Protein AF-A0A9W4ICH0-F1 (afdb_monomer)

InterPro domains:
  IPR000608 Ubiquitin-conjugating (UBC), catalytic core domain [PF00179] (50-180)
  IPR000608 Ubiquitin-conjugating (UBC), catalytic core domain [PS50127] (1-187)
  IPR005656 MmgE/PrpD [PTHR16943] (337-783)
  IPR016135 Ubiquitin-conjugating enzyme/RWD-like [G3DSA:3.10.110.10] (1-189)
  IPR016135 Ubiquitin-conjugating enzyme/RWD-like [SSF54495] (46-185)
  IPR036148 MmgE/PrpD superfamily [SSF103378] (344-779)
  IPR042183 MmgE/PrpD superfamily, domain 1 [G3DSA:1.10.4100.10] (362-751)
  IPR042188 MmgE/PrpD superfamily, domain 2 [G3DSA:3.30.1330.120] (605-734)
  IPR045336 MmgE/PrpD, N-terminal [PF03972] (346-584)
  IPR045337 MmgE/PrpD, C-terminal [PF19305] (605-772)

Mean predicted aligned error: 18.97 Å

Secondary structure (DSSP, 8-state):
-HHHHHHHHHHHHTTTS---S---------THHHHHHHHHHHHHHHEEEEEETTEEEEEEEEEE---TTSTTTT-EEEEEEE--TTTTSS--EEEESS--S-TTB-TTSBB--GGGSPSS--TTT---TTTS--TT--HHHHHHHHHHHHHS---SS-S-HHHHHHHHH-HHHHHHHHHHHHHHHGGGSPTTPPPP-GGGGSPPP----------------------------------------------------------------------------------------------------------------------------PPPPPSPPGGGG-HHHHHHHHHHH--S--HHHHHHHHHHHHHHHHHHHHHTTSHHHHHHHHHHGGG--S--EEETTTTEEE-HHHHHHHHHHHHHTTS-SEEETTTTB--HHHHHHHHHHHHTT-SS---HHHHHHHHHHHHHHHHHHHHTTTTHHHHTTB-HHHHHHHHHHHHHHHHHTT--HHHHHHHHHHHHT----BGGGTTSHHHHHHHHHHHHHHHHHHHHHHTT----TTTTTSTTSHHHHHH--TTHHHHHHTTTTS-GGGGEEE-SSSS-GGGHHHHHHHHHHHHHHHHTT--GGGEEEEEEEE-HHHHHHHB-SS--SHHHHTTBHHHHHHHHHHHS---GGGSSHHHHT-HHHHHHHTTEEEEE-TTS-TT-EEEEEEETTS--EEEEESS-TTSSSSPPPHHHHHHHHHHHHHHHH-HHHHHHHHHHHHGGGG-S-GGGGGGT-

Nearest PDB structures (foldseek):
  7bra-assembly1_B  TM=8.731E-01  e=2.478E-24  Bacillus subtilis
  7e9d-assembly1_B  TM=8.733E-01  e=1.848E-23  Bacillus subtilis
  6zhu-assembly3_D  TM=9.054E-01  e=1.681E-13  Saccharomyces cerevisiae S288C
  5knl-assembly1_C  TM=9.361E-01  e=7.282E-11  Schizosaccharomyces pombe 972h-
  3fsh-assembly2_B  TM=8.976E-01  e=4.179E-10  Mus musculus

pLDDT: mean 78.38, std 26.42, range [21.88, 98.94]

Radius of gyration: 37.14 Å; Cα contacts (8 Å, |Δi|>4): 1300; chains: 1; bounding box: 82×123×116 Å

Solvent-accessible surface area (backbone atoms only — not comparable to full-atom values): 44304 Å² total; per-residue (Å²): 110,32,67,65,51,44,58,45,52,54,57,58,66,63,66,71,88,81,80,86,85,82,89,85,86,85,82,93,76,69,69,80,54,52,62,51,49,57,53,46,55,57,49,48,76,31,40,48,78,46,59,50,91,77,34,84,47,32,36,39,34,32,45,48,36,51,52,82,88,26,75,48,45,70,19,41,46,44,29,39,41,41,50,49,88,61,30,59,78,45,49,55,48,54,31,32,76,62,54,54,80,35,21,32,27,25,92,81,12,34,64,61,56,54,54,56,35,70,63,56,78,41,94,86,77,76,58,54,47,84,52,24,22,51,67,85,64,52,71,70,60,51,55,51,52,55,55,52,40,61,59,53,69,61,62,91,76,40,60,20,57,68,38,31,49,29,51,75,77,37,45,78,57,37,53,53,51,33,43,53,46,27,59,61,21,54,73,67,60,60,93,89,64,82,78,79,48,66,64,78,76,49,84,81,82,83,86,78,83,89,77,88,82,88,84,89,79,88,80,85,90,85,86,89,86,88,82,88,83,84,88,84,87,88,86,88,83,88,85,80,86,91,89,81,89,90,88,91,89,85,91,89,80,91,83,92,86,92,82,90,86,87,84,89,80,90,81,89,81,90,87,79,90,84,88,85,90,88,93,83,90,79,89,84,87,88,82,88,82,91,81,90,78,91,78,82,89,78,84,87,86,82,91,82,88,87,82,87,82,82,90,79,90,87,87,85,82,84,88,79,90,84,92,76,85,90,81,88,81,75,84,81,82,74,76,92,56,82,71,55,78,36,41,30,45,50,47,17,43,50,49,55,68,64,70,83,65,56,69,71,49,45,48,35,38,43,53,44,51,42,49,37,50,21,28,16,24,48,16,36,80,34,69,59,30,48,50,54,47,68,71,46,57,88,75,53,61,68,66,49,12,61,37,51,46,43,101,47,58,28,18,38,60,58,20,2,26,45,37,6,17,6,18,37,65,53,55,38,36,51,30,29,69,96,67,68,26,39,50,52,36,4,23,49,21,16,35,50,16,51,50,44,63,47,99,56,80,43,31,21,54,59,50,42,48,19,48,45,39,5,40,38,46,20,48,32,58,38,59,14,20,59,60,58,22,47,74,80,35,40,31,56,32,9,48,23,16,6,32,5,3,4,44,15,33,21,43,74,71,63,44,54,47,68,38,28,15,14,5,38,20,44,8,47,77,52,66,41,48,51,50,86,36,59,98,46,65,57,50,15,44,24,24,2,49,8,2,26,40,0,38,50,15,18,56,40,13,73,74,68,46,80,44,52,65,42,28,41,66,35,96,84,10,41,32,36,71,61,32,60,29,82,36,37,42,61,36,52,70,34,59,90,75,61,64,53,52,73,51,50,28,48,49,76,38,44,40,57,71,56,41,42,16,49,24,50,44,19,24,50,46,26,56,50,32,57,75,71,73,48,62,72,87,49,49,68,34,34,43,34,39,32,14,50,65,40,51,73,71,17,56,42,83,79,40,76,31,35,73,49,32,46,30,9,49,38,48,44,26,25,36,4,34,70,67,54,46,44,49,66,87,54,37,36,43,72,48,43,63,28,69,68,44,42,66,43,26,79,31,50,47,80,42,74,31,87,87,48,51,66,56,28,28,38,39,40,40,33,35,70,95,58,73,68,52,73,47,77,23,78,64,18,68,19,37,92,93,34,54,65,51,72,67,54,49,47,52,55,27,45,70,35,20,30,85,57,57,34,60,75,40,28,54,52,37,52,52,50,45,71,48,29,65,77,34,71,41,56,62,52,49,69,83,49,73

Structure (mmCIF, N/CA/C/O backbone):
data_AF-A0A9W4ICH0-F1
#
_entry.id   AF-A0A9W4ICH0-F1
#
loop_
_atom_site.group_PDB
_atom_site.id
_atom_site.type_symbol
_atom_site.label_atom_id
_atom_site.label_alt_id
_atom_site.label_comp_id
_atom_site.label_asym_id
_atom_site.label_entity_id
_atom_site.label_seq_id
_atom_site.pdbx_PDB_ins_code
_atom_site.Cartn_x
_atom_site.Cartn_y
_atom_site.Cartn_z
_atom_site.occupancy
_atom_site.B_iso_or_equiv
_atom_site.auth_seq_id
_atom_site.auth_comp_id
_atom_site.auth_asym_id
_atom_site.auth_atom_id
_atom_site.pdbx_PDB_model_num
ATOM 1 N N . MET A 1 1 ? -33.524 29.576 -19.944 1.00 72.12 1 MET A N 1
ATOM 2 C CA . MET A 1 1 ? -32.315 28.946 -19.347 1.00 72.12 1 MET A CA 1
ATOM 3 C C . MET A 1 1 ? -31.219 28.815 -20.390 1.00 72.12 1 MET A C 1
ATOM 5 O O . MET A 1 1 ? -30.210 29.484 -20.206 1.00 72.12 1 MET A O 1
ATOM 9 N N . ALA A 1 2 ? -31.449 28.064 -21.478 1.00 80.12 2 ALA A N 1
ATOM 10 C CA . ALA A 1 2 ? -30.558 27.945 -22.642 1.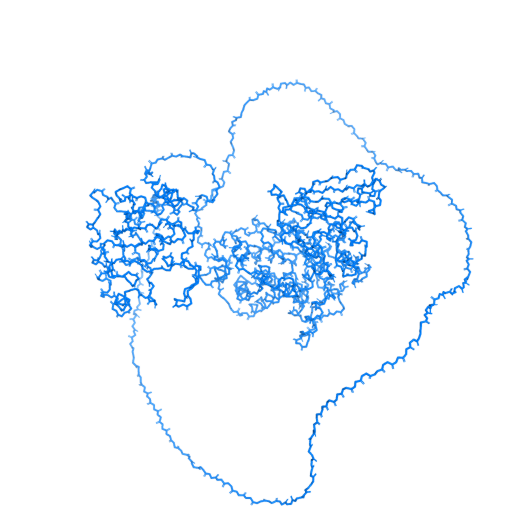00 80.12 2 ALA A CA 1
ATOM 11 C C . ALA A 1 2 ? -29.862 29.265 -23.027 1.00 80.12 2 ALA A C 1
ATOM 13 O O . ALA A 1 2 ? -28.642 29.340 -22.993 1.00 80.12 2 ALA A O 1
ATOM 14 N N . GLU A 1 3 ? -30.631 30.336 -23.246 1.00 82.81 3 GLU A N 1
ATOM 15 C CA . GLU A 1 3 ? -30.155 31.693 -23.582 1.00 82.81 3 GLU A CA 1
ATOM 16 C C . GLU A 1 3 ? -29.004 32.200 -22.694 1.00 82.81 3 GLU A C 1
ATOM 18 O O . GLU A 1 3 ? -28.034 32.768 -23.184 1.00 82.81 3 GLU A O 1
ATOM 23 N N . ARG A 1 4 ? -29.086 31.980 -21.373 1.00 82.88 4 ARG A N 1
ATOM 24 C CA . ARG A 1 4 ? -28.067 32.422 -20.404 1.00 82.88 4 ARG A CA 1
ATOM 25 C C . ARG A 1 4 ? -26.805 31.559 -20.467 1.00 82.88 4 ARG A C 1
ATOM 27 O O . ARG A 1 4 ? -25.736 32.038 -20.109 1.00 82.88 4 ARG A O 1
ATOM 34 N N . ILE A 1 5 ? -26.932 30.303 -20.887 1.00 82.75 5 ILE A N 1
ATOM 35 C CA . ILE A 1 5 ? -25.810 29.380 -21.075 1.00 82.75 5 ILE A CA 1
ATOM 36 C C . ILE A 1 5 ? -25.117 29.723 -22.400 1.00 82.75 5 ILE A C 1
ATOM 38 O O . ILE A 1 5 ? -23.940 30.066 -22.387 1.00 82.75 5 ILE A O 1
ATOM 42 N N . LEU A 1 6 ? -25.872 29.800 -23.501 1.00 84.00 6 LEU A N 1
ATOM 43 C CA . LEU A 1 6 ? -25.379 30.186 -24.829 1.00 84.00 6 LEU A CA 1
ATOM 44 C C . LEU A 1 6 ? -24.708 31.565 -24.822 1.00 84.00 6 LEU A C 1
ATOM 46 O O . LEU A 1 6 ? -23.585 31.705 -25.292 1.00 84.00 6 LEU A O 1
ATOM 50 N N . MET A 1 7 ? -25.329 32.574 -24.204 1.00 82.06 7 MET A N 1
ATOM 51 C CA . MET A 1 7 ? -24.746 33.918 -24.112 1.00 82.06 7 MET A CA 1
ATOM 52 C C . MET A 1 7 ? -23.545 33.999 -23.149 1.00 82.06 7 MET A C 1
ATOM 54 O O . MET A 1 7 ? -22.813 34.987 -23.176 1.00 82.06 7 MET A O 1
ATOM 58 N N . ASN A 1 8 ? -23.313 32.983 -22.309 1.00 81.56 8 ASN A N 1
ATOM 59 C CA . ASN A 1 8 ? -22.073 32.841 -21.542 1.00 81.56 8 ASN A CA 1
ATOM 60 C C . ASN A 1 8 ? -20.987 32.116 -22.354 1.00 81.56 8 ASN A C 1
ATOM 62 O O . ASN A 1 8 ? -19.846 32.566 -22.330 1.00 81.56 8 ASN A O 1
ATOM 66 N N . GLU A 1 9 ? -21.323 31.048 -23.086 1.00 81.88 9 GLU A N 1
ATOM 67 C CA . GLU A 1 9 ? -20.385 30.335 -23.968 1.00 81.88 9 GLU A CA 1
ATOM 68 C C . GLU A 1 9 ? -19.894 31.246 -25.106 1.00 81.88 9 GLU A C 1
ATOM 70 O O . GLU A 1 9 ? -18.687 31.414 -25.270 1.00 81.88 9 GLU A O 1
ATOM 75 N N . TYR A 1 10 ? -20.799 31.959 -25.787 1.00 80.31 10 TYR A N 1
ATOM 76 C CA . TYR A 1 10 ? -20.451 32.962 -26.802 1.00 80.31 10 TYR A CA 1
ATOM 77 C C . TYR A 1 10 ? -19.513 34.045 -26.243 1.00 80.31 10 TYR A C 1
ATOM 79 O O . TYR A 1 10 ? -18.479 34.353 -26.828 1.00 80.31 10 TYR A O 1
ATOM 87 N N . LYS A 1 11 ? -19.811 34.584 -25.051 1.00 77.06 11 LYS A N 1
ATOM 88 C CA . LYS A 1 11 ? -18.945 35.571 -24.374 1.00 77.06 11 LYS A CA 1
ATOM 89 C C . LYS A 1 11 ? -17.635 34.994 -23.835 1.00 77.06 11 LYS A C 1
ATOM 91 O O . LYS A 1 11 ? -16.769 35.784 -23.469 1.00 77.06 11 LYS A O 1
ATOM 96 N N . SER A 1 12 ? -17.499 33.673 -23.744 1.00 74.06 12 SER A N 1
ATOM 97 C CA . SER A 1 12 ? -16.241 33.003 -23.403 1.00 74.06 12 SER A CA 1
ATOM 98 C C . SER A 1 12 ? -15.325 32.973 -24.627 1.00 74.06 12 SER A C 1
ATOM 100 O O . SER A 1 12 ? -14.192 33.434 -24.548 1.00 74.06 12 SER A O 1
ATOM 102 N N . LEU A 1 13 ? -15.860 32.532 -25.770 1.00 68.81 13 LEU A N 1
ATOM 103 C CA . LEU A 1 13 ? -15.128 32.361 -27.033 1.00 68.81 13 LEU A CA 1
ATOM 104 C C . LEU A 1 13 ? -14.851 33.691 -27.773 1.00 68.81 13 LEU A C 1
ATOM 106 O O . LEU A 1 13 ? -13.959 33.781 -28.604 1.00 68.81 13 LEU A O 1
ATOM 110 N N . GLN A 1 14 ? -15.578 34.769 -27.461 1.00 64.06 14 GLN A N 1
ATOM 111 C CA . GLN A 1 14 ? -15.317 36.106 -28.027 1.00 64.06 14 GLN A CA 1
ATOM 112 C C . GLN A 1 14 ? -14.226 36.909 -27.294 1.00 64.06 14 GLN A C 1
ATOM 114 O O . GLN A 1 14 ? -13.832 37.979 -27.759 1.00 64.06 14 GLN A O 1
ATOM 119 N N . LYS A 1 15 ? -13.795 36.488 -26.098 1.00 52.44 15 LYS A N 1
ATOM 120 C CA . LYS A 1 15 ? -13.238 37.434 -25.113 1.00 52.44 15 LYS A CA 1
ATOM 121 C C . LYS A 1 15 ? -11.742 37.732 -25.202 1.00 52.44 15 LYS A C 1
ATOM 123 O O . LYS A 1 15 ? -11.302 38.661 -24.529 1.00 52.44 15 LYS A O 1
ATOM 128 N N . GLU A 1 16 ? -10.978 36.976 -25.987 1.00 47.25 16 GLU A N 1
ATOM 129 C CA . GLU A 1 16 ? -9.503 37.014 -25.961 1.00 47.25 16 GLU A CA 1
ATOM 130 C C . GLU A 1 16 ? -8.862 37.503 -27.279 1.00 47.25 16 GLU A C 1
ATOM 132 O O . GLU A 1 16 ? -7.643 37.577 -27.376 1.00 47.25 16 GLU A O 1
ATOM 137 N N . LYS A 1 17 ? -9.662 37.936 -28.267 1.00 37.50 17 LYS A N 1
ATOM 138 C CA . LYS A 1 17 ? -9.236 38.274 -29.647 1.00 37.50 17 LYS A CA 1
ATOM 139 C C . LYS A 1 17 ? -8.240 39.443 -29.847 1.00 37.50 17 LYS A C 1
ATOM 141 O O . LYS A 1 17 ? -7.985 39.808 -30.990 1.00 37.50 17 LYS A O 1
ATOM 146 N N . TRP A 1 18 ? -7.695 40.062 -28.793 1.00 27.80 18 TRP A N 1
ATOM 147 C CA . TRP A 1 18 ? -6.823 41.250 -28.910 1.00 27.80 18 TRP A CA 1
ATOM 148 C C . TRP A 1 18 ? -5.742 41.354 -27.814 1.00 27.80 18 TRP A C 1
ATOM 150 O O . TRP A 1 18 ? -5.839 42.206 -26.931 1.00 27.80 18 TRP A O 1
ATOM 160 N N . VAL A 1 19 ? -4.666 40.555 -27.898 1.00 26.08 19 VAL A N 1
ATOM 161 C CA . VAL A 1 19 ? -3.412 40.794 -27.138 1.00 26.08 19 VAL A CA 1
ATOM 162 C C . VAL A 1 19 ? -2.152 40.509 -27.987 1.00 26.08 19 VAL A C 1
ATOM 164 O O . VAL A 1 19 ? -1.374 39.605 -27.693 1.00 26.08 19 VAL A O 1
ATOM 167 N N . ARG A 1 20 ? -1.889 41.312 -29.033 1.00 23.92 20 ARG A N 1
ATOM 168 C CA . ARG A 1 20 ? -0.539 41.390 -29.640 1.00 23.92 20 ARG A CA 1
ATOM 169 C C . ARG A 1 20 ? 0.326 42.375 -28.825 1.00 23.92 20 ARG A C 1
ATOM 171 O O . ARG A 1 20 ? 0.073 43.572 -28.855 1.00 23.92 20 ARG A O 1
ATOM 178 N N . VAL A 1 21 ? 1.363 41.846 -28.164 1.00 28.42 21 VAL A N 1
ATOM 179 C CA . VAL A 1 21 ? 2.600 42.527 -27.697 1.00 28.42 21 VAL A CA 1
ATOM 180 C C . VAL A 1 21 ? 2.460 43.720 -26.719 1.00 28.42 21 VAL A C 1
ATOM 182 O O . VAL A 1 21 ? 2.266 44.849 -27.156 1.00 28.42 21 VAL A O 1
ATOM 185 N N . ALA A 1 22 ? 2.731 43.495 -25.416 1.00 21.88 22 ALA A N 1
ATOM 186 C CA . ALA A 1 22 ? 3.745 44.236 -24.617 1.00 21.88 22 ALA A CA 1
ATOM 187 C C . ALA A 1 22 ? 3.691 43.959 -23.086 1.00 21.88 22 ALA A C 1
ATOM 189 O O . ALA A 1 22 ? 2.783 44.416 -22.410 1.00 21.88 22 ALA A O 1
ATOM 190 N N . VAL A 1 23 ? 4.745 43.308 -22.563 1.00 28.80 23 VAL A N 1
ATOM 191 C CA . VAL A 1 23 ? 5.420 43.499 -21.246 1.00 28.80 23 VAL A CA 1
ATOM 192 C C . VAL A 1 23 ? 4.606 43.594 -19.923 1.00 28.80 23 VAL A C 1
ATOM 194 O O . VAL A 1 23 ? 3.730 44.428 -19.744 1.00 28.80 23 VAL A O 1
ATOM 197 N N . SER A 1 24 ? 5.124 42.883 -18.904 1.00 25.30 24 SER A N 1
ATOM 198 C CA . SER A 1 24 ? 4.868 42.955 -17.440 1.00 25.30 24 SER A CA 1
ATOM 199 C C . SER A 1 24 ? 3.744 42.096 -16.818 1.00 25.30 24 SER A C 1
ATOM 201 O O . SER A 1 24 ? 2.642 41.964 -17.335 1.00 25.30 24 SER A O 1
ATOM 203 N N . GLN A 1 25 ? 4.088 41.485 -15.673 1.00 31.36 25 GLN A N 1
ATOM 204 C CA . GLN A 1 25 ? 3.211 40.802 -14.698 1.00 31.36 25 GLN A CA 1
ATOM 205 C C . GLN A 1 25 ? 2.395 41.845 -13.888 1.00 31.36 25 GLN A C 1
ATOM 207 O O . GLN A 1 25 ? 2.799 43.011 -13.936 1.00 31.36 25 GLN A O 1
ATOM 212 N N . PRO A 1 26 ? 1.345 41.516 -13.082 1.00 43.09 26 PRO A N 1
ATOM 213 C CA . PRO A 1 26 ? 0.996 40.229 -12.425 1.00 43.09 26 PRO A CA 1
ATOM 214 C C . PRO A 1 26 ? -0.532 39.886 -12.549 1.00 43.09 26 PRO A C 1
ATOM 216 O O . PRO A 1 26 ? -1.172 40.486 -13.411 1.00 43.09 26 PRO A O 1
ATOM 219 N N . PRO A 1 27 ? -1.186 38.986 -11.757 1.00 35.59 27 PRO A N 1
ATOM 220 C CA . PRO A 1 27 ? -0.719 38.161 -10.632 1.00 35.59 27 PRO A CA 1
ATOM 221 C C . PRO A 1 27 ? -1.083 36.655 -10.673 1.00 35.59 27 PRO A C 1
ATOM 223 O O . PRO A 1 27 ? -1.673 36.130 -11.613 1.00 35.59 27 PRO A O 1
ATOM 226 N N . ILE A 1 28 ? -0.694 35.956 -9.602 1.00 42.78 28 ILE A N 1
ATOM 227 C CA . ILE A 1 28 ? -0.819 34.505 -9.391 1.00 42.78 28 ILE A CA 1
ATOM 228 C C . ILE A 1 28 ? -2.280 34.095 -9.122 1.00 42.78 28 ILE A C 1
ATOM 230 O O . ILE A 1 28 ? -2.892 34.584 -8.174 1.00 42.78 28 ILE A O 1
ATOM 234 N N . VAL A 1 29 ? -2.809 33.142 -9.903 1.00 29.19 29 VAL A N 1
ATOM 235 C CA . VAL A 1 29 ? -4.089 32.440 -9.664 1.00 29.19 29 VAL A CA 1
ATOM 236 C C . VAL A 1 29 ? -3.948 30.955 -10.057 1.00 29.19 29 VAL A C 1
ATOM 238 O O . VAL A 1 29 ? -3.155 30.613 -10.935 1.00 29.19 29 VAL A O 1
ATOM 241 N N . ASN A 1 30 ? -4.693 30.073 -9.383 1.00 32.25 30 ASN A N 1
ATOM 242 C CA . ASN A 1 30 ? -4.504 28.614 -9.368 1.00 32.25 30 ASN A CA 1
ATOM 243 C C . ASN A 1 30 ? -4.606 27.896 -10.736 1.00 32.25 30 ASN A C 1
ATOM 245 O O . ASN A 1 30 ? -5.364 28.281 -11.629 1.00 32.25 30 ASN A O 1
ATOM 249 N N . GLY A 1 31 ? -3.878 26.775 -10.850 1.00 36.66 31 GLY A N 1
ATOM 250 C CA . GLY A 1 31 ? -3.570 26.073 -12.106 1.00 36.66 31 GLY A CA 1
ATOM 251 C C . GLY A 1 31 ? -4.747 25.561 -12.947 1.00 36.66 31 GLY A C 1
ATOM 252 O O . GLY A 1 31 ? -4.585 25.425 -14.157 1.00 36.66 31 GLY A O 1
ATOM 253 N N . VAL A 1 32 ? -5.940 25.372 -12.368 1.00 31.19 32 VAL A N 1
ATOM 254 C CA . VAL A 1 32 ? -7.163 24.976 -13.107 1.00 31.19 32 VAL A CA 1
ATOM 255 C C . VAL A 1 32 ? -7.482 25.954 -14.250 1.00 31.19 32 VAL A C 1
ATOM 257 O O . VAL A 1 32 ? -7.994 25.549 -15.293 1.00 31.19 32 VAL A O 1
ATOM 260 N N . ASN A 1 33 ? -7.122 27.233 -14.097 1.00 29.38 33 ASN A N 1
ATOM 261 C CA . ASN A 1 33 ? -7.306 28.228 -15.150 1.00 29.38 33 ASN A CA 1
ATOM 262 C C . ASN A 1 33 ? -6.197 28.217 -16.216 1.00 29.38 33 ASN A C 1
ATOM 264 O O . ASN A 1 33 ? -6.459 28.692 -17.313 1.00 29.38 33 ASN A O 1
ATOM 268 N N . ARG A 1 34 ? -4.993 27.670 -15.967 1.00 30.28 34 ARG A N 1
ATOM 269 C CA . ARG A 1 34 ? -3.918 27.654 -16.984 1.00 30.28 34 ARG A CA 1
ATOM 270 C C . ARG A 1 34 ? -4.231 26.720 -18.145 1.00 30.28 34 ARG A C 1
ATOM 272 O O . ARG A 1 34 ? -4.107 27.145 -19.286 1.00 30.28 34 ARG A O 1
ATOM 279 N N . PHE A 1 35 ? -4.685 25.497 -17.869 1.00 31.83 35 PHE A N 1
ATOM 280 C CA . PHE A 1 35 ? -5.078 24.566 -18.934 1.00 31.83 35 PHE A CA 1
ATOM 281 C C . PHE A 1 35 ? -6.250 25.119 -19.754 1.00 31.83 35 PHE A C 1
ATOM 283 O O . PHE A 1 35 ? -6.216 25.071 -20.979 1.00 31.83 35 PHE A O 1
ATOM 290 N N . ARG A 1 36 ? -7.235 25.741 -19.086 1.00 33.34 36 ARG A N 1
ATOM 291 C CA . ARG A 1 36 ? -8.333 26.447 -19.762 1.00 33.34 36 ARG A CA 1
ATOM 292 C C . ARG A 1 36 ? -7.856 27.600 -20.636 1.00 33.34 36 ARG A C 1
ATOM 294 O O . ARG A 1 36 ? -8.315 27.709 -21.759 1.00 33.34 36 ARG A O 1
ATOM 301 N N . HIS A 1 37 ? -6.952 28.439 -20.139 1.00 32.75 37 HIS A N 1
ATOM 302 C CA . HIS A 1 37 ? -6.461 29.598 -20.882 1.00 32.75 37 HIS A CA 1
ATOM 303 C C . HIS A 1 37 ? -5.617 29.169 -22.092 1.00 32.75 37 HIS A C 1
ATOM 305 O O . HIS A 1 37 ? -5.782 29.732 -23.161 1.00 32.75 37 HIS A O 1
ATOM 311 N N . ILE A 1 38 ? -4.791 28.121 -21.975 1.00 36.41 38 ILE A N 1
ATOM 312 C CA . ILE A 1 38 ? -4.007 27.597 -23.107 1.00 36.41 38 ILE A CA 1
ATOM 313 C C . ILE A 1 38 ? -4.915 26.947 -24.170 1.00 36.41 38 ILE A C 1
ATOM 315 O O . ILE A 1 38 ? -4.725 27.217 -25.352 1.00 36.41 38 ILE A O 1
ATOM 319 N N . LEU A 1 39 ? -5.935 26.164 -23.784 1.00 37.75 39 LEU A N 1
ATOM 320 C CA . LEU A 1 39 ? -6.901 25.619 -24.755 1.00 37.75 39 LEU A CA 1
ATOM 321 C C . LEU A 1 39 ? -7.777 26.712 -25.391 1.00 37.75 39 LEU A C 1
ATOM 323 O O . LEU A 1 39 ? -7.979 26.698 -26.602 1.00 37.75 39 LEU A O 1
ATOM 327 N N . HIS A 1 40 ? -8.260 27.676 -24.598 1.00 37.94 40 HIS A N 1
ATOM 328 C CA . HIS A 1 40 ? -8.997 28.838 -25.099 1.00 37.94 40 HIS A CA 1
ATOM 329 C C . HIS A 1 40 ? -8.172 29.616 -26.135 1.00 37.94 40 HIS A C 1
ATOM 331 O O . HIS A 1 40 ? -8.681 29.876 -27.220 1.00 37.94 40 HIS A O 1
ATOM 337 N N . LEU A 1 41 ? -6.912 29.955 -25.830 1.00 38.12 41 LEU A N 1
ATOM 338 C CA . LEU A 1 41 ? -6.032 30.704 -26.736 1.00 38.12 41 LEU A CA 1
ATOM 339 C C . LEU A 1 41 ? -5.896 29.999 -28.095 1.00 38.12 41 LEU A C 1
ATOM 341 O O . LEU A 1 41 ? -6.059 30.639 -29.128 1.00 38.12 41 LEU A O 1
ATOM 345 N N . VAL A 1 42 ? -5.715 28.673 -28.101 1.00 47.03 42 VAL A N 1
ATOM 346 C CA . VAL A 1 42 ? -5.669 27.881 -29.344 1.00 47.03 42 VAL A CA 1
ATOM 347 C C . VAL A 1 42 ? -7.004 27.918 -30.104 1.00 47.03 42 VAL A C 1
ATOM 349 O O . VAL A 1 42 ? -7.008 28.068 -31.319 1.00 47.03 42 VAL A O 1
ATOM 352 N N . ILE A 1 43 ? -8.154 27.818 -29.433 1.00 51.91 43 ILE A N 1
ATOM 353 C CA . ILE A 1 43 ? -9.468 27.804 -30.110 1.00 51.91 43 ILE A CA 1
ATOM 354 C C . ILE A 1 43 ? -9.864 29.196 -30.630 1.00 51.91 43 ILE A C 1
ATOM 356 O O . ILE A 1 43 ? -10.503 29.304 -31.679 1.00 51.91 43 ILE A O 1
ATOM 360 N N . ASN A 1 44 ? -9.471 30.261 -29.930 1.00 53.34 44 ASN A N 1
ATOM 361 C CA . ASN A 1 44 ? -9.834 31.643 -30.252 1.00 53.34 44 ASN A CA 1
ATOM 362 C C . ASN A 1 44 ? -9.096 32.188 -31.493 1.00 53.34 44 ASN A C 1
ATOM 364 O O . ASN A 1 44 ? -9.657 33.033 -32.194 1.00 53.34 44 ASN A O 1
ATOM 368 N N . ASP A 1 45 ? -7.901 31.668 -31.798 1.00 56.09 45 ASP A N 1
ATOM 369 C CA . ASP A 1 45 ? -7.163 31.960 -33.039 1.00 56.09 45 ASP A CA 1
ATOM 370 C C . ASP A 1 45 ? -7.555 31.030 -34.209 1.00 56.09 45 ASP A C 1
ATOM 372 O O . ASP A 1 45 ? -7.361 31.383 -35.373 1.00 56.09 45 ASP A O 1
ATOM 376 N N . LEU A 1 46 ? -8.147 29.859 -33.928 1.00 60.84 46 LEU A N 1
ATOM 377 C CA . LEU A 1 46 ? -8.555 28.869 -34.942 1.00 60.84 46 LEU A CA 1
ATOM 378 C C . LEU A 1 46 ? -10.044 28.900 -35.311 1.00 60.84 46 LEU A C 1
ATOM 380 O O . LEU A 1 46 ? -10.459 28.206 -36.244 1.00 60.84 46 LEU A O 1
ATOM 384 N N . THR A 1 47 ? -10.858 29.691 -34.607 1.00 60.25 47 THR A N 1
ATOM 385 C CA . THR A 1 47 ? -12.295 29.809 -34.884 1.00 60.25 47 THR A CA 1
ATOM 386 C C . THR A 1 47 ? -12.765 31.261 -34.937 1.00 60.25 47 THR A C 1
ATOM 388 O O . THR A 1 47 ? -12.572 32.058 -34.017 1.00 60.25 47 THR A O 1
ATOM 391 N N . GLU A 1 48 ? -13.438 31.628 -36.028 1.00 73.44 48 GLU A N 1
ATOM 392 C CA . GLU A 1 48 ? -14.207 32.868 -36.091 1.00 73.44 48 GLU A CA 1
ATOM 393 C C . GLU A 1 48 ? -15.669 32.592 -35.734 1.00 73.44 48 GLU A C 1
ATOM 395 O O . GLU A 1 48 ? -16.233 31.589 -36.161 1.00 73.44 48 GLU A O 1
ATOM 400 N N . LEU A 1 49 ? -16.285 33.480 -34.952 1.00 75.19 49 LEU A N 1
ATOM 401 C CA . LEU A 1 49 ? -17.659 33.356 -34.471 1.00 75.19 49 LEU A CA 1
ATOM 402 C C . LEU A 1 49 ? -18.376 34.697 -34.626 1.00 75.19 49 LEU A C 1
ATOM 404 O O . LEU A 1 49 ? -17.827 35.734 -34.243 1.00 75.19 49 LEU A O 1
ATOM 408 N N . GLN A 1 50 ? -19.610 34.670 -35.126 1.00 74.88 50 GLN A N 1
ATOM 409 C CA . GLN A 1 50 ? -20.522 35.814 -35.212 1.00 74.88 50 GLN A CA 1
ATOM 410 C C . GLN A 1 50 ? -21.964 35.346 -34.913 1.00 74.88 50 GLN A C 1
ATOM 412 O O . GLN A 1 50 ? -22.303 34.188 -35.163 1.00 74.88 50 GLN A O 1
ATOM 417 N N . LEU A 1 51 ? -22.829 36.209 -34.363 1.00 70.88 51 LEU A N 1
ATOM 418 C CA . LEU A 1 51 ? -24.261 35.892 -34.217 1.00 70.88 51 LEU A CA 1
ATOM 419 C C . LEU A 1 51 ? -25.003 36.172 -35.523 1.00 70.88 51 LEU A C 1
ATOM 421 O O . LEU A 1 51 ? -24.861 37.251 -36.102 1.00 70.88 51 LEU A O 1
ATOM 425 N N . HIS A 1 52 ? -25.849 35.242 -35.954 1.00 73.44 52 HIS A N 1
ATOM 426 C CA . HIS A 1 52 ? -26.629 35.415 -37.170 1.00 73.44 52 HIS A CA 1
ATOM 427 C C . HIS A 1 52 ? -27.834 36.329 -36.916 1.00 73.44 52 HIS A C 1
ATOM 429 O O . HIS A 1 52 ? -28.819 35.910 -36.312 1.00 73.44 52 HIS A O 1
ATOM 435 N N . ASN A 1 53 ? -27.775 37.578 -37.389 1.00 71.88 53 ASN A N 1
ATOM 436 C CA . ASN A 1 53 ? -28.818 38.593 -37.161 1.00 71.88 53 ASN A CA 1
ATOM 437 C C . ASN A 1 53 ? -29.173 38.771 -35.664 1.00 71.88 53 ASN A C 1
ATOM 439 O O . ASN A 1 53 ? -30.347 38.849 -35.307 1.00 71.88 53 ASN A O 1
ATOM 443 N N . ASP A 1 54 ? -28.150 38.788 -34.799 1.00 72.56 54 ASP A N 1
ATOM 444 C CA . ASP A 1 54 ? -28.248 38.841 -33.328 1.00 72.56 54 ASP A CA 1
ATOM 445 C C . ASP A 1 54 ? -28.968 37.649 -32.646 1.00 72.56 54 ASP A C 1
ATOM 447 O O . ASP A 1 54 ? -29.166 37.664 -31.427 1.00 72.56 54 ASP A O 1
ATOM 451 N N . ASP A 1 55 ? -29.308 36.574 -33.373 1.00 82.06 55 ASP A N 1
ATOM 452 C CA . ASP A 1 55 ? -29.897 35.367 -32.778 1.00 82.06 55 ASP A CA 1
ATOM 453 C C . ASP A 1 55 ? -28.852 34.543 -32.006 1.00 82.06 55 ASP A C 1
ATOM 455 O O . ASP A 1 55 ? -27.995 33.866 -32.573 1.00 82.06 55 ASP A O 1
ATOM 459 N N . ILE A 1 56 ? -28.968 34.530 -30.678 1.00 84.12 56 ILE A N 1
ATOM 460 C CA . ILE A 1 56 ? -28.124 33.720 -29.787 1.00 84.12 56 ILE A CA 1
ATOM 461 C C . ILE A 1 56 ? -28.299 32.199 -29.965 1.00 84.12 56 ILE A C 1
ATOM 463 O O . ILE A 1 56 ? -27.482 31.448 -29.430 1.00 84.12 56 ILE A O 1
ATOM 467 N N . PHE A 1 57 ? -29.315 31.740 -30.708 1.00 87.12 57 PHE A N 1
ATOM 468 C CA . PHE A 1 57 ? -29.523 30.338 -31.090 1.00 87.12 57 PHE A CA 1
ATOM 469 C C . PHE A 1 57 ? -29.003 29.979 -32.498 1.00 87.12 57 PHE A C 1
ATOM 471 O O . PHE A 1 57 ? -29.020 28.795 -32.849 1.00 87.12 57 PHE A O 1
ATOM 478 N N . GLN A 1 58 ? -28.487 30.930 -33.289 1.00 87.94 58 GLN A N 1
ATOM 479 C CA . GLN A 1 58 ? -27.780 30.643 -34.544 1.00 87.94 58 GLN A CA 1
ATOM 480 C C . GLN A 1 58 ? -26.450 31.402 -34.608 1.00 87.94 58 GLN A C 1
ATOM 482 O O . GLN A 1 58 ? -26.416 32.624 -34.728 1.00 87.94 58 GLN A O 1
ATOM 487 N N . TRP A 1 59 ? -25.341 30.666 -34.579 1.00 87.88 59 TRP A N 1
ATOM 488 C CA . TRP A 1 59 ? -24.003 31.239 -34.722 1.00 87.88 59 TRP A CA 1
ATOM 489 C C . TRP A 1 59 ? -23.458 30.898 -36.107 1.00 87.88 59 TRP A C 1
ATOM 491 O O . TRP A 1 59 ? -23.481 29.733 -36.514 1.00 87.88 59 TRP A O 1
ATOM 501 N N . ASP A 1 60 ? -22.941 31.903 -36.801 1.00 85.50 60 ASP A N 1
ATOM 502 C CA . ASP A 1 60 ? -22.163 31.719 -38.018 1.00 85.50 60 ASP A CA 1
ATOM 503 C C . ASP A 1 60 ? -20.685 31.582 -37.608 1.00 85.50 60 ASP A C 1
ATOM 505 O O . ASP A 1 60 ? -20.178 32.343 -36.779 1.00 85.50 60 ASP A O 1
ATOM 509 N N . ILE A 1 61 ? -20.016 30.554 -38.129 1.00 86.31 61 ILE A N 1
ATOM 510 C CA . ILE A 1 61 ? -18.705 30.074 -37.670 1.00 86.31 61 ILE A CA 1
ATOM 511 C C . ILE A 1 61 ? -17.752 29.975 -38.866 1.00 86.31 61 ILE A C 1
ATOM 513 O O . ILE A 1 61 ? -18.180 29.604 -39.956 1.00 86.31 61 ILE A O 1
ATOM 517 N N . ALA A 1 62 ? -16.459 30.237 -38.677 1.00 85.62 62 ALA A N 1
ATOM 518 C CA . ALA A 1 62 ? -15.409 29.811 -39.603 1.00 85.62 62 ALA A CA 1
ATOM 519 C C . ALA A 1 62 ? -14.350 28.987 -38.861 1.00 85.62 62 ALA A C 1
ATOM 521 O O . ALA A 1 62 ? -13.882 29.405 -37.805 1.00 85.62 62 ALA A O 1
ATOM 522 N N . LEU A 1 63 ? -13.986 27.823 -39.404 1.00 86.44 63 LEU A N 1
ATOM 523 C CA . LEU A 1 63 ? -12.935 26.950 -38.869 1.00 86.44 63 LEU A CA 1
ATOM 524 C C . LEU A 1 63 ? -11.647 27.102 -39.681 1.00 86.44 63 LEU A C 1
ATOM 526 O O . LEU A 1 63 ? -11.690 27.049 -40.913 1.00 86.44 63 LEU A O 1
ATOM 530 N N . ILE A 1 64 ? -10.513 27.254 -38.998 1.00 86.00 64 ILE A N 1
ATOM 531 C CA . ILE A 1 64 ? -9.197 27.464 -39.607 1.00 86.00 64 ILE A CA 1
ATOM 532 C C . ILE A 1 64 ? -8.297 26.268 -39.293 1.00 86.00 64 ILE A C 1
ATOM 534 O O . ILE A 1 64 ? -8.058 25.952 -38.129 1.00 86.00 64 ILE A O 1
ATOM 538 N N . VAL A 1 65 ? -7.775 25.606 -40.327 1.00 83.62 65 VAL A N 1
ATOM 539 C CA . VAL A 1 65 ? -6.903 24.428 -40.167 1.00 83.62 65 VAL A CA 1
ATOM 540 C C . VAL A 1 65 ? -5.440 24.841 -40.332 1.00 83.62 65 VAL A C 1
ATOM 542 O O . VAL A 1 65 ? -4.982 25.069 -41.452 1.00 83.62 65 VAL A O 1
ATOM 545 N N . VAL A 1 66 ? -4.695 24.934 -39.225 1.00 80.25 66 VAL A N 1
ATOM 546 C CA . VAL A 1 66 ? -3.263 25.318 -39.220 1.00 80.25 66 VAL A CA 1
ATOM 547 C C . VAL A 1 66 ? -2.292 24.146 -39.061 1.00 80.25 66 VAL A C 1
ATOM 549 O O . VAL A 1 66 ? -1.085 24.357 -39.144 1.00 80.25 66 VAL A O 1
ATOM 552 N N . ASN A 1 67 ? -2.788 22.927 -38.833 1.00 78.75 67 ASN A N 1
ATOM 553 C CA . ASN A 1 67 ? -1.945 21.736 -38.746 1.00 78.75 67 ASN A CA 1
ATOM 554 C C . ASN A 1 67 ? -1.348 21.421 -40.137 1.00 78.75 67 ASN A C 1
ATOM 556 O O . ASN A 1 67 ? -2.128 21.147 -41.052 1.00 78.75 67 ASN A O 1
ATOM 560 N N . PRO A 1 68 ? -0.012 21.462 -40.331 1.00 76.75 68 PRO A N 1
ATOM 561 C CA . PRO A 1 68 ? 0.612 21.233 -41.635 1.00 76.75 68 PRO A CA 1
ATOM 562 C C . PRO A 1 68 ? 0.501 19.783 -42.130 1.00 76.75 68 PRO A C 1
ATOM 564 O O . PRO A 1 68 ? 0.571 19.566 -43.339 1.00 76.75 68 PRO A O 1
ATOM 567 N N . ASP A 1 69 ? 0.294 18.815 -41.232 1.00 77.44 69 ASP A N 1
ATOM 568 C CA . ASP A 1 69 ? 0.124 17.397 -41.582 1.00 77.44 69 ASP A CA 1
ATOM 569 C C . ASP A 1 69 ? -1.310 17.081 -42.058 1.00 77.44 69 ASP A C 1
ATOM 571 O O . ASP A 1 69 ? -1.566 16.036 -42.661 1.00 77.44 69 ASP A O 1
ATOM 575 N N . SER A 1 70 ? -2.252 18.003 -41.830 1.00 84.19 70 SER A N 1
ATOM 576 C CA . SER A 1 70 ? -3.654 17.871 -42.226 1.00 84.19 70 SER A CA 1
ATOM 577 C C . SER A 1 70 ? -3.842 17.968 -43.738 1.00 84.19 70 SER A C 1
ATOM 579 O O . SER A 1 70 ? -3.350 18.895 -44.388 1.00 84.19 70 SER A O 1
ATOM 581 N N . MET A 1 71 ? -4.681 17.100 -44.316 1.00 85.19 71 MET A N 1
ATOM 582 C CA . MET A 1 71 ? -5.078 17.243 -45.727 1.00 85.19 71 MET A CA 1
ATOM 583 C C . MET A 1 71 ? -5.844 18.552 -46.000 1.00 85.19 71 MET A C 1
ATOM 585 O O . MET A 1 71 ? -5.902 18.995 -47.147 1.00 85.19 71 MET A O 1
ATOM 589 N N . TYR A 1 72 ? -6.393 19.183 -44.957 1.00 89.00 72 TYR A N 1
ATOM 590 C CA . TYR A 1 72 ? -7.184 20.413 -45.025 1.00 89.00 72 TYR A CA 1
ATOM 591 C C . TYR A 1 72 ? -6.368 21.686 -44.706 1.00 89.00 72 TYR A C 1
ATOM 593 O O . TYR A 1 72 ? -6.947 22.769 -44.590 1.00 89.00 72 TYR A O 1
ATOM 601 N N . TYR A 1 73 ? -5.037 21.578 -44.580 1.00 86.62 73 TYR A N 1
ATOM 602 C CA . TYR A 1 73 ? -4.140 22.663 -44.161 1.00 86.62 73 TYR A CA 1
ATOM 603 C C . TYR A 1 73 ? -4.310 23.979 -44.946 1.00 86.62 73 TYR A C 1
ATOM 605 O O . TYR A 1 73 ? -4.291 24.045 -46.182 1.00 86.62 73 TYR A O 1
ATOM 613 N N . GLY A 1 74 ? -4.444 25.076 -44.200 1.00 83.31 74 GLY A N 1
ATOM 614 C CA . GLY A 1 74 ? -4.691 26.415 -44.723 1.00 83.31 74 GLY A CA 1
ATOM 615 C C . GLY A 1 74 ? -6.081 26.581 -45.342 1.00 83.31 74 GLY A C 1
ATOM 616 O O . GLY A 1 74 ? -6.238 27.408 -46.242 1.00 83.31 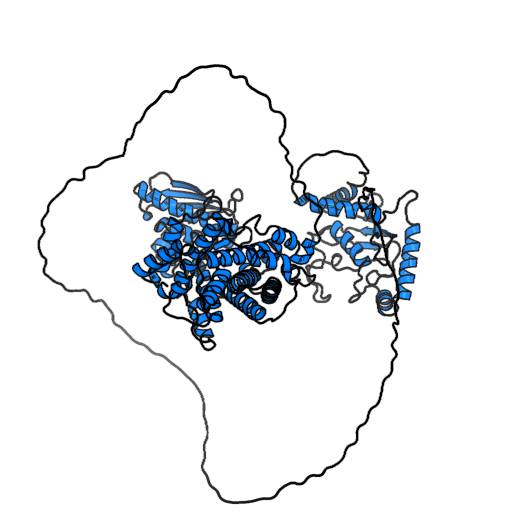74 GLY A O 1
ATOM 617 N N . GLY A 1 75 ? -7.062 25.772 -44.936 1.00 86.81 75 GLY A N 1
ATOM 618 C CA . GLY A 1 75 ? -8.480 25.983 -45.226 1.00 86.81 75 GLY A CA 1
ATOM 619 C C . GLY A 1 75 ? -9.141 26.962 -44.248 1.00 86.81 75 GLY A C 1
ATOM 620 O O . GLY A 1 75 ? -8.713 27.086 -43.100 1.00 86.81 75 GLY A O 1
ATOM 621 N N . TYR A 1 76 ? -10.183 27.652 -44.717 1.00 88.25 76 TYR A N 1
ATOM 622 C CA . TYR A 1 76 ? -11.005 28.596 -43.946 1.00 88.25 76 TYR A CA 1
ATOM 623 C C . TYR A 1 76 ? -12.486 28.261 -44.192 1.00 88.25 76 TYR A C 1
ATOM 625 O O . TYR A 1 76 ? -13.111 28.720 -45.149 1.00 88.25 76 TYR A O 1
ATOM 633 N N . PHE A 1 77 ? -13.043 27.360 -43.384 1.00 90.25 77 PHE A N 1
ATOM 634 C CA . PHE A 1 77 ? -14.316 26.697 -43.674 1.00 90.25 77 PHE A CA 1
ATOM 635 C C . PHE A 1 77 ? -15.481 27.339 -42.922 1.00 90.25 77 PHE A C 1
ATOM 637 O O . PHE A 1 77 ? -15.640 27.134 -41.718 1.00 90.25 77 PHE A O 1
ATOM 644 N N . LYS A 1 78 ? -16.328 28.091 -43.638 1.00 89.75 78 LYS A N 1
ATOM 645 C CA . LYS A 1 78 ? -17.550 28.669 -43.059 1.00 89.75 78 LYS A CA 1
ATOM 646 C C . LYS A 1 78 ? -18.628 27.613 -42.810 1.00 89.75 78 LYS A C 1
ATOM 648 O O . LYS A 1 78 ? -18.888 26.752 -43.653 1.00 89.75 78 LYS A O 1
ATOM 653 N N . ALA A 1 79 ? -19.298 27.733 -41.675 1.00 90.75 79 ALA A N 1
ATOM 654 C CA . ALA A 1 79 ? -20.330 26.842 -41.172 1.00 90.75 79 ALA A CA 1
ATOM 655 C C . ALA A 1 79 ? -21.368 27.609 -40.339 1.00 90.75 79 ALA A C 1
ATOM 657 O O . ALA A 1 79 ? -21.193 28.783 -40.022 1.00 90.75 79 ALA A O 1
ATOM 658 N N . VAL A 1 80 ? -22.452 26.933 -39.967 1.00 91.44 80 VAL A N 1
ATOM 659 C CA . VAL A 1 80 ? -23.493 27.450 -39.072 1.00 91.44 80 VAL A CA 1
ATOM 660 C C . VAL A 1 80 ? -23.756 26.428 -37.975 1.00 91.44 80 VAL A C 1
ATOM 662 O O . VAL A 1 80 ? -23.970 25.245 -38.259 1.00 91.44 80 VAL A O 1
ATOM 665 N N . MET A 1 81 ? -23.795 26.890 -36.725 1.00 91.31 81 MET A N 1
ATOM 666 C CA . MET A 1 81 ? -24.240 26.105 -35.576 1.00 91.31 81 MET A CA 1
ATOM 667 C C . MET A 1 81 ? -25.610 26.604 -35.099 1.00 91.31 81 MET A C 1
ATOM 669 O O . MET A 1 81 ? -25.814 27.798 -34.886 1.00 91.31 81 MET A O 1
ATOM 673 N N . ARG A 1 82 ? -26.569 25.684 -34.954 1.00 93.25 82 ARG A N 1
ATOM 674 C CA . ARG A 1 82 ? -27.960 25.961 -34.562 1.00 93.25 82 ARG A CA 1
ATOM 675 C C . ARG A 1 82 ? -28.287 25.267 -33.248 1.00 93.25 82 ARG A C 1
ATOM 677 O O . ARG A 1 82 ? -28.156 24.048 -33.150 1.00 93.25 82 ARG A O 1
ATOM 684 N N . PHE A 1 83 ? -28.764 26.021 -32.268 1.00 92.31 83 PHE A N 1
ATOM 685 C CA . PHE A 1 83 ? -29.043 25.533 -30.920 1.00 92.31 83 PHE A CA 1
ATOM 686 C C . PHE A 1 83 ? -30.539 25.275 -30.707 1.00 92.31 83 PHE A C 1
ATOM 688 O O . PHE A 1 83 ? -31.365 26.105 -31.090 1.00 92.31 83 PHE A O 1
ATOM 695 N N . PRO A 1 84 ? -30.927 24.154 -30.078 1.00 91.44 84 PRO A N 1
ATOM 696 C CA . PRO A 1 84 ? -32.319 23.912 -29.727 1.00 91.44 84 PRO A CA 1
ATOM 697 C C . PRO A 1 84 ? -32.725 24.728 -28.488 1.00 91.44 84 PRO A C 1
ATOM 699 O O . PRO A 1 84 ? -31.919 25.004 -27.598 1.00 91.44 84 PRO A O 1
ATOM 702 N N . SER A 1 85 ? -34.011 25.067 -28.373 1.00 87.06 85 SER A N 1
ATOM 703 C CA . SER A 1 85 ? -34.544 25.874 -27.259 1.00 87.06 85 SER A CA 1
ATOM 704 C C . SER A 1 85 ? -34.418 25.210 -25.876 1.00 87.06 85 SER A C 1
ATOM 706 O O . SER A 1 85 ? -34.544 25.886 -24.854 1.00 87.06 85 SER A O 1
ATOM 708 N N . ASN A 1 86 ? -34.163 23.899 -25.831 1.00 87.25 86 ASN A N 1
ATOM 709 C CA . ASN A 1 86 ? -33.902 23.109 -24.626 1.00 87.25 86 ASN A CA 1
ATOM 710 C C . ASN A 1 86 ? -32.409 22.768 -24.413 1.00 87.25 86 ASN A C 1
ATOM 712 O O . ASN A 1 86 ? -32.103 21.910 -23.588 1.00 87.25 86 ASN A O 1
ATOM 716 N N . TYR A 1 87 ? -31.476 23.435 -25.101 1.00 86.75 87 TYR A N 1
ATOM 717 C CA . TYR A 1 87 ? -30.037 23.325 -24.824 1.00 86.75 87 TYR A CA 1
ATOM 718 C C . TYR A 1 87 ? -29.722 23.602 -23.330 1.00 86.75 87 TYR A C 1
ATOM 720 O O . TYR A 1 87 ? -30.293 24.541 -22.757 1.00 86.75 87 TYR A O 1
ATOM 728 N N . PRO A 1 88 ? -28.836 22.828 -22.668 1.00 88.50 88 PRO A N 1
ATOM 729 C CA . PRO A 1 88 ? -27.953 21.787 -23.210 1.00 88.50 88 PRO A CA 1
ATOM 730 C C . PRO A 1 88 ? -28.527 20.357 -23.161 1.00 88.50 88 PRO A C 1
ATOM 732 O O . PRO A 1 88 ? -27.772 19.398 -23.259 1.00 88.50 88 PRO A O 1
ATOM 735 N N . TYR A 1 89 ? -29.841 20.153 -23.010 1.00 86.00 89 TYR A N 1
ATOM 736 C CA . TYR A 1 89 ? -30.420 18.797 -22.934 1.00 86.00 89 TYR A CA 1
ATOM 737 C C . TYR A 1 89 ? -30.525 18.068 -24.287 1.00 86.00 89 TYR A C 1
ATOM 739 O O . TYR A 1 89 ? -30.830 16.881 -24.318 1.00 86.00 89 TYR A O 1
ATOM 747 N N . VAL A 1 90 ? -30.278 18.766 -25.397 1.00 88.50 90 VAL A N 1
ATOM 748 C CA . VAL A 1 90 ? -30.208 18.233 -26.766 1.00 88.50 90 VAL A CA 1
ATOM 749 C C . VAL A 1 90 ? -29.021 18.917 -27.462 1.00 88.50 90 VAL A C 1
ATOM 751 O O . VAL A 1 90 ? -28.832 20.119 -27.230 1.00 88.50 90 VAL A O 1
ATOM 754 N N . PRO A 1 91 ? -28.231 18.199 -28.286 1.00 91.94 91 PRO A N 1
ATOM 755 C CA . PRO A 1 91 ? -27.065 18.767 -28.960 1.00 91.94 91 PRO A CA 1
ATOM 756 C C . PRO A 1 91 ? -27.413 19.918 -29.917 1.00 91.94 91 PRO A C 1
ATOM 758 O O . PRO A 1 91 ? -28.537 19.994 -30.435 1.00 91.94 91 PRO A O 1
ATOM 761 N N . PRO A 1 92 ? -26.445 20.807 -30.206 1.00 92.56 92 PRO A N 1
ATOM 762 C CA . PRO A 1 92 ? -26.537 21.707 -31.348 1.00 92.56 92 PRO A CA 1
ATOM 763 C C . PRO A 1 92 ? -26.519 20.923 -32.669 1.00 92.56 92 PRO A C 1
ATOM 765 O O . PRO A 1 92 ? -26.120 19.764 -32.731 1.00 92.56 92 PRO A O 1
ATOM 768 N N . LYS A 1 93 ? -26.910 21.576 -33.764 1.00 93.50 93 LYS A N 1
ATOM 769 C CA . LYS A 1 93 ? -26.720 21.067 -35.131 1.00 93.50 93 LYS A CA 1
ATOM 770 C C . LYS A 1 93 ? -25.650 21.888 -35.831 1.00 93.50 93 LYS A C 1
ATOM 772 O O . LYS A 1 93 ? -25.725 23.113 -35.795 1.00 93.50 93 LYS A O 1
ATOM 777 N N . PHE A 1 94 ? -24.701 21.226 -36.487 1.00 93.56 94 PHE A N 1
ATOM 778 C CA . PHE A 1 94 ? -23.608 21.863 -37.222 1.00 93.56 94 PHE A CA 1
ATOM 779 C C . PHE A 1 94 ? -23.676 21.526 -38.718 1.00 93.56 94 PHE A C 1
ATOM 781 O O . PHE A 1 94 ? -23.963 20.385 -39.091 1.00 93.56 94 PHE A O 1
ATOM 788 N N . GLN A 1 95 ? -23.429 22.521 -39.570 1.00 93.25 95 GLN A N 1
ATOM 789 C CA . GLN A 1 95 ? -23.461 22.379 -41.025 1.00 93.25 95 GLN A CA 1
ATOM 790 C C . GLN A 1 95 ? -22.475 23.350 -41.690 1.00 93.25 95 GLN A C 1
ATOM 792 O O . GLN A 1 95 ? -22.570 24.558 -41.477 1.00 93.25 95 GLN A O 1
ATOM 797 N N . PHE A 1 96 ? -21.567 22.847 -42.526 1.00 92.12 96 PHE A N 1
ATOM 798 C CA . PHE A 1 96 ? -20.712 23.669 -43.386 1.00 92.12 96 PHE A CA 1
ATOM 799 C C . PHE A 1 96 ? -21.539 24.356 -44.486 1.00 92.12 96 PHE A C 1
ATOM 801 O O . PHE A 1 96 ? -22.420 23.738 -45.084 1.00 92.12 96 PHE A O 1
ATOM 808 N N . LEU A 1 97 ? -21.252 25.630 -44.780 1.00 88.19 97 LEU A N 1
ATOM 809 C CA . LEU A 1 97 ? -21.953 26.403 -45.821 1.00 88.19 97 LEU A CA 1
ATOM 810 C C . LEU A 1 97 ? -21.591 25.951 -47.242 1.00 88.19 97 LEU A C 1
ATOM 812 O O . LEU A 1 97 ? -22.402 26.074 -48.159 1.00 88.19 97 LEU A O 1
ATOM 816 N N . LYS A 1 98 ? -20.378 25.423 -47.418 1.00 88.19 98 LYS A N 1
ATOM 817 C CA . LYS A 1 98 ? -19.937 24.697 -48.611 1.00 88.19 98 LYS A CA 1
ATOM 818 C C . LYS A 1 98 ? -19.649 23.254 -48.177 1.00 88.19 98 LYS A C 1
ATOM 820 O O . LYS A 1 98 ? -18.814 23.085 -47.290 1.00 88.19 98 LYS A O 1
ATOM 825 N N . PRO A 1 99 ? -20.314 22.232 -48.745 1.00 86.25 99 PRO A N 1
ATOM 826 C CA . PRO A 1 99 ? -19.991 20.837 -48.455 1.00 86.25 99 PRO A CA 1
ATOM 827 C C . PRO A 1 99 ? -18.529 20.526 -48.799 1.00 86.25 99 PRO A C 1
ATOM 829 O O . PRO A 1 99 ? -18.014 21.029 -49.799 1.00 86.25 99 PRO A O 1
ATOM 832 N N . LEU A 1 100 ? -17.884 19.699 -47.974 1.00 90.00 100 LEU A N 1
ATOM 833 C CA . LEU A 1 100 ? -16.487 19.285 -48.122 1.00 90.00 100 LEU A CA 1
ATOM 834 C C . LEU A 1 100 ? -16.424 17.790 -48.461 1.00 90.00 100 LEU A C 1
ATOM 836 O O . LEU A 1 100 ? -17.241 17.011 -47.964 1.00 90.00 100 LEU A O 1
ATOM 840 N N . HIS A 1 101 ? -15.452 17.371 -49.272 1.00 91.12 101 HIS A N 1
ATOM 841 C CA . HIS A 1 101 ? -15.215 15.955 -49.580 1.00 91.12 101 HIS A CA 1
ATOM 842 C C . HIS A 1 101 ? -14.572 15.220 -48.392 1.00 91.12 101 HIS A C 1
ATOM 844 O O . HIS A 1 101 ? -13.367 14.999 -48.381 1.00 91.12 101 HIS A O 1
ATOM 850 N N . HIS A 1 102 ? -15.379 14.821 -47.405 1.00 93.06 102 HIS A N 1
ATOM 851 C CA . HIS A 1 102 ? -14.928 14.164 -46.172 1.00 93.06 102 HIS A CA 1
ATOM 852 C C . HIS A 1 102 ? -15.846 12.979 -45.795 1.00 93.06 102 HIS A C 1
ATOM 854 O O . HIS A 1 102 ? -17.065 13.128 -45.915 1.00 93.06 102 HIS A O 1
ATOM 860 N N . PRO A 1 103 ? -15.317 11.828 -45.322 1.00 91.25 103 PRO A N 1
ATOM 861 C CA . PRO A 1 103 ? -16.099 10.642 -44.940 1.00 91.25 103 PRO A CA 1
ATOM 862 C C . PRO A 1 103 ? -17.299 10.898 -44.019 1.00 91.25 103 PRO A C 1
ATOM 864 O O . PRO A 1 103 ? -18.327 10.239 -44.157 1.00 91.25 103 PRO A O 1
ATOM 867 N N . ASN A 1 104 ? -17.202 11.858 -43.098 1.00 93.06 104 ASN A N 1
ATOM 868 C CA . ASN A 1 104 ? -18.204 12.132 -42.064 1.00 93.06 104 ASN A CA 1
ATOM 869 C C . ASN A 1 104 ? -19.037 13.402 -42.338 1.00 93.06 104 ASN A C 1
ATOM 871 O O . ASN A 1 104 ? -19.838 13.807 -41.491 1.00 93.06 104 ASN A O 1
ATOM 875 N N . ILE A 1 105 ? -18.886 14.021 -43.517 1.00 91.25 105 ILE A N 1
ATOM 876 C CA . ILE A 1 105 ? -19.665 15.193 -43.949 1.00 91.25 105 ILE A CA 1
ATOM 877 C C . ILE A 1 105 ? -20.604 14.791 -45.093 1.00 91.25 105 ILE A C 1
ATOM 879 O O . ILE A 1 105 ? -20.166 14.424 -46.185 1.00 91.25 105 ILE A O 1
ATOM 883 N N . TYR A 1 106 ? -21.911 14.896 -44.850 1.00 89.94 106 TYR A N 1
ATOM 884 C CA . TYR A 1 106 ? -22.953 14.652 -45.850 1.00 89.94 106 TYR A CA 1
ATOM 885 C C . TYR A 1 106 ? -22.845 15.633 -47.032 1.00 89.94 106 TYR A C 1
ATOM 887 O O . TYR A 1 106 ? -22.380 16.763 -46.884 1.00 89.94 106 TYR A O 1
ATOM 895 N N . HIS A 1 107 ? -23.367 15.254 -48.204 1.00 86.50 107 HIS A N 1
ATOM 896 C CA . HIS A 1 107 ? -23.337 16.093 -49.417 1.00 86.50 107 HIS A CA 1
ATOM 897 C C . HIS A 1 107 ? -24.046 17.460 -49.286 1.00 86.50 107 HIS A C 1
ATOM 899 O O . HIS A 1 107 ? -23.872 18.318 -50.148 1.00 86.50 107 HIS A O 1
ATOM 905 N N . ASP A 1 108 ? -24.839 17.684 -48.233 1.00 85.56 108 ASP A N 1
ATOM 906 C CA . ASP A 1 108 ? -25.458 18.977 -47.911 1.00 85.56 108 ASP A CA 1
ATOM 907 C C . ASP A 1 108 ? -24.682 19.794 -46.855 1.00 85.56 108 ASP A C 1
ATOM 909 O O . ASP A 1 108 ? -25.163 20.827 -46.386 1.00 85.56 108 ASP A O 1
ATOM 913 N N . GLY A 1 109 ? -23.482 19.342 -46.483 1.00 87.31 109 GLY A N 1
ATOM 914 C CA . GLY A 1 109 ? -22.585 19.992 -45.531 1.00 87.31 109 GLY A CA 1
ATOM 915 C C . GLY A 1 109 ? -22.858 19.663 -44.063 1.00 87.31 109 GLY A C 1
ATOM 916 O O . GLY A 1 109 ? -22.125 20.153 -43.203 1.00 87.31 109 GLY A O 1
ATOM 917 N N . LYS A 1 110 ? -23.885 18.865 -43.728 1.00 90.94 110 LYS A N 1
ATOM 918 C CA . LYS A 1 110 ? -24.103 18.428 -42.337 1.00 90.94 110 LYS A CA 1
ATOM 919 C C . LYS A 1 110 ? -22.989 17.490 -41.877 1.00 90.94 110 LYS A C 1
ATOM 921 O O . LYS A 1 110 ? -22.508 16.665 -42.648 1.00 90.94 110 LYS A O 1
ATOM 926 N N . LEU A 1 111 ? -22.636 17.583 -40.599 1.00 89.81 111 LEU A N 1
ATOM 927 C CA . LEU A 1 111 ? -21.635 16.727 -39.969 1.00 89.81 111 LEU A CA 1
ATOM 928 C C . LEU A 1 111 ? -22.283 15.546 -39.228 1.00 89.81 111 LEU A C 1
ATOM 930 O O . LEU A 1 111 ? -23.312 15.727 -38.576 1.00 89.81 111 LEU A O 1
ATOM 934 N N . CYS A 1 112 ? -21.657 14.369 -39.289 1.00 87.50 112 CYS A N 1
ATOM 935 C CA . CYS A 1 112 ? -22.028 13.185 -38.514 1.00 87.50 112 CYS A CA 1
ATOM 936 C C . CYS A 1 112 ? -20.875 12.794 -37.577 1.00 87.50 112 CYS A C 1
ATOM 938 O O . CYS A 1 112 ? -19.880 12.236 -38.025 1.00 87.50 112 CYS A O 1
ATOM 940 N N . ILE A 1 113 ? -21.007 13.106 -36.286 1.00 88.06 113 ILE A N 1
ATOM 941 C CA . ILE A 1 113 ? -20.087 12.684 -35.219 1.00 88.06 113 ILE A CA 1
ATOM 942 C C . ILE A 1 113 ? -20.890 12.392 -33.953 1.00 88.06 113 ILE A C 1
ATOM 944 O O . ILE A 1 113 ? -21.857 13.102 -33.666 1.00 88.06 113 ILE A O 1
ATOM 948 N N . SER A 1 114 ? -20.464 11.395 -33.178 1.00 86.38 114 SER A N 1
ATOM 949 C CA . SER A 1 114 ? -21.209 10.859 -32.030 1.00 86.38 114 SER A CA 1
ATOM 950 C C . SER A 1 114 ? -21.594 11.925 -31.004 1.00 86.38 114 SER A C 1
ATOM 952 O O . SER A 1 114 ? -22.742 11.968 -30.569 1.00 86.38 114 SER A O 1
ATOM 954 N N . ILE A 1 115 ? -20.709 12.890 -30.724 1.00 86.56 115 ILE A N 1
ATOM 955 C CA . ILE A 1 115 ? -20.976 14.014 -29.806 1.00 86.56 115 ILE A CA 1
ATOM 956 C C . ILE A 1 115 ? -22.169 14.901 -30.236 1.00 86.56 115 ILE A C 1
ATOM 958 O O . ILE A 1 115 ? -22.689 15.662 -29.428 1.00 86.56 115 ILE A O 1
ATOM 962 N N . LEU A 1 116 ? -22.643 14.812 -31.485 1.00 88.50 116 LEU A N 1
ATOM 963 C CA . LEU A 1 116 ? -23.851 15.496 -31.975 1.00 88.50 116 LEU A CA 1
ATOM 964 C C . LEU A 1 116 ? -25.095 14.586 -32.044 1.00 88.50 116 LEU A C 1
ATOM 966 O O . LEU A 1 116 ? -26.177 15.052 -32.414 1.00 88.50 116 LEU A O 1
ATOM 970 N N . HIS A 1 117 ? -24.976 13.306 -31.686 1.00 87.81 117 HIS A N 1
ATOM 971 C CA . HIS A 1 117 ? -26.094 12.366 -31.586 1.00 87.81 117 HIS A CA 1
ATOM 972 C C . HIS A 1 117 ? -26.828 12.510 -30.244 1.00 87.81 117 HIS A C 1
ATOM 974 O O . HIS A 1 117 ? -26.310 13.063 -29.273 1.00 87.81 117 HIS A O 1
ATOM 980 N N . ALA A 1 118 ? -28.083 12.056 -30.194 1.00 83.81 118 ALA A N 1
ATOM 981 C CA . ALA A 1 118 ? -28.960 12.281 -29.046 1.00 83.81 118 ALA A CA 1
ATOM 982 C C . ALA A 1 118 ? -28.464 11.562 -27.768 1.00 83.81 118 ALA A C 1
ATOM 984 O O . ALA A 1 118 ? -27.958 10.441 -27.869 1.00 83.81 118 ALA A O 1
ATOM 985 N N . PRO A 1 119 ? -28.639 12.169 -26.574 1.00 80.00 119 PRO A N 1
ATOM 986 C CA . PRO A 1 119 ? -28.213 11.583 -25.301 1.00 80.00 119 PRO A CA 1
ATOM 987 C C . PRO A 1 119 ? -28.920 10.255 -24.997 1.00 80.00 119 PRO A C 1
ATOM 989 O O . PRO A 1 119 ? -30.126 10.130 -25.219 1.00 80.00 119 PRO A O 1
ATOM 992 N N . GLY A 1 120 ? -28.180 9.323 -24.393 1.00 74.88 120 GLY A N 1
ATOM 993 C CA . GLY A 1 120 ? -28.653 7.991 -23.999 1.00 74.88 120 GLY A CA 1
ATOM 994 C C . GLY A 1 120 ? -28.090 6.868 -24.872 1.00 74.88 120 GLY A C 1
ATOM 995 O O . GLY A 1 120 ? -27.453 7.124 -25.894 1.00 74.88 120 GLY A O 1
ATOM 996 N N . ASP A 1 121 ? -28.317 5.631 -24.435 1.00 67.81 121 ASP A N 1
ATOM 997 C CA . ASP A 1 121 ? -27.896 4.417 -25.135 1.00 67.81 121 ASP A CA 1
ATOM 998 C C . ASP A 1 121 ? -28.700 4.194 -26.427 1.00 67.81 121 ASP A C 1
ATOM 1000 O O . ASP A 1 121 ? -29.896 4.494 -26.500 1.00 67.81 121 ASP A O 1
ATOM 1004 N N . ASP A 1 122 ? -28.038 3.652 -27.448 1.00 67.56 122 ASP A N 1
ATOM 1005 C CA . ASP A 1 122 ? -28.606 3.410 -28.776 1.00 67.56 122 ASP A CA 1
ATOM 1006 C C . ASP A 1 122 ? -28.146 2.040 -29.287 1.00 67.56 122 ASP A C 1
ATOM 1008 O O . ASP A 1 122 ? -27.148 1.904 -29.996 1.00 67.56 122 ASP A O 1
ATOM 1012 N N . GLU A 1 123 ? -28.890 1.000 -28.893 1.00 58.72 123 GLU A N 1
ATOM 1013 C CA . GLU A 1 123 ? -28.606 -0.411 -29.213 1.00 58.72 123 GLU A CA 1
ATOM 1014 C C . GLU A 1 123 ? -28.484 -0.689 -30.726 1.00 58.72 123 GLU A C 1
ATOM 1016 O O . GLU A 1 123 ? -27.981 -1.740 -31.121 1.00 58.72 123 GLU A O 1
ATOM 1021 N N . MET A 1 124 ? -28.936 0.243 -31.576 1.00 57.25 124 MET A N 1
ATOM 1022 C CA . MET A 1 124 ? -28.902 0.141 -33.034 1.00 57.25 124 MET A CA 1
ATOM 1023 C C . MET A 1 124 ? -27.731 0.890 -33.690 1.00 57.25 124 MET A C 1
ATOM 1025 O O . MET A 1 124 ? -27.432 0.587 -34.846 1.00 57.25 124 MET A O 1
ATOM 1029 N N . SER A 1 125 ? -27.075 1.846 -33.013 1.00 65.31 125 SER A N 1
ATOM 1030 C CA . SER A 1 125 ? -25.901 2.553 -33.565 1.00 65.31 125 SER A CA 1
ATOM 1031 C C . SER A 1 125 ? -24.565 1.930 -33.155 1.00 65.31 125 SER A C 1
ATOM 1033 O O . SER A 1 125 ? -23.589 2.057 -33.892 1.00 65.31 125 SER A O 1
ATOM 1035 N N . GLY A 1 126 ? -24.517 1.246 -32.006 1.00 64.31 126 GLY A N 1
ATOM 1036 C CA . GLY A 1 126 ? -23.290 0.656 -31.456 1.00 64.31 126 GLY A CA 1
ATOM 1037 C C . GLY A 1 126 ? -22.348 1.656 -30.771 1.00 64.31 126 GLY A C 1
ATOM 1038 O O . GLY A 1 126 ? -21.265 1.265 -30.348 1.00 64.31 126 GLY A O 1
ATOM 1039 N N . GLU A 1 127 ? -22.756 2.921 -30.644 1.00 75.69 127 GLU A N 1
ATOM 1040 C CA . GLU A 1 127 ? -22.019 3.967 -29.925 1.00 75.69 127 GLU A CA 1
ATOM 1041 C C . GLU A 1 127 ? -22.290 3.898 -28.417 1.00 75.69 127 GLU A C 1
ATOM 1043 O O . GLU A 1 127 ? -23.419 3.648 -27.983 1.00 75.69 127 GLU A O 1
ATOM 1048 N N . LEU A 1 128 ? -21.285 4.203 -27.597 1.00 74.38 128 LEU A N 1
ATOM 1049 C CA . LEU A 1 128 ? -21.449 4.300 -26.149 1.00 74.38 128 LEU A CA 1
ATOM 1050 C C . LEU A 1 128 ? -22.153 5.612 -25.769 1.00 74.38 128 LEU A C 1
ATOM 1052 O O . LEU A 1 128 ? -21.866 6.680 -26.315 1.00 74.38 128 LEU A O 1
ATOM 1056 N N . ALA A 1 129 ? -22.997 5.590 -24.734 1.00 72.69 129 ALA A N 1
ATOM 1057 C CA . ALA A 1 129 ? -23.629 6.807 -24.208 1.00 72.69 129 ALA A CA 1
ATOM 1058 C C . ALA A 1 129 ? -22.623 7.864 -23.688 1.00 72.69 129 ALA A C 1
ATOM 1060 O O . ALA A 1 129 ? -22.986 9.028 -23.520 1.00 72.69 129 ALA A O 1
ATOM 1061 N N . SER A 1 130 ? -21.357 7.487 -23.461 1.00 76.06 130 SER A N 1
ATOM 1062 C CA . SER A 1 130 ? -20.239 8.392 -23.151 1.00 76.06 130 SER A CA 1
ATOM 1063 C C . SER A 1 130 ? -19.665 9.135 -24.365 1.00 76.06 130 SER A C 1
ATOM 1065 O O . SER A 1 130 ? -19.033 10.175 -24.190 1.00 76.06 130 SER A O 1
ATOM 1067 N N . GLU A 1 131 ? -19.862 8.610 -25.575 1.00 75.62 131 GLU A N 1
ATOM 1068 C CA . GLU A 1 131 ? -19.394 9.188 -26.847 1.00 75.62 131 GLU A CA 1
ATOM 1069 C C . GLU A 1 131 ? -20.449 10.116 -27.470 1.00 75.62 131 GLU A C 1
ATOM 1071 O O . GLU A 1 131 ? -20.133 10.976 -28.294 1.00 75.62 131 GLU A O 1
ATOM 1076 N N . ARG A 1 132 ? -21.710 9.956 -27.049 1.00 85.75 132 ARG A N 1
ATOM 1077 C CA . ARG A 1 132 ? -22.863 10.748 -27.491 1.00 85.75 132 ARG A CA 1
ATOM 1078 C C . ARG A 1 132 ? -22.994 12.067 -26.717 1.00 85.75 132 ARG A C 1
ATOM 1080 O O . ARG A 1 132 ? -22.229 12.345 -25.787 1.00 85.75 132 ARG A O 1
ATOM 1087 N N . TRP A 1 133 ? -23.937 12.927 -27.119 1.00 91.06 133 TRP A N 1
ATOM 1088 C CA . TRP A 1 133 ? -24.113 14.227 -26.462 1.00 91.06 133 TRP A CA 1
ATOM 1089 C C . TRP A 1 133 ? -24.450 14.076 -24.975 1.00 91.06 133 TRP A C 1
ATOM 1091 O O . TRP A 1 133 ? -25.364 13.343 -24.600 1.00 91.06 133 TRP A O 1
ATOM 1101 N N . SER A 1 134 ? -23.783 14.859 -24.131 1.00 86.38 134 SER A N 1
ATOM 1102 C CA . SER A 1 134 ? -24.056 14.962 -22.699 1.00 86.38 134 SER A CA 1
ATOM 1103 C C . SER A 1 134 ? -24.294 16.423 -22.304 1.00 86.38 134 SER A C 1
ATOM 1105 O O . SER A 1 134 ? -23.498 17.280 -22.684 1.00 86.38 134 SER A O 1
ATOM 1107 N N . PRO A 1 135 ? -25.297 16.747 -21.460 1.00 86.06 135 PRO A N 1
ATOM 1108 C CA . PRO A 1 135 ? -25.534 18.116 -20.979 1.00 86.06 135 PRO A CA 1
ATOM 1109 C C . PRO A 1 135 ? -24.390 18.745 -20.155 1.00 86.06 135 PRO A C 1
ATOM 1111 O O . PRO A 1 135 ? -24.512 19.893 -19.728 1.00 86.06 135 PRO A O 1
ATOM 1114 N N . ALA A 1 136 ? -23.308 17.999 -19.894 1.00 81.81 136 ALA A N 1
ATOM 1115 C CA . ALA A 1 136 ? -22.066 18.490 -19.295 1.00 81.81 136 ALA A CA 1
ATOM 1116 C C . ALA A 1 136 ? -21.017 18.972 -20.328 1.00 81.81 136 ALA A C 1
ATOM 1118 O O . ALA A 1 136 ? -20.068 19.662 -19.947 1.00 81.81 136 ALA A O 1
ATOM 1119 N N . GLN A 1 137 ? -21.173 18.615 -21.609 1.00 82.44 137 GLN A N 1
ATOM 1120 C CA . GLN A 1 137 ? -20.328 19.070 -22.719 1.00 82.44 137 GLN A CA 1
ATOM 1121 C C . GLN A 1 137 ? -20.645 20.532 -23.097 1.00 82.44 137 GLN A C 1
ATOM 1123 O O . GLN A 1 137 ? -21.569 21.153 -22.567 1.00 82.44 137 GLN A O 1
ATOM 1128 N N . ARG A 1 138 ? -19.829 21.109 -23.986 1.00 83.56 138 ARG A N 1
ATOM 1129 C CA . ARG A 1 138 ? -19.885 22.519 -24.410 1.00 83.56 138 ARG A CA 1
ATOM 1130 C C . ARG A 1 138 ? -19.644 22.658 -25.906 1.00 83.56 138 ARG A C 1
ATOM 1132 O O . ARG A 1 138 ? -19.074 21.759 -26.523 1.00 83.56 138 ARG A O 1
ATOM 1139 N N . VAL A 1 139 ? -19.964 23.829 -26.459 1.00 84.88 139 VAL A N 1
ATOM 1140 C CA . VAL A 1 139 ? -19.624 24.188 -27.850 1.00 84.88 139 VAL A CA 1
ATOM 1141 C C . VAL A 1 139 ? -18.122 24.062 -28.112 1.00 84.88 139 VAL A C 1
ATOM 1143 O O . VAL A 1 139 ? -17.723 23.532 -29.141 1.00 84.88 139 VAL A O 1
ATOM 1146 N N . GLU A 1 140 ? -17.299 24.468 -27.144 1.00 82.50 140 GLU A N 1
ATOM 1147 C CA . GLU A 1 140 ? -15.838 24.295 -27.122 1.00 82.50 140 GLU A CA 1
ATOM 1148 C C . GLU A 1 140 ? -15.418 22.854 -27.484 1.00 82.50 140 GLU A C 1
ATOM 1150 O O . GLU A 1 140 ? -14.664 22.642 -28.430 1.00 82.50 140 GLU A O 1
ATOM 1155 N N . SER A 1 141 ? -15.983 21.853 -26.800 1.00 81.56 141 SER A N 1
ATOM 1156 C CA . SER A 1 141 ? -15.693 20.427 -27.021 1.00 81.56 141 SER A CA 1
ATOM 1157 C C . SER A 1 141 ? -16.135 19.936 -28.401 1.00 81.56 141 SER A C 1
ATOM 1159 O O . SER A 1 141 ? -15.446 19.122 -29.018 1.00 81.56 141 SER A O 1
ATOM 1161 N N . VAL A 1 142 ? -17.264 20.449 -28.903 1.00 85.81 142 VAL A N 1
ATOM 1162 C CA . VAL A 1 142 ? -17.731 20.161 -30.265 1.00 85.81 142 VAL A CA 1
ATOM 1163 C C . VAL A 1 142 ? -16.726 20.701 -31.277 1.00 85.81 142 VAL A C 1
ATOM 1165 O O . VAL A 1 142 ? -16.247 19.930 -32.096 1.00 85.81 142 VAL A O 1
ATOM 1168 N N . LEU A 1 143 ? -16.350 21.983 -31.204 1.00 86.44 143 LEU A N 1
ATOM 1169 C CA . LEU A 1 143 ? -15.450 22.615 -32.180 1.00 86.44 143 LEU A CA 1
ATOM 1170 C C . LEU A 1 143 ? -14.072 21.933 -32.245 1.00 86.44 143 LEU A C 1
ATOM 1172 O O . LEU A 1 143 ? -13.570 21.716 -33.347 1.00 86.44 143 LEU A O 1
ATOM 1176 N N . ILE A 1 144 ? -13.509 21.517 -31.100 1.00 81.88 144 ILE A N 1
ATOM 1177 C CA . ILE A 1 144 ? -12.288 20.689 -31.058 1.00 81.88 144 ILE A CA 1
ATOM 1178 C C . ILE A 1 144 ? -12.503 19.385 -31.839 1.00 81.88 144 ILE A C 1
ATOM 1180 O O . ILE A 1 144 ? -11.709 19.065 -32.718 1.00 81.88 144 ILE A O 1
ATOM 1184 N N . SER A 1 145 ? -13.599 18.668 -31.566 1.00 83.12 145 SER A N 1
ATOM 1185 C CA . SER A 1 145 ? -13.905 17.389 -32.223 1.00 83.12 145 SER A CA 1
ATOM 1186 C C . SER A 1 145 ? -14.035 17.526 -33.745 1.00 83.12 145 SER A C 1
ATOM 1188 O O . SER A 1 145 ? -13.634 16.622 -34.468 1.00 83.12 145 SER A O 1
ATOM 1190 N N . ILE A 1 146 ? -14.547 18.657 -34.251 1.00 86.94 146 ILE A N 1
ATOM 1191 C CA . ILE A 1 146 ? -14.631 18.920 -35.700 1.00 86.94 146 ILE A CA 1
ATOM 1192 C C . ILE A 1 146 ? -13.238 19.137 -36.304 1.00 86.94 146 ILE A C 1
ATOM 1194 O O . ILE A 1 146 ? -12.958 18.600 -37.372 1.00 86.94 146 ILE A O 1
ATOM 1198 N N . LEU A 1 147 ? -12.364 19.897 -35.636 1.00 84.81 147 LEU A N 1
ATOM 1199 C CA . LEU A 1 147 ? -10.994 20.123 -36.109 1.00 84.81 147 LEU A CA 1
ATOM 1200 C C . LEU A 1 147 ? -10.179 18.821 -36.099 1.00 84.81 147 LEU A C 1
ATOM 1202 O O . LEU A 1 147 ? -9.559 18.495 -37.105 1.00 84.81 147 LEU A O 1
ATOM 1206 N N . SER A 1 148 ? -10.256 18.027 -35.025 1.00 83.69 148 SER A N 1
ATOM 1207 C CA . SER A 1 148 ? -9.601 16.712 -34.958 1.00 83.69 148 SER A CA 1
ATOM 1208 C C . SER A 1 148 ? -10.086 15.746 -36.045 1.00 83.69 148 SER A C 1
ATOM 1210 O O . SER A 1 148 ? -9.281 14.996 -36.582 1.00 83.69 148 SER A O 1
ATOM 1212 N N . LEU A 1 149 ? -11.370 15.795 -36.415 1.00 84.81 149 LEU A N 1
ATOM 1213 C CA . LEU A 1 149 ? -11.939 14.946 -37.467 1.00 84.81 149 LEU A CA 1
ATOM 1214 C C . LEU A 1 149 ? -11.465 15.327 -38.885 1.00 84.81 149 LEU A C 1
ATOM 1216 O O . LEU A 1 149 ? -11.455 14.490 -39.788 1.00 84.81 149 LEU A O 1
ATOM 1220 N N . LEU A 1 150 ? -11.100 16.593 -39.118 1.00 84.62 150 LEU A N 1
ATOM 1221 C CA . LEU A 1 150 ? -10.477 17.005 -40.383 1.00 84.62 150 LEU A CA 1
ATOM 1222 C C . LEU A 1 150 ? -9.033 16.488 -40.493 1.00 84.62 150 LEU A C 1
ATOM 1224 O O . LEU A 1 150 ? -8.564 16.249 -41.606 1.00 84.62 150 LEU A O 1
ATOM 1228 N N . ASP A 1 151 ? -8.360 16.275 -39.362 1.00 80.94 151 ASP A N 1
ATOM 1229 C CA . ASP A 1 151 ? -6.997 15.746 -39.309 1.00 80.94 151 ASP A CA 1
ATOM 1230 C C . ASP A 1 151 ? -6.957 14.204 -39.367 1.00 80.94 151 ASP A C 1
ATOM 1232 O O . ASP A 1 151 ? -6.085 13.656 -40.041 1.00 80.94 151 ASP A O 1
ATOM 1236 N N . ASP A 1 152 ? -7.915 13.505 -38.741 1.00 80.81 152 ASP A N 1
ATOM 1237 C CA . ASP A 1 152 ? -8.081 12.042 -38.819 1.00 80.81 152 ASP A CA 1
ATOM 1238 C C . ASP A 1 152 ? -9.567 11.661 -38.998 1.00 80.81 152 ASP A C 1
ATOM 1240 O O . ASP A 1 152 ? -10.422 12.027 -38.188 1.00 80.81 152 ASP A O 1
ATOM 1244 N N . ALA A 1 153 ? -9.898 10.967 -40.092 1.00 83.94 153 ALA A N 1
ATOM 1245 C CA . ALA A 1 153 ? -11.274 10.826 -40.584 1.00 83.94 153 ALA A CA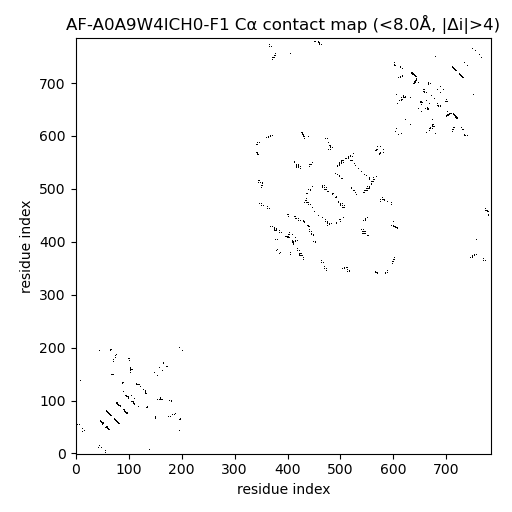 1
ATOM 1246 C C . ALA A 1 153 ? -11.861 9.425 -40.341 1.00 83.94 153 ALA A C 1
ATOM 1248 O O . ALA A 1 153 ? -11.320 8.416 -40.800 1.00 83.94 153 ALA A O 1
ATOM 1249 N N . GLU A 1 154 ? -13.027 9.361 -39.696 1.00 81.25 154 GLU A N 1
ATOM 1250 C CA . GLU A 1 154 ? -13.665 8.106 -39.286 1.00 81.25 154 GLU A CA 1
ATOM 1251 C C . GLU A 1 154 ? -14.319 7.380 -40.479 1.00 81.25 154 GLU A C 1
ATOM 1253 O O . GLU A 1 154 ? -15.421 7.705 -40.931 1.00 81.25 154 GLU A O 1
ATOM 1258 N N . CYS A 1 155 ? -13.612 6.379 -41.008 1.00 80.06 155 CYS A N 1
ATOM 1259 C CA . CYS A 1 155 ? -13.969 5.657 -42.232 1.00 80.06 155 CYS A CA 1
ATOM 1260 C C . CYS A 1 155 ? -14.764 4.354 -42.018 1.00 80.06 155 CYS A C 1
ATOM 1262 O O . CYS A 1 155 ? -15.162 3.734 -43.007 1.00 80.06 155 CYS A O 1
ATOM 1264 N N . SER A 1 156 ? -14.981 3.905 -40.778 1.00 74.38 156 SER A N 1
ATOM 1265 C CA . SER A 1 156 ? -15.738 2.679 -40.471 1.00 74.38 156 SER A CA 1
ATOM 1266 C C . SER A 1 156 ? -17.256 2.876 -40.559 1.00 74.38 156 SER A C 1
ATOM 1268 O O . SER A 1 156 ? -17.958 1.973 -41.015 1.00 74.38 156 SER A O 1
ATOM 1270 N N . SER A 1 157 ? -17.748 4.072 -40.214 1.00 81.12 157 SER A N 1
ATOM 1271 C CA . SER A 1 157 ? -19.160 4.473 -40.318 1.00 81.12 157 SER A CA 1
ATOM 1272 C C . SER A 1 157 ? -19.305 5.841 -41.018 1.00 81.12 157 SER A C 1
ATOM 1274 O O . SER A 1 157 ? -19.579 6.861 -40.378 1.00 81.12 157 SER A O 1
ATOM 1276 N N . PRO A 1 158 ? -19.059 5.912 -42.341 1.00 85.69 158 PRO A N 1
ATOM 1277 C CA . PRO A 1 158 ? -19.035 7.176 -43.069 1.00 85.69 158 PRO A CA 1
ATOM 1278 C C . PRO A 1 158 ? -20.441 7.678 -43.434 1.00 85.69 158 PRO A C 1
ATOM 1280 O O . PRO A 1 158 ? -21.261 6.957 -44.002 1.00 85.69 158 PRO A O 1
ATOM 1283 N N . ALA A 1 159 ? -20.677 8.971 -43.210 1.00 85.94 159 ALA A N 1
ATOM 1284 C CA . ALA A 1 159 ? -21.845 9.709 -43.703 1.00 85.94 159 ALA A CA 1
ATOM 1285 C C . ALA A 1 159 ? -21.828 9.910 -45.233 1.00 85.94 159 ALA A C 1
ATOM 1287 O O . ALA A 1 159 ? -22.866 10.135 -45.858 1.00 85.94 159 ALA A O 1
ATOM 1288 N N . ASN A 1 160 ? -20.638 9.846 -45.830 1.00 88.94 160 ASN A N 1
ATOM 1289 C CA . ASN A 1 160 ? -20.367 10.018 -47.249 1.00 88.94 160 ASN A CA 1
ATOM 1290 C C . ASN A 1 160 ? -19.502 8.845 -47.725 1.00 88.94 160 ASN A C 1
ATOM 1292 O O . ASN A 1 160 ? -18.270 8.868 -47.660 1.00 88.94 160 ASN A O 1
ATOM 1296 N N . VAL A 1 161 ? -20.185 7.784 -48.162 1.00 86.94 161 VAL A N 1
ATOM 1297 C CA . VAL A 1 161 ? -19.565 6.516 -48.572 1.00 86.94 161 VAL A CA 1
ATOM 1298 C C . VAL A 1 161 ? -18.595 6.728 -49.736 1.00 86.94 161 VAL A C 1
ATOM 1300 O O . VAL A 1 161 ? -17.511 6.152 -49.723 1.00 86.94 161 VAL A O 1
ATOM 1303 N N . ASP A 1 162 ? -18.929 7.598 -50.692 1.00 87.81 162 ASP A N 1
ATOM 1304 C CA . ASP A 1 162 ? -18.068 7.901 -51.840 1.00 87.81 162 ASP A CA 1
ATOM 1305 C C . ASP A 1 162 ? -16.743 8.541 -51.394 1.00 87.81 162 ASP A C 1
ATOM 1307 O O . ASP A 1 162 ? -15.675 8.135 -51.851 1.00 87.81 162 ASP A O 1
ATOM 1311 N N . ALA A 1 163 ? -16.782 9.488 -50.447 1.00 88.50 163 ALA A N 1
ATOM 1312 C CA . ALA A 1 163 ? -15.575 10.097 -49.884 1.00 88.50 163 ALA A CA 1
ATOM 1313 C C . ALA A 1 163 ? -14.704 9.079 -49.124 1.00 88.50 163 ALA A C 1
ATOM 1315 O O . ALA A 1 163 ? -13.484 9.089 -49.281 1.00 88.50 163 ALA A O 1
ATOM 1316 N N . ALA A 1 164 ? -15.311 8.168 -48.356 1.00 88.19 164 ALA A N 1
ATOM 1317 C CA . ALA A 1 164 ? -14.589 7.108 -47.645 1.00 88.19 164 ALA A CA 1
ATOM 1318 C C . ALA A 1 164 ? -13.979 6.058 -48.592 1.00 88.19 164 ALA A C 1
ATOM 1320 O O . ALA A 1 164 ? -12.845 5.617 -48.396 1.00 88.19 164 ALA A O 1
ATOM 1321 N N . VAL A 1 165 ? -14.702 5.679 -49.652 1.00 88.31 165 VAL A N 1
ATOM 1322 C CA . VAL A 1 165 ? -14.198 4.778 -50.699 1.00 88.31 165 VAL A CA 1
ATOM 1323 C C . VAL A 1 165 ? -13.051 5.432 -51.466 1.00 88.31 165 VAL A C 1
ATOM 1325 O O . VAL A 1 165 ? -12.038 4.772 -51.680 1.00 88.31 165 VAL A O 1
ATOM 1328 N N . LEU A 1 166 ? -13.152 6.718 -51.817 1.00 89.25 166 LEU A N 1
ATOM 1329 C CA . LEU A 1 166 ? -12.069 7.460 -52.469 1.00 89.25 166 LEU A CA 1
ATOM 1330 C C . LEU A 1 166 ? -10.837 7.601 -51.565 1.00 89.25 166 LEU A C 1
ATOM 1332 O O . LEU A 1 166 ? -9.732 7.348 -52.030 1.00 89.25 166 LEU A O 1
ATOM 1336 N N . LEU A 1 167 ? -10.999 7.941 -50.282 1.00 88.50 167 LEU A N 1
ATOM 1337 C CA . LEU A 1 167 ? -9.879 8.037 -49.336 1.00 88.50 167 LEU A CA 1
ATOM 1338 C C . LEU A 1 167 ? -9.144 6.694 -49.175 1.00 88.50 167 LEU A C 1
ATOM 1340 O O . LEU A 1 167 ? -7.915 6.667 -49.168 1.00 88.50 167 LEU A O 1
ATOM 1344 N N . ARG A 1 168 ? -9.875 5.575 -49.100 1.00 86.50 168 ARG A N 1
ATOM 1345 C CA . ARG A 1 168 ? -9.281 4.238 -48.937 1.00 86.50 168 ARG A CA 1
ATOM 1346 C C . ARG A 1 168 ? -8.692 3.662 -50.229 1.00 86.50 168 ARG A C 1
ATOM 1348 O O . ARG A 1 168 ? -7.636 3.039 -50.182 1.00 86.50 168 ARG A O 1
ATOM 1355 N N . ASN A 1 169 ? -9.388 3.803 -51.357 1.00 89.19 169 ASN A N 1
ATOM 1356 C CA . ASN A 1 169 ? -9.051 3.102 -52.601 1.00 89.19 169 ASN A CA 1
ATOM 1357 C C . ASN A 1 169 ? -8.260 3.978 -53.594 1.00 89.19 169 ASN A C 1
ATOM 1359 O O . ASN A 1 169 ? -7.462 3.449 -54.362 1.00 89.19 169 ASN A O 1
ATOM 1363 N N . GLU A 1 170 ? -8.479 5.296 -53.600 1.00 91.50 170 GLU A N 1
ATOM 1364 C CA . GLU A 1 170 ? -7.889 6.248 -54.554 1.00 91.50 170 GLU A CA 1
ATOM 1365 C C . GLU A 1 170 ? -7.414 7.544 -53.848 1.00 91.50 170 GLU A C 1
ATOM 1367 O O . GLU A 1 170 ? -7.852 8.649 -54.199 1.00 91.50 170 GLU A O 1
ATOM 1372 N N . PRO A 1 171 ? -6.506 7.461 -52.851 1.00 87.06 171 PRO A N 1
ATOM 1373 C CA . PRO A 1 171 ? -6.148 8.594 -51.990 1.00 87.06 171 PRO A CA 1
ATOM 1374 C C . PRO A 1 171 ? -5.614 9.817 -52.754 1.00 87.06 171 PRO A C 1
ATOM 1376 O O . PRO A 1 171 ? -5.854 10.949 -52.345 1.00 87.06 171 PRO A O 1
ATOM 1379 N N . GLU A 1 172 ? -4.967 9.631 -53.908 1.00 89.12 172 GLU A N 1
ATOM 1380 C CA . GLU A 1 172 ? -4.491 10.737 -54.756 1.00 89.12 172 GLU A CA 1
ATOM 1381 C C . GLU A 1 172 ? -5.577 11.340 -55.673 1.00 89.12 172 GLU A C 1
ATOM 1383 O O . GLU A 1 172 ? -5.376 12.398 -56.273 1.00 89.12 172 GLU A O 1
ATOM 1388 N N . VAL A 1 173 ? -6.760 10.727 -55.782 1.00 89.44 173 VAL A N 1
ATOM 1389 C CA . VAL A 1 173 ? -7.981 11.402 -56.264 1.00 89.44 173 VAL A CA 1
ATOM 1390 C C . VAL A 1 173 ? -8.585 12.213 -55.120 1.00 89.44 173 VAL A C 1
ATOM 1392 O O . VAL A 1 173 ? -8.814 13.413 -55.284 1.00 89.44 173 VAL A O 1
ATOM 1395 N N . TYR A 1 174 ? -8.753 11.597 -53.946 1.00 91.12 174 TYR A N 1
ATOM 1396 C CA . TYR A 1 174 ? -9.296 12.246 -52.749 1.00 91.12 174 TYR A CA 1
ATOM 1397 C C . TYR A 1 174 ? -8.508 13.510 -52.358 1.00 91.12 174 TYR A C 1
ATOM 1399 O O . TYR A 1 174 ? -9.090 14.589 -52.252 1.00 91.12 174 TYR A O 1
ATOM 1407 N N . ARG A 1 175 ? -7.171 13.432 -52.278 1.00 88.94 175 ARG A N 1
ATOM 1408 C CA . ARG A 1 175 ? -6.280 14.568 -51.970 1.00 88.94 175 ARG A CA 1
ATOM 1409 C C . ARG A 1 175 ? -6.465 15.745 -52.935 1.00 88.94 175 ARG A C 1
ATOM 1411 O O . ARG A 1 175 ? -6.393 16.899 -52.517 1.00 88.94 175 ARG A O 1
ATOM 1418 N N . ARG A 1 176 ? -6.734 15.483 -54.222 1.00 91.06 176 ARG A N 1
ATOM 1419 C CA . ARG A 1 176 ? -7.010 16.535 -55.221 1.00 91.06 176 ARG A CA 1
ATOM 1420 C C . ARG A 1 176 ? -8.383 17.182 -55.027 1.00 91.06 176 ARG A C 1
ATOM 1422 O O . ARG A 1 176 ? -8.494 18.390 -55.225 1.00 91.06 176 ARG A O 1
ATOM 1429 N N . LEU A 1 177 ? -9.399 16.418 -54.621 1.00 90.88 177 LEU A N 1
ATOM 1430 C CA . LEU A 1 177 ? -10.730 16.949 -54.300 1.00 90.88 177 LEU A CA 1
ATOM 1431 C C . LEU A 1 177 ? -10.692 17.812 -53.031 1.00 90.88 177 LEU A C 1
ATOM 1433 O O . LEU A 1 177 ? -11.135 18.959 -53.069 1.00 90.88 177 LEU A O 1
ATOM 1437 N N . VAL A 1 178 ? -10.063 17.318 -51.958 1.00 91.44 178 VAL A N 1
ATOM 1438 C CA . VAL A 1 178 ? -9.857 18.071 -50.708 1.00 91.44 178 VAL A CA 1
ATOM 1439 C C . VAL A 1 178 ? -9.063 19.353 -50.959 1.00 91.44 178 VAL A C 1
ATOM 1441 O O . VAL A 1 178 ? -9.482 20.427 -50.531 1.00 91.44 178 VAL A O 1
ATOM 1444 N N . LYS A 1 179 ? -7.969 19.294 -51.733 1.00 90.31 179 LYS A N 1
ATOM 1445 C CA . LYS A 1 179 ? -7.204 20.494 -52.105 1.00 90.31 179 LYS A CA 1
ATOM 1446 C C . LYS A 1 179 ? -8.057 21.518 -52.865 1.00 90.31 179 LYS A C 1
ATOM 1448 O O . LYS A 1 179 ? -7.962 22.710 -52.582 1.00 90.31 179 LYS A O 1
ATOM 1453 N N . ALA A 1 180 ? -8.920 21.074 -53.780 1.00 91.38 180 ALA A N 1
ATOM 1454 C CA . ALA A 1 180 ? -9.839 21.969 -54.478 1.00 91.38 180 ALA A CA 1
ATOM 1455 C C . ALA A 1 180 ? -10.883 22.596 -53.531 1.00 91.38 180 ALA A C 1
ATOM 1457 O O . ALA A 1 180 ? -11.305 23.727 -53.763 1.00 91.38 180 ALA A O 1
ATOM 1458 N N . ASP A 1 181 ? -11.299 21.913 -52.461 1.00 91.06 181 ASP A N 1
ATOM 1459 C CA . ASP A 1 181 ? -12.178 22.485 -51.430 1.00 91.06 181 ASP A CA 1
ATOM 1460 C C . ASP A 1 181 ? -11.442 23.485 -50.526 1.00 91.06 181 ASP A C 1
ATOM 1462 O O . ASP A 1 181 ? -11.972 24.566 -50.261 1.00 91.06 181 ASP A O 1
ATOM 1466 N N . VAL A 1 182 ? -10.194 23.198 -50.139 1.00 89.88 182 VAL A N 1
ATOM 1467 C CA . VAL A 1 182 ? -9.302 24.159 -49.462 1.00 89.88 182 VAL A CA 1
ATOM 1468 C C . VAL A 1 182 ? -9.149 25.427 -50.311 1.00 89.88 182 VAL A C 1
ATOM 1470 O O . VAL A 1 182 ? -9.351 26.532 -49.807 1.00 89.88 182 VAL A O 1
ATOM 1473 N N . GLU A 1 183 ? -8.882 25.297 -51.611 1.00 89.50 183 GLU A N 1
ATOM 1474 C CA . GLU A 1 183 ? -8.766 26.431 -52.541 1.00 89.50 183 GLU A CA 1
ATOM 1475 C C . GLU A 1 183 ? -10.083 27.224 -52.680 1.00 89.50 183 GLU A C 1
ATOM 1477 O O . GLU A 1 183 ? -10.053 28.455 -52.653 1.00 89.50 183 GLU A O 1
ATOM 1482 N N . LYS A 1 184 ? -11.251 26.560 -52.722 1.00 88.81 184 LYS A N 1
ATOM 1483 C CA . LYS A 1 184 ? -12.576 27.224 -52.688 1.00 88.81 184 LYS A CA 1
ATOM 1484 C C . LYS A 1 184 ? -12.864 27.936 -51.363 1.00 88.81 184 LYS A C 1
ATOM 1486 O O . LYS A 1 184 ? -13.603 28.922 -51.372 1.00 88.81 184 LYS A O 1
ATOM 1491 N N . SER A 1 185 ? -12.345 27.422 -50.245 1.00 89.50 185 SER A N 1
ATOM 1492 C CA . SER A 1 185 ? -12.545 27.979 -48.897 1.00 89.50 185 SER A CA 1
ATOM 1493 C C . SER A 1 185 ? -11.761 29.280 -48.695 1.00 89.50 185 SER A C 1
ATOM 1495 O O . SER A 1 185 ? -12.260 30.229 -48.098 1.00 89.50 185 SER A O 1
ATOM 1497 N N . ARG A 1 186 ? -10.575 29.393 -49.313 1.00 84.62 186 ARG A N 1
ATOM 1498 C CA . ARG A 1 186 ? -9.744 30.610 -49.278 1.00 84.62 186 ARG A CA 1
ATOM 1499 C C . ARG A 1 186 ? -10.408 31.825 -49.936 1.00 84.62 186 ARG A C 1
ATOM 1501 O O . ARG A 1 186 ? -10.049 32.952 -49.621 1.00 84.62 186 ARG A O 1
ATOM 1508 N N . LEU A 1 187 ? -11.404 31.612 -50.800 1.00 84.94 187 LEU A N 1
ATOM 1509 C CA . LEU A 1 187 ? -12.229 32.683 -51.374 1.00 84.94 187 LEU A CA 1
ATOM 1510 C C . LEU A 1 187 ? -13.250 33.270 -50.382 1.00 84.94 187 LEU A C 1
ATOM 1512 O O . LEU A 1 187 ? -13.845 34.301 -50.679 1.00 84.94 187 LEU A O 1
ATOM 1516 N N . ASP A 1 188 ? -13.477 32.626 -49.231 1.00 83.06 188 ASP A N 1
ATOM 1517 C CA . ASP A 1 188 ? -14.398 33.110 -48.196 1.00 83.06 188 ASP A CA 1
ATOM 1518 C C . ASP A 1 188 ? -13.703 33.934 -47.096 1.00 83.06 188 ASP A C 1
ATOM 1520 O O . ASP A 1 188 ? -14.398 34.488 -46.236 1.00 83.06 188 ASP A O 1
ATOM 1524 N N . ILE A 1 189 ? -12.366 34.010 -47.111 1.00 83.19 189 ILE A N 1
ATOM 1525 C CA . ILE A 1 189 ? -11.558 34.774 -46.150 1.00 83.19 189 ILE A CA 1
ATOM 1526 C C . ILE A 1 189 ? -11.934 36.270 -46.240 1.00 83.19 189 ILE A C 1
ATOM 1528 O O . ILE A 1 189 ? -11.966 36.812 -47.348 1.00 83.19 189 ILE A O 1
ATOM 1532 N N . PRO A 1 190 ? -12.227 36.960 -45.118 1.00 79.75 190 PRO A N 1
ATOM 1533 C CA . PRO A 1 190 ? -12.554 38.384 -45.131 1.00 79.75 190 PRO A CA 1
ATOM 1534 C C . PRO A 1 190 ? -11.409 39.259 -45.661 1.00 79.75 190 PRO A C 1
ATOM 1536 O O . PRO A 1 190 ? -10.233 39.006 -45.398 1.00 79.75 190 PRO A O 1
ATOM 1539 N N . GLU A 1 191 ? -11.749 40.334 -46.374 1.00 72.44 191 GLU A N 1
ATOM 1540 C CA . GLU A 1 191 ? -10.762 41.287 -46.892 1.00 72.44 191 GLU A CA 1
ATOM 1541 C C . GLU A 1 191 ? -10.000 41.958 -45.732 1.00 72.44 191 GLU A C 1
ATOM 1543 O O . GLU A 1 191 ? -10.595 42.613 -44.877 1.00 72.44 191 GLU A O 1
ATOM 1548 N N . GLY A 1 192 ? -8.677 41.762 -45.690 1.00 67.00 192 GLY A N 1
ATOM 1549 C CA . GLY A 1 192 ? -7.809 42.235 -44.605 1.00 67.00 192 GLY A CA 1
ATOM 1550 C C . GLY A 1 192 ? -7.593 41.253 -43.442 1.00 67.00 192 GLY A C 1
ATOM 1551 O O . GLY A 1 192 ? -6.926 41.622 -42.478 1.00 67.00 192 GLY A O 1
ATOM 1552 N N . PHE A 1 193 ? -8.109 40.020 -43.507 1.00 74.44 193 PHE A N 1
ATOM 1553 C CA . PHE A 1 193 ? -7.842 38.982 -42.503 1.00 74.44 193 PHE A CA 1
ATOM 1554 C C . PHE A 1 193 ? -6.495 38.273 -42.757 1.00 74.44 193 PHE A C 1
ATOM 1556 O O . PHE A 1 193 ? -6.317 37.608 -43.779 1.00 74.44 193 PHE A O 1
ATOM 1563 N N . GLU A 1 194 ? -5.546 38.388 -41.820 1.00 72.31 194 GLU A N 1
ATOM 1564 C CA . GLU A 1 194 ? -4.310 37.589 -41.818 1.00 72.31 194 GLU A CA 1
ATOM 1565 C C . GLU A 1 194 ? -4.626 36.149 -41.379 1.00 72.31 194 GLU A C 1
ATOM 1567 O O . GLU A 1 194 ? -5.025 35.921 -40.238 1.00 72.31 194 GLU A O 1
ATOM 1572 N N . MET A 1 195 ? -4.426 35.161 -42.258 1.00 72.56 195 MET A N 1
ATOM 1573 C CA . MET A 1 195 ? -4.535 33.747 -41.874 1.00 72.56 195 MET A CA 1
ATOM 1574 C C . MET A 1 195 ? -3.401 33.365 -40.905 1.00 72.56 195 MET A C 1
ATOM 1576 O O . MET A 1 195 ? -2.236 33.604 -41.241 1.00 72.56 195 MET A O 1
ATOM 1580 N N . PRO A 1 196 ? -3.691 32.734 -39.751 1.00 70.50 196 PRO A N 1
ATOM 1581 C CA . PRO A 1 196 ? -2.653 32.237 -38.855 1.00 70.50 196 PRO A CA 1
ATOM 1582 C C . PRO A 1 196 ? -1.833 31.128 -39.528 1.00 70.50 196 PRO A C 1
ATOM 1584 O O . PRO A 1 196 ? -2.356 30.293 -40.270 1.00 70.50 196 PRO A O 1
ATOM 1587 N N . THR A 1 197 ? -0.529 31.117 -39.261 1.00 61.06 197 THR A N 1
ATOM 1588 C CA . THR A 1 197 ? 0.429 30.123 -39.763 1.00 61.06 197 THR A CA 1
ATOM 1589 C C . THR A 1 197 ? 0.983 29.296 -38.608 1.00 61.06 197 THR A C 1
ATOM 1591 O O . THR A 1 197 ? 1.051 29.774 -37.477 1.00 61.06 197 THR A O 1
ATOM 1594 N N . HIS A 1 198 ? 1.432 28.066 -38.882 1.00 57.06 198 HIS A N 1
ATOM 1595 C CA . HIS A 1 198 ? 2.005 27.191 -37.849 1.00 57.06 198 HIS A CA 1
ATOM 1596 C C . HIS A 1 198 ? 3.204 27.834 -37.117 1.00 57.06 198 HIS A C 1
ATOM 1598 O O . HIS A 1 198 ? 3.384 27.620 -35.922 1.00 57.06 198 HIS A O 1
ATOM 1604 N N . THR A 1 199 ? 3.992 28.672 -37.804 1.00 46.38 199 THR A N 1
ATOM 1605 C CA . THR A 1 199 ? 5.099 29.440 -37.213 1.00 46.38 199 THR A CA 1
ATOM 1606 C C . THR A 1 199 ? 4.647 30.632 -36.374 1.00 46.38 199 THR A C 1
ATOM 1608 O O . THR A 1 199 ? 5.314 30.938 -35.395 1.00 46.38 199 THR A O 1
ATOM 1611 N N . ALA A 1 200 ? 3.509 31.271 -36.669 1.00 45.97 200 ALA A N 1
ATOM 1612 C CA . ALA A 1 200 ? 2.993 32.381 -35.855 1.00 45.97 200 ALA A CA 1
ATOM 1613 C C . ALA A 1 200 ? 2.547 31.953 -34.440 1.00 45.97 200 ALA A C 1
ATOM 1615 O O . ALA A 1 200 ? 2.339 32.806 -33.579 1.00 45.97 200 ALA A O 1
ATOM 1616 N N . MET A 1 201 ? 2.414 30.643 -34.196 1.00 47.50 201 MET A N 1
ATOM 1617 C CA . MET A 1 201 ? 2.128 30.054 -32.882 1.00 47.50 201 MET A CA 1
ATOM 1618 C C . MET A 1 201 ? 3.396 29.632 -32.114 1.00 47.50 201 MET A C 1
ATOM 1620 O O . MET A 1 201 ? 3.300 29.225 -30.956 1.00 47.50 201 MET A O 1
ATOM 1624 N N . ALA A 1 202 ? 4.582 29.728 -32.726 1.00 35.97 202 ALA A N 1
ATOM 1625 C CA . ALA A 1 202 ? 5.863 29.441 -32.087 1.00 35.97 202 ALA A CA 1
ATOM 1626 C C . ALA A 1 202 ? 6.559 30.750 -31.654 1.00 35.97 202 ALA A C 1
ATOM 1628 O O . ALA A 1 202 ? 6.621 31.694 -32.442 1.00 35.97 202 ALA A O 1
ATOM 1629 N N . PRO A 1 203 ? 7.112 30.845 -30.429 1.00 34.56 203 PRO A N 1
ATOM 1630 C CA . PRO A 1 203 ? 7.928 31.993 -30.044 1.00 34.56 203 PRO A CA 1
ATOM 1631 C C . PRO A 1 203 ? 9.255 31.973 -30.819 1.00 34.56 203 PRO A C 1
ATOM 1633 O O . PRO A 1 203 ? 9.957 30.961 -30.807 1.00 34.56 203 PRO A O 1
ATOM 1636 N N . GLU A 1 204 ? 9.603 33.077 -31.485 1.00 27.36 204 GLU A N 1
ATOM 1637 C CA . GLU A 1 204 ? 10.801 33.124 -32.334 1.00 27.36 204 GLU A CA 1
ATOM 1638 C C . GLU A 1 204 ? 12.108 32.925 -31.532 1.00 27.36 204 GLU A C 1
ATOM 1640 O O . GLU A 1 204 ? 12.229 33.437 -30.410 1.00 27.36 204 GLU A O 1
ATOM 1645 N N . PRO A 1 205 ? 13.109 32.202 -32.078 1.00 34.12 205 PRO A N 1
ATOM 1646 C CA . PRO A 1 205 ? 14.386 32.000 -31.404 1.00 34.12 205 PRO A CA 1
ATOM 1647 C C . PRO A 1 205 ? 15.230 33.277 -31.421 1.00 34.12 205 PRO A C 1
ATOM 1649 O O . PRO A 1 205 ? 15.386 33.917 -32.456 1.00 34.12 205 PRO A O 1
ATOM 1652 N N . VAL A 1 206 ? 15.857 33.605 -30.290 1.00 35.00 206 VAL A N 1
ATOM 1653 C CA . VAL A 1 206 ? 16.909 34.630 -30.252 1.00 35.00 206 VAL A CA 1
ATOM 1654 C C . VAL A 1 206 ? 18.221 33.994 -30.703 1.00 35.00 206 VAL A C 1
ATOM 1656 O O . VAL A 1 206 ? 18.736 33.100 -30.027 1.00 35.00 206 VAL A O 1
ATOM 1659 N N . GLU A 1 207 ? 18.757 34.457 -31.830 1.00 32.75 207 GLU A N 1
ATOM 1660 C CA . GLU A 1 207 ? 20.056 34.021 -32.347 1.00 32.75 207 GLU A CA 1
ATOM 1661 C C . GLU A 1 207 ? 21.197 34.304 -31.356 1.00 32.75 207 GLU A C 1
ATOM 1663 O O . GLU A 1 207 ? 21.176 35.269 -30.584 1.00 32.75 207 GLU A O 1
ATOM 1668 N N . LYS A 1 208 ? 22.229 33.460 -31.407 1.00 34.53 208 LYS A N 1
ATOM 1669 C CA . LYS A 1 208 ? 23.543 33.739 -30.828 1.00 34.53 208 LYS A CA 1
ATOM 1670 C C . LYS A 1 208 ? 24.612 33.405 -31.852 1.00 34.53 208 LYS A C 1
ATOM 1672 O O . LYS A 1 208 ? 24.678 32.273 -32.322 1.00 34.53 208 LYS A O 1
ATOM 1677 N N . GLU A 1 209 ? 25.423 34.404 -32.160 1.00 29.70 209 GLU A N 1
ATOM 1678 C CA . GLU A 1 209 ? 26.629 34.261 -32.965 1.00 29.70 209 GLU A CA 1
ATOM 1679 C C . GLU A 1 209 ? 27.765 33.590 -32.167 1.00 29.70 209 GLU A C 1
ATOM 1681 O O . GLU A 1 209 ? 27.668 33.379 -30.954 1.00 29.70 209 GLU A O 1
ATOM 1686 N N . ASP A 1 210 ? 28.849 33.338 -32.900 1.00 33.66 210 ASP A N 1
ATOM 1687 C CA . ASP A 1 210 ? 30.184 32.906 -32.486 1.00 33.66 210 ASP A CA 1
ATOM 1688 C C . ASP A 1 210 ? 30.403 31.464 -31.991 1.00 33.66 210 ASP A C 1
ATOM 1690 O O . ASP A 1 210 ? 29.663 30.930 -31.168 1.00 33.66 210 ASP A O 1
ATOM 1694 N N . HIS A 1 211 ? 31.533 30.827 -32.322 1.00 28.72 211 HIS A N 1
ATOM 1695 C CA . HIS A 1 211 ? 32.317 30.779 -33.575 1.00 28.72 211 HIS A CA 1
ATOM 1696 C C . HIS A 1 211 ? 33.386 29.680 -33.401 1.00 28.72 211 HIS A C 1
ATOM 1698 O O . HIS A 1 211 ? 33.789 29.401 -32.271 1.00 28.72 211 HIS A O 1
ATOM 1704 N N . ASP A 1 212 ? 33.901 29.147 -34.513 1.00 33.97 212 ASP A N 1
ATOM 1705 C CA . ASP A 1 212 ? 35.041 28.212 -34.591 1.00 33.97 212 ASP A CA 1
ATOM 1706 C C . ASP A 1 212 ? 34.805 26.818 -33.932 1.00 33.97 212 ASP A C 1
ATOM 1708 O O . ASP A 1 212 ? 33.963 26.640 -33.060 1.00 33.97 212 ASP A O 1
ATOM 1712 N N . PHE A 1 213 ? 35.469 25.729 -34.339 1.00 29.83 213 PHE A N 1
ATOM 1713 C CA . PHE A 1 213 ? 36.666 25.592 -35.176 1.00 29.83 213 PHE A CA 1
ATOM 1714 C C . PHE A 1 213 ? 36.575 24.359 -36.109 1.00 29.83 213 PHE A C 1
ATOM 1716 O O . PHE A 1 213 ? 35.982 23.345 -35.749 1.00 29.83 213 PHE A O 1
ATOM 1723 N N . TRP A 1 214 ? 37.185 24.455 -37.295 1.00 31.59 214 TRP A N 1
ATOM 1724 C CA . TRP A 1 214 ? 37.238 23.422 -38.353 1.00 31.59 214 TRP A CA 1
ATOM 1725 C C . TRP A 1 214 ? 38.219 22.265 -37.979 1.00 31.59 214 TRP A C 1
ATOM 1727 O O . TRP A 1 214 ? 38.935 22.370 -36.986 1.00 31.59 214 TRP A O 1
ATOM 1737 N N . ALA A 1 215 ? 38.340 21.130 -38.684 1.00 27.61 215 ALA A N 1
ATOM 1738 C CA . ALA A 1 215 ? 38.144 20.889 -40.117 1.00 27.61 215 ALA A CA 1
ATOM 1739 C C . ALA A 1 215 ? 37.895 19.411 -40.493 1.00 27.61 215 ALA A C 1
ATOM 1741 O O . ALA A 1 215 ? 38.088 18.502 -39.684 1.00 27.61 215 ALA A O 1
ATOM 1742 N N . ASP A 1 216 ? 37.520 19.213 -41.757 1.00 28.61 216 ASP A N 1
ATOM 1743 C CA . ASP A 1 216 ? 37.193 17.943 -42.412 1.00 28.61 216 ASP A CA 1
ATOM 1744 C C . ASP A 1 216 ? 38.410 17.098 -42.832 1.00 28.61 216 ASP A C 1
ATOM 1746 O O . ASP A 1 216 ? 39.524 17.604 -43.002 1.00 28.61 216 ASP A O 1
ATOM 1750 N N . SER A 1 217 ? 38.148 15.827 -43.156 1.00 28.73 217 SER A N 1
ATOM 1751 C CA . SER A 1 217 ? 38.827 15.150 -44.268 1.00 28.73 217 SER A CA 1
ATOM 1752 C C . SER A 1 217 ? 37.970 14.015 -44.852 1.00 28.73 217 SER A C 1
ATOM 1754 O O . SER A 1 217 ? 37.811 12.974 -44.212 1.00 28.73 217 SER A O 1
ATOM 1756 N N . ASP A 1 218 ? 37.480 14.198 -46.081 1.00 31.33 218 ASP A N 1
ATOM 1757 C CA . ASP A 1 218 ? 37.033 13.116 -46.981 1.00 31.33 218 ASP A CA 1
ATOM 1758 C C . ASP A 1 218 ? 38.204 12.119 -47.241 1.00 31.33 218 ASP A C 1
ATOM 1760 O O . ASP A 1 218 ? 39.357 12.423 -46.920 1.00 31.33 218 ASP A O 1
ATOM 1764 N N . VAL A 1 219 ? 38.034 10.894 -47.758 1.00 30.94 219 VAL A N 1
ATOM 1765 C CA . VAL A 1 219 ? 37.393 10.512 -49.036 1.00 30.94 219 VAL A CA 1
ATOM 1766 C C . VAL A 1 219 ? 36.981 9.030 -49.089 1.00 30.94 219 VAL A C 1
ATOM 1768 O O . VAL A 1 219 ? 37.546 8.211 -48.372 1.00 30.94 219 VAL A O 1
ATOM 1771 N N . ASP A 1 220 ? 36.074 8.737 -50.034 1.00 32.50 220 ASP A N 1
ATOM 1772 C CA . ASP A 1 220 ? 35.843 7.469 -50.762 1.00 32.50 220 ASP A CA 1
ATOM 1773 C C . ASP A 1 220 ? 35.534 6.189 -49.939 1.00 32.50 220 ASP A C 1
ATOM 1775 O O . ASP A 1 220 ? 36.363 5.697 -49.182 1.00 32.50 220 ASP A O 1
ATOM 1779 N N . SER A 1 221 ? 34.311 5.631 -49.917 1.00 31.59 221 SER A N 1
ATOM 1780 C CA . SER A 1 221 ? 33.375 5.157 -50.975 1.00 31.59 221 SER A CA 1
ATOM 1781 C C . SER A 1 221 ? 33.528 3.660 -51.309 1.00 31.59 221 SER A C 1
ATOM 1783 O O . SER A 1 221 ? 34.634 3.176 -51.514 1.00 31.59 221 SER A O 1
ATOM 1785 N N . ASP A 1 222 ? 32.412 2.906 -51.316 1.00 31.66 222 ASP A N 1
ATOM 1786 C CA . ASP A 1 222 ? 31.918 2.284 -52.560 1.00 31.66 222 ASP A CA 1
ATOM 1787 C C . ASP A 1 222 ? 30.580 1.510 -52.452 1.00 31.66 222 ASP A C 1
ATOM 1789 O O . ASP A 1 222 ? 30.283 0.829 -51.474 1.00 31.66 222 ASP A O 1
ATOM 1793 N N . VAL A 1 223 ? 29.815 1.611 -53.547 1.00 35.38 223 VAL A N 1
ATOM 1794 C CA . VAL A 1 223 ? 28.821 0.668 -54.110 1.00 35.38 223 VAL A CA 1
ATOM 1795 C C . VAL A 1 223 ? 27.734 0.067 -53.193 1.00 35.38 223 VAL A C 1
ATOM 1797 O O . VAL A 1 223 ? 27.856 -1.008 -52.610 1.00 35.38 223 VAL A O 1
ATOM 1800 N N . PHE A 1 224 ? 26.556 0.693 -53.268 1.00 27.77 224 PHE A N 1
ATOM 1801 C CA . PHE A 1 224 ? 25.250 0.053 -53.081 1.00 27.77 224 PHE A CA 1
ATOM 1802 C C . PHE A 1 224 ? 24.857 -0.716 -54.360 1.00 27.77 224 PHE A C 1
ATOM 1804 O O . PHE A 1 224 ? 24.994 -0.177 -55.459 1.00 27.77 224 PHE A O 1
ATOM 1811 N N . GLY A 1 225 ? 24.328 -1.939 -54.245 1.00 27.56 225 GLY A N 1
ATOM 1812 C CA . GLY A 1 225 ? 23.829 -2.697 -55.399 1.00 27.56 225 GLY A CA 1
ATOM 1813 C C . GLY A 1 225 ? 23.245 -4.062 -55.029 1.00 27.56 225 GLY A C 1
ATOM 1814 O O . GLY A 1 225 ? 23.932 -4.893 -54.444 1.00 27.56 225 GLY A O 1
ATOM 1815 N N . GLY A 1 226 ? 21.986 -4.302 -55.395 1.00 29.06 226 GLY A N 1
ATOM 1816 C CA . GLY A 1 226 ? 21.320 -5.605 -55.292 1.00 29.06 226 GLY A CA 1
ATOM 1817 C C . GLY A 1 226 ? 20.501 -5.899 -56.552 1.00 29.06 226 GLY A C 1
ATOM 1818 O O . GLY A 1 226 ? 20.292 -4.989 -57.353 1.00 29.06 226 GLY A O 1
ATOM 1819 N N . SER A 1 227 ? 20.063 -7.151 -56.724 1.00 29.80 227 SER A N 1
ATOM 1820 C CA . SER A 1 227 ? 19.024 -7.566 -57.685 1.00 29.80 227 SER A CA 1
ATOM 1821 C C . SER A 1 227 ? 18.601 -9.026 -57.424 1.00 29.80 227 SER A C 1
ATOM 1823 O O . SER A 1 227 ? 19.416 -9.932 -57.555 1.00 29.80 227 SER A O 1
ATOM 1825 N N . ASP A 1 228 ? 17.356 -9.188 -56.967 1.00 31.14 228 ASP A N 1
ATOM 1826 C CA . ASP A 1 228 ? 16.270 -10.017 -57.535 1.00 31.14 228 ASP A CA 1
ATOM 1827 C C . ASP A 1 228 ? 16.370 -11.542 -57.812 1.00 31.14 228 ASP A C 1
ATOM 1829 O O . ASP A 1 228 ? 17.406 -12.123 -58.123 1.00 31.14 228 ASP A O 1
ATOM 1833 N N . SER A 1 229 ? 15.160 -12.125 -57.869 1.00 31.14 229 SER A N 1
ATOM 1834 C CA . SER A 1 229 ? 14.709 -13.329 -58.601 1.00 31.14 229 SER A CA 1
ATOM 1835 C C . SER A 1 229 ? 15.006 -14.744 -58.060 1.00 31.14 229 SER A C 1
ATOM 1837 O O . SER A 1 229 ? 16.017 -15.361 -58.377 1.00 31.14 229 SER A O 1
ATOM 1839 N N . ASP A 1 230 ? 14.045 -15.241 -57.271 1.00 34.53 230 ASP A N 1
ATOM 1840 C CA . ASP A 1 230 ? 13.034 -16.258 -57.647 1.00 34.53 230 ASP A CA 1
ATOM 1841 C C . ASP A 1 230 ? 13.407 -17.669 -58.166 1.00 34.53 230 ASP A C 1
ATOM 1843 O O . ASP A 1 230 ? 14.335 -17.885 -58.937 1.00 34.53 230 ASP A O 1
ATOM 1847 N N . ASP A 1 231 ? 12.523 -18.602 -57.781 1.00 33.03 231 ASP A N 1
ATOM 1848 C CA . ASP A 1 231 ? 12.210 -19.924 -58.341 1.00 33.03 231 ASP A CA 1
ATOM 1849 C C . ASP A 1 231 ? 13.323 -20.976 -58.536 1.00 33.03 231 ASP A C 1
ATOM 1851 O O . ASP A 1 231 ? 14.197 -20.889 -59.395 1.00 33.03 231 ASP A O 1
ATOM 1855 N N . ASN A 1 232 ? 13.138 -22.127 -57.877 1.00 32.62 232 ASN A N 1
ATOM 1856 C CA . ASN A 1 232 ? 12.505 -23.269 -58.553 1.00 32.62 232 ASN A CA 1
ATOM 1857 C C . ASN A 1 232 ? 11.826 -24.223 -57.551 1.00 32.62 232 ASN A C 1
ATOM 1859 O O . ASN A 1 232 ? 12.256 -24.367 -56.406 1.00 32.62 232 ASN A O 1
ATOM 1863 N N . LEU A 1 233 ? 10.756 -24.872 -58.011 1.00 35.66 233 LEU A N 1
ATOM 1864 C CA . LEU A 1 233 ? 10.125 -26.028 -57.369 1.00 35.66 233 LEU A CA 1
ATOM 1865 C C . LEU A 1 233 ? 10.826 -27.310 -57.831 1.00 35.66 233 LEU A C 1
ATOM 1867 O O . LEU A 1 233 ? 11.280 -27.359 -58.967 1.00 35.66 233 LEU A O 1
ATOM 1871 N N . ASP A 1 234 ? 10.787 -28.361 -57.012 1.00 29.75 234 ASP A N 1
ATOM 1872 C CA . ASP A 1 234 ? 10.705 -29.738 -57.514 1.00 29.75 234 ASP A CA 1
ATOM 1873 C C . ASP A 1 234 ? 10.048 -30.653 -56.463 1.00 29.75 234 ASP A C 1
ATOM 1875 O O . ASP A 1 234 ? 10.335 -30.572 -55.266 1.00 29.75 234 ASP A O 1
ATOM 1879 N N . MET A 1 235 ? 9.149 -31.524 -56.925 1.00 37.78 235 MET A N 1
ATOM 1880 C CA . MET A 1 235 ? 8.569 -32.652 -56.187 1.00 37.78 235 MET A CA 1
ATOM 1881 C C . MET A 1 235 ? 8.559 -33.868 -57.114 1.00 37.78 235 MET A C 1
ATOM 1883 O O . MET A 1 235 ? 8.067 -33.761 -58.234 1.00 37.78 235 MET A O 1
ATOM 1887 N N . GLU A 1 236 ? 8.972 -35.032 -56.613 1.00 30.27 236 GLU A N 1
ATOM 1888 C CA . GLU A 1 236 ? 8.607 -36.333 -57.190 1.00 30.27 236 GLU A CA 1
ATOM 1889 C C . GLU A 1 236 ? 8.165 -37.305 -56.078 1.00 30.27 236 GLU A C 1
ATOM 1891 O O . GLU A 1 236 ? 8.605 -37.203 -54.930 1.00 30.27 236 GLU A O 1
ATOM 1896 N N . GLU A 1 237 ? 7.250 -38.218 -56.420 1.00 33.16 237 GLU A N 1
ATOM 1897 C CA . GLU A 1 237 ? 6.575 -39.170 -55.516 1.00 33.16 237 GLU A CA 1
ATOM 1898 C C . GLU A 1 237 ? 7.005 -40.641 -55.769 1.00 33.16 237 GLU A C 1
ATOM 1900 O O . GLU A 1 237 ? 7.900 -40.905 -56.570 1.00 33.16 237 GLU A O 1
ATOM 1905 N N . SER A 1 238 ? 6.262 -41.600 -55.174 1.00 30.14 238 SER A N 1
ATOM 1906 C CA . SER A 1 238 ? 6.249 -43.062 -55.445 1.00 30.14 238 SER A CA 1
ATOM 1907 C C . SER A 1 238 ? 7.299 -43.891 -54.669 1.00 30.14 238 SER A C 1
ATOM 1909 O O . SER A 1 238 ? 8.453 -43.487 -54.578 1.00 30.14 238 SER A O 1
ATOM 1911 N N . SER A 1 239 ? 7.027 -45.063 -54.060 1.00 30.48 239 SER A N 1
ATOM 1912 C CA . SER A 1 239 ? 5.830 -45.940 -53.890 1.00 30.48 239 SER A CA 1
ATOM 1913 C C . SER A 1 239 ? 6.037 -46.855 -52.650 1.00 30.48 239 SER A C 1
ATOM 1915 O O . SER A 1 239 ? 7.185 -47.021 -52.243 1.00 30.48 239 SER A O 1
ATOM 1917 N N . GLY A 1 240 ? 5.065 -47.556 -52.043 1.00 28.47 240 GLY A N 1
ATOM 1918 C CA . GLY A 1 240 ? 3.617 -47.714 -52.283 1.00 28.47 240 GLY A CA 1
ATOM 1919 C C . GLY A 1 240 ? 3.078 -49.043 -51.682 1.00 28.47 240 GLY A C 1
ATOM 1920 O O . GLY A 1 240 ? 3.877 -49.846 -51.212 1.00 28.47 240 GLY A O 1
ATOM 1921 N N . GLU A 1 241 ? 1.753 -49.245 -51.736 1.00 30.36 241 GLU A N 1
ATOM 1922 C CA . GLU A 1 241 ? 0.977 -50.509 -51.571 1.00 30.36 241 GLU A CA 1
ATOM 1923 C C . GLU A 1 241 ? 1.095 -51.351 -50.263 1.00 30.36 241 GLU A C 1
ATOM 1925 O O . GLU A 1 241 ? 2.003 -52.155 -50.077 1.00 30.36 241 GLU A O 1
ATOM 1930 N N . ASP A 1 242 ? 0.100 -51.164 -49.381 1.00 32.78 242 ASP A N 1
ATOM 1931 C CA . ASP A 1 242 ? -0.885 -52.130 -48.826 1.00 32.78 242 ASP A CA 1
ATOM 1932 C C . ASP A 1 242 ? -0.554 -53.626 -48.569 1.00 32.78 242 ASP A C 1
ATOM 1934 O O . ASP A 1 242 ? -0.010 -54.319 -49.425 1.00 32.78 242 ASP A O 1
ATOM 1938 N N . MET A 1 243 ? -1.065 -54.159 -47.438 1.00 28.91 243 MET A N 1
ATOM 1939 C CA . MET A 1 243 ? -1.860 -55.416 -47.306 1.00 28.91 243 MET A CA 1
ATOM 1940 C C . MET A 1 243 ? -2.271 -55.682 -45.831 1.00 28.91 243 MET A C 1
ATOM 1942 O O . MET A 1 243 ? -1.571 -55.259 -44.910 1.00 28.91 243 MET A O 1
ATOM 1946 N N . GLU A 1 244 ? -3.385 -56.395 -45.608 1.00 33.12 244 GLU A N 1
ATOM 1947 C CA . GLU A 1 244 ? -4.015 -56.679 -44.293 1.00 33.12 244 GLU A CA 1
ATOM 1948 C C . GLU A 1 244 ? -4.066 -58.199 -43.948 1.00 33.12 244 GLU A C 1
ATOM 1950 O O . GLU A 1 244 ? -3.845 -59.030 -44.823 1.00 33.12 244 GLU A O 1
ATOM 1955 N N . ASP A 1 245 ? -4.377 -58.509 -42.675 1.00 32.47 245 ASP A N 1
ATOM 1956 C CA . ASP A 1 245 ? -5.019 -59.714 -42.076 1.00 32.47 245 ASP A CA 1
ATOM 1957 C C . ASP A 1 245 ? -4.550 -61.181 -42.312 1.00 32.47 245 ASP A C 1
ATOM 1959 O O . ASP A 1 245 ? -4.308 -61.630 -43.427 1.00 32.47 245 ASP A O 1
ATOM 1963 N N . GLU A 1 246 ? -4.532 -61.986 -41.223 1.00 31.48 246 GLU A N 1
ATOM 1964 C CA . GLU A 1 246 ? -5.536 -63.059 -40.944 1.00 31.48 246 GLU A CA 1
ATOM 1965 C C . GLU A 1 246 ? -5.398 -63.686 -39.512 1.00 31.48 246 GLU A C 1
ATOM 1967 O O . GLU A 1 246 ? -4.494 -63.318 -38.755 1.00 31.48 246 GLU A O 1
ATOM 1972 N N . SER A 1 247 ? -6.339 -64.569 -39.113 1.00 34.12 247 SER A N 1
ATOM 1973 C CA . SER A 1 247 ? -6.673 -65.049 -37.735 1.00 34.12 247 SER A CA 1
ATOM 1974 C C . SER A 1 247 ? -6.480 -66.587 -37.530 1.00 34.12 247 SER A C 1
ATOM 1976 O O . SER A 1 247 ? -5.919 -67.235 -38.411 1.00 34.12 247 SER A O 1
ATOM 1978 N N . ASP A 1 248 ? -6.811 -67.308 -36.434 1.00 38.09 248 ASP A N 1
ATOM 1979 C CA . ASP A 1 248 ? -7.500 -67.091 -35.124 1.00 38.09 248 ASP A CA 1
ATOM 1980 C C . ASP A 1 248 ? -6.571 -67.539 -33.939 1.00 38.09 248 ASP A C 1
ATOM 1982 O O . ASP A 1 248 ? -5.371 -67.291 -34.046 1.00 38.09 248 ASP A O 1
ATOM 1986 N N . ASP A 1 249 ? -6.885 -68.134 -32.766 1.00 38.03 249 ASP A N 1
ATOM 1987 C CA . ASP A 1 249 ? -8.034 -68.785 -32.057 1.00 38.03 249 ASP A CA 1
ATOM 1988 C C . ASP A 1 249 ? -7.680 -68.767 -30.518 1.00 38.03 249 ASP A C 1
ATOM 1990 O O . ASP A 1 249 ? -6.607 -68.262 -30.177 1.00 38.03 249 ASP A O 1
ATOM 1994 N N . ASP A 1 250 ? -8.388 -69.228 -29.468 1.00 36.38 250 ASP A N 1
ATOM 1995 C CA . ASP A 1 250 ? -9.571 -70.086 -29.210 1.00 36.38 250 ASP A CA 1
ATOM 1996 C C . ASP A 1 250 ? -10.154 -69.763 -27.792 1.00 36.38 250 ASP A C 1
ATOM 1998 O O . ASP A 1 250 ? -9.442 -69.266 -26.913 1.00 36.38 250 ASP A O 1
ATOM 2002 N N . SER A 1 251 ? -11.402 -70.178 -27.528 1.00 32.28 251 SER A N 1
ATOM 2003 C CA . SER A 1 251 ? -12.033 -70.485 -26.215 1.00 32.28 251 SER A CA 1
ATOM 2004 C C . SER A 1 251 ? -12.642 -69.382 -25.305 1.00 32.28 251 SER A C 1
ATOM 2006 O O . SER A 1 251 ? -12.272 -68.210 -25.314 1.00 32.28 251 SER A O 1
ATOM 2008 N N . SER A 1 252 ? -13.649 -69.806 -24.519 1.00 34.28 252 SER A N 1
ATOM 2009 C CA . SER A 1 252 ? -14.660 -69.026 -23.760 1.00 34.28 252 SER A CA 1
ATOM 2010 C C . SER A 1 252 ? -14.594 -69.298 -22.219 1.00 34.28 252 SER A C 1
ATOM 2012 O O . SER A 1 252 ? -13.618 -69.888 -21.766 1.00 34.28 252 SER A O 1
ATOM 2014 N N . ASP A 1 253 ? -15.487 -68.903 -21.282 1.00 34.44 253 ASP A N 1
ATOM 2015 C CA . ASP A 1 253 ? -16.917 -68.512 -21.303 1.00 34.44 253 ASP A CA 1
ATOM 2016 C C . ASP A 1 253 ? -17.384 -67.800 -19.991 1.00 34.44 253 ASP A C 1
ATOM 2018 O O . ASP A 1 253 ? -16.960 -68.202 -18.910 1.00 34.44 253 ASP A O 1
ATOM 2022 N N . THR A 1 254 ? -18.378 -66.888 -20.070 1.00 32.34 254 THR A N 1
ATOM 2023 C CA . THR A 1 254 ? -19.339 -66.437 -18.993 1.00 32.34 254 THR A CA 1
ATOM 2024 C C . THR A 1 254 ? -18.800 -65.820 -17.655 1.00 32.34 254 THR A C 1
ATOM 2026 O O . THR A 1 254 ? -17.622 -65.925 -17.347 1.00 32.34 254 THR A O 1
ATOM 2029 N N . GLU A 1 255 ? -19.547 -65.087 -16.795 1.00 28.78 255 GLU A N 1
ATOM 2030 C CA . GLU A 1 255 ? -21.002 -64.815 -16.663 1.00 28.78 255 GLU A CA 1
AT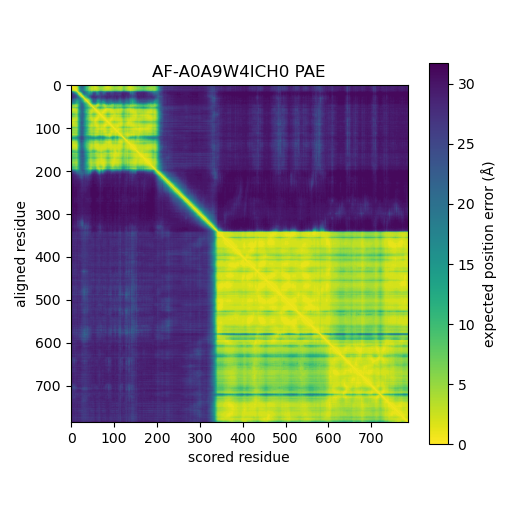OM 2031 C C . GLU A 1 255 ? -21.340 -63.427 -16.004 1.00 28.78 255 GLU A C 1
ATOM 2033 O O . GLU A 1 255 ? -20.723 -63.045 -15.015 1.00 28.78 255 GLU A O 1
ATOM 2038 N N . GLU A 1 256 ? -22.342 -62.715 -16.560 1.00 28.39 256 GLU A N 1
ATOM 2039 C CA . GLU A 1 256 ? -23.265 -61.644 -16.052 1.00 28.39 256 GLU A CA 1
ATOM 2040 C C . GLU A 1 256 ? -22.884 -60.437 -15.116 1.00 28.39 256 GLU A C 1
ATOM 2042 O O . GLU A 1 256 ? -21.802 -60.308 -14.553 1.00 28.39 256 GLU A O 1
ATOM 2047 N N . THR A 1 257 ? -23.802 -59.438 -15.042 1.00 27.08 257 THR A N 1
ATOM 2048 C CA . THR A 1 257 ? -23.668 -58.096 -14.379 1.00 27.08 257 THR A CA 1
ATOM 2049 C C . THR A 1 257 ? -25.003 -57.667 -13.661 1.00 27.08 257 THR A C 1
ATOM 2051 O O . THR A 1 257 ? -25.558 -58.584 -13.060 1.00 27.08 257 THR A O 1
ATOM 2054 N N . PRO A 1 258 ? -25.614 -56.428 -13.597 1.00 45.12 258 PRO A N 1
ATOM 2055 C CA . PRO A 1 258 ? -25.338 -55.067 -14.116 1.00 45.12 258 PRO A CA 1
ATOM 2056 C C . PRO A 1 258 ? -25.248 -53.926 -13.042 1.00 45.12 258 PRO A C 1
ATOM 2058 O O . PRO A 1 258 ? -24.200 -53.765 -12.423 1.00 45.12 258 PRO A O 1
ATOM 2061 N N . ARG A 1 259 ? -26.247 -53.014 -12.899 1.00 25.95 259 ARG A N 1
ATOM 2062 C CA . ARG A 1 259 ? -26.133 -51.685 -12.215 1.00 25.95 259 ARG A CA 1
ATOM 2063 C C . ARG A 1 259 ? -27.475 -51.070 -11.710 1.00 25.95 259 ARG A C 1
ATOM 2065 O O . ARG A 1 259 ? -28.410 -51.013 -12.500 1.00 25.95 259 ARG A O 1
ATOM 2072 N N . LYS A 1 260 ? -27.457 -50.356 -10.554 1.00 27.81 260 LYS A N 1
ATOM 2073 C CA . LYS A 1 260 ? -28.379 -49.232 -10.134 1.00 27.81 260 LYS A CA 1
ATOM 2074 C C . LYS A 1 260 ? -29.902 -49.604 -10.011 1.00 27.81 260 LYS A C 1
ATOM 2076 O O . LYS A 1 260 ? -30.192 -50.775 -10.222 1.00 27.81 260 LYS A O 1
ATOM 2081 N N . PRO A 1 261 ? -30.893 -48.714 -9.670 1.00 40.97 261 PRO A N 1
ATOM 2082 C CA . PRO A 1 261 ? -30.884 -47.273 -9.298 1.00 40.97 261 PRO A CA 1
ATOM 2083 C C . PRO A 1 261 ? -31.783 -46.802 -8.089 1.00 40.97 261 PRO A C 1
ATOM 2085 O O . PRO A 1 261 ? -32.650 -47.522 -7.623 1.00 40.97 261 PRO A O 1
ATOM 2088 N N . ARG A 1 262 ? -31.646 -45.507 -7.717 1.00 24.59 262 ARG A N 1
ATOM 2089 C CA . ARG A 1 262 ? -32.683 -44.499 -7.300 1.00 24.59 262 ARG A CA 1
ATOM 2090 C C . ARG A 1 262 ? -33.651 -44.670 -6.081 1.00 24.59 262 ARG A C 1
ATOM 2092 O O . ARG A 1 262 ? -34.599 -45.434 -6.147 1.00 24.59 262 ARG A O 1
ATOM 2099 N N . ALA A 1 263 ? -33.564 -43.663 -5.184 1.00 26.45 263 ALA A N 1
ATOM 2100 C CA . ALA A 1 263 ? -34.618 -42.672 -4.816 1.00 26.45 263 ALA A CA 1
ATOM 2101 C C . ALA A 1 263 ? -35.651 -42.902 -3.666 1.00 26.45 263 ALA A C 1
ATOM 2103 O O . ALA A 1 263 ? -36.290 -43.941 -3.601 1.00 26.45 263 ALA A O 1
ATOM 2104 N N . ASN A 1 264 ? -35.879 -41.805 -2.904 1.00 25.38 264 ASN A N 1
ATOM 2105 C CA . ASN A 1 264 ? -37.102 -41.356 -2.180 1.00 25.38 264 ASN A CA 1
ATOM 2106 C C . ASN A 1 264 ? -37.682 -42.229 -1.026 1.00 25.38 264 ASN A C 1
ATOM 2108 O O . ASN A 1 264 ? -37.518 -43.438 -1.020 1.00 25.38 264 ASN A O 1
ATOM 2112 N N . GLU A 1 265 ? -38.425 -41.726 -0.020 1.00 28.19 265 GLU A N 1
ATOM 2113 C CA . GLU A 1 265 ? -38.528 -40.413 0.676 1.00 28.19 265 GLU A CA 1
ATOM 2114 C C . GLU A 1 265 ? -39.395 -40.582 1.966 1.00 28.19 265 GLU A C 1
ATOM 2116 O O . GLU A 1 265 ? -40.012 -41.630 2.138 1.00 28.19 265 GLU A O 1
ATOM 2121 N N . HIS A 1 266 ? -39.522 -39.528 2.800 1.00 27.02 266 HIS A N 1
ATOM 2122 C CA . HIS A 1 266 ? -40.566 -39.331 3.848 1.00 27.02 266 HIS A CA 1
ATOM 2123 C C . HIS A 1 266 ? -40.545 -40.241 5.119 1.00 27.02 266 HIS A C 1
ATOM 2125 O O . HIS A 1 266 ? -40.021 -41.345 5.084 1.00 27.02 266 HIS A O 1
ATOM 2131 N N . ILE A 1 267 ? -41.115 -39.898 6.298 1.00 25.25 267 ILE A N 1
ATOM 2132 C CA . ILE A 1 267 ? -41.444 -38.614 6.984 1.00 25.25 267 ILE A CA 1
ATOM 2133 C C . ILE A 1 267 ? -41.519 -38.856 8.527 1.00 25.25 267 ILE A C 1
ATOM 2135 O O . ILE A 1 267 ? -41.762 -39.973 8.967 1.00 25.25 267 ILE A O 1
ATOM 2139 N N . PHE A 1 268 ? -41.311 -37.790 9.319 1.00 23.81 268 PHE A N 1
ATOM 2140 C CA . PHE A 1 268 ? -41.577 -37.554 10.764 1.00 23.81 268 PHE A CA 1
ATOM 2141 C C . PHE A 1 268 ? -42.466 -38.530 11.588 1.00 23.81 268 PHE A C 1
ATOM 2143 O O . PHE A 1 268 ? -43.509 -38.964 11.110 1.00 23.81 268 PHE A O 1
ATOM 2150 N N . ILE A 1 269 ? -42.218 -38.610 12.918 1.00 24.30 269 ILE A N 1
ATOM 2151 C CA . ILE A 1 269 ? -43.024 -37.909 13.968 1.00 24.30 269 ILE A CA 1
ATOM 2152 C C . ILE A 1 269 ? -42.440 -38.051 15.408 1.00 24.30 269 ILE A C 1
ATOM 2154 O O . ILE A 1 269 ? -41.960 -39.114 15.772 1.00 24.30 269 ILE A O 1
ATOM 2158 N N . LEU A 1 270 ? -42.478 -36.933 16.170 1.00 24.27 270 LEU A N 1
ATOM 2159 C CA . LEU A 1 270 ? -42.597 -36.686 17.645 1.00 24.27 270 LEU A CA 1
ATOM 2160 C C . LEU A 1 270 ? -42.373 -37.868 18.642 1.00 24.27 270 LEU A C 1
ATOM 2162 O O . LEU A 1 270 ? -42.816 -38.972 18.379 1.00 24.27 270 LEU A O 1
ATOM 2166 N N . ALA A 1 271 ? -41.885 -37.760 19.894 1.00 24.61 271 ALA A N 1
ATOM 2167 C CA . ALA A 1 271 ? -41.699 -36.702 20.921 1.00 24.61 271 ALA A CA 1
ATOM 2168 C C . ALA A 1 271 ? -41.158 -37.409 22.221 1.00 24.61 271 ALA A C 1
ATOM 2170 O O . ALA A 1 271 ? -41.024 -38.627 22.196 1.00 24.61 271 ALA A O 1
ATOM 2171 N N . LYS A 1 272 ? -40.866 -36.842 23.414 1.00 26.05 272 LYS A N 1
ATOM 2172 C CA . LYS A 1 272 ? -40.921 -35.498 24.052 1.00 26.05 272 LYS A CA 1
ATOM 2173 C C . LYS A 1 272 ? -40.066 -35.528 25.346 1.00 26.05 272 LYS A C 1
ATOM 2175 O O . LYS A 1 272 ? -40.167 -36.523 26.048 1.00 26.05 272 LYS A O 1
ATOM 2180 N N . HIS A 1 273 ? -39.439 -34.401 25.723 1.00 27.39 273 HIS A N 1
ATOM 2181 C CA . HIS A 1 273 ? -39.011 -34.005 27.098 1.00 27.39 273 HIS A CA 1
ATOM 2182 C C . HIS A 1 273 ? -38.035 -34.962 27.862 1.00 27.39 273 HIS A C 1
ATOM 2184 O O . HIS A 1 273 ? -38.086 -36.172 27.735 1.00 27.39 273 HIS A O 1
ATOM 2190 N N . ASN A 1 274 ? -37.101 -34.505 28.705 1.00 26.61 274 ASN A N 1
ATOM 2191 C CA . ASN A 1 274 ? -37.205 -33.383 29.642 1.00 26.61 274 ASN A CA 1
ATOM 2192 C C . ASN A 1 274 ? -35.841 -32.741 30.003 1.00 26.61 274 ASN A C 1
ATOM 2194 O O . ASN A 1 274 ? -34.783 -33.294 29.722 1.00 26.61 274 ASN A O 1
ATOM 2198 N N . ALA A 1 275 ? -35.899 -31.5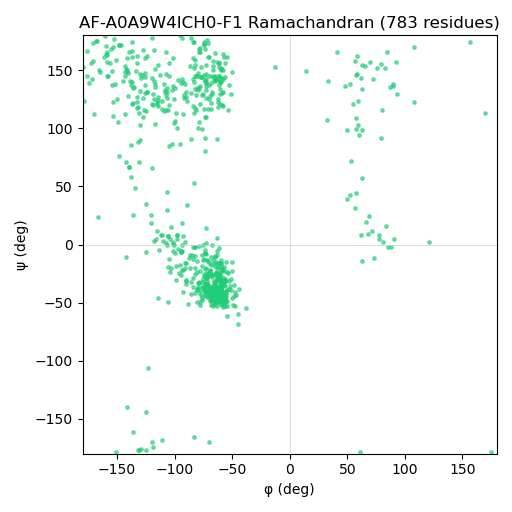73 30.643 1.00 25.09 275 ALA A N 1
ATOM 2199 C CA . ALA A 1 275 ? -34.763 -30.743 31.079 1.00 25.09 275 ALA A CA 1
ATOM 2200 C C . ALA A 1 275 ? -34.395 -31.028 32.581 1.00 25.09 275 ALA A C 1
ATOM 2202 O O . ALA A 1 275 ? -35.074 -31.853 33.187 1.00 25.09 275 ALA A O 1
ATOM 2203 N N . VAL A 1 276 ? -33.405 -30.441 33.295 1.00 26.00 276 VAL A N 1
ATOM 2204 C CA . VAL A 1 276 ? -32.401 -29.372 33.036 1.00 26.00 276 VAL A CA 1
ATOM 2205 C C . VAL A 1 276 ? -31.302 -29.340 34.152 1.00 26.00 276 VAL A C 1
ATOM 2207 O O . VAL A 1 276 ? -31.476 -29.985 35.181 1.00 26.00 276 VAL A O 1
ATOM 2210 N N . GLN A 1 277 ? -30.269 -28.483 34.008 1.00 27.41 277 GLN A N 1
ATOM 2211 C CA . GLN A 1 277 ? -29.361 -27.927 35.062 1.00 27.41 277 GLN A CA 1
ATOM 2212 C C . GLN A 1 277 ? -28.107 -28.736 35.542 1.00 27.41 277 GLN A C 1
ATOM 2214 O O . GLN A 1 277 ? -27.919 -29.857 35.074 1.00 27.41 277 GLN A O 1
ATOM 2219 N N . PRO A 1 278 ? -27.122 -28.132 36.280 1.00 32.69 278 PRO A N 1
ATOM 2220 C CA . PRO A 1 278 ? -25.728 -28.133 35.798 1.00 32.69 278 PRO A CA 1
ATOM 2221 C C . PRO A 1 278 ? -24.654 -28.554 36.835 1.00 32.69 278 PRO A C 1
ATOM 2223 O O . PRO A 1 278 ? -24.948 -28.866 37.988 1.00 32.69 278 PRO A O 1
ATOM 2226 N N . TYR A 1 279 ? -23.376 -28.494 36.442 1.00 26.23 279 TYR A N 1
ATOM 2227 C CA . TYR A 1 279 ? -22.229 -28.765 37.321 1.00 26.23 279 TYR A CA 1
ATOM 2228 C C . TYR A 1 279 ? -21.671 -27.514 38.030 1.00 26.23 279 TYR A C 1
ATOM 2230 O O . TYR A 1 279 ? -21.470 -26.470 37.414 1.00 26.23 279 TYR A O 1
ATOM 2238 N N . LEU A 1 280 ? -21.345 -27.665 39.321 1.00 27.08 280 LEU A N 1
ATOM 2239 C CA . LEU A 1 280 ? -20.596 -26.716 40.161 1.00 27.08 280 LEU A CA 1
ATOM 2240 C C . LEU A 1 280 ? -19.546 -27.468 41.027 1.00 27.08 280 LEU A C 1
ATOM 2242 O O . LEU A 1 280 ? -19.660 -28.686 41.175 1.00 27.08 280 LEU A O 1
ATOM 2246 N N . PRO A 1 281 ? -18.506 -26.795 41.575 1.00 40.06 281 PRO A N 1
ATOM 2247 C CA . PRO A 1 281 ? -17.255 -27.461 41.978 1.00 40.06 281 PRO A CA 1
ATOM 2248 C C . PRO A 1 281 ? -17.005 -27.630 43.496 1.00 40.06 281 PRO A C 1
ATOM 2250 O O . PRO A 1 281 ? -17.547 -26.911 44.337 1.00 40.06 281 PRO A O 1
ATOM 2253 N N . SER A 1 282 ? -16.034 -28.490 43.833 1.00 26.05 282 SER A N 1
ATOM 2254 C CA . SER A 1 282 ? -15.357 -28.604 45.144 1.00 26.05 282 SER A CA 1
ATOM 2255 C C . SER A 1 282 ? -13.829 -28.548 44.941 1.00 26.05 282 SER A C 1
ATOM 2257 O O . SER A 1 282 ? -13.326 -29.227 44.055 1.00 26.05 282 SER A O 1
ATOM 2259 N N . ARG A 1 283 ? -13.033 -27.680 45.591 1.00 28.86 283 ARG A N 1
ATOM 2260 C CA . ARG A 1 283 ? -12.697 -27.569 47.038 1.00 28.86 283 ARG A CA 1
ATOM 2261 C C . ARG A 1 283 ? -11.957 -28.806 47.601 1.00 28.86 283 ARG A C 1
ATOM 2263 O O . ARG A 1 283 ? -12.435 -29.908 47.398 1.00 28.86 283 ARG A O 1
ATOM 2270 N N . SER A 1 284 ? -10.867 -28.692 48.384 1.00 27.48 284 SER A N 1
ATOM 2271 C CA . SER A 1 284 ? -10.052 -27.510 48.779 1.00 27.48 284 SER A CA 1
ATOM 2272 C C . SER A 1 284 ? -8.812 -27.869 49.639 1.00 27.48 284 SER A C 1
ATOM 2274 O O . SER A 1 284 ? -8.843 -28.897 50.306 1.00 27.48 284 SER A O 1
ATOM 2276 N N . ALA A 1 285 ? -7.886 -26.897 49.792 1.00 26.86 285 ALA A N 1
ATOM 2277 C CA . ALA A 1 285 ? -6.916 -26.690 50.905 1.00 26.86 285 ALA A CA 1
ATOM 2278 C C . ALA A 1 285 ? -5.500 -27.320 50.767 1.00 26.86 285 ALA A C 1
ATOM 2280 O O . ALA A 1 285 ? -5.357 -28.282 50.018 1.00 26.86 285 ALA A O 1
ATOM 2281 N N . PRO A 1 286 ? -4.453 -26.811 51.481 1.00 31.61 286 PRO A N 1
ATOM 2282 C CA . PRO A 1 286 ? -4.435 -25.737 52.497 1.00 31.61 286 PRO A CA 1
ATOM 2283 C C . PRO A 1 286 ? -3.547 -24.501 52.180 1.00 31.61 286 PRO A C 1
ATOM 2285 O O . PRO A 1 286 ? -2.865 -24.437 51.164 1.00 31.61 286 PRO A O 1
ATOM 2288 N N . LYS A 1 287 ? -3.561 -23.494 53.076 1.00 30.05 287 LYS A N 1
ATOM 2289 C CA . LYS A 1 287 ? -2.797 -22.224 52.983 1.00 30.05 287 LYS A CA 1
ATOM 2290 C C . LYS A 1 287 ? -1.616 -22.154 53.978 1.00 30.05 287 LYS A C 1
ATOM 2292 O O . LYS A 1 287 ? -1.807 -22.553 55.129 1.00 30.05 287 LYS A O 1
ATOM 2297 N N . PRO A 1 288 ? -0.485 -21.504 53.637 1.00 28.83 288 PRO A N 1
ATOM 2298 C CA . PRO A 1 288 ? 0.443 -20.911 54.607 1.00 28.83 288 PRO A CA 1
ATOM 2299 C C . PRO A 1 288 ? 0.008 -19.487 55.043 1.00 28.83 288 PRO A C 1
ATOM 2301 O O . PRO A 1 288 ? -0.993 -18.952 54.565 1.00 28.83 288 PRO A O 1
ATOM 2304 N N . LYS A 1 289 ? 0.714 -18.888 56.017 1.00 25.50 289 LYS A N 1
ATOM 2305 C CA . LYS A 1 289 ? 0.259 -17.705 56.788 1.00 25.50 289 LYS A CA 1
ATOM 2306 C C . LYS A 1 289 ? 0.926 -16.374 56.398 1.00 25.50 289 LYS A C 1
ATOM 2308 O O . LYS A 1 289 ? 2.054 -16.329 55.927 1.00 25.50 289 LYS A O 1
ATOM 2313 N N . ILE A 1 290 ? 0.214 -15.284 56.695 1.00 28.30 290 ILE A N 1
ATOM 2314 C CA . ILE A 1 290 ? 0.623 -13.877 56.530 1.00 28.30 290 ILE A CA 1
ATOM 2315 C C . ILE A 1 290 ? 1.798 -13.512 57.452 1.00 28.30 290 ILE A C 1
ATOM 2317 O O . ILE A 1 290 ? 1.755 -13.817 58.645 1.00 28.30 290 ILE A O 1
ATOM 2321 N N . HIS A 1 291 ? 2.739 -12.702 56.954 1.00 24.61 291 HIS A N 1
ATOM 2322 C CA . HIS A 1 291 ? 3.515 -11.761 57.773 1.00 24.61 291 HIS A CA 1
ATOM 2323 C C . HIS A 1 291 ? 3.548 -10.371 57.116 1.00 24.61 291 HIS A C 1
ATOM 2325 O O . HIS A 1 291 ? 4.062 -10.197 56.015 1.00 24.61 291 HIS A O 1
ATOM 2331 N N . ARG A 1 292 ? 2.992 -9.362 57.802 1.00 28.33 292 ARG A N 1
ATOM 2332 C CA . ARG A 1 292 ? 3.076 -7.948 57.399 1.00 28.33 292 ARG A CA 1
ATOM 2333 C C . ARG A 1 292 ? 4.439 -7.375 57.795 1.00 28.33 292 ARG A C 1
ATOM 2335 O O . ARG A 1 292 ? 4.808 -7.449 58.965 1.00 28.33 292 ARG A O 1
ATOM 2342 N N . ARG A 1 293 ? 5.107 -6.662 56.886 1.00 24.56 293 ARG A N 1
ATOM 2343 C CA . ARG A 1 293 ? 6.093 -5.630 57.248 1.00 24.56 293 ARG A CA 1
ATOM 2344 C C . ARG A 1 293 ? 6.011 -4.461 56.272 1.00 24.56 293 ARG A C 1
ATOM 2346 O O . ARG A 1 293 ? 6.344 -4.603 55.104 1.00 24.56 293 ARG A O 1
ATOM 2353 N N . ALA A 1 294 ? 5.560 -3.311 56.763 1.00 28.88 294 ALA A N 1
ATOM 2354 C CA . ALA A 1 294 ? 5.575 -2.078 55.989 1.00 28.88 294 ALA A CA 1
ATOM 2355 C C . ALA A 1 294 ? 7.010 -1.539 55.873 1.00 28.88 294 ALA A C 1
ATOM 2357 O O . ALA A 1 294 ? 7.761 -1.544 56.852 1.00 28.88 294 ALA A O 1
ATOM 2358 N N . LYS A 1 295 ? 7.363 -1.008 54.702 1.00 27.44 295 LYS A N 1
ATOM 2359 C CA . LYS A 1 295 ? 8.466 -0.056 54.532 1.00 27.44 295 LYS A CA 1
ATOM 2360 C C . LYS A 1 295 ? 7.933 1.184 53.819 1.00 27.44 295 LYS A C 1
ATOM 2362 O O . LYS A 1 295 ? 7.020 1.093 53.005 1.00 27.44 295 LYS A O 1
ATOM 2367 N N . LYS A 1 296 ? 8.464 2.342 54.207 1.00 23.81 296 LYS A N 1
ATOM 2368 C CA . LYS A 1 296 ? 8.027 3.658 53.732 1.00 23.81 296 LYS A CA 1
ATOM 2369 C C . LYS A 1 296 ? 8.479 3.873 52.287 1.00 23.81 296 LYS A C 1
ATOM 2371 O O . LYS A 1 296 ? 9.610 3.526 51.961 1.00 23.81 296 LYS A O 1
ATOM 2376 N N . TRP A 1 297 ? 7.645 4.524 51.483 1.00 24.56 297 TRP A N 1
ATOM 2377 C CA . TRP A 1 297 ? 8.134 5.289 50.337 1.00 24.56 297 TRP A CA 1
ATOM 2378 C C . TRP A 1 297 ? 8.815 6.570 50.838 1.00 24.56 297 TRP A C 1
ATOM 2380 O O . TRP A 1 297 ? 8.324 7.217 51.765 1.00 24.56 297 TRP A O 1
ATOM 2390 N N . THR A 1 298 ? 9.936 6.932 50.219 1.00 25.72 298 THR A N 1
ATOM 2391 C CA . THR A 1 298 ? 10.658 8.196 50.425 1.00 25.72 298 THR A CA 1
ATOM 2392 C C . THR A 1 298 ? 11.161 8.686 49.063 1.00 25.72 298 THR A C 1
ATOM 2394 O O . THR A 1 298 ? 11.778 7.885 48.362 1.00 25.72 298 THR A O 1
ATOM 2397 N N . PRO A 1 299 ? 10.891 9.941 48.660 1.00 28.89 299 PRO A N 1
ATOM 2398 C CA . PRO A 1 299 ? 11.209 10.442 47.319 1.00 28.89 299 PRO A CA 1
ATOM 2399 C C . PRO A 1 299 ? 12.648 10.984 47.186 1.00 28.89 299 PRO A C 1
ATOM 2401 O O . PRO A 1 299 ? 13.347 11.128 48.188 1.00 28.89 299 PRO A O 1
ATOM 2404 N N . TYR A 1 300 ? 12.988 11.414 45.957 1.00 25.59 300 TYR A N 1
ATOM 2405 C CA . TYR A 1 300 ? 14.164 12.221 45.557 1.00 25.59 300 TYR A CA 1
ATOM 2406 C C . TYR A 1 300 ? 15.513 11.468 45.423 1.00 25.59 300 TYR A C 1
ATOM 2408 O O . TYR A 1 300 ? 15.657 10.404 46.020 1.00 25.59 300 TYR A O 1
ATOM 2416 N N . PRO A 1 301 ? 16.488 11.967 44.608 1.00 30.30 301 PRO A N 1
ATOM 2417 C CA . PRO A 1 301 ? 16.684 13.367 44.185 1.00 30.30 301 PRO A CA 1
ATOM 2418 C C . PRO A 1 301 ? 16.729 13.690 42.678 1.00 30.30 301 PRO A C 1
ATOM 2420 O O . PRO A 1 301 ? 16.988 12.850 41.826 1.00 30.30 301 PRO A O 1
ATOM 2423 N N . ARG A 1 302 ? 16.540 14.988 42.383 1.00 28.09 302 ARG A N 1
ATOM 2424 C CA . ARG A 1 302 ? 16.930 15.636 41.117 1.00 28.09 302 ARG A CA 1
ATOM 2425 C C . ARG A 1 302 ? 18.438 15.945 41.128 1.00 28.09 302 ARG A C 1
ATOM 2427 O O . ARG A 1 302 ? 18.928 16.361 42.182 1.00 28.09 302 ARG A O 1
ATOM 2434 N N . PRO A 1 303 ? 19.150 15.903 39.990 1.00 27.81 303 PRO A N 1
ATOM 2435 C CA . PRO A 1 303 ? 20.447 16.556 39.858 1.00 27.81 303 PRO A CA 1
ATOM 2436 C C . PRO A 1 303 ? 20.280 18.082 39.782 1.00 27.81 303 PRO A C 1
ATOM 2438 O O . PRO A 1 303 ? 19.477 18.590 39.005 1.00 27.81 303 PRO A O 1
ATOM 2441 N N . ASN A 1 304 ? 21.078 18.816 40.555 1.00 23.59 304 ASN A N 1
ATOM 2442 C CA . ASN A 1 304 ? 21.369 20.232 40.331 1.00 23.59 304 ASN A CA 1
ATOM 2443 C C . ASN A 1 304 ? 22.882 20.347 40.133 1.00 23.59 304 ASN A C 1
ATOM 2445 O O . ASN A 1 304 ? 23.621 20.059 41.074 1.00 23.59 304 ASN A O 1
ATOM 2449 N N . LEU A 1 305 ? 23.340 20.860 38.991 1.00 26.50 305 LEU A N 1
ATOM 2450 C CA . LEU A 1 305 ? 24.633 21.540 38.925 1.00 26.50 305 LEU A CA 1
ATOM 2451 C C . LEU A 1 305 ? 24.399 23.013 38.593 1.00 26.50 305 LEU A C 1
ATOM 2453 O O . LEU A 1 305 ? 23.726 23.357 37.626 1.00 26.50 305 LEU A O 1
ATOM 2457 N N . ARG A 1 306 ? 24.971 23.888 39.421 1.00 23.03 306 ARG A N 1
ATOM 2458 C CA . ARG A 1 306 ? 25.116 25.317 39.144 1.00 23.03 306 ARG A CA 1
ATOM 2459 C C . ARG A 1 306 ? 26.598 25.620 39.013 1.00 23.03 306 ARG A C 1
ATOM 2461 O O . ARG A 1 306 ? 27.329 25.482 39.991 1.00 23.03 306 ARG A O 1
ATOM 2468 N N . THR A 1 307 ? 26.986 26.196 37.887 1.00 23.84 307 THR A N 1
ATOM 2469 C CA . THR A 1 307 ? 28.167 27.057 37.815 1.00 23.84 307 THR A CA 1
ATOM 2470 C C . THR A 1 307 ? 27.713 28.385 37.215 1.00 23.84 307 THR A C 1
ATOM 2472 O O . THR A 1 307 ? 26.940 28.414 36.263 1.00 23.84 307 THR A O 1
ATOM 2475 N N . ARG A 1 308 ? 28.080 29.494 37.859 1.00 24.20 308 ARG A N 1
ATOM 2476 C CA . ARG A 1 308 ? 27.723 30.859 37.431 1.00 24.20 308 ARG A CA 1
ATOM 2477 C C . ARG A 1 308 ? 28.721 31.341 36.374 1.00 24.20 308 ARG A C 1
ATOM 2479 O O . ARG A 1 308 ? 29.871 30.923 36.452 1.00 24.20 308 ARG A O 1
ATOM 2486 N N . ILE A 1 309 ? 28.355 32.357 35.582 1.00 22.94 309 ILE A N 1
ATOM 2487 C CA . ILE A 1 309 ? 28.934 33.717 35.707 1.00 22.94 309 ILE A CA 1
ATOM 2488 C C . ILE A 1 309 ? 28.196 34.752 34.826 1.00 22.94 309 ILE A C 1
ATOM 2490 O O . ILE A 1 309 ? 27.732 34.443 33.739 1.00 22.94 309 ILE A O 1
ATOM 2494 N N . SER A 1 310 ? 28.062 35.961 35.383 1.00 22.03 310 SER A N 1
ATOM 2495 C CA . SER A 1 310 ? 27.741 37.275 34.792 1.00 22.03 310 SER A CA 1
ATOM 2496 C C . SER A 1 310 ? 26.826 37.407 33.560 1.00 22.03 310 SER A C 1
ATOM 2498 O O . SER A 1 310 ? 27.271 37.322 32.420 1.00 22.03 310 SER A O 1
ATOM 2500 N N . LEU A 1 311 ? 25.603 37.890 33.808 1.00 22.06 311 LEU A N 1
ATOM 2501 C CA . LEU A 1 311 ? 24.957 38.876 32.932 1.00 22.06 311 LEU A CA 1
ATOM 2502 C C . LEU A 1 311 ? 25.498 40.272 33.277 1.00 22.06 311 LEU A C 1
ATOM 2504 O O . LEU A 1 311 ? 25.419 40.674 34.438 1.00 22.06 311 LEU A O 1
ATOM 2508 N N . ASN A 1 312 ? 25.967 41.022 32.280 1.00 22.86 312 ASN A N 1
ATOM 2509 C CA . ASN A 1 312 ? 26.057 42.483 32.345 1.00 22.86 312 ASN A CA 1
ATOM 2510 C C . ASN A 1 312 ? 24.983 43.060 31.419 1.00 22.86 312 ASN A C 1
ATOM 2512 O O . ASN A 1 312 ? 24.888 42.653 30.263 1.00 22.86 312 ASN A O 1
ATOM 2516 N N . LEU A 1 313 ? 24.195 44.014 31.915 1.00 25.05 313 LEU A N 1
ATOM 2517 C CA . LEU A 1 313 ? 23.397 44.878 31.052 1.00 25.05 313 LEU A CA 1
ATOM 2518 C C . LEU A 1 313 ? 24.282 46.027 30.567 1.00 25.05 313 LEU A C 1
ATOM 2520 O O . LEU A 1 313 ? 24.982 46.627 31.379 1.00 25.05 313 LEU A O 1
ATOM 2524 N N . ASP A 1 314 ? 24.106 46.442 29.317 1.00 22.64 314 ASP A N 1
ATOM 2525 C CA . ASP A 1 314 ? 23.964 47.873 29.048 1.00 22.64 314 ASP A CA 1
ATOM 2526 C C . ASP A 1 314 ? 22.909 48.101 27.952 1.00 22.64 314 ASP A C 1
ATOM 2528 O O . ASP A 1 314 ? 22.506 47.179 27.242 1.00 22.64 314 ASP A O 1
ATOM 2532 N N . ARG A 1 315 ? 22.388 49.324 27.872 1.00 24.81 315 ARG A N 1
ATOM 2533 C CA . ARG A 1 315 ? 21.290 49.742 26.997 1.00 24.81 315 ARG A CA 1
ATOM 2534 C C . ARG A 1 315 ? 21.806 50.645 25.882 1.00 24.81 315 ARG A C 1
ATOM 2536 O O . ARG A 1 315 ? 22.424 51.667 26.201 1.00 24.81 315 ARG A O 1
ATOM 2543 N N . ARG A 1 316 ? 21.317 50.441 24.646 1.00 23.55 316 ARG A N 1
ATOM 2544 C CA . ARG A 1 316 ? 20.605 51.514 23.911 1.00 23.55 316 ARG A CA 1
ATOM 2545 C C . ARG A 1 316 ? 19.943 51.114 22.580 1.00 23.55 316 ARG A C 1
ATOM 2547 O O . ARG A 1 316 ? 20.371 50.189 21.912 1.00 23.55 316 ARG A O 1
ATOM 2554 N N . HIS A 1 317 ? 18.940 51.929 22.236 1.00 23.86 317 HIS A N 1
ATOM 2555 C CA . HIS A 1 317 ? 18.339 52.202 20.920 1.00 23.86 317 HIS A CA 1
ATOM 2556 C C . HIS A 1 317 ? 17.627 51.085 20.131 1.00 23.86 317 HIS A C 1
ATOM 2558 O O . HIS A 1 317 ? 18.205 50.387 19.309 1.00 23.86 317 HIS A O 1
ATOM 2564 N N . THR A 1 318 ? 16.296 51.095 20.260 1.00 27.41 318 THR A N 1
ATOM 2565 C CA . THR A 1 318 ? 15.346 50.909 19.146 1.00 27.41 318 THR A CA 1
ATOM 2566 C C . THR A 1 318 ? 15.559 51.957 18.043 1.00 27.41 318 THR A C 1
ATOM 2568 O O . THR A 1 318 ? 15.869 53.110 18.366 1.00 27.41 318 THR A O 1
ATOM 2571 N N . PRO A 1 319 ? 15.264 51.620 16.777 1.00 24.98 319 PRO A N 1
ATOM 2572 C CA . PRO A 1 319 ? 14.110 52.252 16.115 1.00 24.98 319 PRO A CA 1
ATOM 2573 C C . PRO A 1 319 ? 13.144 51.229 15.471 1.00 24.98 319 PRO A C 1
ATOM 2575 O O . PRO A 1 319 ? 13.290 50.027 15.667 1.00 24.98 319 PRO A O 1
ATOM 2578 N N . THR A 1 320 ? 12.110 51.712 14.769 1.00 24.86 320 THR A N 1
ATOM 2579 C CA . THR A 1 320 ? 10.985 50.924 14.214 1.00 24.86 320 THR A CA 1
ATOM 2580 C C . THR A 1 320 ? 10.767 51.219 12.728 1.00 24.86 320 THR A C 1
ATOM 2582 O O . THR A 1 320 ? 10.851 52.389 12.373 1.00 24.86 320 THR A O 1
ATOM 2585 N N . LEU A 1 321 ? 10.395 50.184 11.949 1.00 27.22 321 LEU A N 1
ATOM 2586 C CA . LEU A 1 321 ? 9.880 50.219 10.555 1.00 27.22 321 LEU A CA 1
ATOM 2587 C C . LEU A 1 321 ? 10.876 50.810 9.517 1.00 27.22 321 LEU A C 1
ATOM 2589 O O . LEU A 1 321 ? 11.682 51.672 9.837 1.00 27.22 321 LEU A O 1
ATOM 2593 N N . ASP A 1 322 ? 10.980 50.339 8.273 1.00 23.28 322 ASP A N 1
ATOM 2594 C CA . ASP A 1 322 ? 9.977 49.807 7.330 1.00 23.28 322 ASP A CA 1
ATOM 2595 C C . ASP A 1 322 ? 10.617 48.717 6.407 1.00 23.28 322 ASP A C 1
ATOM 2597 O O . ASP A 1 322 ? 11.838 48.539 6.471 1.00 23.28 322 ASP A O 1
ATOM 2601 N N . PRO A 1 323 ? 9.881 47.952 5.568 1.00 40.31 323 PRO A N 1
ATOM 2602 C CA . PRO A 1 323 ? 10.438 46.807 4.832 1.00 40.31 323 PRO A CA 1
ATOM 2603 C C . PRO A 1 323 ? 10.947 47.151 3.419 1.00 40.31 323 PRO A C 1
ATOM 2605 O O . PRO A 1 323 ? 10.279 47.846 2.659 1.00 40.31 323 PRO A O 1
ATOM 2608 N N . THR A 1 324 ? 12.089 46.589 3.007 1.00 23.38 324 THR A N 1
ATOM 2609 C CA . THR A 1 324 ? 12.541 46.562 1.597 1.00 23.38 324 THR A CA 1
ATOM 2610 C C . THR A 1 324 ? 13.555 45.442 1.339 1.00 23.38 324 THR A C 1
ATOM 2612 O O . THR A 1 324 ? 14.405 45.203 2.187 1.00 23.38 324 THR A O 1
ATOM 2615 N N . ILE A 1 325 ? 13.489 44.855 0.132 1.00 24.81 325 ILE A N 1
ATOM 2616 C CA . ILE A 1 325 ? 14.583 44.194 -0.622 1.00 24.81 325 ILE A CA 1
ATOM 2617 C C . ILE A 1 325 ? 15.227 42.986 0.105 1.00 24.81 325 ILE A C 1
ATOM 2619 O O . ILE A 1 325 ? 16.031 43.139 1.015 1.00 24.81 325 ILE A O 1
ATOM 2623 N N . ASP A 1 326 ? 14.788 41.749 -0.144 1.00 26.14 326 ASP A N 1
ATOM 2624 C CA . ASP A 1 326 ? 14.985 40.926 -1.364 1.00 26.14 326 ASP A CA 1
ATOM 2625 C C . ASP A 1 326 ? 16.367 40.235 -1.414 1.00 26.14 326 ASP A C 1
ATOM 2627 O O . ASP A 1 326 ? 17.418 40.869 -1.488 1.00 26.14 326 ASP A O 1
ATOM 2631 N N . HIS A 1 327 ? 16.326 38.900 -1.375 1.00 25.09 327 HIS A N 1
ATOM 2632 C CA . HIS A 1 327 ? 17.462 37.989 -1.516 1.00 25.09 327 HIS A CA 1
ATOM 2633 C C . HIS A 1 327 ? 17.117 36.830 -2.475 1.00 25.09 327 HIS A C 1
ATOM 2635 O O . HIS A 1 327 ? 17.361 35.655 -2.188 1.00 25.09 327 HIS A O 1
ATOM 2641 N N . HIS A 1 328 ? 16.569 37.145 -3.651 1.00 25.30 328 HIS A N 1
ATOM 2642 C CA . HIS A 1 328 ? 16.472 36.191 -4.756 1.00 25.30 328 HIS A CA 1
ATOM 2643 C C . HIS A 1 328 ? 17.856 35.737 -5.263 1.00 25.30 328 HIS A C 1
ATOM 2645 O O . HIS A 1 328 ? 18.420 36.298 -6.198 1.00 25.30 328 HIS A O 1
ATOM 2651 N N . THR A 1 329 ? 18.371 34.643 -4.696 1.00 23.61 329 THR A N 1
ATOM 2652 C CA . THR A 1 329 ? 19.368 33.788 -5.364 1.00 23.61 329 THR A CA 1
ATOM 2653 C C . THR A 1 329 ? 18.621 32.645 -6.046 1.00 23.61 329 THR A C 1
ATOM 2655 O O . THR A 1 329 ? 18.385 31.596 -5.450 1.00 23.61 329 THR A O 1
ATOM 2658 N N . ILE A 1 330 ? 18.163 32.878 -7.277 1.00 29.53 330 ILE A N 1
ATOM 2659 C CA . ILE A 1 330 ? 17.417 31.884 -8.057 1.00 29.53 330 ILE A CA 1
ATOM 2660 C C . ILE A 1 330 ? 18.406 30.954 -8.766 1.00 29.53 330 ILE A C 1
ATOM 2662 O O . ILE A 1 330 ? 19.163 31.397 -9.627 1.00 29.53 330 ILE A O 1
ATOM 2666 N N . HIS A 1 331 ? 18.352 29.657 -8.457 1.00 25.34 331 HIS A N 1
ATOM 2667 C CA . HIS A 1 331 ? 18.872 28.637 -9.367 1.00 25.34 331 HIS A CA 1
ATOM 2668 C C . HIS A 1 331 ? 17.977 28.593 -10.612 1.00 25.34 331 HIS A C 1
ATOM 2670 O O . HIS A 1 331 ? 16.763 28.415 -10.513 1.00 25.34 331 HIS A O 1
ATOM 2676 N N . THR A 1 332 ? 18.568 28.811 -11.784 1.00 26.30 332 THR A N 1
ATOM 2677 C CA . THR A 1 332 ? 17.859 28.879 -13.064 1.00 26.30 332 THR A CA 1
ATOM 2678 C C . THR A 1 332 ? 17.474 27.489 -13.562 1.00 26.30 332 THR A C 1
ATOM 2680 O O . THR A 1 332 ? 18.334 26.620 -13.684 1.00 26.30 332 THR A O 1
ATOM 2683 N N . ASN A 1 333 ? 16.199 27.290 -13.918 1.00 28.64 333 ASN A N 1
ATOM 2684 C CA . ASN A 1 333 ? 15.761 26.057 -14.574 1.00 28.64 333 ASN A CA 1
ATOM 2685 C C . ASN A 1 333 ? 15.946 26.130 -16.098 1.00 28.64 333 ASN A C 1
ATOM 2687 O O . ASN A 1 333 ? 15.539 27.084 -16.760 1.00 28.64 333 ASN A O 1
ATOM 2691 N N . THR A 1 334 ? 16.577 25.082 -16.616 1.00 26.41 334 THR A N 1
ATOM 2692 C CA . THR A 1 334 ? 16.881 24.784 -18.024 1.00 26.41 334 THR A CA 1
ATOM 2693 C C . THR A 1 334 ? 15.605 24.402 -18.808 1.00 26.41 334 THR A C 1
ATOM 2695 O O . THR A 1 334 ? 14.608 24.038 -18.179 1.00 26.41 334 THR A O 1
ATOM 2698 N N . PRO A 1 335 ? 15.589 24.457 -20.160 1.00 29.61 335 PRO A N 1
ATOM 2699 C CA . PRO A 1 335 ? 14.488 23.906 -20.958 1.00 29.61 335 PRO A CA 1
ATOM 2700 C C . PRO A 1 335 ? 14.190 22.429 -20.655 1.00 29.61 335 PRO A C 1
ATOM 2702 O O . PRO A 1 335 ? 15.038 21.715 -20.118 1.00 29.61 335 PRO A O 1
ATOM 2705 N N . CYS A 1 336 ? 12.994 21.962 -21.034 1.00 32.25 336 CYS A N 1
ATOM 2706 C CA . CYS A 1 336 ? 12.613 20.560 -20.855 1.00 32.25 336 CYS A CA 1
ATOM 2707 C C . CYS A 1 336 ? 13.604 19.645 -21.595 1.00 32.25 336 CYS A C 1
ATOM 2709 O O . CYS A 1 336 ? 13.812 19.768 -22.801 1.00 32.25 336 CYS A O 1
ATOM 2711 N N . ASN A 1 337 ? 14.257 18.769 -20.836 1.00 29.75 337 ASN A N 1
ATOM 2712 C CA . ASN A 1 337 ? 15.369 17.946 -21.292 1.00 29.75 337 ASN A CA 1
ATOM 2713 C C . ASN A 1 337 ? 14.831 16.689 -22.014 1.00 29.75 337 ASN A C 1
ATOM 2715 O O . ASN A 1 337 ? 13.891 16.085 -21.487 1.00 29.75 337 ASN A O 1
ATOM 2719 N N . PRO A 1 338 ? 15.422 16.220 -23.138 1.00 35.50 338 PRO A N 1
ATOM 2720 C CA . PRO A 1 338 ? 15.072 14.936 -23.770 1.00 35.50 338 PRO A CA 1
ATOM 2721 C C . PRO A 1 338 ? 15.046 13.714 -22.827 1.00 35.50 338 PRO A C 1
ATOM 2723 O O . PRO A 1 338 ? 14.432 12.702 -23.160 1.00 35.50 338 PRO A O 1
ATOM 2726 N N . GLN A 1 339 ? 15.620 13.814 -21.622 1.00 36.59 339 GLN A N 1
ATOM 2727 C CA . GLN A 1 339 ? 15.438 12.856 -20.520 1.00 36.59 339 GLN A CA 1
ATOM 2728 C C . GLN A 1 339 ? 13.972 12.509 -20.181 1.00 36.59 339 GLN A C 1
ATOM 2730 O O . GLN A 1 339 ? 13.739 11.438 -19.622 1.00 36.59 339 GLN A O 1
ATOM 2735 N N . SER A 1 340 ? 12.983 13.353 -20.505 1.00 46.88 340 SER A N 1
ATOM 2736 C CA . SER A 1 340 ? 11.559 13.075 -20.229 1.00 46.88 340 SER A CA 1
ATOM 2737 C C . SER A 1 340 ? 10.987 11.873 -20.998 1.00 46.88 340 SER A C 1
ATOM 2739 O O . SER A 1 340 ? 9.980 11.309 -20.578 1.00 46.88 340 SER A O 1
ATOM 2741 N N . THR A 1 341 ? 11.646 11.448 -22.080 1.00 60.78 341 THR A N 1
ATOM 2742 C CA . THR A 1 341 ? 11.230 10.323 -22.943 1.00 60.78 341 THR A CA 1
ATOM 2743 C C . THR A 1 341 ? 11.662 8.942 -22.433 1.00 60.78 341 THR A C 1
ATOM 2745 O O . THR A 1 341 ? 11.325 7.943 -23.053 1.00 60.78 341 THR A O 1
ATOM 2748 N N . MET A 1 342 ? 12.393 8.873 -21.312 1.00 85.62 342 MET A N 1
ATOM 2749 C CA . MET A 1 342 ? 13.088 7.662 -20.842 1.00 85.62 342 MET A CA 1
ATOM 2750 C C . MET A 1 342 ? 12.704 7.259 -19.404 1.00 85.62 342 MET A C 1
ATOM 2752 O O . MET A 1 342 ? 13.553 6.802 -18.639 1.00 85.62 342 MET A O 1
ATOM 2756 N N . ALA A 1 343 ? 11.451 7.459 -18.988 1.00 94.00 343 ALA A N 1
ATOM 2757 C CA . ALA A 1 343 ? 10.964 7.162 -17.636 1.00 94.00 343 ALA A CA 1
ATOM 2758 C C . ALA A 1 343 ? 11.341 5.757 -17.106 1.00 94.00 343 ALA A C 1
ATOM 2760 O O . ALA A 1 343 ? 11.807 5.645 -15.971 1.00 94.00 343 ALA A O 1
ATOM 2761 N N . THR A 1 344 ? 11.219 4.696 -17.911 1.00 96.56 344 THR A N 1
ATOM 2762 C CA . THR A 1 344 ? 11.594 3.323 -17.518 1.00 96.56 344 THR A CA 1
ATOM 2763 C C . THR A 1 344 ? 13.094 3.214 -17.241 1.00 96.56 344 THR A C 1
ATOM 2765 O O . THR A 1 344 ? 13.499 2.666 -16.212 1.00 96.56 344 THR A O 1
ATOM 2768 N N . LYS A 1 345 ? 13.940 3.795 -18.105 1.00 95.69 345 LYS A N 1
ATOM 2769 C CA . LYS A 1 345 ? 15.400 3.784 -17.916 1.00 95.69 345 LYS A CA 1
ATOM 2770 C C . LYS A 1 345 ? 15.857 4.724 -16.798 1.00 95.69 345 LYS A C 1
ATOM 2772 O O . LYS A 1 345 ? 16.800 4.391 -16.082 1.00 95.69 345 LYS A O 1
ATOM 2777 N N . ASN A 1 346 ? 15.184 5.854 -16.597 1.00 96.56 346 ASN A N 1
ATOM 2778 C CA . ASN A 1 346 ? 15.459 6.796 -15.511 1.00 96.56 346 ASN A CA 1
ATOM 2779 C C . ASN A 1 346 ? 15.155 6.158 -14.149 1.00 96.56 346 ASN A C 1
ATOM 2781 O O . ASN A 1 346 ? 16.013 6.182 -13.268 1.00 96.56 346 ASN A O 1
ATOM 2785 N N . LEU A 1 347 ? 13.992 5.506 -14.002 1.00 97.88 347 LEU A N 1
ATOM 2786 C CA . LEU A 1 347 ? 13.639 4.741 -12.803 1.00 97.88 347 LEU A CA 1
ATOM 2787 C C . LEU A 1 347 ? 14.656 3.623 -12.541 1.00 97.88 347 LEU A C 1
ATOM 2789 O O . LEU A 1 347 ? 15.147 3.495 -11.421 1.00 97.88 347 LEU A O 1
ATOM 2793 N N . ALA A 1 348 ? 15.033 2.860 -13.572 1.00 98.38 348 ALA A N 1
ATOM 2794 C CA . ALA A 1 348 ? 16.042 1.809 -13.457 1.00 98.38 348 ALA A CA 1
ATOM 2795 C C . ALA A 1 348 ? 17.428 2.345 -13.043 1.00 98.38 348 ALA A C 1
ATOM 2797 O O . ALA A 1 348 ? 18.106 1.747 -12.203 1.00 98.38 348 ALA A O 1
ATOM 2798 N N . THR A 1 349 ? 17.839 3.488 -13.598 1.00 97.81 349 THR A N 1
ATOM 2799 C CA . THR A 1 349 ? 19.120 4.146 -13.293 1.00 97.81 349 THR A CA 1
ATOM 2800 C C . THR A 1 349 ? 19.134 4.668 -11.860 1.00 97.81 349 THR A C 1
ATOM 2802 O O . THR A 1 349 ? 20.070 4.373 -11.123 1.00 97.81 349 THR A O 1
ATOM 2805 N N . TRP A 1 350 ? 18.074 5.357 -11.426 1.00 97.81 350 TRP A N 1
ATOM 2806 C CA . TRP A 1 350 ? 17.934 5.829 -10.046 1.00 97.81 350 TRP A CA 1
ATOM 2807 C C . TRP A 1 350 ? 17.913 4.663 -9.050 1.00 97.81 350 TRP A C 1
ATOM 2809 O O . TRP A 1 350 ? 18.677 4.652 -8.081 1.00 97.81 350 TRP A O 1
ATOM 2819 N N . ALA A 1 351 ? 17.089 3.646 -9.316 1.00 97.88 351 ALA A N 1
ATOM 2820 C CA . ALA A 1 351 ? 16.939 2.485 -8.450 1.00 97.88 351 ALA A CA 1
ATOM 2821 C C . ALA A 1 351 ? 18.254 1.721 -8.287 1.00 97.88 351 ALA A C 1
ATOM 2823 O O . ALA A 1 351 ? 18.606 1.335 -7.173 1.00 97.88 351 ALA A O 1
ATOM 2824 N N . THR A 1 352 ? 19.016 1.518 -9.362 1.00 97.88 352 THR A N 1
ATOM 2825 C CA . THR A 1 352 ? 20.331 0.865 -9.276 1.00 97.88 352 THR A CA 1
ATOM 2826 C C . THR A 1 352 ? 21.357 1.751 -8.567 1.00 97.88 352 THR A C 1
ATOM 2828 O O . THR A 1 352 ? 22.018 1.260 -7.650 1.00 97.88 352 THR A O 1
ATOM 2831 N N . SER A 1 353 ? 21.424 3.055 -8.873 1.00 97.50 353 SER A N 1
ATOM 2832 C CA . SER A 1 353 ? 22.400 3.979 -8.274 1.00 97.50 353 SER A CA 1
ATOM 2833 C C . SER A 1 353 ? 22.140 4.350 -6.810 1.00 97.50 353 SER A C 1
ATOM 2835 O O . SER A 1 353 ? 23.067 4.791 -6.137 1.00 97.50 353 SER A O 1
ATOM 2837 N N . LEU A 1 354 ? 20.912 4.197 -6.294 1.00 97.81 354 LEU A N 1
ATOM 2838 C CA . LEU A 1 354 ? 20.574 4.577 -4.917 1.00 97.81 354 LEU A CA 1
ATOM 2839 C C . LEU A 1 354 ? 21.447 3.839 -3.884 1.00 97.81 354 LEU A C 1
ATOM 2841 O O . LEU A 1 354 ? 21.376 2.617 -3.754 1.00 97.81 354 LEU A O 1
ATOM 2845 N N . THR A 1 355 ? 22.213 4.582 -3.091 1.00 94.38 355 THR A N 1
ATOM 2846 C CA . THR A 1 355 ? 22.982 4.061 -1.951 1.00 94.38 355 THR A CA 1
ATOM 2847 C C . THR A 1 355 ? 22.854 5.010 -0.773 1.00 94.38 355 THR A C 1
ATOM 2849 O O . THR A 1 355 ? 22.995 6.213 -0.974 1.00 94.38 355 THR A O 1
ATOM 2852 N N . ASN A 1 356 ? 22.669 4.475 0.437 1.00 91.69 356 ASN A N 1
ATOM 2853 C CA . ASN A 1 356 ? 22.557 5.242 1.684 1.00 91.69 356 ASN A CA 1
ATOM 2854 C C . ASN A 1 356 ? 21.485 6.356 1.606 1.00 91.69 356 ASN A C 1
ATOM 2856 O O . ASN A 1 356 ? 21.838 7.537 1.536 1.00 91.69 356 ASN A O 1
ATOM 2860 N N . PRO A 1 357 ? 20.180 6.009 1.596 1.00 96.00 357 PRO A N 1
ATOM 2861 C CA . PRO A 1 357 ? 19.109 7.000 1.686 1.00 96.00 357 PRO A CA 1
ATOM 2862 C C . PRO A 1 357 ? 19.270 7.873 2.946 1.00 96.00 357 PRO A C 1
ATOM 2864 O O . PRO A 1 357 ? 19.875 7.414 3.920 1.00 96.00 357 PRO A O 1
ATOM 2867 N N . PRO A 1 358 ? 18.713 9.101 2.975 1.00 97.44 358 PRO A N 1
ATOM 2868 C CA . PRO A 1 358 ? 18.758 9.960 4.160 1.00 97.44 358 PRO A CA 1
ATOM 2869 C C . PRO A 1 358 ? 18.312 9.226 5.434 1.00 97.44 358 PRO A C 1
ATOM 2871 O O . PRO A 1 358 ? 17.464 8.335 5.373 1.00 97.44 358 PRO A O 1
ATOM 2874 N N . GLU A 1 359 ? 18.862 9.594 6.593 1.00 97.25 359 GLU A N 1
ATOM 2875 C CA . GLU A 1 359 ? 18.589 8.907 7.868 1.00 97.25 359 GLU A CA 1
ATOM 2876 C C . GLU A 1 359 ? 17.085 8.869 8.187 1.00 97.25 359 GLU A C 1
ATOM 2878 O O . GLU A 1 359 ? 16.543 7.815 8.506 1.00 97.25 359 GLU A O 1
ATOM 2883 N N . GLU A 1 360 ? 16.389 9.987 7.970 1.00 97.31 360 GLU A N 1
ATOM 2884 C CA . GLU A 1 360 ? 14.931 10.119 8.086 1.00 97.31 360 GLU A CA 1
ATOM 2885 C C . GLU A 1 360 ? 14.144 9.200 7.131 1.00 97.31 360 GLU A C 1
ATOM 2887 O O . GLU A 1 360 ? 13.139 8.616 7.532 1.00 97.31 360 GLU A O 1
ATOM 2892 N N . VAL A 1 361 ? 14.624 8.996 5.898 1.00 98.19 361 VAL A N 1
ATOM 2893 C CA . VAL A 1 361 ? 14.008 8.103 4.896 1.00 98.19 361 VAL A CA 1
ATOM 2894 C C . VAL A 1 361 ? 14.252 6.639 5.261 1.00 98.19 361 VAL A C 1
ATOM 2896 O O . VAL A 1 361 ? 13.335 5.820 5.221 1.00 98.19 361 VAL A O 1
ATOM 2899 N N . THR A 1 362 ? 15.475 6.310 5.683 1.00 98.12 362 THR A N 1
ATOM 2900 C CA . THR A 1 362 ? 15.851 4.973 6.164 1.00 98.12 362 THR A CA 1
ATOM 2901 C C . THR A 1 362 ? 15.054 4.600 7.416 1.00 98.12 362 THR A C 1
ATOM 2903 O O . THR A 1 362 ? 14.567 3.476 7.533 1.00 98.12 362 THR A O 1
ATOM 2906 N N . HIS A 1 363 ? 14.847 5.554 8.326 1.00 98.19 363 HIS A N 1
ATOM 2907 C CA . HIS A 1 363 ? 14.003 5.394 9.505 1.00 98.19 363 HIS A CA 1
ATOM 2908 C C . HIS A 1 363 ? 12.512 5.285 9.136 1.00 98.19 363 HIS A C 1
ATOM 2910 O O . HIS A 1 363 ? 11.825 4.409 9.654 1.00 98.19 363 HIS A O 1
ATOM 2916 N N . ALA A 1 364 ? 11.995 6.066 8.183 1.00 98.25 364 ALA A N 1
ATOM 2917 C CA . ALA A 1 364 ? 10.624 5.896 7.693 1.00 98.25 364 ALA A CA 1
ATOM 2918 C C . ALA A 1 364 ? 10.395 4.510 7.054 1.00 98.25 364 ALA A C 1
ATOM 2920 O O . ALA A 1 364 ? 9.373 3.872 7.321 1.00 98.25 364 ALA A O 1
ATOM 2921 N N . ALA A 1 365 ? 11.363 3.983 6.300 1.00 98.44 365 ALA A N 1
ATOM 2922 C CA . ALA A 1 365 ? 11.320 2.619 5.770 1.00 98.44 365 ALA A CA 1
ATOM 2923 C C . ALA A 1 365 ? 11.407 1.546 6.872 1.00 98.44 365 ALA A C 1
ATOM 2925 O O . ALA A 1 365 ? 10.675 0.560 6.816 1.00 98.44 365 ALA A O 1
ATOM 2926 N N . LEU A 1 366 ? 12.227 1.758 7.909 1.00 98.69 366 LEU A N 1
ATOM 2927 C CA . LEU A 1 366 ? 12.296 0.900 9.100 1.00 98.69 366 LEU A CA 1
ATOM 2928 C C . LEU A 1 366 ? 10.931 0.807 9.800 1.00 98.69 366 LEU A C 1
ATOM 2930 O O . LEU A 1 366 ? 10.440 -0.292 10.050 1.00 98.69 366 LEU A O 1
ATOM 2934 N N . ARG A 1 367 ? 10.282 1.951 10.044 1.00 98.62 367 ARG A N 1
ATOM 2935 C CA . ARG A 1 367 ? 8.930 2.041 10.629 1.00 98.62 367 ARG A CA 1
ATOM 2936 C C . ARG A 1 367 ? 7.883 1.361 9.747 1.00 98.62 367 ARG A C 1
ATOM 2938 O O . ARG A 1 367 ? 6.990 0.688 10.258 1.00 98.62 367 ARG A O 1
ATOM 2945 N N . SER A 1 368 ? 8.019 1.504 8.429 1.00 98.56 368 SER A N 1
ATOM 2946 C CA . SER A 1 368 ? 7.122 0.889 7.448 1.00 98.56 368 SER A CA 1
ATOM 2947 C C . SER A 1 368 ? 7.250 -0.638 7.450 1.00 98.56 368 SER A C 1
ATOM 2949 O O . SER A 1 368 ? 6.242 -1.333 7.588 1.00 98.56 368 SER A O 1
ATOM 2951 N N . PHE A 1 369 ? 8.478 -1.173 7.430 1.00 98.75 369 PHE A N 1
ATOM 2952 C CA . PHE A 1 369 ? 8.740 -2.607 7.588 1.00 98.75 369 PHE A CA 1
ATOM 2953 C C . PHE A 1 369 ? 8.238 -3.140 8.934 1.00 98.75 369 PHE A C 1
ATOM 2955 O O . PHE A 1 369 ? 7.561 -4.163 8.975 1.00 98.75 369 PHE A O 1
ATOM 2962 N N . TYR A 1 370 ? 8.509 -2.428 10.029 1.00 98.62 370 TYR A N 1
ATOM 2963 C CA . TYR A 1 370 ? 8.048 -2.781 11.372 1.00 98.62 370 TYR A CA 1
ATOM 2964 C C . TYR A 1 370 ? 6.513 -2.900 11.438 1.00 98.62 370 TYR A C 1
ATOM 2966 O O . TYR A 1 370 ? 5.971 -3.904 11.908 1.00 98.62 370 TYR A O 1
ATOM 2974 N N . ASN A 1 371 ? 5.803 -1.907 10.890 1.00 98.50 371 ASN A N 1
ATOM 2975 C CA . ASN A 1 371 ? 4.348 -1.919 10.747 1.00 98.50 371 ASN A CA 1
ATOM 2976 C C . ASN A 1 371 ? 3.865 -3.108 9.893 1.00 98.50 371 ASN A C 1
ATOM 2978 O O . ASN A 1 371 ? 2.933 -3.809 10.294 1.00 98.50 371 ASN A O 1
ATOM 2982 N N . TRP A 1 372 ? 4.515 -3.369 8.754 1.00 98.62 372 TRP A N 1
ATOM 2983 C CA . TRP A 1 372 ? 4.193 -4.488 7.866 1.00 98.62 372 TRP A CA 1
ATOM 2984 C C . TRP A 1 372 ? 4.387 -5.856 8.533 1.00 98.62 372 TRP A C 1
ATOM 2986 O O . TRP A 1 372 ? 3.495 -6.699 8.432 1.00 98.62 372 TRP A O 1
ATOM 2996 N N . VAL A 1 373 ? 5.480 -6.075 9.274 1.00 98.62 373 VAL A N 1
ATOM 2997 C CA . VAL A 1 373 ? 5.706 -7.323 10.026 1.00 98.62 373 VAL A CA 1
ATOM 2998 C C . VAL A 1 373 ? 4.573 -7.553 11.025 1.00 98.62 373 VAL A C 1
ATOM 3000 O O . VAL A 1 373 ? 3.985 -8.634 11.031 1.00 98.62 373 VAL A O 1
ATOM 3003 N N . GLY A 1 374 ? 4.215 -6.541 11.824 1.00 98.12 374 GLY A N 1
ATOM 3004 C CA . GLY A 1 374 ? 3.130 -6.653 12.806 1.00 98.12 374 GLY A CA 1
ATOM 3005 C C . GLY A 1 374 ? 1.779 -7.007 12.169 1.00 98.12 374 GLY A C 1
ATOM 3006 O O . GLY A 1 374 ? 1.067 -7.875 12.678 1.00 98.12 374 GLY A O 1
ATOM 3007 N N . CYS A 1 375 ? 1.458 -6.400 11.021 1.00 98.06 375 CYS A N 1
ATOM 3008 C CA . CYS A 1 375 ? 0.240 -6.712 10.265 1.00 98.06 375 CYS A CA 1
ATOM 3009 C C . CYS A 1 375 ? 0.283 -8.127 9.660 1.00 98.06 375 CYS A C 1
ATOM 3011 O O . CYS A 1 375 ? -0.695 -8.865 9.755 1.00 98.06 375 CYS A O 1
ATOM 3013 N N . THR A 1 376 ? 1.426 -8.541 9.105 1.00 98.56 376 THR A N 1
ATOM 3014 C CA . THR A 1 376 ? 1.629 -9.876 8.512 1.00 98.56 376 THR A CA 1
ATOM 3015 C C . THR A 1 376 ? 1.487 -10.978 9.561 1.00 98.56 376 THR A C 1
ATOM 3017 O O . THR A 1 376 ? 0.764 -11.949 9.346 1.00 98.56 376 THR A O 1
ATOM 3020 N N . VAL A 1 377 ? 2.103 -10.805 10.735 1.00 98.31 377 VAL A N 1
ATOM 3021 C CA . VAL A 1 377 ? 1.963 -11.730 11.869 1.00 98.31 377 VAL A CA 1
ATOM 3022 C C . VAL A 1 377 ? 0.504 -11.793 12.328 1.00 98.31 377 VAL A C 1
ATOM 3024 O O . VAL A 1 377 ? -0.046 -12.891 12.417 1.00 98.31 377 VAL A O 1
ATOM 3027 N N . GLY A 1 378 ? -0.156 -10.648 12.544 1.00 96.56 378 GLY A N 1
ATOM 3028 C CA . GLY A 1 378 ? -1.567 -10.586 12.954 1.00 96.56 378 GLY A CA 1
ATOM 3029 C C . GLY A 1 378 ? -2.561 -11.143 11.921 1.00 96.56 378 GLY A C 1
ATOM 3030 O O . GLY A 1 378 ? -3.642 -11.607 12.287 1.00 96.56 378 GLY A O 1
ATOM 3031 N N . GLY A 1 379 ? -2.209 -11.131 10.633 1.00 96.56 379 GLY A N 1
ATOM 3032 C CA . GLY A 1 379 ? -3.007 -11.688 9.537 1.00 96.56 379 GLY A CA 1
ATOM 3033 C C . GLY A 1 379 ? -2.669 -13.131 9.139 1.00 96.56 379 GLY A C 1
ATOM 3034 O O . GLY A 1 379 ? -3.382 -13.728 8.327 1.00 96.56 379 GLY A O 1
ATOM 3035 N N . SER A 1 380 ? -1.610 -13.716 9.704 1.00 97.00 380 SER A N 1
ATOM 3036 C CA . SER A 1 380 ? -1.062 -15.034 9.331 1.00 97.00 380 SER A CA 1
ATOM 3037 C C . SER A 1 380 ? -2.083 -16.181 9.385 1.00 97.00 380 SER A C 1
ATOM 3039 O O . SER A 1 380 ? -2.167 -16.999 8.466 1.00 97.00 380 SER A O 1
ATOM 3041 N N . ASN A 1 381 ? -2.905 -16.211 10.437 1.00 94.69 381 ASN A N 1
ATOM 3042 C CA . ASN A 1 381 ? -3.927 -17.234 10.669 1.00 94.69 381 ASN A CA 1
ATOM 3043 C C . ASN A 1 381 ? -5.321 -16.853 10.136 1.00 94.69 381 ASN A C 1
ATOM 3045 O O . ASN A 1 381 ? -6.248 -17.656 10.245 1.00 94.69 381 ASN A O 1
ATOM 3049 N N . HIS A 1 382 ? -5.488 -15.671 9.530 1.00 94.00 382 HIS A N 1
ATOM 3050 C CA . HIS A 1 382 ? -6.779 -15.223 9.001 1.00 94.00 382 HIS A CA 1
ATOM 3051 C C . HIS A 1 382 ? -7.330 -16.182 7.929 1.00 94.00 382 HIS A C 1
ATOM 3053 O O . HIS A 1 382 ? -6.575 -16.855 7.214 1.00 94.00 382 HIS A O 1
ATOM 3059 N N . ALA A 1 383 ? -8.659 -16.233 7.788 1.00 93.62 383 ALA A N 1
ATOM 3060 C CA . ALA A 1 383 ? -9.341 -17.158 6.885 1.00 93.62 383 ALA A CA 1
ATOM 3061 C C . ALA A 1 383 ? -8.851 -17.026 5.432 1.00 93.62 383 ALA A C 1
ATOM 3063 O O . ALA A 1 383 ? -8.510 -18.034 4.815 1.00 93.62 383 ALA A O 1
ATOM 3064 N N . ALA A 1 384 ? -8.729 -15.799 4.913 1.00 94.44 384 ALA A N 1
ATOM 3065 C CA . ALA A 1 384 ? -8.217 -15.535 3.563 1.00 94.44 384 ALA A CA 1
ATOM 3066 C C . ALA A 1 384 ? -6.806 -16.118 3.340 1.00 94.44 384 ALA A C 1
ATOM 3068 O O . ALA A 1 384 ? -6.586 -16.861 2.382 1.00 94.44 384 ALA A O 1
ATOM 3069 N N . THR A 1 385 ? -5.875 -15.843 4.262 1.00 97.12 385 THR A N 1
ATOM 3070 C CA . THR A 1 385 ? -4.489 -16.336 4.243 1.00 97.12 385 THR A CA 1
ATOM 3071 C C . THR A 1 385 ? -4.447 -17.863 4.270 1.00 97.12 385 THR A C 1
ATOM 3073 O O . THR A 1 385 ? -3.766 -18.498 3.464 1.00 97.12 385 THR A O 1
ATOM 3076 N N . SER A 1 386 ? -5.237 -18.473 5.158 1.00 96.69 386 SER A N 1
ATOM 3077 C CA . SER A 1 386 ? -5.324 -19.928 5.308 1.00 96.69 386 SER A CA 1
ATOM 3078 C C . SER A 1 386 ? -5.953 -20.621 4.095 1.00 96.69 386 SER A C 1
ATOM 3080 O O . SER A 1 386 ? -5.506 -21.707 3.721 1.00 96.69 386 SER A O 1
ATOM 3082 N N . ILE A 1 387 ? -6.949 -20.003 3.451 1.00 97.81 387 ILE A N 1
ATOM 3083 C CA . ILE A 1 387 ? -7.570 -20.498 2.212 1.00 97.81 387 ILE A CA 1
ATOM 3084 C C . ILE A 1 387 ? -6.567 -20.441 1.056 1.00 97.81 387 ILE A C 1
ATOM 3086 O O . ILE A 1 387 ? -6.352 -21.463 0.405 1.00 97.81 387 ILE A O 1
ATOM 3090 N N . ALA A 1 388 ? -5.916 -19.293 0.835 1.00 97.62 388 ALA A N 1
ATOM 3091 C CA . ALA A 1 388 ? -4.926 -19.122 -0.231 1.00 97.62 388 ALA A CA 1
ATOM 3092 C C . ALA A 1 388 ? -3.753 -20.103 -0.079 1.00 97.62 388 ALA A C 1
ATOM 3094 O O . ALA A 1 388 ? -3.407 -20.808 -1.029 1.00 97.62 388 ALA A O 1
ATOM 3095 N N . ARG A 1 389 ? -3.214 -20.230 1.142 1.00 96.31 389 ARG A N 1
ATOM 3096 C CA . ARG A 1 389 ? -2.163 -21.199 1.471 1.00 96.31 389 ARG A CA 1
ATOM 3097 C C . ARG A 1 389 ? -2.609 -22.632 1.188 1.00 96.31 389 ARG A C 1
ATOM 3099 O O . ARG A 1 389 ? -1.943 -23.339 0.442 1.00 96.31 389 ARG A O 1
ATOM 3106 N N . LYS A 1 390 ? -3.768 -23.055 1.707 1.00 97.19 390 LYS A N 1
ATOM 3107 C CA . LYS A 1 390 ? -4.301 -24.411 1.486 1.00 97.19 390 LYS A CA 1
ATOM 3108 C C . LYS A 1 390 ? -4.537 -24.727 0.003 1.00 97.19 390 LYS A C 1
ATOM 3110 O O . LYS A 1 390 ? -4.333 -25.870 -0.397 1.00 97.19 390 LYS A O 1
ATOM 3115 N N . ALA A 1 391 ? -4.980 -23.751 -0.788 1.00 98.00 391 ALA A N 1
ATOM 3116 C CA . ALA A 1 391 ? -5.259 -23.931 -2.210 1.00 98.00 391 ALA A CA 1
ATOM 3117 C C . ALA A 1 391 ? -3.986 -24.068 -3.063 1.00 98.00 391 ALA A C 1
ATOM 3119 O O . ALA A 1 391 ? -3.993 -24.824 -4.031 1.00 98.00 391 ALA A O 1
ATOM 3120 N N . LEU A 1 392 ? -2.909 -23.357 -2.706 1.00 97.25 392 LEU A N 1
ATOM 3121 C CA . LEU A 1 392 ? -1.705 -23.246 -3.538 1.00 97.25 392 LEU A CA 1
ATOM 3122 C C . LEU A 1 392 ? -0.501 -24.061 -3.039 1.00 97.25 392 LEU A C 1
ATOM 3124 O O . LEU A 1 392 ? 0.350 -24.416 -3.847 1.00 97.25 392 LEU A O 1
ATOM 3128 N N . SER A 1 393 ? -0.457 -24.476 -1.766 1.00 94.38 393 SER A N 1
ATOM 3129 C CA . SER A 1 393 ? 0.577 -25.397 -1.258 1.00 94.38 393 SER A CA 1
ATOM 3130 C C . SER A 1 393 ? 0.788 -26.694 -2.074 1.00 94.38 393 SER A C 1
ATOM 3132 O O . SER A 1 393 ? 1.926 -27.154 -2.093 1.00 94.38 393 SER A O 1
ATOM 3134 N N . PRO A 1 394 ? -0.205 -27.292 -2.774 1.00 97.19 394 PRO A N 1
ATOM 3135 C CA . PRO A 1 394 ? 0.040 -28.430 -3.675 1.00 97.19 394 PRO A CA 1
ATOM 3136 C C . PRO A 1 394 ? 0.935 -28.125 -4.891 1.00 97.19 394 PRO A C 1
ATOM 3138 O O . PRO A 1 394 ? 1.409 -29.059 -5.532 1.00 97.19 394 PRO A O 1
ATOM 3141 N N . PHE A 1 395 ? 1.154 -26.846 -5.208 1.00 96.75 395 PHE A N 1
ATOM 3142 C CA . PHE A 1 395 ? 1.989 -26.364 -6.315 1.00 96.75 395 PHE A CA 1
ATOM 3143 C C . PHE A 1 395 ? 3.269 -25.663 -5.826 1.00 96.75 395 PHE A C 1
ATOM 3145 O O . PHE A 1 395 ? 3.979 -25.051 -6.623 1.00 96.75 395 PHE A O 1
ATOM 3152 N N . ALA A 1 396 ? 3.554 -25.724 -4.522 1.00 95.38 396 ALA A N 1
ATOM 3153 C CA . ALA A 1 396 ? 4.726 -25.095 -3.930 1.00 95.38 396 ALA A CA 1
ATOM 3154 C C . ALA A 1 396 ? 6.024 -25.853 -4.253 1.00 95.38 396 ALA A C 1
ATOM 3156 O O . ALA A 1 396 ? 6.057 -27.083 -4.330 1.00 95.38 396 ALA A O 1
ATOM 3157 N N . GLY A 1 397 ? 7.107 -25.094 -4.400 1.00 94.12 397 GLY A N 1
ATOM 3158 C CA . GLY A 1 397 ? 8.470 -25.601 -4.515 1.00 94.12 397 GLY A CA 1
ATOM 3159 C C . GLY A 1 397 ? 9.114 -25.905 -3.153 1.00 94.12 397 GLY A C 1
ATOM 3160 O O . GLY A 1 397 ? 8.433 -25.967 -2.124 1.00 94.12 397 GLY A O 1
ATOM 3161 N N . PRO A 1 398 ? 10.447 -26.093 -3.122 1.00 95.44 398 PRO A N 1
ATOM 3162 C CA . PRO A 1 398 ? 11.194 -26.282 -1.882 1.00 95.44 398 PRO A CA 1
ATOM 3163 C C . PRO A 1 398 ? 10.980 -25.125 -0.887 1.00 95.44 398 PRO A C 1
ATOM 3165 O O . PRO A 1 398 ? 10.888 -23.973 -1.311 1.00 95.44 398 PRO A O 1
ATOM 3168 N N . PRO A 1 399 ? 10.934 -25.393 0.432 1.00 96.06 399 PRO A N 1
ATOM 3169 C CA . PRO A 1 399 ? 10.723 -24.364 1.446 1.00 96.06 399 PRO A CA 1
ATOM 3170 C C . PRO A 1 399 ? 11.977 -23.494 1.632 1.00 96.06 399 PRO A C 1
ATOM 3172 O O . PRO A 1 399 ? 12.853 -23.820 2.431 1.00 96.06 399 PRO A O 1
ATOM 3175 N N . THR A 1 400 ? 12.066 -22.392 0.885 1.00 96.69 400 THR A N 1
ATOM 3176 C CA . THR A 1 400 ? 13.189 -21.437 0.929 1.00 96.69 400 THR A CA 1
ATOM 3177 C C . THR A 1 400 ? 12.940 -20.234 1.835 1.00 96.69 400 THR A C 1
ATOM 3179 O O . THR A 1 400 ? 13.899 -19.611 2.280 1.00 96.69 400 THR A O 1
ATOM 3182 N N . SER A 1 401 ? 11.672 -19.893 2.072 1.00 97.69 401 SER A N 1
ATOM 3183 C CA . SER A 1 401 ? 11.251 -18.585 2.583 1.00 97.69 401 SER A CA 1
ATOM 3184 C C . SER A 1 401 ? 10.109 -18.729 3.599 1.00 97.69 401 SER A C 1
ATOM 3186 O O . SER A 1 401 ? 9.296 -19.655 3.514 1.00 97.69 401 SER A O 1
ATOM 3188 N N . THR A 1 402 ? 10.050 -17.842 4.588 1.00 97.12 402 THR A N 1
ATOM 3189 C CA . THR A 1 402 ? 9.251 -18.003 5.813 1.00 97.12 402 THR A CA 1
ATOM 3190 C C . THR A 1 402 ? 7.866 -17.366 5.710 1.00 97.12 402 THR A C 1
ATOM 3192 O O . THR A 1 402 ? 7.688 -16.286 5.145 1.00 97.12 402 THR A O 1
ATOM 3195 N N . LEU A 1 403 ? 6.863 -18.024 6.298 1.00 97.50 403 LEU A N 1
ATOM 3196 C CA . LEU A 1 403 ? 5.509 -17.492 6.453 1.00 97.50 403 LEU A CA 1
ATOM 3197 C C . LEU A 1 403 ? 5.348 -16.917 7.864 1.00 97.50 403 LEU A C 1
ATOM 3199 O O . LEU A 1 403 ? 5.173 -17.667 8.829 1.00 97.50 403 LEU A O 1
ATOM 3203 N N . LEU A 1 404 ? 5.445 -15.590 7.982 1.00 97.62 404 LEU A N 1
ATOM 3204 C CA . LEU A 1 404 ? 5.555 -14.899 9.272 1.00 97.62 404 LEU A CA 1
ATOM 3205 C C . LEU A 1 404 ? 4.331 -15.163 10.162 1.00 97.62 404 LEU A C 1
ATOM 3207 O O . LEU A 1 404 ? 3.201 -15.216 9.679 1.00 97.62 404 LEU A O 1
ATOM 3211 N N . GLY A 1 405 ? 4.544 -15.335 11.470 1.00 95.75 405 GLY A N 1
ATOM 3212 C CA . GLY A 1 405 ? 3.473 -15.716 12.400 1.00 95.75 405 GLY A CA 1
ATOM 3213 C C . GLY A 1 405 ? 3.146 -17.214 12.407 1.00 95.75 405 GLY A C 1
ATOM 3214 O O . GLY A 1 405 ? 2.250 -17.642 13.133 1.00 95.75 405 GLY A O 1
ATOM 3215 N N . THR A 1 406 ? 3.868 -18.033 11.637 1.00 93.75 406 THR A N 1
ATOM 3216 C CA . THR A 1 406 ? 3.673 -19.488 11.568 1.00 93.75 406 THR A CA 1
ATOM 3217 C C . THR A 1 406 ? 5.004 -20.232 11.680 1.00 93.75 406 THR A C 1
ATOM 3219 O O . THR A 1 406 ? 6.065 -19.670 11.446 1.00 93.75 406 THR A O 1
ATOM 3222 N N . SER A 1 407 ? 4.965 -21.530 11.989 1.00 91.88 407 SER A N 1
ATOM 3223 C CA . SER A 1 407 ? 6.145 -22.406 11.930 1.00 91.88 407 SER A CA 1
ATOM 3224 C C . SER A 1 407 ? 6.331 -23.049 10.544 1.00 91.88 407 SER A C 1
ATOM 3226 O O . SER A 1 407 ? 6.675 -24.230 10.460 1.00 91.88 407 SER A O 1
ATOM 3228 N N . LEU A 1 408 ? 5.979 -22.342 9.464 1.00 94.06 408 LEU A N 1
ATOM 3229 C CA . LEU A 1 408 ? 5.933 -22.879 8.103 1.00 94.06 408 LEU A CA 1
ATOM 3230 C C . LEU A 1 408 ? 6.777 -22.037 7.142 1.00 94.06 408 LEU A C 1
ATOM 3232 O O . LEU A 1 408 ? 6.835 -20.812 7.236 1.00 94.06 408 LEU A O 1
ATOM 3236 N N . SER A 1 409 ? 7.348 -22.721 6.158 1.00 95.94 409 SER A N 1
ATOM 3237 C CA . SER A 1 409 ? 8.109 -22.133 5.059 1.00 95.94 409 SER A CA 1
ATOM 3238 C C . SER A 1 409 ? 7.638 -22.734 3.734 1.00 95.94 409 SER A C 1
ATOM 3240 O O . SER A 1 409 ? 7.078 -23.832 3.696 1.00 95.94 409 SER A O 1
ATOM 3242 N N . THR A 1 410 ? 7.842 -22.008 2.643 1.00 97.38 410 THR A N 1
ATOM 3243 C CA . THR A 1 410 ? 7.459 -22.386 1.274 1.00 97.38 410 THR A CA 1
ATOM 3244 C C . THR A 1 410 ? 8.444 -21.736 0.291 1.00 97.38 410 THR A C 1
ATOM 3246 O O . THR A 1 410 ? 9.409 -21.110 0.729 1.00 97.38 410 THR A O 1
ATOM 3249 N N . ASP A 1 411 ? 8.284 -21.920 -1.016 1.00 98.12 411 ASP A N 1
ATOM 3250 C CA . ASP A 1 411 ? 9.139 -21.229 -1.987 1.00 98.12 411 ASP A CA 1
ATOM 3251 C C . ASP A 1 411 ? 8.894 -19.708 -1.975 1.00 98.12 411 ASP A C 1
ATOM 3253 O O . ASP A 1 411 ? 7.828 -19.232 -1.578 1.00 98.12 411 ASP A O 1
ATOM 3257 N N . ALA A 1 412 ? 9.866 -18.929 -2.451 1.00 98.12 412 ALA A N 1
ATOM 3258 C CA . ALA A 1 412 ? 9.785 -17.468 -2.430 1.00 98.12 412 ALA A CA 1
ATOM 3259 C C . ALA A 1 412 ? 8.561 -16.882 -3.168 1.00 98.12 412 ALA A C 1
ATOM 3261 O O . ALA A 1 412 ? 8.044 -15.846 -2.749 1.00 98.12 412 ALA A O 1
ATOM 3262 N N . GLN A 1 413 ? 8.066 -17.528 -4.234 1.00 98.38 413 GLN A N 1
ATOM 3263 C CA . GLN A 1 413 ? 6.908 -17.044 -4.998 1.00 98.38 413 GLN A CA 1
ATOM 3264 C C . GLN A 1 413 ? 5.614 -17.188 -4.192 1.00 98.38 413 GLN A C 1
ATOM 3266 O O . GLN A 1 413 ? 4.786 -16.274 -4.175 1.00 98.38 413 GLN A O 1
ATOM 3271 N N . HIS A 1 414 ? 5.429 -18.310 -3.498 1.00 98.44 414 HIS A N 1
ATOM 3272 C CA . HIS A 1 414 ? 4.288 -18.510 -2.606 1.00 98.44 414 HIS A CA 1
ATOM 3273 C C . HIS A 1 414 ? 4.433 -17.751 -1.281 1.00 98.44 414 HIS A C 1
ATOM 3275 O O . HIS A 1 414 ? 3.432 -17.257 -0.763 1.00 98.44 414 HIS A O 1
ATOM 3281 N N . ALA A 1 415 ? 5.651 -17.569 -0.763 1.00 98.56 415 ALA A N 1
ATOM 3282 C CA . ALA A 1 415 ? 5.895 -16.766 0.434 1.00 98.56 415 ALA A CA 1
ATOM 3283 C C . ALA A 1 415 ? 5.553 -15.285 0.210 1.00 98.56 415 ALA A C 1
ATOM 3285 O O . ALA A 1 415 ? 4.832 -14.701 1.021 1.00 98.56 415 ALA A O 1
ATOM 3286 N N . ALA A 1 416 ? 5.957 -14.708 -0.928 1.00 98.69 416 ALA A N 1
ATOM 3287 C CA . ALA A 1 416 ? 5.599 -13.340 -1.300 1.00 98.69 416 ALA A CA 1
ATOM 3288 C C . ALA A 1 416 ? 4.074 -13.160 -1.407 1.00 98.69 416 ALA A C 1
ATOM 3290 O O . ALA A 1 416 ? 3.524 -12.185 -0.894 1.00 98.69 416 ALA A O 1
ATOM 3291 N N . LEU A 1 417 ? 3.379 -14.140 -1.997 1.00 98.69 417 LEU A N 1
ATOM 3292 C CA . LEU A 1 417 ? 1.920 -14.141 -2.096 1.00 98.69 417 LEU A CA 1
ATOM 3293 C C . LEU A 1 417 ? 1.234 -14.232 -0.726 1.00 98.69 417 LEU A C 1
ATOM 3295 O O . LEU A 1 417 ? 0.344 -13.434 -0.436 1.00 98.69 417 LEU A O 1
ATOM 3299 N N . PHE A 1 418 ? 1.611 -15.192 0.122 1.00 98.62 418 PHE A N 1
ATOM 3300 C CA . PHE A 1 418 ? 0.916 -15.421 1.393 1.00 98.62 418 PHE A CA 1
ATOM 3301 C C . PHE A 1 418 ? 1.225 -14.342 2.437 1.00 98.62 418 PHE A C 1
ATOM 3303 O O . PHE A 1 418 ? 0.302 -13.917 3.130 1.00 98.62 418 PHE A O 1
ATOM 3310 N N . ASN A 1 419 ? 2.469 -13.856 2.519 1.00 98.69 419 ASN A N 1
ATOM 3311 C CA . ASN A 1 419 ? 2.823 -12.751 3.414 1.00 98.69 419 ASN A CA 1
ATOM 3312 C C . ASN A 1 419 ? 2.136 -11.443 2.967 1.00 98.69 419 ASN A C 1
ATOM 3314 O O . ASN A 1 419 ? 1.554 -10.753 3.800 1.00 98.69 419 ASN A O 1
ATOM 3318 N N . GLY A 1 420 ? 2.081 -11.150 1.659 1.00 98.56 420 GLY A N 1
ATOM 3319 C CA . GLY A 1 420 ? 1.392 -9.958 1.144 1.00 98.56 420 GLY A CA 1
ATOM 3320 C C . GLY A 1 420 ? -0.138 -10.027 1.224 1.00 98.56 420 GLY A C 1
ATOM 3321 O O . GLY A 1 420 ? -0.794 -8.994 1.329 1.00 98.56 420 GLY A O 1
ATOM 3322 N N . ILE A 1 421 ? -0.724 -11.232 1.245 1.00 98.62 421 ILE A N 1
ATOM 3323 C CA . ILE A 1 421 ? -2.123 -11.417 1.661 1.00 98.62 421 ILE A CA 1
ATOM 3324 C C . ILE A 1 421 ? -2.261 -11.096 3.149 1.00 98.62 421 ILE A C 1
ATOM 3326 O O . ILE A 1 421 ? -3.094 -10.267 3.516 1.00 98.62 421 ILE A O 1
ATOM 3330 N N . ALA A 1 422 ? -1.443 -11.725 3.999 1.00 98.38 422 ALA A N 1
ATOM 3331 C CA . ALA A 1 422 ? -1.520 -11.594 5.450 1.00 98.38 422 ALA A CA 1
ATOM 3332 C C . ALA A 1 422 ? -1.340 -10.146 5.932 1.00 98.38 422 ALA A C 1
ATOM 3334 O O . ALA A 1 422 ? -2.062 -9.727 6.831 1.00 98.38 422 ALA A O 1
ATOM 3335 N N . SER A 1 423 ? -0.467 -9.345 5.312 1.00 98.00 423 SER A N 1
ATOM 3336 C CA . SER A 1 423 ? -0.310 -7.931 5.678 1.00 98.00 423 SER A CA 1
ATOM 3337 C C . SER A 1 423 ? -1.580 -7.098 5.446 1.00 98.00 423 SER A C 1
ATOM 3339 O O . SER A 1 423 ? -1.819 -6.147 6.186 1.00 98.00 423 SER A O 1
ATOM 3341 N N . HIS A 1 424 ? -2.417 -7.472 4.467 1.00 96.44 424 HIS A N 1
ATOM 3342 C CA . HIS A 1 424 ? -3.588 -6.697 4.034 1.00 96.44 424 HIS A CA 1
ATOM 3343 C C . HIS A 1 424 ? -4.952 -7.323 4.401 1.00 96.44 424 HIS A C 1
ATOM 3345 O O . HIS A 1 424 ? -5.995 -6.775 4.039 1.00 96.44 424 HIS A O 1
ATOM 3351 N N . VAL A 1 425 ? -5.021 -8.459 5.114 1.00 93.50 425 VAL A N 1
ATOM 3352 C CA . VAL A 1 425 ? -6.329 -9.036 5.530 1.00 93.50 425 VAL A CA 1
ATOM 3353 C C . VAL A 1 425 ? -7.095 -8.146 6.502 1.00 93.50 425 VAL A C 1
ATOM 3355 O O . VAL A 1 425 ? -8.323 -8.072 6.452 1.00 93.50 425 VAL A O 1
ATOM 3358 N N . HIS A 1 426 ? -6.378 -7.435 7.371 1.00 90.56 426 HIS A N 1
ATOM 3359 C CA . HIS A 1 426 ? -7.001 -6.564 8.363 1.00 90.56 426 HIS A CA 1
ATOM 3360 C C . HIS A 1 426 ? -7.328 -5.167 7.828 1.00 90.56 426 HIS A C 1
ATOM 3362 O O . HIS A 1 426 ? -8.041 -4.438 8.512 1.00 90.56 426 HIS A O 1
ATOM 3368 N N . ASP A 1 427 ? -6.867 -4.813 6.622 1.00 88.44 427 ASP A N 1
ATOM 3369 C CA . ASP A 1 427 ? -6.839 -3.435 6.102 1.00 88.44 427 ASP A CA 1
ATOM 3370 C C . ASP A 1 427 ? -6.213 -2.453 7.115 1.00 88.44 427 ASP A C 1
ATOM 3372 O O . ASP A 1 427 ? -6.692 -1.336 7.317 1.00 88.44 427 ASP A O 1
ATOM 3376 N N . TYR A 1 428 ? -5.162 -2.909 7.804 1.00 93.69 428 TYR A N 1
ATOM 3377 C CA . TYR A 1 428 ? -4.542 -2.239 8.954 1.00 93.69 428 TYR A CA 1
ATOM 3378 C C . TYR A 1 428 ? -3.081 -1.836 8.705 1.00 93.69 428 TYR A C 1
ATOM 3380 O O . TYR A 1 428 ? -2.414 -1.302 9.588 1.00 93.69 428 TYR A O 1
ATOM 3388 N N . ASP A 1 429 ? -2.591 -2.082 7.500 1.00 94.62 429 ASP A N 1
ATOM 3389 C CA . ASP A 1 429 ? -1.277 -1.718 6.997 1.00 94.62 429 ASP A CA 1
ATOM 3390 C C . ASP A 1 429 ? -1.124 -0.199 6.769 1.00 94.62 429 ASP A C 1
ATOM 3392 O O . ASP A 1 429 ? -1.888 0.625 7.280 1.00 94.62 429 ASP A O 1
ATOM 3396 N N . ASP A 1 430 ? -0.036 0.188 6.113 1.00 95.75 430 ASP A N 1
ATOM 3397 C CA . ASP A 1 430 ? 0.321 1.570 5.812 1.00 95.75 430 ASP A CA 1
ATOM 3398 C C . ASP A 1 430 ? -0.482 2.138 4.628 1.00 95.75 430 ASP A C 1
ATOM 3400 O O . ASP A 1 430 ? -1.259 1.432 3.985 1.00 95.75 430 ASP A O 1
ATOM 3404 N N . THR A 1 431 ? -0.416 3.446 4.380 1.00 94.50 431 THR A N 1
ATOM 3405 C CA . THR A 1 431 ? -1.113 4.100 3.260 1.00 94.50 431 THR A CA 1
ATOM 3406 C C . THR A 1 431 ? -0.397 5.381 2.833 1.00 94.50 431 THR A C 1
ATOM 3408 O O . THR A 1 431 ? -0.273 6.318 3.620 1.00 94.50 431 THR A O 1
ATOM 3411 N N . HIS A 1 432 ? 0.001 5.478 1.565 1.00 95.69 432 HIS A N 1
ATOM 3412 C CA . HIS A 1 432 ? 0.516 6.715 0.977 1.00 95.69 432 HIS A CA 1
ATOM 3413 C C . HIS A 1 432 ? -0.651 7.651 0.615 1.00 95.69 432 HIS A C 1
ATOM 3415 O O . HIS A 1 432 ? -1.332 7.454 -0.398 1.00 95.69 432 HIS A O 1
ATOM 3421 N N . LEU A 1 433 ? -0.917 8.652 1.465 1.00 88.06 433 LEU A N 1
ATOM 3422 C CA . LEU A 1 433 ? -2.187 9.399 1.452 1.00 88.06 433 LEU A CA 1
ATOM 3423 C C . LEU A 1 433 ? -2.471 10.158 0.146 1.00 88.06 433 LEU A C 1
ATOM 3425 O O . LEU A 1 433 ? -3.633 10.257 -0.239 1.00 88.06 433 LEU A O 1
ATOM 3429 N N . ASP A 1 434 ? -1.442 10.613 -0.575 1.00 89.62 434 ASP A N 1
ATOM 3430 C CA . ASP A 1 434 ? -1.606 11.344 -1.844 1.00 89.62 434 ASP A CA 1
ATOM 3431 C C . ASP A 1 434 ? -2.158 10.460 -2.989 1.00 89.62 434 ASP A C 1
ATOM 3433 O O . ASP A 1 434 ? -2.511 10.981 -4.046 1.00 89.62 434 ASP A O 1
ATOM 3437 N N . THR A 1 435 ? -2.220 9.131 -2.803 1.00 89.25 435 THR A N 1
ATOM 3438 C CA . THR A 1 435 ? -2.612 8.142 -3.839 1.00 89.25 435 THR A CA 1
ATOM 3439 C C . THR A 1 435 ? -3.457 6.962 -3.340 1.00 89.25 435 THR A C 1
ATOM 3441 O O . THR A 1 435 ? -3.953 6.184 -4.149 1.00 89.25 435 THR A O 1
ATOM 3444 N N . ILE A 1 436 ? -3.601 6.784 -2.021 1.00 91.12 436 ILE A N 1
ATOM 3445 C CA . ILE A 1 436 ? -4.259 5.625 -1.384 1.00 91.12 436 ILE A CA 1
ATOM 3446 C C . ILE A 1 436 ? -3.629 4.263 -1.781 1.00 91.12 436 ILE A C 1
ATOM 3448 O O . ILE A 1 436 ? -4.297 3.231 -1.827 1.00 91.12 436 ILE A O 1
ATOM 3452 N N . ILE A 1 437 ? -2.320 4.249 -2.055 1.00 95.69 437 ILE A N 1
ATOM 3453 C CA . ILE A 1 437 ? -1.511 3.024 -2.198 1.00 95.69 437 ILE A CA 1
ATOM 3454 C C . ILE A 1 437 ? -1.203 2.453 -0.809 1.00 95.69 437 ILE A C 1
ATOM 3456 O O . ILE A 1 437 ? -0.954 3.224 0.116 1.00 95.69 437 ILE A O 1
ATOM 3460 N N . HIS A 1 438 ? -1.159 1.124 -0.672 1.00 97.56 438 HIS A N 1
ATOM 3461 C CA . HIS A 1 438 ? -0.614 0.413 0.497 1.00 97.56 438 HIS A CA 1
ATOM 3462 C C . HIS A 1 438 ? 0.793 -0.136 0.160 1.00 97.56 438 HIS A C 1
ATOM 3464 O O . HIS A 1 438 ? 0.879 -1.256 -0.348 1.00 97.56 438 HIS A O 1
ATOM 3470 N N . PRO A 1 439 ? 1.883 0.643 0.336 1.00 98.00 439 PRO A N 1
ATOM 3471 C CA . PRO A 1 439 ? 3.151 0.386 -0.360 1.00 98.00 439 PRO A CA 1
ATOM 3472 C C . PRO A 1 439 ? 3.969 -0.778 0.221 1.00 98.00 439 PRO A C 1
ATOM 3474 O O . PRO A 1 439 ? 4.414 -1.674 -0.495 1.00 98.00 439 PRO A O 1
ATOM 3477 N N . THR A 1 440 ? 4.134 -0.860 1.545 1.00 98.69 440 THR A N 1
ATOM 3478 C CA . THR A 1 440 ? 5.049 -1.871 2.110 1.00 98.69 440 THR A CA 1
ATOM 3479 C C . THR A 1 440 ? 4.527 -3.299 1.927 1.00 98.69 440 THR A C 1
ATOM 3481 O O . THR A 1 440 ? 5.326 -4.229 1.821 1.00 98.69 440 THR A O 1
ATOM 3484 N N . GLY A 1 441 ? 3.203 -3.473 1.821 1.00 98.38 441 GLY A N 1
ATOM 3485 C CA . GLY A 1 441 ? 2.528 -4.743 1.529 1.00 98.38 441 GLY A CA 1
ATOM 3486 C C . GLY A 1 441 ? 3.176 -5.547 0.391 1.00 98.38 441 GLY A C 1
ATOM 3487 O O . GLY A 1 441 ? 3.747 -6.608 0.665 1.00 98.38 441 GLY A O 1
ATOM 3488 N N . PRO A 1 442 ? 3.112 -5.088 -0.873 1.00 98.62 442 PRO A N 1
ATOM 3489 C CA . PRO A 1 442 ? 3.752 -5.763 -1.997 1.00 98.62 442 PRO A CA 1
ATOM 3490 C C . PRO A 1 442 ? 5.287 -5.806 -1.891 1.00 98.62 442 PRO A C 1
ATOM 3492 O O . PRO A 1 442 ? 5.882 -6.871 -2.089 1.00 98.62 442 PRO A O 1
ATOM 3495 N N . VAL A 1 443 ? 5.938 -4.686 -1.555 1.00 98.88 443 VAL A N 1
ATOM 3496 C CA . VAL A 1 443 ? 7.406 -4.567 -1.639 1.00 98.88 443 VAL A CA 1
ATOM 3497 C C . VAL A 1 443 ? 8.121 -5.433 -0.605 1.00 98.88 443 VAL A C 1
ATOM 3499 O O . VAL A 1 443 ? 8.988 -6.227 -0.975 1.00 98.88 443 VAL A O 1
ATOM 3502 N N . ALA A 1 444 ? 7.763 -5.333 0.680 1.00 98.81 444 ALA A N 1
ATOM 3503 C CA . ALA A 1 444 ? 8.434 -6.093 1.737 1.00 98.81 444 ALA A CA 1
ATOM 3504 C C . ALA A 1 444 ? 8.178 -7.600 1.610 1.00 98.81 444 ALA A C 1
ATOM 3506 O O . ALA A 1 444 ? 9.093 -8.393 1.831 1.00 98.81 444 ALA A O 1
ATOM 3507 N N . SER A 1 445 ? 6.978 -8.000 1.174 1.00 98.81 445 SER A N 1
ATOM 3508 C CA . SER A 1 445 ? 6.640 -9.410 0.946 1.00 98.81 445 SER A CA 1
ATOM 3509 C C . SER A 1 445 ? 7.514 -10.047 -0.134 1.00 98.81 445 SER A C 1
ATOM 3511 O O . SER A 1 445 ? 8.009 -11.159 0.055 1.00 98.81 445 SER A O 1
ATOM 3513 N N . ALA A 1 446 ? 7.747 -9.345 -1.248 1.00 98.88 446 ALA A N 1
ATOM 3514 C CA . ALA A 1 446 ? 8.642 -9.803 -2.308 1.00 98.88 446 ALA A CA 1
ATOM 3515 C C . ALA A 1 446 ? 10.115 -9.783 -1.865 1.00 98.88 446 ALA A C 1
ATOM 3517 O O . ALA A 1 446 ? 10.827 -10.778 -2.021 1.00 98.88 446 ALA A O 1
ATOM 3518 N N . LEU A 1 447 ? 10.554 -8.665 -1.277 1.00 98.88 447 LEU A N 1
ATOM 3519 C CA . LEU A 1 447 ? 11.942 -8.415 -0.890 1.00 98.88 447 LEU A CA 1
ATOM 3520 C C . LEU A 1 447 ? 12.433 -9.363 0.214 1.00 98.88 447 LEU A C 1
ATOM 3522 O O . LEU A 1 447 ? 13.548 -9.880 0.119 1.00 98.88 447 LEU A O 1
ATOM 3526 N N . LEU A 1 448 ? 11.622 -9.630 1.242 1.00 98.75 448 LEU A N 1
ATOM 3527 C CA . LEU A 1 448 ? 11.965 -10.613 2.271 1.00 98.75 448 LEU A CA 1
ATOM 3528 C C . LEU A 1 448 ? 12.052 -12.019 1.672 1.00 98.75 448 LEU A C 1
ATOM 3530 O O . LEU A 1 448 ? 13.055 -12.704 1.864 1.00 98.75 448 LEU A O 1
ATOM 3534 N N . SER A 1 449 ? 11.038 -12.412 0.896 1.00 98.50 449 SER A N 1
ATOM 3535 C CA . SER A 1 449 ? 10.940 -13.773 0.367 1.00 98.50 449 SER A CA 1
ATOM 3536 C C . SER A 1 449 ? 12.124 -14.145 -0.526 1.00 98.50 449 SER A C 1
ATOM 3538 O O . SER A 1 449 ? 12.580 -15.282 -0.443 1.00 98.50 449 SER A O 1
ATOM 3540 N N . ILE A 1 450 ? 12.660 -13.210 -1.328 1.00 98.44 450 ILE A N 1
ATOM 3541 C CA . ILE A 1 450 ? 13.910 -13.436 -2.078 1.00 98.44 450 ILE A CA 1
ATOM 3542 C C . ILE A 1 450 ? 15.153 -13.377 -1.184 1.00 98.44 450 ILE A C 1
ATOM 3544 O O . ILE A 1 450 ? 16.078 -14.156 -1.382 1.00 98.44 450 ILE A O 1
ATOM 3548 N N . THR A 1 451 ? 15.195 -12.481 -0.190 1.00 98.50 451 THR A N 1
ATOM 3549 C CA . THR A 1 451 ? 16.375 -12.284 0.671 1.00 98.50 451 THR A CA 1
ATOM 3550 C C . THR A 1 451 ? 16.752 -13.571 1.403 1.00 98.50 451 THR A C 1
ATOM 3552 O O . THR A 1 451 ? 17.932 -13.912 1.472 1.00 98.50 451 THR A O 1
ATOM 3555 N N . GLU A 1 452 ? 15.762 -14.329 1.883 1.00 97.94 452 GLU A N 1
ATOM 3556 C CA . GLU A 1 452 ? 15.975 -15.627 2.537 1.00 97.94 452 GLU A CA 1
ATOM 3557 C C . GLU A 1 452 ? 16.607 -16.692 1.624 1.00 97.94 452 GLU A C 1
ATOM 3559 O O . GLU A 1 452 ? 17.289 -17.582 2.134 1.00 97.94 452 GLU A O 1
ATOM 3564 N N . THR A 1 453 ? 16.453 -16.589 0.296 1.00 97.50 453 THR A N 1
ATOM 3565 C CA . THR A 1 453 ? 16.996 -17.571 -0.660 1.00 97.50 453 THR A CA 1
ATOM 3566 C C . THR A 1 453 ? 18.440 -17.302 -1.076 1.00 97.50 453 THR A C 1
ATOM 3568 O O . THR A 1 453 ? 19.011 -18.107 -1.808 1.00 97.50 453 THR A O 1
ATOM 3571 N N . LEU A 1 454 ? 19.022 -16.155 -0.714 1.00 97.38 454 LEU A N 1
ATOM 3572 C CA . LEU A 1 454 ? 20.344 -15.762 -1.204 1.00 97.38 454 LEU A CA 1
ATOM 3573 C C . LEU A 1 454 ? 21.454 -16.495 -0.443 1.00 97.38 454 LEU A C 1
ATOM 3575 O O . LEU A 1 454 ? 21.478 -16.477 0.785 1.00 97.38 454 LEU A O 1
ATOM 3579 N N . ASP A 1 455 ? 22.454 -17.023 -1.156 1.00 95.56 455 ASP A N 1
ATOM 3580 C CA . ASP A 1 455 ? 23.646 -17.677 -0.572 1.00 95.56 455 ASP A CA 1
ATOM 3581 C C . ASP A 1 455 ? 24.590 -16.718 0.190 1.00 95.56 455 ASP A C 1
ATOM 3583 O O . ASP A 1 455 ? 25.604 -17.131 0.756 1.00 95.56 455 ASP A O 1
ATOM 3587 N N . ARG A 1 456 ? 24.259 -15.423 0.241 1.00 96.94 456 ARG A N 1
ATOM 3588 C CA . ARG A 1 456 ? 25.016 -14.361 0.920 1.00 96.94 456 ARG A CA 1
ATOM 3589 C C . ARG A 1 456 ? 24.191 -13.734 2.049 1.00 96.94 456 ARG A C 1
ATOM 3591 O O . ARG A 1 456 ? 22.972 -13.652 1.905 1.00 96.94 456 ARG A O 1
ATOM 3598 N N . PRO A 1 457 ? 24.819 -13.219 3.121 1.00 97.38 457 PRO A N 1
ATOM 3599 C CA . PRO A 1 457 ? 24.127 -12.321 4.036 1.00 97.38 457 PRO A CA 1
ATOM 3600 C C . PRO A 1 457 ? 23.663 -11.049 3.310 1.00 97.38 457 PRO A C 1
ATOM 3602 O O . PRO A 1 457 ? 24.265 -10.607 2.319 1.00 97.38 457 PRO A O 1
ATOM 3605 N N . VAL A 1 458 ? 22.590 -10.468 3.836 1.00 98.31 458 VAL A N 1
ATOM 3606 C CA . VAL A 1 458 ? 22.049 -9.159 3.452 1.00 98.31 458 VAL A CA 1
ATOM 3607 C C . VAL A 1 458 ? 21.931 -8.339 4.726 1.00 98.31 458 VAL A C 1
ATOM 3609 O O . VAL A 1 458 ? 21.151 -8.707 5.600 1.00 98.31 458 VAL A O 1
ATOM 3612 N N . SER A 1 459 ? 22.676 -7.241 4.846 1.00 98.50 459 SER A N 1
ATOM 3613 C CA . SER A 1 459 ? 22.566 -6.384 6.029 1.00 98.50 459 SER A CA 1
ATOM 3614 C C . SER A 1 459 ? 21.255 -5.600 6.019 1.00 98.50 459 SER A C 1
ATOM 3616 O O . SER A 1 459 ? 20.691 -5.310 4.960 1.00 98.50 459 SER A O 1
ATOM 3618 N N . GLY A 1 460 ? 20.772 -5.201 7.195 1.00 98.38 460 GLY A N 1
ATOM 3619 C CA . GLY A 1 460 ? 19.553 -4.403 7.307 1.00 98.38 460 GLY A CA 1
ATOM 3620 C C . GLY A 1 460 ? 19.630 -3.065 6.576 1.00 98.38 460 GLY A C 1
ATOM 3621 O O . GLY A 1 460 ? 18.638 -2.629 6.005 1.00 98.38 460 GLY A O 1
ATOM 3622 N N . ALA A 1 461 ? 20.811 -2.446 6.499 1.00 98.19 461 ALA A N 1
ATOM 3623 C CA . ALA A 1 461 ? 21.027 -1.247 5.689 1.00 98.19 461 ALA A CA 1
ATOM 3624 C C . ALA A 1 461 ? 20.883 -1.514 4.173 1.00 98.19 461 ALA A C 1
ATOM 3626 O O . ALA A 1 461 ? 20.295 -0.701 3.458 1.00 98.19 461 ALA A O 1
ATOM 3627 N N . GLU A 1 462 ? 21.363 -2.661 3.673 1.00 98.44 462 GLU A N 1
ATOM 3628 C CA . GLU A 1 462 ? 21.173 -3.069 2.272 1.00 98.44 462 GLU A CA 1
ATOM 3629 C C . GLU A 1 462 ? 19.690 -3.366 1.984 1.00 98.44 462 GLU A C 1
ATOM 3631 O O . GLU A 1 462 ? 19.142 -2.891 0.988 1.00 98.44 462 GLU A O 1
ATOM 3636 N N . PHE A 1 463 ? 19.024 -4.078 2.898 1.00 98.81 463 PHE A N 1
ATOM 3637 C CA . PHE A 1 463 ? 17.599 -4.405 2.823 1.00 98.81 463 PHE A CA 1
ATOM 3638 C C . PHE A 1 463 ? 16.703 -3.161 2.857 1.00 98.81 463 PHE A C 1
ATOM 3640 O O . PHE A 1 463 ? 15.854 -2.994 1.987 1.00 98.81 463 PHE A O 1
ATOM 3647 N N . LEU A 1 464 ? 16.913 -2.245 3.807 1.00 98.75 464 LEU A N 1
ATOM 3648 C CA . LEU A 1 464 ? 16.148 -0.998 3.902 1.00 98.75 464 LEU A CA 1
ATOM 3649 C C . LEU A 1 464 ? 16.388 -0.094 2.686 1.00 98.75 464 LEU A C 1
ATOM 3651 O O . LEU A 1 464 ? 15.444 0.515 2.193 1.00 98.75 464 LEU A O 1
ATOM 3655 N N . THR A 1 465 ? 17.603 -0.070 2.127 1.00 98.75 465 THR A N 1
ATOM 3656 C CA . THR A 1 465 ? 17.876 0.644 0.866 1.00 98.75 465 THR A CA 1
ATOM 3657 C C . THR A 1 465 ? 17.117 0.028 -0.321 1.00 98.75 465 THR A C 1
ATOM 3659 O O . THR A 1 465 ? 16.663 0.757 -1.204 1.00 98.75 465 THR A O 1
ATOM 3662 N N . ALA A 1 466 ? 16.940 -1.298 -0.353 1.00 98.81 466 ALA A N 1
ATOM 3663 C CA . ALA A 1 466 ? 16.100 -1.973 -1.345 1.00 98.81 466 ALA A CA 1
ATOM 3664 C C . ALA A 1 466 ? 14.599 -1.715 -1.126 1.00 98.81 466 ALA A C 1
ATOM 3666 O O . ALA A 1 466 ? 13.876 -1.495 -2.097 1.00 98.81 466 ALA A O 1
ATOM 3667 N N . LEU A 1 467 ? 14.145 -1.661 0.129 1.00 98.88 467 LEU A N 1
ATOM 3668 C CA . LEU A 1 467 ? 12.763 -1.342 0.486 1.00 98.88 467 LEU A CA 1
ATOM 3669 C C . LEU A 1 467 ? 12.386 0.091 0.075 1.00 98.88 467 LEU A C 1
ATOM 3671 O O . LEU A 1 467 ? 11.378 0.276 -0.601 1.00 98.88 467 LEU A O 1
ATOM 3675 N N . VAL A 1 468 ? 13.232 1.080 0.396 1.00 98.81 468 VAL A N 1
ATOM 3676 C CA . VAL A 1 468 ? 13.076 2.479 -0.052 1.00 98.81 468 VAL A CA 1
ATOM 3677 C C . VAL A 1 468 ? 12.974 2.557 -1.577 1.00 98.81 468 VAL A C 1
ATOM 3679 O O . VAL A 1 468 ? 12.092 3.233 -2.094 1.00 98.81 468 VAL A O 1
ATOM 3682 N N . ALA A 1 469 ? 13.838 1.843 -2.310 1.00 98.75 469 ALA A N 1
ATOM 3683 C CA . ALA A 1 469 ? 13.810 1.864 -3.773 1.00 98.75 469 ALA A CA 1
ATOM 3684 C C . ALA A 1 469 ? 12.463 1.386 -4.348 1.00 98.75 469 ALA A C 1
ATOM 3686 O O . ALA A 1 469 ? 11.978 1.971 -5.313 1.00 98.75 469 ALA A O 1
ATOM 3687 N N . GLY A 1 470 ? 11.854 0.350 -3.757 1.00 98.75 470 GLY A N 1
ATOM 3688 C CA . GLY A 1 470 ? 10.543 -0.149 -4.179 1.00 98.75 470 GLY A CA 1
ATOM 3689 C C . GLY A 1 470 ? 9.384 0.782 -3.812 1.00 98.75 470 GLY A C 1
ATOM 3690 O O . GLY A 1 470 ? 8.546 1.060 -4.670 1.00 98.75 470 GLY A O 1
ATOM 3691 N N . ILE A 1 471 ? 9.376 1.308 -2.581 1.00 98.69 471 ILE A N 1
ATOM 3692 C CA . ILE A 1 471 ? 8.321 2.207 -2.077 1.00 98.69 471 ILE A CA 1
ATOM 3693 C C . ILE A 1 471 ? 8.296 3.531 -2.853 1.00 98.69 471 ILE A C 1
ATOM 3695 O O . ILE A 1 471 ? 7.228 4.001 -3.242 1.00 98.69 471 ILE A O 1
ATOM 3699 N N . GLU A 1 472 ? 9.455 4.127 -3.149 1.00 98.31 472 GLU A N 1
ATOM 3700 C CA . GLU A 1 472 ? 9.506 5.312 -4.017 1.00 98.31 472 GLU A CA 1
ATOM 3701 C C . GLU A 1 472 ? 9.035 4.986 -5.441 1.00 98.31 472 GLU A C 1
ATOM 3703 O O . GLU A 1 472 ? 8.258 5.746 -6.017 1.00 98.31 472 GLU A O 1
ATOM 3708 N N . ALA A 1 473 ? 9.455 3.849 -6.009 1.00 98.25 473 ALA A N 1
ATOM 3709 C CA . ALA A 1 473 ? 9.100 3.469 -7.375 1.00 98.25 473 ALA A CA 1
ATOM 3710 C C . ALA A 1 473 ? 7.581 3.337 -7.571 1.00 98.25 473 ALA A C 1
ATOM 3712 O O . ALA A 1 473 ? 7.025 3.940 -8.489 1.00 98.25 473 ALA A O 1
ATOM 3713 N N . GLU A 1 474 ? 6.891 2.586 -6.710 1.00 97.56 474 GLU A N 1
ATOM 3714 C CA . GLU A 1 474 ? 5.440 2.392 -6.828 1.00 97.56 474 GLU A CA 1
ATOM 3715 C C . GLU A 1 474 ? 4.637 3.650 -6.469 1.00 97.56 474 GLU A C 1
ATOM 3717 O O . GLU A 1 474 ? 3.614 3.913 -7.105 1.00 97.56 474 GLU A O 1
ATOM 3722 N N . CYS A 1 475 ? 5.104 4.464 -5.514 1.00 97.50 475 CYS A N 1
ATOM 3723 C CA . CYS A 1 475 ? 4.451 5.723 -5.163 1.00 97.50 475 CYS A CA 1
ATOM 3724 C C . CYS A 1 475 ? 4.606 6.773 -6.271 1.00 97.50 475 CYS A C 1
ATOM 3726 O O . CYS A 1 475 ? 3.617 7.415 -6.619 1.00 97.50 475 CYS A O 1
ATOM 3728 N N . LYS A 1 476 ? 5.787 6.909 -6.894 1.00 96.31 476 LYS A N 1
ATOM 3729 C CA . LYS A 1 476 ? 5.989 7.797 -8.054 1.00 96.31 476 LYS A CA 1
ATOM 3730 C C . LYS A 1 476 ? 5.212 7.340 -9.284 1.00 96.31 476 LYS A C 1
ATOM 3732 O O . LYS A 1 476 ? 4.537 8.147 -9.919 1.00 96.31 476 LYS A O 1
ATOM 3737 N N . VAL A 1 477 ? 5.239 6.046 -9.598 1.00 95.88 477 VAL A N 1
ATOM 3738 C CA . VAL A 1 477 ? 4.470 5.483 -10.720 1.00 95.88 477 VAL A CA 1
ATOM 3739 C C . VAL A 1 477 ? 2.955 5.543 -10.452 1.00 95.88 477 VAL A C 1
ATOM 3741 O O . VAL A 1 477 ? 2.172 5.718 -11.381 1.00 95.88 477 VAL A O 1
ATOM 3744 N N . GLY A 1 478 ? 2.519 5.516 -9.190 1.00 95.94 478 GLY A N 1
ATOM 3745 C CA . GLY A 1 478 ? 1.136 5.796 -8.799 1.00 95.94 478 GLY A CA 1
ATOM 3746 C C . GLY A 1 478 ? 0.738 7.265 -8.925 1.00 95.94 478 GLY A C 1
ATOM 3747 O O . GLY A 1 478 ? -0.303 7.584 -9.506 1.00 95.94 478 GLY A O 1
ATOM 3748 N N . LEU A 1 479 ? 1.592 8.177 -8.453 1.00 95.25 479 LEU A N 1
ATOM 3749 C CA . LEU A 1 479 ? 1.436 9.618 -8.657 1.00 95.25 479 LEU A CA 1
ATOM 3750 C C . LEU A 1 479 ? 1.418 9.984 -10.150 1.00 95.25 479 LEU A C 1
ATOM 3752 O O . LEU A 1 479 ? 0.754 10.951 -10.512 1.00 95.25 479 LEU A O 1
ATOM 3756 N N . ALA A 1 480 ? 2.043 9.201 -11.034 1.00 93.94 480 ALA A N 1
ATOM 3757 C CA . ALA A 1 480 ? 1.981 9.415 -12.480 1.00 93.94 480 ALA A CA 1
ATOM 3758 C C . ALA A 1 480 ? 0.569 9.252 -13.089 1.00 93.94 480 ALA A C 1
ATOM 3760 O O . ALA A 1 480 ? 0.298 9.823 -14.148 1.00 93.94 480 ALA A O 1
ATOM 3761 N N . VAL A 1 481 ? -0.321 8.480 -12.444 1.00 93.94 481 VAL A N 1
ATOM 3762 C CA . VAL A 1 481 ? -1.632 8.062 -12.995 1.00 93.94 481 VAL A CA 1
ATOM 3763 C C . VAL A 1 481 ? -2.848 8.410 -12.114 1.00 93.94 481 VAL A C 1
ATOM 3765 O O . VAL A 1 481 ? -3.999 8.233 -12.521 1.00 93.94 481 VAL A O 1
ATOM 3768 N N . TRP A 1 482 ? -2.618 8.923 -10.905 1.00 92.50 482 TRP A N 1
ATOM 3769 C CA . TRP A 1 482 ? -3.659 9.357 -9.966 1.00 92.50 482 TRP A CA 1
ATOM 3770 C C . TRP A 1 482 ? -4.334 10.691 -10.382 1.00 92.50 482 TRP A C 1
ATOM 3772 O O . TRP A 1 482 ? -3.631 11.617 -10.795 1.00 92.50 482 TRP A O 1
ATOM 3782 N N . PRO A 1 483 ? -5.659 10.884 -10.217 1.00 92.19 483 PRO A N 1
ATOM 3783 C CA . PRO A 1 483 ? -6.648 9.938 -9.694 1.00 92.19 483 PRO A CA 1
ATOM 3784 C C . PRO A 1 483 ? -7.308 9.069 -10.774 1.00 92.19 483 PRO A C 1
ATOM 3786 O O . PRO A 1 483 ? -7.864 8.029 -10.439 1.00 92.19 483 PRO A O 1
ATOM 3789 N N . ALA A 1 484 ? -7.193 9.433 -12.058 1.00 91.88 484 ALA A N 1
ATOM 3790 C CA . ALA A 1 484 ? -7.940 8.830 -13.170 1.00 91.88 484 ALA A CA 1
ATOM 3791 C C . ALA A 1 484 ? -7.864 7.290 -13.220 1.00 91.88 484 ALA A C 1
ATOM 3793 O O . ALA A 1 484 ? -8.868 6.623 -13.463 1.00 91.88 484 ALA A O 1
ATOM 3794 N N . HIS A 1 485 ? -6.691 6.724 -12.926 1.00 93.94 485 HIS A N 1
ATOM 3795 C CA . HIS A 1 485 ? -6.481 5.281 -12.802 1.00 93.94 485 HIS A CA 1
ATOM 3796 C C . HIS A 1 485 ? -7.347 4.617 -11.717 1.00 93.94 485 HIS A C 1
ATOM 3798 O O . HIS A 1 485 ? -7.920 3.548 -11.925 1.00 93.94 485 HIS A O 1
ATOM 3804 N N . TYR A 1 486 ? -7.458 5.254 -10.553 1.00 91.75 486 TYR A N 1
ATOM 3805 C CA . TYR A 1 486 ? -8.295 4.772 -9.462 1.00 91.75 486 TYR A CA 1
ATOM 3806 C C . TYR A 1 486 ? -9.776 4.996 -9.778 1.00 91.75 486 TYR A C 1
ATOM 3808 O O . TYR A 1 486 ? -10.591 4.098 -9.559 1.00 91.75 486 TYR A O 1
ATOM 3816 N N . ASP A 1 487 ? -10.126 6.154 -10.344 1.00 90.06 487 ASP A N 1
ATOM 3817 C CA . ASP A 1 487 ? -11.501 6.531 -10.688 1.00 90.06 487 ASP A CA 1
ATOM 3818 C C . ASP A 1 487 ? -12.140 5.574 -11.705 1.00 90.06 487 ASP A C 1
ATOM 3820 O O . ASP A 1 487 ? -13.286 5.173 -11.508 1.00 90.06 487 ASP A O 1
ATOM 3824 N N . VAL A 1 488 ? -11.391 5.124 -12.722 1.00 93.31 488 VAL A N 1
ATOM 3825 C CA . VAL A 1 488 ? -11.869 4.143 -13.721 1.00 93.31 488 VAL A CA 1
ATOM 3826 C C . VAL A 1 488 ? -11.999 2.709 -13.172 1.00 93.31 488 VAL A C 1
ATOM 3828 O O . VAL A 1 488 ? -12.562 1.844 -13.837 1.00 93.31 488 VAL A O 1
ATOM 3831 N N . GLY A 1 489 ? -11.528 2.442 -11.946 1.00 93.00 489 GLY A N 1
ATOM 3832 C CA . GLY A 1 489 ? -11.821 1.199 -11.221 1.00 93.00 489 GLY A CA 1
ATOM 3833 C C . GLY A 1 489 ? -10.620 0.345 -10.805 1.00 93.00 489 GLY A C 1
ATOM 3834 O O . GLY A 1 489 ? -10.831 -0.710 -10.203 1.00 93.00 489 GLY A O 1
ATOM 3835 N N . TRP A 1 490 ? -9.374 0.751 -11.066 1.00 96.12 490 TRP A N 1
ATOM 3836 C CA . TRP A 1 490 ? -8.201 -0.039 -10.667 1.00 96.12 490 TRP A CA 1
ATOM 3837 C C . TRP A 1 490 ? -7.879 0.076 -9.173 1.00 96.12 490 TRP A C 1
ATOM 3839 O O . TRP A 1 490 ? -7.983 1.143 -8.564 1.00 96.12 490 TRP A O 1
ATOM 3849 N N . HIS A 1 491 ? -7.417 -1.023 -8.572 1.00 96.50 491 HIS A N 1
ATOM 3850 C CA . HIS A 1 491 ? -6.815 -0.999 -7.241 1.00 96.50 491 HIS A CA 1
ATOM 3851 C C . HIS A 1 491 ? -5.323 -0.658 -7.347 1.00 96.50 491 HIS A C 1
ATOM 3853 O O . HIS A 1 491 ? -4.479 -1.544 -7.477 1.00 96.50 491 HIS A O 1
ATOM 3859 N N . ILE A 1 492 ? -5.020 0.639 -7.278 1.00 96.06 492 ILE A N 1
ATOM 3860 C CA . ILE A 1 492 ? -3.687 1.214 -7.521 1.00 96.06 492 ILE A CA 1
ATOM 3861 C C . ILE A 1 492 ? -2.536 0.485 -6.797 1.00 96.06 492 ILE A C 1
ATOM 3863 O O . ILE A 1 492 ? -1.522 0.180 -7.412 1.00 96.06 492 ILE A O 1
ATOM 3867 N N . THR A 1 493 ? -2.740 0.080 -5.539 1.00 97.12 493 THR A N 1
ATOM 3868 C CA . THR A 1 493 ? -1.819 -0.742 -4.728 1.00 97.12 493 THR A CA 1
ATOM 3869 C C . THR A 1 493 ? -1.204 -1.941 -5.459 1.00 97.12 493 THR A C 1
ATOM 3871 O O . THR A 1 493 ? -0.050 -2.278 -5.218 1.00 97.12 493 THR A O 1
ATOM 3874 N N . SER A 1 494 ? -1.955 -2.629 -6.324 1.00 95.25 494 SER A N 1
ATOM 3875 C CA . SER A 1 494 ? -1.485 -3.847 -7.004 1.00 95.25 494 SER A CA 1
ATOM 3876 C C . SER A 1 494 ? -1.122 -3.657 -8.472 1.00 95.25 494 SER A C 1
ATOM 3878 O O . SER A 1 494 ? -0.490 -4.535 -9.060 1.00 95.25 494 SER A O 1
ATOM 3880 N N . THR A 1 495 ? -1.486 -2.521 -9.062 1.00 96.88 495 THR A N 1
ATOM 3881 C CA . THR A 1 495 ? -1.074 -2.143 -10.418 1.00 96.88 495 THR A CA 1
ATOM 3882 C C . THR A 1 495 ? 0.291 -1.455 -10.412 1.00 96.88 495 THR A C 1
ATOM 3884 O O . THR A 1 495 ? 1.056 -1.655 -11.353 1.00 96.88 495 THR A O 1
ATOM 3887 N N . THR A 1 496 ? 0.616 -0.705 -9.349 1.00 97.50 496 THR A N 1
ATOM 3888 C CA . THR A 1 496 ? 1.952 -0.139 -9.095 1.00 97.50 496 THR A CA 1
ATOM 3889 C C . THR A 1 496 ? 2.832 -1.087 -8.279 1.00 97.50 496 THR A C 1
ATOM 3891 O O . THR A 1 496 ? 4.035 -1.161 -8.523 1.00 97.50 496 THR A O 1
ATOM 3894 N N . GLY A 1 497 ? 2.249 -1.861 -7.356 1.00 98.25 497 GLY A N 1
ATOM 3895 C CA . GLY A 1 497 ? 3.005 -2.693 -6.415 1.00 98.25 497 GLY A CA 1
ATOM 3896 C C . GLY A 1 497 ? 3.833 -3.814 -7.043 1.00 98.25 497 GLY A C 1
ATOM 3897 O O . GLY A 1 497 ? 4.837 -4.232 -6.470 1.00 98.25 497 GLY A O 1
ATOM 3898 N N . SER A 1 498 ? 3.482 -4.284 -8.247 1.00 98.50 498 SER A N 1
ATOM 3899 C CA . SER A 1 498 ? 4.349 -5.204 -8.996 1.00 98.50 498 SER A CA 1
ATOM 3900 C C . SER A 1 498 ? 5.664 -4.533 -9.401 1.00 98.50 498 SER A C 1
ATOM 3902 O O . SER A 1 498 ? 6.708 -5.183 -9.410 1.00 98.50 498 SER A O 1
ATOM 3904 N N . ILE A 1 499 ? 5.626 -3.234 -9.705 1.00 98.69 499 ILE A N 1
ATOM 3905 C CA . ILE A 1 499 ? 6.771 -2.434 -10.147 1.00 98.69 499 ILE A CA 1
ATOM 3906 C C . ILE A 1 499 ? 7.661 -2.104 -8.943 1.00 98.69 499 ILE A C 1
ATOM 3908 O O . ILE A 1 499 ? 8.869 -2.322 -9.015 1.00 98.69 499 ILE A O 1
ATOM 3912 N N . GLY A 1 500 ? 7.078 -1.696 -7.809 1.00 98.69 500 GLY A N 1
ATOM 3913 C CA . GLY A 1 500 ? 7.813 -1.504 -6.550 1.00 98.69 500 GLY A CA 1
ATOM 3914 C C . GLY A 1 500 ? 8.509 -2.783 -6.075 1.00 98.69 500 GLY A C 1
ATOM 3915 O O . GLY A 1 500 ? 9.710 -2.782 -5.792 1.00 98.69 500 GLY A O 1
ATOM 3916 N N . ALA A 1 501 ? 7.788 -3.909 -6.078 1.00 98.88 501 ALA A N 1
ATOM 3917 C CA . ALA A 1 501 ? 8.347 -5.219 -5.755 1.00 98.88 501 ALA A CA 1
ATOM 3918 C C . ALA A 1 501 ? 9.480 -5.631 -6.717 1.00 98.88 501 ALA A C 1
ATOM 3920 O O . ALA A 1 501 ? 10.529 -6.083 -6.258 1.00 98.88 501 ALA A O 1
ATOM 3921 N N . ALA A 1 502 ? 9.320 -5.436 -8.032 1.00 98.94 502 ALA A N 1
ATOM 3922 C CA . ALA A 1 502 ? 10.370 -5.734 -9.009 1.00 98.94 502 ALA A CA 1
ATOM 3923 C C . ALA A 1 502 ? 11.620 -4.861 -8.824 1.00 98.94 502 ALA A C 1
ATOM 3925 O O . ALA A 1 502 ? 12.735 -5.370 -8.931 1.00 98.94 502 ALA A O 1
ATOM 3926 N N . VAL A 1 503 ? 11.453 -3.577 -8.494 1.00 98.94 503 VAL A N 1
ATOM 3927 C CA . VAL A 1 503 ? 12.567 -2.658 -8.218 1.00 98.94 503 VAL A CA 1
ATOM 3928 C C . VAL A 1 503 ? 13.338 -3.074 -6.960 1.00 98.94 503 VAL A C 1
ATOM 3930 O O . VAL A 1 503 ? 14.566 -3.178 -7.000 1.00 98.94 503 VAL A O 1
ATOM 3933 N N . ALA A 1 504 ? 12.648 -3.381 -5.858 1.00 98.94 504 ALA A N 1
ATOM 3934 C CA . ALA A 1 504 ? 13.297 -3.820 -4.621 1.00 98.94 504 ALA A CA 1
ATOM 3935 C C . ALA A 1 504 ? 14.030 -5.164 -4.790 1.00 98.94 504 ALA A C 1
ATOM 3937 O O . ALA A 1 504 ? 15.199 -5.295 -4.411 1.00 98.94 504 ALA A O 1
ATOM 3938 N N . VAL A 1 505 ? 13.381 -6.152 -5.419 1.00 98.94 505 VAL A N 1
ATOM 3939 C CA . VAL A 1 505 ? 13.982 -7.465 -5.709 1.00 98.94 505 VAL A CA 1
ATOM 3940 C C . VAL A 1 505 ? 15.159 -7.321 -6.680 1.00 98.94 505 VAL A C 1
ATOM 3942 O O . VAL A 1 505 ? 16.236 -7.857 -6.422 1.00 98.94 505 VAL A O 1
ATOM 3945 N N . GLY A 1 506 ? 15.012 -6.545 -7.756 1.00 98.81 506 GLY A N 1
ATOM 3946 C CA . GLY A 1 506 ? 16.096 -6.267 -8.700 1.00 98.81 506 GLY A CA 1
ATOM 3947 C C . GLY A 1 506 ? 17.305 -5.608 -8.030 1.00 98.81 506 GLY A C 1
ATOM 3948 O O . GLY A 1 506 ? 18.452 -5.926 -8.353 1.00 98.81 506 GLY A O 1
ATOM 3949 N N . LYS A 1 507 ? 17.071 -4.748 -7.031 1.00 98.69 507 LYS A N 1
ATOM 3950 C CA . LYS A 1 507 ? 18.140 -4.089 -6.278 1.00 98.69 507 LYS A CA 1
ATOM 3951 C C . LYS A 1 507 ? 18.882 -5.051 -5.349 1.00 98.69 507 LYS A C 1
ATOM 3953 O O . LYS A 1 507 ? 20.112 -5.011 -5.321 1.00 98.69 507 LYS A O 1
ATOM 3958 N N . ILE A 1 508 ? 18.190 -5.957 -4.648 1.00 98.38 508 ILE A N 1
ATOM 3959 C CA . ILE A 1 508 ? 18.859 -6.940 -3.772 1.00 98.38 508 ILE A CA 1
ATOM 3960 C C . ILE A 1 508 ? 19.582 -8.051 -4.555 1.00 98.38 508 ILE A C 1
ATOM 3962 O O . ILE A 1 508 ? 20.630 -8.540 -4.113 1.00 98.38 508 ILE A O 1
ATOM 3966 N N . LEU A 1 509 ? 19.082 -8.376 -5.755 1.00 98.62 509 LEU A N 1
ATOM 3967 C CA . LEU A 1 509 ? 19.748 -9.222 -6.754 1.00 98.62 509 LEU A CA 1
ATOM 3968 C C . LEU A 1 509 ? 20.918 -8.521 -7.473 1.00 98.62 509 LEU A C 1
ATOM 3970 O O . LEU A 1 509 ? 21.659 -9.185 -8.193 1.00 98.62 509 LEU A O 1
ATOM 3974 N N . LYS A 1 510 ? 21.117 -7.211 -7.256 1.00 97.94 510 LYS A N 1
ATOM 3975 C CA . LYS A 1 510 ? 22.182 -6.388 -7.861 1.00 97.94 510 LYS A CA 1
ATOM 3976 C C . LYS A 1 510 ? 22.155 -6.404 -9.393 1.00 97.94 510 LYS A C 1
ATOM 3978 O O . LYS A 1 510 ? 23.194 -6.525 -10.039 1.00 97.94 510 LYS A O 1
ATOM 3983 N N . LEU A 1 511 ? 20.955 -6.269 -9.960 1.00 98.69 511 LEU A N 1
ATOM 3984 C CA . LEU A 1 511 ? 20.772 -6.073 -11.397 1.00 98.69 511 LEU A CA 1
ATOM 3985 C C . LEU A 1 511 ? 21.453 -4.781 -11.873 1.00 98.69 511 LEU A C 1
ATOM 3987 O O . LEU A 1 511 ? 21.459 -3.769 -11.172 1.00 98.69 511 LEU A O 1
ATOM 3991 N N . ASP A 1 512 ? 21.994 -4.827 -13.089 1.00 98.50 512 ASP A N 1
ATOM 3992 C CA . ASP A 1 512 ? 22.410 -3.646 -13.844 1.00 98.50 512 ASP A CA 1
ATOM 3993 C C . ASP A 1 512 ? 21.195 -2.827 -14.341 1.00 98.50 512 ASP A C 1
ATOM 3995 O O . ASP A 1 512 ? 20.041 -3.232 -14.179 1.00 98.50 512 ASP A O 1
ATOM 3999 N N . VAL A 1 513 ? 21.450 -1.649 -14.924 1.00 98.38 513 VAL A N 1
ATOM 4000 C CA . VAL A 1 513 ? 20.402 -0.707 -15.367 1.00 98.38 513 VAL A CA 1
ATOM 4001 C C . VAL A 1 513 ? 19.460 -1.334 -16.397 1.00 98.38 513 VAL A C 1
ATOM 4003 O O . VAL A 1 513 ? 18.249 -1.139 -16.312 1.00 98.38 513 VAL A O 1
ATOM 4006 N N . ASP A 1 514 ? 19.984 -2.095 -17.358 1.00 97.88 514 ASP A N 1
ATOM 4007 C CA . ASP A 1 514 ? 19.181 -2.611 -18.468 1.00 97.88 514 ASP A CA 1
ATOM 4008 C C . ASP A 1 514 ? 18.366 -3.846 -18.028 1.00 97.88 514 ASP A C 1
ATOM 4010 O O . ASP A 1 514 ? 17.182 -3.957 -18.353 1.00 97.88 514 ASP A O 1
ATOM 4014 N N . ARG A 1 515 ? 18.921 -4.711 -17.163 1.00 98.69 515 ARG A N 1
ATOM 4015 C CA . ARG A 1 515 ? 18.150 -5.766 -16.474 1.00 98.69 515 ARG A CA 1
ATOM 4016 C C . ARG A 1 515 ? 17.095 -5.195 -15.530 1.00 98.69 515 ARG A C 1
ATOM 4018 O O . ARG A 1 515 ? 15.996 -5.735 -15.462 1.00 98.69 515 ARG A O 1
ATOM 4025 N N . MET A 1 516 ? 17.388 -4.108 -14.816 1.00 98.88 516 MET A N 1
ATOM 4026 C CA . MET A 1 516 ? 16.402 -3.421 -13.976 1.00 98.88 516 MET A CA 1
ATOM 4027 C C . MET A 1 516 ? 15.264 -2.829 -14.827 1.00 98.88 516 MET A C 1
ATOM 4029 O O . MET A 1 516 ? 14.097 -2.968 -14.466 1.00 98.88 516 MET A O 1
ATOM 4033 N N . ALA A 1 517 ? 15.571 -2.246 -15.990 1.00 98.62 517 ALA A N 1
ATOM 4034 C CA . ALA A 1 517 ? 14.560 -1.774 -16.938 1.00 98.62 517 ALA A CA 1
ATOM 4035 C C . ALA A 1 517 ? 13.683 -2.926 -17.470 1.00 98.62 517 ALA A C 1
ATOM 4037 O O . ALA A 1 517 ? 12.459 -2.798 -17.503 1.00 98.62 517 ALA A O 1
ATOM 4038 N N . HIS A 1 518 ? 14.265 -4.087 -17.794 1.00 98.75 518 HIS A N 1
ATOM 4039 C CA . HIS A 1 518 ? 13.487 -5.284 -18.138 1.00 98.75 518 HIS A CA 1
ATOM 4040 C C . HIS A 1 518 ? 12.648 -5.816 -16.960 1.00 98.75 518 HIS A C 1
ATOM 4042 O O . HIS A 1 518 ? 11.511 -6.230 -17.176 1.00 98.75 518 HIS A O 1
ATOM 4048 N N . ALA A 1 519 ? 13.138 -5.758 -15.716 1.00 98.88 519 ALA A N 1
ATOM 4049 C CA . ALA A 1 519 ? 12.357 -6.131 -14.531 1.00 98.88 519 ALA A CA 1
ATOM 4050 C C . ALA A 1 519 ? 11.129 -5.219 -14.349 1.00 98.88 519 ALA A C 1
ATOM 4052 O O . ALA A 1 519 ? 10.021 -5.710 -14.133 1.00 98.88 519 ALA A O 1
ATOM 4053 N N . ILE A 1 520 ? 11.300 -3.903 -14.514 1.00 98.81 520 ILE A N 1
ATOM 4054 C CA . ILE A 1 520 ? 10.200 -2.925 -14.522 1.00 98.81 520 ILE A CA 1
ATOM 4055 C C . ILE A 1 520 ? 9.208 -3.253 -15.648 1.00 98.81 520 ILE A C 1
ATOM 4057 O O . ILE A 1 520 ? 8.006 -3.330 -15.400 1.00 98.81 520 ILE A O 1
ATOM 4061 N N . ALA A 1 521 ? 9.686 -3.533 -16.863 1.00 98.50 521 ALA A N 1
ATOM 4062 C CA . ALA A 1 521 ? 8.838 -3.868 -18.007 1.00 98.50 521 ALA A CA 1
ATOM 4063 C C . ALA A 1 521 ? 8.004 -5.147 -17.802 1.00 98.50 521 ALA A C 1
ATOM 4065 O O . ALA A 1 521 ? 6.811 -5.183 -18.116 1.00 98.50 521 ALA A O 1
ATOM 4066 N N . LEU A 1 522 ? 8.612 -6.188 -17.228 1.00 98.75 522 LEU A N 1
ATOM 4067 C CA . LEU A 1 522 ? 7.939 -7.448 -16.912 1.00 98.75 522 LEU A CA 1
ATOM 4068 C C . LEU A 1 522 ? 6.962 -7.308 -15.734 1.00 98.75 522 LEU A C 1
ATOM 4070 O O . LEU A 1 522 ? 5.981 -8.046 -15.668 1.00 98.75 522 LEU A O 1
ATOM 4074 N N . ALA A 1 523 ? 7.165 -6.347 -14.831 1.00 98.56 523 ALA A N 1
ATOM 4075 C CA . ALA A 1 523 ? 6.178 -5.988 -13.814 1.00 98.56 523 ALA A CA 1
ATOM 4076 C C . ALA A 1 523 ? 4.997 -5.193 -14.396 1.00 98.56 523 ALA A C 1
ATOM 4078 O O . ALA A 1 523 ? 3.846 -5.454 -14.035 1.00 98.56 523 ALA A O 1
ATOM 4079 N N . CYS A 1 524 ? 5.271 -4.277 -15.333 1.00 96.94 524 CYS A N 1
ATOM 4080 C CA . CYS A 1 524 ? 4.271 -3.453 -16.014 1.00 96.94 524 CYS A CA 1
ATOM 4081 C C . CYS A 1 524 ? 3.224 -4.293 -16.758 1.00 96.94 524 CYS A C 1
ATOM 4083 O O . CYS A 1 524 ? 2.037 -3.996 -16.680 1.00 96.94 524 CYS A O 1
ATOM 4085 N N . THR A 1 525 ? 3.619 -5.373 -17.442 1.00 95.00 525 THR A N 1
ATOM 4086 C CA . THR A 1 525 ? 2.653 -6.232 -18.159 1.00 95.00 525 THR A CA 1
ATOM 4087 C C . THR A 1 525 ? 1.794 -7.120 -17.241 1.00 95.00 525 THR A C 1
ATOM 4089 O O . THR A 1 525 ? 0.899 -7.806 -17.731 1.00 95.00 525 THR A O 1
ATOM 4092 N N . GLN A 1 526 ? 2.035 -7.127 -15.926 1.00 95.25 526 GLN A N 1
ATOM 4093 C CA . GLN A 1 526 ? 1.322 -7.956 -14.945 1.00 95.25 526 GLN A CA 1
ATOM 4094 C C . GLN A 1 526 ? 0.344 -7.127 -14.085 1.00 95.25 526 GLN A C 1
ATOM 4096 O O . GLN A 1 526 ? 0.289 -7.270 -12.860 1.00 95.25 526 GLN A O 1
ATOM 4101 N N . VAL A 1 527 ? -0.424 -6.241 -14.728 1.00 92.69 527 VAL A N 1
ATOM 4102 C CA . VAL A 1 527 ? -1.431 -5.385 -14.075 1.00 92.69 527 VAL A CA 1
ATOM 4103 C C . VAL A 1 527 ? -2.521 -6.246 -13.430 1.00 92.69 527 VAL A C 1
ATOM 4105 O O . VAL A 1 527 ? -3.148 -7.066 -14.098 1.00 92.69 527 VAL A O 1
ATOM 4108 N N . THR A 1 528 ? -2.775 -6.060 -12.130 1.00 93.12 528 THR A N 1
ATOM 4109 C CA . THR A 1 528 ? -3.835 -6.784 -11.409 1.00 93.12 528 THR A CA 1
ATOM 4110 C C . THR A 1 528 ? -4.558 -5.896 -10.396 1.00 93.12 528 THR A C 1
ATOM 4112 O O . THR A 1 528 ? -3.959 -5.004 -9.799 1.00 93.12 528 THR A O 1
ATOM 4115 N N . GLY A 1 529 ? -5.839 -6.196 -10.165 1.00 92.44 529 GLY A N 1
ATOM 4116 C CA . GLY A 1 529 ? -6.637 -5.693 -9.044 1.00 92.44 529 GLY A CA 1
ATOM 4117 C C . GLY A 1 529 ? -7.696 -4.652 -9.412 1.00 92.44 529 GLY A C 1
ATOM 4118 O O . GLY A 1 529 ? -7.386 -3.586 -9.934 1.00 92.44 529 GLY A O 1
ATOM 4119 N N . LEU A 1 530 ? -8.956 -4.953 -9.084 1.00 95.69 530 LEU A N 1
ATOM 4120 C CA . LEU A 1 530 ? -10.130 -4.121 -9.382 1.00 95.69 530 LEU A CA 1
ATOM 4121 C C . LEU A 1 530 ? -10.820 -3.676 -8.086 1.00 95.69 530 LEU A C 1
ATOM 4123 O O . LEU A 1 530 ? -10.962 -4.469 -7.154 1.00 95.69 530 LEU A O 1
ATOM 4127 N N . ARG A 1 531 ? -11.294 -2.427 -8.028 1.00 91.94 531 ARG A N 1
ATOM 4128 C CA . ARG A 1 531 ? -11.986 -1.854 -6.855 1.00 91.94 531 ARG A CA 1
ATOM 4129 C C . ARG A 1 531 ? -13.272 -2.600 -6.487 1.00 91.94 531 ARG A C 1
ATOM 4131 O O . ARG A 1 531 ? -13.587 -2.688 -5.307 1.00 91.94 531 ARG A O 1
ATOM 4138 N N . GLU A 1 532 ? -13.941 -3.217 -7.460 1.00 90.75 532 GLU A N 1
ATOM 4139 C CA . GLU A 1 532 ? -15.132 -4.063 -7.260 1.00 90.75 532 GLU A CA 1
ATOM 4140 C C . GLU A 1 532 ? -14.893 -5.239 -6.289 1.00 90.75 532 GLU A C 1
ATOM 4142 O O . GLU A 1 532 ? -15.817 -5.755 -5.674 1.00 90.75 532 GLU A O 1
ATOM 4147 N N . MET A 1 533 ? -13.639 -5.661 -6.097 1.00 90.38 533 MET A N 1
ATOM 4148 C CA . MET A 1 533 ? -13.288 -6.746 -5.171 1.00 90.38 533 MET A CA 1
ATOM 4149 C C . MET A 1 533 ? -13.241 -6.312 -3.692 1.00 90.38 533 MET A C 1
ATOM 4151 O O . MET A 1 533 ? -12.930 -7.132 -2.818 1.00 90.38 533 MET A O 1
ATOM 4155 N N . PHE A 1 534 ? -13.482 -5.033 -3.387 1.00 85.44 534 PHE A N 1
ATOM 4156 C CA . PHE A 1 534 ? -13.457 -4.504 -2.021 1.00 85.44 534 PHE A CA 1
ATOM 4157 C C . PHE A 1 534 ? -14.578 -5.124 -1.171 1.00 85.44 534 PHE A C 1
ATOM 4159 O O . PHE A 1 534 ? -15.657 -5.435 -1.658 1.00 85.44 534 PHE A O 1
ATOM 4166 N N . GLY A 1 535 ? -14.307 -5.348 0.119 1.00 80.69 535 GLY A N 1
ATOM 4167 C CA . GLY A 1 535 ? -15.214 -6.112 0.986 1.00 80.69 535 GLY A CA 1
ATOM 4168 C C . GLY A 1 535 ? -15.148 -7.635 0.788 1.00 80.69 535 GLY A C 1
ATOM 4169 O O . GLY A 1 535 ? -15.941 -8.357 1.379 1.00 80.69 535 GLY A O 1
ATOM 4170 N N . SER A 1 536 ? -14.193 -8.149 0.003 1.00 87.50 536 SER A N 1
ATOM 4171 C CA . SER A 1 536 ? -13.940 -9.589 -0.149 1.00 87.50 536 SER A CA 1
ATOM 4172 C C . SER A 1 536 ? -12.471 -9.948 0.108 1.00 87.50 536 SER A C 1
ATOM 4174 O O . SER A 1 536 ? -11.592 -9.083 0.094 1.00 87.50 536 SER A O 1
ATOM 4176 N N . HIS A 1 537 ? -12.177 -11.247 0.254 1.00 91.25 537 HIS A N 1
ATOM 4177 C CA . HIS A 1 537 ? -10.801 -11.765 0.330 1.00 91.25 537 HIS A CA 1
ATOM 4178 C C . HIS A 1 537 ? -9.913 -11.331 -0.854 1.00 91.25 537 HIS A C 1
ATOM 4180 O O . HIS A 1 537 ? -8.690 -11.284 -0.714 1.00 91.25 537 HIS A O 1
ATOM 4186 N N . ALA A 1 538 ? -10.500 -11.009 -2.013 1.00 94.00 538 ALA A N 1
ATOM 4187 C CA . ALA A 1 538 ? -9.738 -10.599 -3.184 1.00 94.00 538 ALA A CA 1
ATOM 4188 C C . ALA A 1 538 ? -9.072 -9.218 -3.015 1.00 94.00 538 ALA A C 1
ATOM 4190 O O . ALA A 1 538 ? -8.011 -9.014 -3.603 1.00 94.00 538 ALA A O 1
ATOM 4191 N N . LYS A 1 539 ? -9.559 -8.328 -2.126 1.00 93.56 539 LYS A N 1
ATOM 4192 C CA . LYS A 1 539 ? -8.813 -7.096 -1.784 1.00 93.56 539 LYS A CA 1
ATOM 4193 C C . LYS A 1 539 ? -7.411 -7.424 -1.251 1.00 93.56 539 LYS A C 1
ATOM 4195 O O . LYS A 1 539 ? -6.444 -6.787 -1.649 1.00 93.56 539 LYS A O 1
ATOM 4200 N N . SER A 1 540 ? -7.286 -8.443 -0.401 1.00 95.44 540 SER A N 1
ATOM 4201 C CA . SER A 1 540 ? -6.002 -8.877 0.173 1.00 95.44 540 SER A CA 1
ATOM 4202 C C . SER A 1 540 ? -5.183 -9.751 -0.780 1.00 95.44 540 SER A C 1
ATOM 4204 O O . SER A 1 540 ? -3.959 -9.753 -0.699 1.00 95.44 540 SER A O 1
ATOM 4206 N N . PHE A 1 541 ? -5.816 -10.428 -1.745 1.00 97.81 541 PHE A N 1
ATOM 4207 C CA . PHE A 1 541 ? -5.096 -11.074 -2.851 1.00 97.81 541 PHE A CA 1
ATOM 4208 C C . PHE A 1 541 ? -4.288 -10.068 -3.684 1.00 97.81 541 PHE A C 1
ATOM 4210 O O . PHE A 1 541 ? -3.203 -10.407 -4.146 1.00 97.81 541 PHE A O 1
ATOM 4217 N N . HIS A 1 542 ? -4.775 -8.834 -3.842 1.00 98.25 542 HIS A N 1
ATOM 4218 C CA . HIS A 1 542 ? -4.134 -7.804 -4.659 1.00 98.25 542 HIS A CA 1
ATOM 4219 C C . HIS A 1 542 ? -2.652 -7.520 -4.293 1.00 98.25 542 HIS A C 1
ATOM 4221 O O . HIS A 1 542 ? -1.802 -7.749 -5.156 1.00 98.25 542 HIS A O 1
ATOM 4227 N N . PRO A 1 543 ? -2.282 -7.067 -3.072 1.00 98.00 543 PRO A N 1
ATOM 4228 C CA . PRO A 1 543 ? -0.878 -6.807 -2.725 1.00 98.00 543 PRO A CA 1
ATOM 4229 C C . PRO A 1 543 ? -0.009 -8.073 -2.715 1.00 98.00 543 PRO A C 1
ATOM 4231 O O . PRO A 1 543 ? 1.128 -8.030 -3.180 1.00 98.00 543 PRO A O 1
ATOM 4234 N N . GLY A 1 544 ? -0.539 -9.223 -2.279 1.00 98.31 544 GLY A N 1
ATOM 4235 C CA . GLY A 1 544 ? 0.186 -10.498 -2.361 1.00 98.31 544 GLY A CA 1
ATOM 4236 C C . GLY A 1 544 ? 0.490 -10.923 -3.802 1.00 98.31 544 GLY A C 1
ATOM 4237 O O . GLY A 1 544 ? 1.600 -11.359 -4.110 1.00 98.31 544 GLY A O 1
ATOM 4238 N N . ARG A 1 545 ? -0.463 -10.754 -4.726 1.00 98.38 545 ARG A N 1
ATOM 4239 C CA . ARG A 1 545 ? -0.240 -11.067 -6.141 1.00 98.38 545 ARG A CA 1
ATOM 4240 C C . ARG A 1 545 ? 0.693 -10.060 -6.809 1.00 98.38 545 ARG A C 1
ATOM 4242 O O . ARG A 1 545 ? 1.499 -10.467 -7.638 1.00 98.38 545 ARG A O 1
ATOM 4249 N N . ALA A 1 546 ? 0.654 -8.792 -6.409 1.00 98.69 546 ALA A N 1
ATOM 4250 C CA . ALA A 1 546 ? 1.617 -7.785 -6.842 1.00 98.69 546 ALA A CA 1
ATOM 4251 C C . ALA A 1 546 ? 3.052 -8.123 -6.388 1.00 98.69 546 ALA A C 1
ATOM 4253 O O . ALA A 1 546 ? 3.959 -8.121 -7.221 1.00 98.69 546 ALA A O 1
ATOM 4254 N N . ALA A 1 547 ? 3.242 -8.534 -5.126 1.00 98.81 547 ALA A N 1
ATOM 4255 C CA . ALA A 1 547 ? 4.523 -9.037 -4.618 1.00 98.81 547 ALA A CA 1
ATOM 4256 C C . ALA A 1 547 ? 5.061 -10.201 -5.469 1.00 98.81 547 ALA A C 1
ATOM 4258 O O . ALA A 1 547 ? 6.211 -10.189 -5.909 1.00 98.81 547 ALA A O 1
ATOM 4259 N N . GLN A 1 548 ? 4.202 -11.188 -5.746 1.00 98.44 548 GLN A N 1
ATOM 4260 C CA . GLN A 1 548 ? 4.525 -12.356 -6.567 1.00 98.44 548 GLN A CA 1
ATOM 4261 C C . GLN A 1 548 ? 4.883 -11.966 -8.017 1.00 98.44 548 GLN A C 1
ATOM 4263 O O . GLN A 1 548 ? 5.915 -12.390 -8.535 1.00 98.44 548 GLN A O 1
ATOM 4268 N N . ASN A 1 549 ? 4.084 -11.100 -8.654 1.00 98.75 549 ASN A N 1
ATOM 4269 C CA . ASN A 1 549 ? 4.328 -10.596 -10.011 1.00 98.75 549 ASN A CA 1
ATOM 4270 C C . ASN A 1 549 ? 5.686 -9.875 -10.122 1.00 98.75 549 ASN A C 1
ATOM 4272 O O . ASN A 1 549 ? 6.431 -10.112 -11.075 1.00 98.75 549 ASN A O 1
ATOM 4276 N N . GLY A 1 550 ? 6.018 -9.011 -9.155 1.00 98.75 550 GLY A N 1
ATOM 4277 C CA . GLY A 1 550 ? 7.273 -8.253 -9.149 1.00 98.75 550 GLY A CA 1
ATOM 4278 C C . GLY A 1 550 ? 8.505 -9.116 -8.876 1.00 98.75 550 GLY A C 1
ATOM 4279 O O . GLY A 1 550 ? 9.520 -8.994 -9.564 1.00 98.75 550 GLY A O 1
ATOM 4280 N N . LEU A 1 551 ? 8.395 -10.062 -7.937 1.00 98.81 551 LEU A N 1
ATOM 4281 C CA . LEU A 1 551 ? 9.421 -11.073 -7.680 1.00 98.81 551 LEU A CA 1
ATOM 4282 C C . LEU A 1 551 ? 9.699 -11.927 -8.928 1.00 98.81 551 LEU A C 1
ATOM 4284 O O . LEU A 1 551 ? 10.856 -12.138 -9.291 1.00 98.81 551 LEU A O 1
ATOM 4288 N N . LEU A 1 552 ? 8.648 -12.380 -9.621 1.00 98.69 552 LEU A N 1
ATOM 4289 C CA . LEU A 1 552 ? 8.764 -13.093 -10.895 1.00 98.69 552 LEU A CA 1
ATOM 4290 C C . LEU A 1 552 ? 9.444 -12.238 -11.976 1.00 98.69 552 LEU A C 1
ATOM 4292 O O . LEU A 1 552 ? 10.365 -12.716 -12.634 1.00 98.69 552 LEU A O 1
ATOM 4296 N N . ALA A 1 553 ? 9.035 -10.978 -12.130 1.00 98.81 553 ALA A N 1
ATOM 4297 C CA . ALA A 1 553 ? 9.583 -10.062 -13.128 1.00 98.81 553 ALA A CA 1
ATOM 4298 C C . ALA A 1 553 ? 11.098 -9.840 -12.965 1.00 98.81 553 ALA A C 1
ATOM 4300 O O . ALA A 1 553 ? 11.853 -9.956 -13.933 1.00 98.81 553 ALA A O 1
ATOM 4301 N N . ALA A 1 554 ? 11.557 -9.589 -11.737 1.00 98.81 554 ALA A N 1
ATOM 4302 C CA . ALA A 1 554 ? 12.976 -9.396 -11.447 1.00 98.81 554 ALA A CA 1
ATOM 4303 C C . ALA A 1 554 ? 13.803 -10.686 -11.596 1.00 98.81 554 ALA A C 1
ATOM 4305 O O . ALA A 1 554 ? 14.929 -10.629 -12.087 1.00 98.81 554 ALA A O 1
ATOM 4306 N N . LEU A 1 555 ? 13.251 -11.855 -11.242 1.00 98.62 555 LEU A N 1
ATOM 4307 C CA . LEU A 1 555 ? 13.913 -13.150 -11.456 1.00 98.62 555 LEU A CA 1
ATOM 4308 C C . LEU A 1 555 ? 14.051 -13.503 -12.945 1.00 98.62 555 LEU A C 1
ATOM 4310 O O . LEU A 1 555 ? 15.099 -13.997 -13.358 1.00 98.62 555 LEU A O 1
ATOM 4314 N N . LEU A 1 556 ? 13.031 -13.218 -13.758 1.00 98.81 556 LEU A N 1
ATOM 4315 C CA . LEU A 1 556 ? 13.077 -13.404 -15.211 1.00 98.81 556 LEU A CA 1
ATOM 4316 C C . LEU A 1 556 ? 14.131 -12.487 -15.855 1.00 98.81 556 LEU A C 1
ATOM 4318 O O . LEU A 1 556 ? 14.989 -12.961 -16.603 1.00 98.81 556 LEU A O 1
ATOM 4322 N N . ALA A 1 557 ? 14.138 -11.199 -15.503 1.00 98.75 557 ALA A N 1
ATOM 4323 C CA . ALA A 1 557 ? 15.137 -10.245 -15.989 1.00 98.75 557 ALA A CA 1
ATOM 4324 C C . ALA A 1 557 ? 16.569 -10.578 -15.520 1.00 98.75 557 ALA A C 1
ATOM 4326 O O . ALA A 1 557 ? 17.530 -10.392 -16.269 1.00 98.75 557 ALA A O 1
ATOM 4327 N N . ALA A 1 558 ? 16.734 -11.151 -14.320 1.00 98.50 558 ALA A N 1
ATOM 4328 C CA . ALA A 1 558 ? 18.025 -11.647 -13.836 1.00 98.50 558 ALA A CA 1
ATOM 4329 C C . ALA A 1 558 ? 18.623 -12.741 -14.741 1.00 98.50 558 ALA A C 1
ATOM 4331 O O . ALA A 1 558 ? 19.845 -12.820 -14.861 1.00 98.50 558 ALA A O 1
ATOM 4332 N N . GLN A 1 559 ? 17.779 -13.538 -15.406 1.00 98.44 559 GLN A N 1
ATOM 4333 C CA . GLN A 1 559 ? 18.177 -14.569 -16.376 1.00 98.44 559 GLN A CA 1
ATOM 4334 C C . GLN A 1 559 ? 18.196 -14.069 -17.835 1.00 98.44 559 GLN A C 1
ATOM 4336 O O . GLN A 1 559 ? 18.407 -14.861 -18.749 1.00 98.44 559 GLN A O 1
ATOM 4341 N N . GLY A 1 560 ? 18.002 -12.766 -18.071 1.00 97.75 560 GLY A N 1
ATOM 4342 C CA . GLY A 1 560 ? 18.033 -12.172 -19.411 1.00 97.75 560 GLY A CA 1
ATOM 4343 C C . GLY A 1 560 ? 16.723 -12.268 -20.198 1.00 97.75 560 GLY A C 1
ATOM 4344 O O . GLY A 1 560 ? 16.737 -12.053 -21.407 1.00 97.75 560 GLY A O 1
ATOM 4345 N N . PHE A 1 561 ? 15.590 -12.562 -19.550 1.00 98.38 561 PHE A N 1
ATOM 4346 C CA . PHE A 1 561 ? 14.278 -12.390 -20.181 1.00 98.38 561 PHE A CA 1
ATOM 4347 C C . PHE A 1 561 ? 14.015 -10.891 -20.402 1.00 98.38 561 PHE A C 1
ATOM 4349 O O . PHE A 1 561 ? 14.189 -10.084 -19.487 1.00 98.38 561 PHE A O 1
ATOM 4356 N N . THR A 1 562 ? 13.602 -10.512 -21.610 1.00 98.00 562 THR A N 1
ATOM 4357 C CA . THR A 1 562 ? 13.494 -9.110 -22.036 1.00 98.00 562 THR A CA 1
ATOM 4358 C C . THR A 1 562 ? 12.057 -8.579 -21.993 1.00 98.00 562 THR A C 1
ATOM 4360 O O . THR A 1 562 ? 11.076 -9.320 -22.004 1.00 98.00 562 THR A O 1
ATOM 4363 N N . GLY A 1 563 ? 11.939 -7.253 -21.962 1.00 96.69 563 GLY A N 1
ATOM 4364 C CA . GLY A 1 563 ? 10.692 -6.495 -22.098 1.00 96.69 563 GLY A CA 1
ATOM 4365 C C . GLY A 1 563 ? 10.990 -5.098 -22.651 1.00 96.69 563 GLY A C 1
ATOM 4366 O O . GLY A 1 563 ? 12.160 -4.723 -22.742 1.00 96.69 563 GLY A O 1
ATOM 4367 N N . SER A 1 564 ? 9.967 -4.325 -23.033 1.00 95.88 564 SER A N 1
ATOM 4368 C CA . SER A 1 564 ? 10.185 -2.985 -23.608 1.00 95.88 564 SER A CA 1
ATOM 4369 C C . SER A 1 564 ? 10.972 -2.076 -22.658 1.00 95.88 564 SER A C 1
ATOM 4371 O O . SER A 1 564 ? 10.609 -1.935 -21.494 1.00 95.88 564 SER A O 1
ATOM 4373 N N . LEU A 1 565 ? 12.016 -1.414 -23.161 1.00 95.44 565 LEU A N 1
ATOM 4374 C CA . LEU A 1 565 ? 12.790 -0.429 -22.393 1.00 95.44 565 LEU A CA 1
ATOM 4375 C C . LEU A 1 565 ? 12.058 0.919 -22.222 1.00 95.44 565 LEU A C 1
ATOM 4377 O O . LEU A 1 565 ? 12.583 1.804 -21.556 1.00 95.44 565 LEU A O 1
ATOM 4381 N N . GLU A 1 566 ? 10.848 1.037 -22.780 1.00 94.31 566 GLU A N 1
ATOM 4382 C CA . GLU A 1 566 ? 9.934 2.189 -22.708 1.00 94.31 566 GLU A CA 1
ATOM 4383 C C . GLU A 1 566 ? 8.578 1.789 -22.071 1.00 94.31 566 GLU A C 1
ATOM 4385 O O . GLU A 1 566 ? 7.518 2.333 -22.397 1.00 94.31 566 GLU A O 1
ATOM 4390 N N . ALA A 1 567 ? 8.564 0.737 -21.242 1.00 95.75 567 ALA A N 1
ATOM 4391 C CA . ALA A 1 567 ? 7.337 0.057 -20.814 1.00 95.75 567 ALA A CA 1
ATOM 4392 C C . ALA A 1 567 ? 6.355 0.914 -19.998 1.00 95.75 567 ALA A C 1
ATOM 4394 O O . ALA A 1 567 ? 5.159 0.617 -20.015 1.00 95.75 567 ALA A O 1
ATOM 4395 N N . LEU A 1 568 ? 6.817 1.954 -19.300 1.00 96.00 568 LEU A N 1
ATOM 4396 C CA . LEU A 1 568 ? 5.954 2.894 -18.579 1.00 96.00 568 LEU A CA 1
ATOM 4397 C C . LEU A 1 568 ? 5.378 3.971 -19.516 1.00 96.00 568 LEU A C 1
ATOM 4399 O O . LEU A 1 568 ? 4.199 4.312 -19.406 1.00 96.00 568 LEU A O 1
ATOM 4403 N N . GLU A 1 569 ? 6.208 4.496 -20.420 1.00 93.69 569 GLU A N 1
ATOM 4404 C CA . GLU A 1 569 ? 6.045 5.781 -21.110 1.00 93.69 569 GLU A CA 1
ATOM 4405 C C . GLU A 1 569 ? 5.569 5.701 -22.566 1.00 93.69 569 GLU A C 1
ATOM 4407 O O . GLU A 1 569 ? 4.981 6.665 -23.059 1.00 93.69 569 GLU A O 1
ATOM 4412 N N . ALA A 1 570 ? 5.780 4.577 -23.257 1.00 92.44 570 ALA A N 1
ATOM 4413 C CA . ALA A 1 570 ? 5.420 4.432 -24.669 1.00 92.44 570 ALA A CA 1
ATOM 4414 C C . ALA A 1 570 ? 3.923 4.698 -24.935 1.00 92.44 570 ALA A C 1
ATOM 4416 O O . ALA A 1 570 ? 3.077 4.553 -24.050 1.00 92.44 570 ALA A O 1
ATOM 4417 N N . LYS A 1 571 ? 3.541 4.977 -26.194 1.00 90.44 571 LYS A N 1
ATOM 4418 C CA . LYS A 1 571 ? 2.131 5.219 -26.599 1.00 90.44 571 LYS A CA 1
ATOM 4419 C C . LYS A 1 571 ? 1.158 4.089 -26.198 1.00 90.44 571 LYS A C 1
ATOM 4421 O O . LYS A 1 571 ? -0.036 4.330 -26.065 1.00 90.44 571 LYS A O 1
ATOM 4426 N N . ARG A 1 572 ? 1.662 2.863 -26.003 1.00 91.81 572 ARG A N 1
ATOM 4427 C CA . ARG A 1 572 ? 0.925 1.694 -25.472 1.00 91.81 572 ARG A CA 1
ATOM 4428 C C . ARG A 1 572 ? 1.542 1.134 -24.174 1.00 91.81 572 ARG A C 1
ATOM 4430 O O . ARG A 1 572 ? 1.316 -0.022 -23.834 1.00 91.81 572 ARG A O 1
ATOM 4437 N N . GLY A 1 573 ? 2.365 1.931 -23.495 1.00 92.69 573 GLY A N 1
ATOM 4438 C CA . GLY A 1 573 ? 2.993 1.622 -22.213 1.00 92.69 573 GLY A CA 1
ATOM 4439 C C . GLY A 1 573 ? 2.031 1.781 -21.035 1.00 92.69 573 GLY A C 1
ATOM 4440 O O . GLY A 1 573 ? 0.956 2.375 -21.162 1.00 92.69 573 GLY A O 1
ATOM 4441 N N . TRP A 1 574 ? 2.433 1.244 -19.883 1.00 96.06 574 TRP A N 1
ATOM 4442 C CA . TRP A 1 574 ? 1.623 1.105 -18.672 1.00 96.06 574 TRP A CA 1
ATOM 4443 C C . TRP A 1 574 ? 0.920 2.404 -18.279 1.00 96.06 574 TRP A C 1
ATOM 4445 O O . TRP A 1 574 ? -0.300 2.404 -18.148 1.00 96.06 574 TRP A O 1
ATOM 4455 N N . GLY A 1 575 ? 1.647 3.523 -18.171 1.00 93.81 575 GLY A N 1
ATOM 4456 C CA . GLY A 1 575 ? 1.085 4.782 -17.675 1.00 93.81 575 GLY A CA 1
ATOM 4457 C C . GLY A 1 575 ? -0.057 5.292 -18.549 1.00 93.81 575 GLY A C 1
ATOM 4458 O O . GLY A 1 575 ? -1.102 5.695 -18.037 1.00 93.81 575 GLY A O 1
ATOM 4459 N N . ASN A 1 576 ? 0.114 5.209 -19.870 1.00 91.62 576 ASN A N 1
ATOM 4460 C CA . ASN A 1 576 ? -0.908 5.584 -20.845 1.00 91.62 576 ASN A CA 1
ATOM 4461 C C . ASN A 1 576 ? -2.109 4.628 -20.803 1.00 91.62 576 ASN A C 1
ATOM 4463 O O . ASN A 1 576 ? -3.245 5.090 -20.727 1.00 91.62 576 ASN A O 1
ATOM 4467 N N . VAL A 1 577 ? -1.864 3.313 -20.782 1.00 93.50 577 VAL A N 1
ATOM 4468 C CA . VAL A 1 577 ? -2.915 2.279 -20.805 1.00 93.50 577 VAL A CA 1
ATOM 4469 C C . VAL A 1 577 ? -3.763 2.265 -19.530 1.00 93.50 577 VAL A C 1
ATOM 4471 O O . VAL A 1 577 ? -4.973 2.076 -19.621 1.00 93.50 577 VAL A O 1
ATOM 4474 N N . VAL A 1 578 ? -3.168 2.459 -18.347 1.00 92.50 578 VAL A N 1
ATOM 4475 C CA . VAL A 1 578 ? -3.904 2.333 -17.075 1.00 92.50 578 VAL A CA 1
ATOM 4476 C C . VAL A 1 578 ? -4.441 3.657 -16.526 1.00 92.50 578 VAL A C 1
ATOM 4478 O O . VAL A 1 578 ? -5.320 3.619 -15.666 1.00 92.50 578 VAL A O 1
ATOM 4481 N N . GLY A 1 579 ? -3.939 4.814 -16.979 1.00 84.19 579 GLY A N 1
ATOM 4482 C CA . GLY A 1 579 ? -4.338 6.121 -16.436 1.00 84.19 579 GLY A CA 1
ATOM 4483 C C . GLY A 1 579 ? -3.936 7.354 -17.254 1.00 84.19 579 GLY A C 1
ATOM 4484 O O . GLY A 1 579 ? -3.817 8.442 -16.691 1.00 84.19 579 GLY A O 1
ATOM 4485 N N . GLY A 1 580 ? -3.704 7.215 -18.563 1.00 74.69 580 GLY A N 1
ATOM 4486 C CA . GLY A 1 580 ? -3.454 8.348 -19.465 1.00 74.69 580 GLY A CA 1
ATOM 4487 C C . GLY A 1 580 ? -2.098 9.056 -19.315 1.00 74.69 580 GLY A C 1
ATOM 4488 O O . GLY A 1 580 ? -1.944 10.144 -19.858 1.00 74.69 580 GLY A O 1
ATOM 4489 N N . GLY A 1 581 ? -1.144 8.485 -18.567 1.00 65.75 581 GLY A N 1
ATOM 4490 C CA . GLY A 1 581 ? 0.314 8.736 -18.606 1.00 65.75 581 GLY A CA 1
ATOM 4491 C C . GLY A 1 581 ? 0.863 10.132 -18.266 1.00 65.75 581 GLY A C 1
ATOM 4492 O O . GLY A 1 581 ? 2.062 10.272 -18.031 1.00 65.75 581 GLY A O 1
ATOM 4493 N N . HIS A 1 582 ? 0.014 11.154 -18.217 1.00 71.81 582 HIS A N 1
ATOM 4494 C CA . HIS A 1 582 ? 0.371 12.569 -18.350 1.00 71.81 582 HIS A CA 1
ATOM 4495 C C . HIS A 1 582 ? 1.369 13.152 -17.329 1.00 71.81 582 HIS A C 1
ATOM 4497 O O . HIS A 1 582 ? 1.974 14.174 -17.638 1.00 71.81 582 HIS A O 1
ATOM 4503 N N . ARG A 1 583 ? 1.578 12.538 -16.151 1.00 85.62 583 ARG A N 1
ATOM 4504 C CA . ARG A 1 583 ? 2.554 13.012 -15.137 1.00 85.62 583 ARG A CA 1
ATOM 4505 C C . ARG A 1 583 ? 3.814 12.151 -14.996 1.00 85.62 583 ARG A C 1
ATOM 4507 O O . ARG A 1 583 ? 4.668 12.445 -14.163 1.00 85.62 583 ARG A O 1
ATOM 4514 N N . LEU A 1 584 ? 3.958 11.088 -15.790 1.00 88.56 584 LEU A N 1
ATOM 4515 C CA . LEU A 1 584 ? 5.012 10.084 -15.598 1.00 88.56 584 LEU A CA 1
ATOM 4516 C C . LEU A 1 584 ? 6.436 10.661 -15.652 1.00 88.56 584 LEU A C 1
ATOM 4518 O O . LEU A 1 584 ? 7.261 10.326 -14.805 1.00 88.56 584 LEU A O 1
ATOM 4522 N N . GLY A 1 585 ? 6.720 11.543 -16.613 1.00 85.75 585 GLY A N 1
ATOM 4523 C CA . GLY A 1 585 ? 8.032 12.184 -16.718 1.00 85.75 585 GLY A CA 1
ATOM 4524 C C . GLY A 1 585 ? 8.361 13.070 -15.510 1.00 85.75 585 GLY A C 1
ATOM 4525 O O . GLY A 1 585 ? 9.497 13.067 -15.046 1.00 85.75 585 GLY A O 1
ATOM 4526 N N . GLU A 1 586 ? 7.370 13.783 -14.969 1.00 87.56 586 GLU A N 1
ATOM 4527 C CA . GLU A 1 586 ? 7.544 14.693 -13.829 1.00 87.56 586 GLU A CA 1
ATOM 4528 C C . GLU A 1 586 ? 7.852 13.920 -12.537 1.00 87.56 586 GLU A C 1
ATOM 4530 O O . GLU A 1 586 ? 8.819 14.229 -11.839 1.00 87.56 586 GLU A O 1
ATOM 4535 N N . GLU A 1 587 ? 7.082 12.868 -12.245 1.00 92.19 587 GLU A N 1
ATOM 4536 C CA . GLU A 1 587 ? 7.233 12.097 -11.004 1.00 92.19 587 GLU A CA 1
ATOM 4537 C C . GLU A 1 587 ? 8.512 11.255 -10.967 1.00 92.19 587 GLU A C 1
ATOM 4539 O O . GLU A 1 587 ? 9.154 11.157 -9.919 1.00 92.19 587 GLU A O 1
ATOM 4544 N N . ILE A 1 588 ? 8.936 10.700 -12.110 1.00 91.62 588 ILE A N 1
ATOM 4545 C CA . ILE A 1 588 ? 10.201 9.959 -12.212 1.00 91.62 588 ILE A CA 1
ATOM 4546 C C . ILE A 1 588 ? 11.416 10.899 -12.142 1.00 91.62 588 ILE A C 1
ATOM 4548 O O . ILE A 1 588 ? 12.422 10.539 -11.534 1.00 91.62 588 ILE A O 1
ATOM 4552 N N . VAL A 1 589 ? 11.333 12.126 -12.672 1.00 86.00 589 VAL A N 1
ATOM 4553 C CA . VAL A 1 589 ? 12.377 13.153 -12.464 1.00 86.00 589 VAL A CA 1
ATOM 4554 C C . VAL A 1 589 ? 12.429 13.628 -11.001 1.00 86.00 589 VAL A C 1
ATOM 4556 O O . VAL A 1 589 ? 13.486 14.037 -10.526 1.00 86.00 589 VAL A O 1
ATOM 4559 N N . GLY A 1 590 ? 11.326 13.522 -10.252 1.00 83.25 590 GLY A N 1
ATOM 4560 C CA . GLY A 1 590 ? 11.263 13.845 -8.822 1.00 83.25 590 GLY A CA 1
ATOM 4561 C C . GLY A 1 590 ? 11.929 12.836 -7.871 1.00 83.25 590 GLY A C 1
ATOM 4562 O O . GLY A 1 590 ? 12.017 13.120 -6.670 1.00 83.25 590 GLY A O 1
ATOM 4563 N N . LEU A 1 591 ? 12.384 11.676 -8.365 1.00 90.06 591 LEU A N 1
ATOM 4564 C CA . LEU A 1 591 ? 12.988 10.605 -7.560 1.00 90.06 591 LEU A CA 1
ATOM 4565 C C . LEU A 1 591 ? 14.236 11.071 -6.793 1.00 90.06 591 LEU A C 1
ATOM 4567 O O . LEU A 1 591 ? 15.155 11.671 -7.345 1.00 90.06 591 LEU A O 1
ATOM 4571 N N . GLY A 1 592 ? 14.279 10.776 -5.492 1.00 83.00 592 GLY A N 1
ATOM 4572 C CA . GLY A 1 592 ? 15.357 11.193 -4.586 1.00 83.00 592 GLY A CA 1
ATOM 4573 C C . GLY A 1 592 ? 15.362 12.683 -4.207 1.00 83.00 592 GLY A C 1
ATOM 4574 O O . GLY A 1 592 ? 16.076 13.061 -3.279 1.00 83.00 592 GLY A O 1
ATOM 4575 N N . GLY A 1 593 ? 14.563 13.520 -4.880 1.00 87.56 593 GLY A N 1
ATOM 4576 C CA . GLY A 1 593 ? 14.333 14.921 -4.516 1.00 87.56 593 GLY A CA 1
ATOM 4577 C C . GLY A 1 593 ? 13.173 15.082 -3.530 1.00 87.56 593 GLY A C 1
ATOM 4578 O O . GLY A 1 593 ? 13.338 15.687 -2.472 1.00 87.56 593 GLY A O 1
ATOM 4579 N N . ARG A 1 594 ? 12.007 14.502 -3.849 1.00 90.94 594 ARG A N 1
ATOM 4580 C CA . ARG A 1 594 ? 10.863 14.366 -2.930 1.00 90.94 594 ARG A CA 1
ATOM 4581 C C . ARG A 1 594 ? 10.645 12.879 -2.648 1.00 90.94 594 ARG A C 1
ATOM 4583 O O . ARG A 1 594 ? 10.376 12.127 -3.578 1.00 90.94 594 ARG A O 1
ATOM 4590 N N . TRP A 1 595 ? 10.769 12.501 -1.377 1.00 96.00 595 TRP A N 1
ATOM 4591 C CA . TRP A 1 595 ? 10.635 11.124 -0.896 1.00 96.00 595 TRP A CA 1
ATOM 4592 C C . TRP A 1 595 ? 9.198 10.844 -0.447 1.00 96.00 595 TRP A C 1
ATOM 4594 O O . TRP A 1 595 ? 8.739 11.386 0.562 1.00 96.00 595 TRP A O 1
ATOM 4604 N N . GLU A 1 596 ? 8.491 9.983 -1.171 1.00 96.62 596 GLU A N 1
ATOM 4605 C CA . GLU A 1 596 ? 7.123 9.570 -0.835 1.00 96.62 596 GLU A CA 1
ATOM 4606 C C . GLU A 1 596 ? 7.083 8.608 0.366 1.00 96.62 596 GLU A C 1
ATOM 4608 O O . GLU A 1 596 ? 6.087 8.553 1.087 1.00 96.62 596 GLU A O 1
ATOM 4613 N N . THR A 1 597 ? 8.198 7.936 0.678 1.00 96.25 597 THR A N 1
ATOM 4614 C CA . THR A 1 597 ? 8.383 7.129 1.901 1.00 96.25 597 THR A CA 1
ATOM 4615 C C . THR A 1 597 ? 8.148 7.960 3.170 1.00 96.25 597 THR A C 1
ATOM 4617 O O . THR A 1 597 ? 7.622 7.447 4.156 1.00 96.25 597 THR A O 1
ATOM 4620 N N . LEU A 1 598 ? 8.467 9.264 3.150 1.00 96.00 598 LEU A N 1
ATOM 4621 C CA . LEU A 1 598 ? 8.200 10.194 4.260 1.00 96.00 598 LEU A CA 1
ATOM 4622 C C . LEU A 1 598 ? 6.719 10.609 4.364 1.00 96.00 598 LEU A C 1
ATOM 4624 O O . LEU A 1 598 ? 6.313 11.194 5.367 1.00 96.00 598 LEU A O 1
ATOM 4628 N N . ARG A 1 599 ? 5.912 10.324 3.334 1.00 94.62 599 ARG A N 1
ATOM 4629 C CA . ARG A 1 599 ? 4.467 10.610 3.250 1.00 94.62 599 ARG A CA 1
ATOM 4630 C C . ARG A 1 599 ? 3.609 9.349 3.418 1.00 94.62 599 ARG A C 1
ATOM 4632 O O . ARG A 1 599 ? 2.390 9.390 3.242 1.00 94.62 599 ARG A O 1
ATOM 4639 N N . ASN A 1 600 ? 4.241 8.229 3.762 1.00 94.44 600 ASN A N 1
ATOM 4640 C CA . ASN A 1 600 ? 3.577 6.980 4.088 1.00 94.44 600 ASN A CA 1
ATOM 4641 C C . ASN A 1 600 ? 3.006 7.037 5.515 1.00 94.44 600 ASN A C 1
ATOM 4643 O O . ASN A 1 600 ? 3.738 7.259 6.481 1.00 94.44 600 ASN A O 1
ATOM 4647 N N . ALA A 1 601 ? 1.694 6.859 5.650 1.00 93.94 601 ALA A N 1
ATOM 4648 C CA . ALA A 1 601 ? 0.970 7.009 6.907 1.00 93.94 601 ALA A CA 1
ATOM 4649 C C . ALA A 1 601 ? 0.594 5.648 7.510 1.00 93.94 601 ALA A C 1
ATOM 4651 O O . ALA A 1 601 ? 0.260 4.706 6.793 1.00 93.94 601 ALA A O 1
A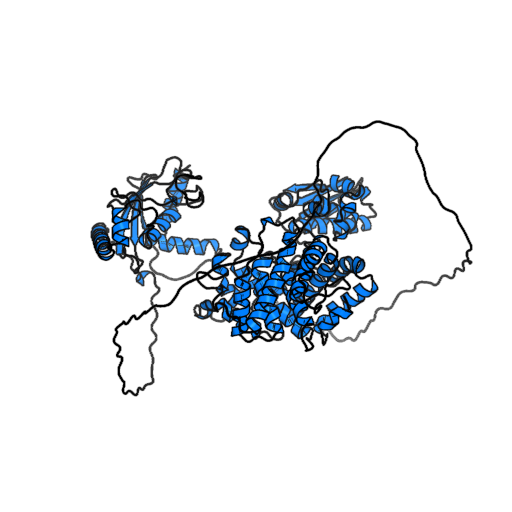TOM 4652 N N . PHE A 1 602 ? 0.603 5.533 8.840 1.00 95.31 602 PHE A N 1
ATOM 4653 C CA . PHE A 1 602 ? 0.285 4.280 9.532 1.00 95.31 602 PHE A CA 1
ATOM 4654 C C . PHE A 1 602 ? -1.106 4.338 10.154 1.00 95.31 602 PHE A C 1
ATOM 4656 O O . PHE A 1 602 ? -1.365 5.163 11.031 1.00 95.31 602 PHE A O 1
ATOM 4663 N N . LYS A 1 603 ? -1.996 3.430 9.735 1.00 93.69 603 LYS A N 1
ATOM 4664 C CA . LYS A 1 603 ? -3.355 3.339 10.279 1.00 93.69 603 LYS A CA 1
ATOM 4665 C C . LYS A 1 603 ? -3.315 3.011 11.787 1.00 93.69 603 LYS A C 1
ATOM 4667 O O . LYS A 1 603 ? -2.781 1.954 12.139 1.00 93.69 603 LYS A O 1
ATOM 4672 N N . PRO A 1 604 ? -3.905 3.827 12.682 1.00 93.38 604 PRO A N 1
ATOM 4673 C CA . PRO A 1 604 ? -4.075 3.492 14.102 1.00 93.38 604 PRO A CA 1
ATOM 4674 C C . PRO A 1 604 ? -5.184 2.459 14.353 1.00 93.38 604 PRO A C 1
ATOM 4676 O O . PRO A 1 604 ? -5.095 1.696 15.317 1.00 93.38 604 PRO A O 1
ATOM 4679 N N . PHE A 1 605 ? -6.180 2.368 13.459 1.00 93.81 605 PHE A N 1
ATOM 4680 C CA . PHE A 1 605 ? -7.348 1.481 13.569 1.00 93.81 605 PHE A CA 1
ATOM 4681 C C . PHE A 1 605 ? -7.564 0.672 12.263 1.00 93.81 605 PHE A C 1
ATOM 4683 O O . PHE A 1 605 ? -7.298 1.204 11.182 1.00 93.81 605 PHE A O 1
ATOM 4690 N N . PRO A 1 606 ? -8.054 -0.586 12.315 1.00 90.56 606 PRO A N 1
ATOM 4691 C CA . PRO A 1 606 ? -8.135 -1.519 11.177 1.00 90.56 606 PRO A CA 1
ATOM 4692 C C . PRO A 1 606 ? -9.389 -1.294 10.305 1.00 90.56 606 PRO A C 1
ATOM 4694 O O . PRO A 1 606 ? -10.200 -2.198 10.097 1.00 90.56 606 PRO A O 1
ATOM 4697 N N . CYS A 1 607 ? -9.598 -0.057 9.857 1.00 87.44 607 CYS A N 1
ATOM 4698 C CA . CYS A 1 607 ? -10.774 0.377 9.094 1.00 87.44 607 CYS A CA 1
ATOM 4699 C C . CYS A 1 607 ? -10.441 1.571 8.178 1.00 87.44 607 CYS A C 1
ATOM 4701 O O . CYS A 1 607 ? -9.327 2.101 8.215 1.00 87.44 607 CYS A O 1
ATOM 4703 N N . GLY A 1 608 ? -11.410 2.020 7.372 1.00 82.88 608 GLY A N 1
ATOM 4704 C CA . GLY A 1 608 ? -11.239 3.156 6.460 1.00 82.88 608 GLY A CA 1
ATOM 4705 C C . GLY A 1 608 ? -10.916 4.475 7.179 1.00 82.88 608 GLY A C 1
ATOM 4706 O O . GLY A 1 608 ? -11.537 4.813 8.187 1.00 82.88 608 GLY A O 1
ATOM 4707 N N . ILE A 1 609 ? -9.966 5.243 6.629 1.00 86.38 609 ILE A N 1
ATOM 4708 C CA . ILE A 1 609 ? -9.383 6.439 7.272 1.00 86.38 609 ILE A CA 1
ATOM 4709 C C . ILE A 1 609 ? -10.416 7.507 7.673 1.00 86.38 609 ILE A C 1
ATOM 4711 O O . ILE A 1 609 ? -10.268 8.140 8.713 1.00 86.38 609 ILE A O 1
ATOM 4715 N N . VAL A 1 610 ? -11.518 7.628 6.924 1.00 88.44 610 VAL A N 1
ATOM 4716 C CA . VAL A 1 610 ? -12.632 8.561 7.195 1.00 88.44 610 VAL A CA 1
ATOM 4717 C C . VAL A 1 610 ? -13.316 8.348 8.559 1.00 88.44 610 VAL A C 1
ATOM 4719 O O . VAL A 1 610 ? -14.043 9.215 9.030 1.00 88.44 610 VAL A O 1
ATOM 4722 N N . VAL A 1 611 ? -13.094 7.202 9.214 1.00 92.12 611 VAL A N 1
ATOM 4723 C CA . VAL A 1 611 ? -13.632 6.887 10.553 1.00 92.12 611 VAL A CA 1
ATOM 4724 C C . VAL A 1 611 ? -12.645 7.246 11.670 1.00 92.12 611 VAL A C 1
ATOM 4726 O O . VAL A 1 611 ? -13.044 7.463 12.815 1.00 92.12 611 VAL A O 1
ATOM 4729 N N . HIS A 1 612 ? -11.348 7.341 11.363 1.00 95.00 612 HIS A N 1
ATOM 4730 C CA . HIS A 1 612 ? -10.281 7.479 12.360 1.00 95.00 612 HIS A CA 1
ATOM 4731 C C . HIS A 1 612 ? -10.402 8.727 13.255 1.00 95.00 612 HIS A C 1
ATOM 4733 O O . HIS A 1 612 ? -10.098 8.591 14.444 1.00 95.00 612 HIS A O 1
ATOM 4739 N N . PRO A 1 613 ? -10.904 9.895 12.790 1.00 96.62 613 PRO A N 1
ATOM 4740 C CA . PRO A 1 613 ? -11.136 11.048 13.663 1.00 96.62 613 PRO A CA 1
ATOM 4741 C C . PRO A 1 613 ? -12.152 10.748 14.768 1.00 96.62 613 PRO A C 1
ATOM 4743 O O . PRO A 1 613 ? -11.916 11.066 15.931 1.00 96.62 613 PRO A O 1
ATOM 4746 N N . VAL A 1 614 ? -13.254 10.061 14.440 1.00 97.44 614 VAL A N 1
ATOM 4747 C CA . VAL A 1 614 ? -14.273 9.657 15.424 1.00 97.44 614 VAL A CA 1
ATOM 4748 C C . VAL A 1 614 ? -13.686 8.690 16.449 1.00 97.44 614 VAL A C 1
ATOM 4750 O O . VAL A 1 614 ? -13.941 8.850 17.643 1.00 97.44 614 VAL A O 1
ATOM 4753 N N . ILE A 1 615 ? -12.857 7.736 16.019 1.00 97.56 615 ILE A N 1
ATOM 4754 C CA . ILE A 1 615 ? -12.231 6.769 16.930 1.00 97.56 615 ILE A CA 1
ATOM 4755 C C . ILE A 1 615 ? -11.203 7.458 17.845 1.00 97.56 615 ILE A C 1
ATOM 4757 O O . ILE A 1 615 ? -11.242 7.228 19.049 1.00 97.56 615 ILE A O 1
ATOM 4761 N N . ASP A 1 616 ? -10.347 8.359 17.346 1.00 97.06 616 ASP A N 1
ATOM 4762 C CA . ASP A 1 616 ? -9.427 9.149 18.193 1.00 97.06 616 ASP A CA 1
ATOM 4763 C C . ASP A 1 616 ? -10.171 10.111 19.141 1.00 97.06 616 ASP A C 1
ATOM 4765 O O . ASP A 1 616 ? -9.735 10.361 20.269 1.00 97.06 616 ASP A O 1
ATOM 4769 N N . GLY A 1 617 ? -11.321 10.639 18.715 1.00 97.38 617 GLY A N 1
ATOM 4770 C CA . GLY A 1 617 ? -12.258 11.364 19.572 1.00 97.38 617 GLY A CA 1
ATOM 4771 C C . GLY A 1 617 ? -12.777 10.494 20.719 1.00 97.38 617 GLY A C 1
ATOM 4772 O O . GLY A 1 617 ? -12.704 10.895 21.878 1.00 97.38 617 GLY A O 1
ATOM 4773 N N . CYS A 1 618 ? -13.230 9.279 20.411 1.00 97.75 618 CYS A N 1
ATOM 4774 C CA . CYS A 1 618 ? -13.776 8.326 21.376 1.00 97.75 618 CYS A CA 1
ATOM 4775 C C . CYS A 1 618 ? -12.718 7.747 22.331 1.00 97.75 618 CYS A C 1
ATOM 4777 O O . CYS A 1 618 ? -12.968 7.660 23.530 1.00 97.75 618 CYS A O 1
ATOM 4779 N N . VAL A 1 619 ? -11.523 7.421 21.830 1.00 96.94 619 VAL A N 1
ATOM 4780 C CA . VAL A 1 619 ? -10.376 6.943 22.626 1.00 96.94 619 VAL A CA 1
ATOM 4781 C C . VAL A 1 619 ? -9.888 8.020 23.597 1.00 96.94 619 VAL A C 1
ATOM 4783 O O . VAL A 1 619 ? -9.626 7.730 24.762 1.00 96.94 619 VAL A O 1
ATOM 4786 N N . TRP A 1 620 ? -9.830 9.283 23.164 1.00 96.88 620 TRP A N 1
ATOM 4787 C CA . TRP A 1 620 ? -9.607 10.407 24.080 1.00 96.88 620 TRP A CA 1
ATOM 4788 C C . TRP A 1 620 ? -10.743 10.535 25.106 1.00 96.88 620 TRP A C 1
ATOM 4790 O O . TRP A 1 620 ? -10.480 10.710 26.295 1.00 96.88 620 TRP A O 1
ATOM 4800 N N . GLY A 1 621 ? -11.995 10.387 24.660 1.00 96.44 621 GLY A N 1
ATOM 4801 C CA . GLY A 1 621 ? -13.177 10.426 25.519 1.00 96.44 621 GLY A CA 1
ATOM 4802 C C . GLY A 1 621 ? -13.120 9.393 26.643 1.00 96.44 621 GLY A C 1
ATOM 4803 O O . GLY A 1 621 ? -13.392 9.735 27.787 1.00 96.44 621 GLY A O 1
ATOM 4804 N N . HIS A 1 622 ? -12.683 8.165 26.351 1.00 96.50 622 HIS A N 1
ATOM 4805 C CA . HIS A 1 622 ? -12.480 7.105 27.343 1.00 96.50 622 HIS A CA 1
ATOM 4806 C C . HIS A 1 622 ? -11.549 7.553 28.481 1.00 96.50 622 HIS A C 1
ATOM 4808 O O . HIS A 1 622 ? -11.928 7.506 29.652 1.00 96.50 622 HIS A O 1
ATOM 4814 N N . VAL A 1 623 ? -10.364 8.069 28.132 1.00 95.38 623 VAL A N 1
ATOM 4815 C CA . VAL A 1 623 ? -9.361 8.553 29.097 1.00 95.38 623 VAL A CA 1
ATOM 4816 C C . VAL A 1 623 ? -9.892 9.732 29.919 1.00 95.38 623 VAL A C 1
ATOM 4818 O O . VAL A 1 623 ? -9.628 9.828 31.117 1.00 95.38 623 VAL A O 1
ATOM 4821 N N . GLU A 1 624 ? -10.678 10.622 29.312 1.00 95.12 624 GLU A N 1
ATOM 4822 C CA . GLU A 1 624 ? -11.304 11.738 30.024 1.00 95.12 624 GLU A CA 1
ATOM 4823 C C . GLU A 1 624 ? -12.422 11.293 30.977 1.00 95.12 624 GLU A C 1
ATOM 4825 O O . GLU A 1 624 ? -12.487 11.804 32.097 1.00 95.12 624 GLU A O 1
ATOM 4830 N N . LEU A 1 625 ? -13.254 10.315 30.595 1.00 94.00 625 LEU A N 1
ATOM 4831 C CA . LEU A 1 625 ? -14.276 9.732 31.474 1.00 94.00 625 LEU A CA 1
ATOM 4832 C C . LEU A 1 625 ? -13.642 9.039 32.690 1.00 94.00 625 LEU A C 1
ATOM 4834 O O . LEU A 1 625 ? -14.069 9.297 33.821 1.00 94.00 625 LEU A O 1
ATOM 4838 N N . GLU A 1 626 ? -12.570 8.259 32.495 1.00 93.81 626 GLU A N 1
ATOM 4839 C CA . GLU A 1 626 ? -11.773 7.712 33.604 1.00 93.81 626 GLU A CA 1
ATOM 4840 C C . GLU A 1 626 ? -11.225 8.835 34.503 1.00 93.81 626 GLU A C 1
ATOM 4842 O O . GLU A 1 626 ? -11.375 8.790 35.729 1.00 93.81 626 GLU A O 1
ATOM 4847 N N . ARG A 1 627 ? -10.648 9.891 33.906 1.00 91.75 627 ARG A N 1
ATOM 4848 C CA . ARG A 1 627 ? -10.058 11.039 34.619 1.00 91.75 627 ARG A CA 1
ATOM 4849 C C . ARG A 1 627 ? -11.065 11.792 35.495 1.00 91.75 627 ARG A C 1
ATOM 4851 O O . ARG A 1 627 ? -10.668 12.331 36.531 1.00 91.75 627 ARG A O 1
ATOM 4858 N N . VAL A 1 628 ? -12.345 11.840 35.114 1.00 89.69 628 VAL A N 1
ATOM 4859 C CA . VAL A 1 628 ? -13.420 12.478 35.904 1.00 89.69 628 VAL A CA 1
ATOM 4860 C C . VAL A 1 628 ? -14.249 11.494 36.744 1.00 89.69 628 VAL A C 1
ATOM 4862 O O . VAL A 1 628 ? -15.211 11.911 37.399 1.00 89.69 628 VAL A O 1
ATOM 4865 N N . GLY A 1 629 ? -13.886 10.208 36.765 1.00 90.06 629 GLY A N 1
ATOM 4866 C CA . GLY A 1 629 ? -14.588 9.171 37.520 1.00 90.06 629 GLY A CA 1
ATOM 4867 C C . GLY A 1 629 ? -16.027 8.977 37.040 1.00 90.06 629 GLY A C 1
ATOM 4868 O O . GLY A 1 629 ? -16.968 9.173 37.817 1.00 90.06 629 GLY A O 1
ATOM 4869 N N . VAL A 1 630 ? -16.186 8.668 35.753 1.00 90.06 630 VAL A N 1
ATOM 4870 C CA . VAL A 1 630 ? -17.445 8.301 35.087 1.00 90.06 630 VAL A CA 1
ATOM 4871 C C . VAL A 1 630 ? -17.253 6.946 34.417 1.00 90.06 630 VAL A C 1
ATOM 4873 O O . VAL A 1 630 ? -16.284 6.754 33.687 1.00 90.06 630 VAL A O 1
ATOM 4876 N N . GLU A 1 631 ? -18.177 6.012 34.634 1.00 90.06 631 GLU A N 1
ATOM 4877 C CA . GLU A 1 631 ? -18.191 4.756 33.882 1.00 90.06 631 GLU A CA 1
ATOM 4878 C C . GLU A 1 631 ? -18.869 4.970 32.522 1.00 90.06 631 GLU A C 1
ATOM 4880 O O . GLU A 1 631 ? -19.854 5.698 32.417 1.00 90.06 631 GLU A O 1
ATOM 4885 N N . VAL A 1 632 ? -18.400 4.292 31.469 1.00 88.31 632 VAL A N 1
ATOM 4886 C CA . VAL A 1 632 ? -18.963 4.424 30.105 1.00 88.31 632 VAL A CA 1
ATOM 4887 C C . VAL A 1 632 ? -20.466 4.076 30.054 1.00 88.31 632 VAL A C 1
ATOM 4889 O O . VAL A 1 632 ? -21.192 4.560 29.188 1.00 88.31 632 VAL A O 1
ATOM 4892 N N . GLY A 1 633 ? -20.974 3.304 31.023 1.00 86.62 633 GLY A N 1
ATOM 4893 C CA . GLY A 1 633 ? -22.406 3.029 31.178 1.00 86.62 633 GLY A CA 1
ATOM 4894 C C . GLY A 1 633 ? -23.281 4.265 31.455 1.00 86.62 633 GLY A C 1
ATOM 4895 O O . GLY A 1 633 ? -24.449 4.256 31.056 1.00 86.62 633 GLY A O 1
ATOM 4896 N N . ASP A 1 634 ? -22.722 5.321 32.065 1.00 91.12 634 ASP A N 1
ATOM 4897 C CA . ASP A 1 634 ? -23.397 6.590 32.401 1.00 91.12 634 ASP A CA 1
ATOM 4898 C C . ASP A 1 634 ? -23.466 7.590 31.223 1.00 91.12 634 ASP A C 1
ATOM 4900 O O . ASP A 1 634 ? -24.035 8.678 31.361 1.00 91.12 634 ASP A O 1
ATOM 4904 N N . VAL A 1 635 ? -22.897 7.246 30.061 1.00 95.31 635 VAL A N 1
ATOM 4905 C CA . VAL A 1 635 ? -23.007 8.045 28.828 1.00 95.31 635 VAL A CA 1
ATOM 4906 C C . VAL A 1 635 ? -24.434 7.948 28.288 1.00 95.31 635 VAL A C 1
ATOM 4908 O O . VAL A 1 635 ? -24.887 6.870 27.908 1.00 95.31 635 VAL A O 1
ATOM 4911 N N . GLU A 1 636 ? -25.162 9.062 28.237 1.00 95.94 636 GLU A N 1
ATOM 4912 C CA . GLU A 1 636 ? -26.555 9.088 27.768 1.00 95.94 636 GLU A CA 1
ATOM 4913 C C . GLU A 1 636 ? -26.643 9.097 26.237 1.00 95.94 636 GLU A C 1
ATOM 4915 O O . GLU A 1 636 ? -27.499 8.424 25.669 1.00 95.94 636 GLU A O 1
ATOM 4920 N N . SER A 1 637 ? -25.750 9.832 25.569 1.00 97.25 637 SER A N 1
ATOM 4921 C CA . SER A 1 637 ? -25.621 9.870 24.105 1.00 97.25 637 SER A CA 1
ATOM 4922 C C . SER A 1 637 ? -24.238 10.361 23.680 1.00 97.25 637 SER A C 1
ATOM 4924 O O . SER A 1 637 ? -23.562 11.061 24.436 1.00 97.25 637 SER A O 1
ATOM 4926 N N . VAL A 1 638 ? -23.823 10.009 22.463 1.00 97.94 638 VAL A N 1
ATOM 4927 C CA . VAL A 1 638 ? -22.614 10.535 21.819 1.00 97.94 638 VAL A CA 1
ATOM 4928 C C . VAL A 1 638 ? -23.010 11.125 20.473 1.00 97.94 638 VAL A C 1
ATOM 4930 O O . VAL A 1 638 ? -23.451 10.399 19.588 1.00 97.94 638 VAL A O 1
ATOM 4933 N N . VAL A 1 639 ? -22.860 12.436 20.306 1.00 98.12 639 VAL A N 1
ATOM 4934 C CA . VAL A 1 639 ? -23.127 13.112 19.030 1.00 98.12 639 VAL A CA 1
ATOM 4935 C C . VAL A 1 639 ? -21.799 13.359 18.325 1.00 98.12 639 VAL A C 1
ATOM 4937 O O . VAL A 1 639 ? -20.905 13.982 18.900 1.00 98.12 639 VAL A O 1
ATOM 4940 N N . VAL A 1 640 ? -21.665 12.897 17.081 1.00 97.75 640 VAL A N 1
ATOM 4941 C CA . VAL A 1 640 ? -20.487 13.143 16.237 1.00 97.75 640 VAL A CA 1
ATOM 4942 C C . VAL A 1 640 ? -20.880 13.914 14.980 1.00 97.75 640 VAL A C 1
ATOM 4944 O O . VAL A 1 640 ? -21.699 13.452 14.191 1.00 97.75 640 VAL A O 1
ATOM 4947 N N . ARG A 1 641 ? -20.303 15.103 14.776 1.00 98.12 641 ARG A N 1
ATOM 4948 C CA . ARG A 1 641 ? -20.414 15.856 13.515 1.00 98.12 641 ARG A CA 1
ATOM 4949 C C . ARG A 1 641 ? -19.248 15.477 12.613 1.00 98.12 641 ARG A C 1
ATOM 4951 O O . ARG A 1 641 ? -18.097 15.557 13.042 1.00 98.12 641 ARG A O 1
ATOM 4958 N N . VAL A 1 642 ? -19.568 15.065 11.390 1.00 97.62 642 VAL A N 1
ATOM 4959 C CA . VAL A 1 642 ? -18.639 14.487 10.407 1.00 97.62 642 VAL A CA 1
ATOM 4960 C C . VAL A 1 642 ? -18.997 14.936 8.989 1.00 97.62 642 VAL A C 1
ATOM 4962 O O . VAL A 1 642 ? -20.165 15.195 8.698 1.00 97.62 642 VAL A O 1
ATOM 4965 N N . HIS A 1 643 ? -18.024 14.983 8.079 1.00 97.19 643 HIS A N 1
ATOM 4966 C CA . HIS A 1 643 ? -18.297 15.210 6.655 1.00 97.19 643 HIS A CA 1
ATOM 4967 C C . HIS A 1 643 ? -19.243 14.121 6.085 1.00 97.19 643 HIS A C 1
ATOM 4969 O O . HIS A 1 643 ? -19.100 12.954 6.462 1.00 97.19 643 HIS A O 1
ATOM 4975 N N . PRO A 1 644 ? -20.185 14.430 5.161 1.00 94.75 644 PRO A N 1
ATOM 4976 C CA . PRO A 1 644 ? -21.159 13.453 4.654 1.00 94.75 644 PRO A CA 1
ATOM 4977 C C . PRO A 1 644 ? -20.562 12.142 4.122 1.00 94.75 644 PRO A C 1
ATOM 4979 O O . PRO A 1 644 ? -21.180 11.095 4.292 1.00 94.75 644 PRO A O 1
ATOM 4982 N N . LEU A 1 645 ? -19.348 12.187 3.555 1.00 90.44 645 LEU A N 1
ATOM 4983 C CA . LEU A 1 645 ? -18.629 11.007 3.051 1.00 90.44 645 LEU A CA 1
ATOM 4984 C C . LEU A 1 645 ? -18.423 9.921 4.127 1.00 90.44 645 LEU A C 1
ATOM 4986 O O . LEU A 1 645 ? -18.370 8.738 3.804 1.00 90.44 645 LEU A O 1
ATOM 4990 N N . VAL A 1 646 ? -18.340 10.299 5.409 1.00 92.31 646 VAL A N 1
ATOM 4991 C CA . VAL A 1 646 ? -18.244 9.335 6.516 1.00 92.31 646 VAL A CA 1
ATOM 4992 C C . VAL A 1 646 ? -19.526 8.502 6.608 1.00 92.31 646 VAL A C 1
ATOM 4994 O O . VAL A 1 646 ? -19.457 7.285 6.712 1.00 92.31 646 VAL A O 1
ATOM 4997 N N . LEU A 1 647 ? -20.705 9.122 6.492 1.00 92.94 647 LEU A N 1
ATOM 4998 C CA . LEU A 1 647 ? -21.981 8.394 6.496 1.00 92.94 647 LEU A CA 1
ATOM 4999 C C . LEU A 1 647 ? -22.214 7.618 5.195 1.00 92.94 647 LEU A C 1
ATOM 5001 O O . LEU A 1 647 ? -22.775 6.528 5.229 1.00 92.94 647 LEU A O 1
ATOM 5005 N N . GLU A 1 648 ? -21.767 8.163 4.064 1.00 89.19 648 GLU A N 1
ATOM 5006 C CA . GLU A 1 648 ? -21.852 7.519 2.750 1.00 89.19 648 GLU A CA 1
ATOM 5007 C C . GLU A 1 648 ? -21.062 6.202 2.703 1.00 89.19 648 GLU A C 1
ATOM 5009 O O . GLU A 1 648 ? -21.584 5.186 2.251 1.00 89.19 648 GLU A O 1
ATOM 5014 N N . LEU A 1 649 ? -19.827 6.201 3.220 1.00 85.62 649 LEU A N 1
ATOM 5015 C CA . LEU A 1 649 ? -18.943 5.034 3.188 1.00 85.62 649 LEU A CA 1
ATOM 5016 C C . LEU A 1 649 ? -19.086 4.112 4.408 1.00 85.62 649 LEU A C 1
ATOM 5018 O O . LEU A 1 649 ? -18.830 2.914 4.289 1.00 85.62 649 LEU A O 1
ATOM 5022 N N . THR A 1 650 ? -19.436 4.642 5.588 1.00 91.88 650 THR A N 1
ATOM 5023 C CA . THR A 1 650 ? -19.416 3.884 6.857 1.00 91.88 650 THR A CA 1
ATOM 5024 C C . THR A 1 650 ? -20.644 4.103 7.753 1.00 91.88 650 THR A C 1
ATOM 5026 O O . THR A 1 650 ? -20.606 3.885 8.967 1.00 91.88 650 THR A O 1
ATOM 5029 N N . GLY A 1 651 ? -21.781 4.472 7.160 1.00 91.69 651 GLY A N 1
ATOM 5030 C CA . GLY A 1 651 ? -23.061 4.669 7.849 1.00 91.69 651 GLY A CA 1
ATOM 5031 C C . GLY A 1 651 ? -23.790 3.40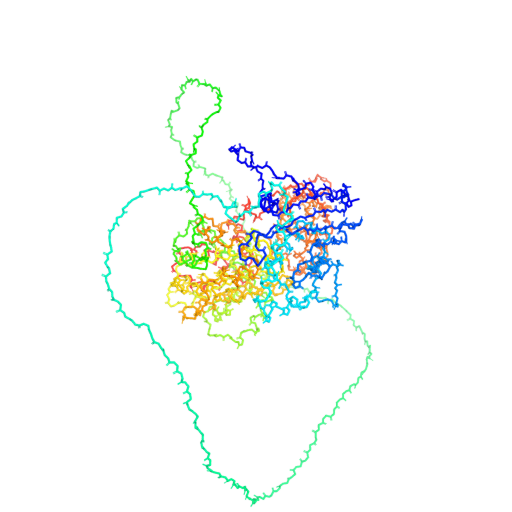2 8.326 1.00 91.69 651 GLY A C 1
ATOM 5032 O O . GLY A 1 651 ? -24.972 3.492 8.656 1.00 91.69 651 GLY A O 1
ATOM 5033 N N . LYS A 1 652 ? -23.162 2.215 8.370 1.00 93.38 652 LYS A N 1
ATOM 5034 C CA . LYS A 1 652 ? -23.842 0.985 8.822 1.00 93.38 652 LYS A CA 1
ATOM 5035 C C . LYS A 1 652 ? -24.064 1.017 10.340 1.00 93.38 652 LYS A C 1
ATOM 5037 O O . LYS A 1 652 ? -23.116 0.897 11.111 1.00 93.38 652 LYS A O 1
ATOM 5042 N N . THR A 1 653 ? -25.312 1.157 10.777 1.00 94.25 653 THR A N 1
ATOM 5043 C CA . THR A 1 653 ? -25.700 1.217 12.202 1.00 94.25 653 THR A CA 1
ATOM 5044 C C . THR A 1 653 ? -25.677 -0.146 12.897 1.00 94.25 653 THR A C 1
ATOM 5046 O O . THR A 1 653 ? -25.280 -0.246 14.057 1.00 94.25 653 THR A O 1
ATOM 5049 N N . GLU A 1 654 ? -26.066 -1.203 12.180 1.00 94.75 654 GLU A N 1
ATOM 5050 C CA . GLU A 1 654 ? -26.217 -2.573 12.693 1.00 94.75 654 GLU A CA 1
ATOM 5051 C C . GLU A 1 654 ? -25.284 -3.568 11.965 1.00 94.75 654 GLU A C 1
ATOM 5053 O O . GLU A 1 654 ? -25.766 -4.442 11.239 1.00 94.75 654 GLU A O 1
ATOM 5058 N N . PRO A 1 655 ? -23.946 -3.451 12.102 1.00 94.38 655 PRO A N 1
ATOM 5059 C CA . PRO A 1 655 ? -23.033 -4.484 11.621 1.00 94.38 655 PRO A CA 1
ATOM 5060 C C . PRO A 1 655 ? -23.227 -5.788 12.408 1.00 94.38 655 PRO A C 1
ATOM 5062 O O . PRO A 1 655 ? -23.433 -5.766 13.626 1.00 94.38 655 PRO A O 1
ATOM 5065 N N . LYS A 1 656 ? -23.164 -6.918 11.699 1.00 93.25 656 LYS A N 1
ATOM 5066 C CA . LYS A 1 656 ? -23.406 -8.274 12.232 1.00 93.25 656 LYS A CA 1
ATOM 5067 C C . LYS A 1 656 ? -22.132 -9.075 12.478 1.00 93.25 656 LYS A C 1
ATOM 5069 O O . LYS A 1 656 ? -22.170 -10.042 13.231 1.00 93.25 656 LYS A O 1
ATOM 5074 N N . ASP A 1 657 ? -21.047 -8.678 11.826 1.00 90.81 657 ASP A N 1
ATOM 5075 C CA . ASP A 1 657 ? -19.748 -9.342 11.816 1.00 90.81 657 ASP A CA 1
ATOM 5076 C C . ASP A 1 657 ? -18.612 -8.305 11.710 1.00 90.81 657 ASP A C 1
ATOM 5078 O O . ASP A 1 657 ? -18.840 -7.104 11.504 1.00 90.81 657 ASP A O 1
ATOM 5082 N N . GLY A 1 658 ? -17.377 -8.772 11.867 1.00 87.75 658 GLY A N 1
ATOM 5083 C CA . GLY A 1 658 ? -16.165 -7.961 11.849 1.00 87.75 658 GLY A CA 1
ATOM 5084 C C . GLY A 1 658 ? -15.858 -7.270 10.526 1.00 87.75 658 GLY A C 1
ATOM 5085 O O . GLY A 1 658 ? -15.213 -6.219 10.508 1.00 87.75 658 GLY A O 1
ATOM 5086 N N . LEU A 1 659 ? -16.341 -7.819 9.410 1.00 85.56 659 LEU A N 1
ATOM 5087 C CA . LEU A 1 659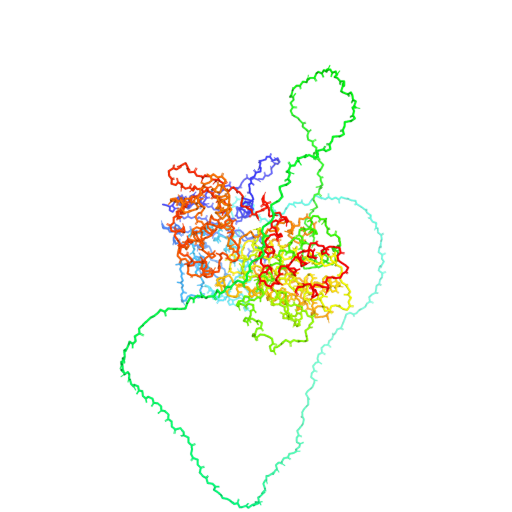 ? -16.195 -7.215 8.090 1.00 85.56 659 LEU A CA 1
ATOM 5088 C C . LEU A 1 659 ? -17.168 -6.041 7.940 1.00 85.56 659 LEU A C 1
ATOM 5090 O O . LEU A 1 659 ? -16.750 -4.947 7.561 1.00 85.56 659 LEU A O 1
ATOM 5094 N N . GLU A 1 660 ? -18.439 -6.227 8.299 1.00 89.12 660 GLU A N 1
ATOM 5095 C CA . GLU A 1 660 ? -19.444 -5.164 8.329 1.00 89.12 660 GLU A CA 1
ATOM 5096 C C . GLU A 1 660 ? -19.070 -4.038 9.303 1.00 89.12 660 GLU A C 1
ATOM 5098 O O . GLU A 1 660 ? -19.312 -2.866 9.003 1.00 89.12 660 GLU A O 1
ATOM 5103 N N . ALA A 1 661 ? -18.451 -4.367 10.439 1.00 92.00 661 ALA A N 1
ATOM 5104 C CA . ALA A 1 661 ? -18.041 -3.404 11.458 1.00 92.00 661 ALA A CA 1
ATOM 5105 C C . ALA A 1 661 ? -16.988 -2.392 10.968 1.00 92.00 661 ALA A C 1
ATOM 5107 O O . ALA A 1 661 ? -16.993 -1.245 11.417 1.00 92.00 661 ALA A O 1
ATOM 5108 N N . LYS A 1 662 ? -16.139 -2.755 9.994 1.00 89.19 662 LYS A N 1
ATOM 5109 C CA . LYS A 1 662 ? -15.177 -1.825 9.360 1.00 89.19 662 LYS A CA 1
ATOM 5110 C C . LYS A 1 662 ? -15.852 -0.719 8.539 1.00 89.19 662 LYS A C 1
ATOM 5112 O O . LYS A 1 662 ? -15.224 0.302 8.267 1.00 89.19 662 LYS A O 1
ATOM 5117 N N . PHE A 1 663 ? -17.133 -0.898 8.207 1.00 89.25 663 PHE A N 1
ATOM 5118 C CA . PHE A 1 663 ? -17.997 0.076 7.536 1.00 89.25 663 PHE A CA 1
ATOM 5119 C C . PHE A 1 663 ? -19.033 0.685 8.500 1.00 89.25 663 PHE A C 1
ATOM 5121 O O . PHE A 1 663 ? -20.132 1.050 8.084 1.00 89.25 663 PHE A O 1
ATOM 5128 N N . SER A 1 664 ? -18.698 0.787 9.793 1.00 95.31 664 SER A N 1
ATOM 5129 C CA . SER A 1 664 ? -19.562 1.353 10.833 1.00 95.31 664 SER A CA 1
ATOM 5130 C C . SER A 1 664 ? -18.824 2.393 11.683 1.00 95.31 664 SER A C 1
ATOM 5132 O O . SER A 1 664 ? -18.078 2.054 12.605 1.00 95.31 664 SER A O 1
ATOM 5134 N N . VAL A 1 665 ? -19.085 3.680 11.423 1.00 96.69 665 VAL A N 1
ATOM 5135 C CA . VAL A 1 665 ? -18.628 4.793 12.281 1.00 96.69 665 VAL A CA 1
ATOM 5136 C C . VAL A 1 665 ? -19.131 4.644 13.722 1.00 96.69 665 VAL A C 1
ATOM 5138 O O . VAL A 1 665 ? -18.405 4.930 14.675 1.00 96.69 665 VAL A O 1
ATOM 5141 N N . TYR A 1 666 ? -20.346 4.113 13.877 1.00 97.50 666 TYR A N 1
ATOM 5142 C CA . TYR A 1 666 ? -20.991 3.841 15.159 1.00 97.50 666 TYR A CA 1
ATOM 5143 C C . TYR A 1 666 ? -20.251 2.752 15.950 1.00 97.50 666 TYR A C 1
ATOM 5145 O O . TYR A 1 666 ? -19.999 2.931 17.140 1.00 97.50 666 TYR A O 1
ATOM 5153 N N . HIS A 1 667 ? -19.863 1.640 15.307 1.00 97.69 667 HIS A N 1
ATOM 5154 C CA . HIS A 1 667 ? -19.082 0.582 15.960 1.00 97.69 667 HIS A CA 1
ATOM 5155 C C . HIS A 1 667 ? -17.689 1.073 16.346 1.00 97.69 667 HIS A C 1
ATOM 5157 O O . HIS A 1 667 ? -17.307 0.939 17.506 1.00 97.69 667 HIS A O 1
ATOM 5163 N N . GLY A 1 668 ? -16.960 1.697 15.411 1.00 96.88 668 GLY A N 1
ATOM 5164 C CA . GLY A 1 668 ? -15.616 2.226 15.662 1.00 96.88 668 GLY A CA 1
ATOM 5165 C C . GLY A 1 668 ? -15.584 3.223 16.827 1.00 96.88 668 GLY A C 1
ATOM 5166 O O . GLY A 1 668 ? -14.725 3.126 17.706 1.00 96.88 668 GLY A O 1
ATOM 5167 N N . GLY A 1 669 ? -16.556 4.141 16.874 1.00 97.56 669 GLY A N 1
ATOM 5168 C CA . GLY A 1 669 ? -16.727 5.067 17.992 1.00 97.56 669 GLY A CA 1
ATOM 5169 C C . GLY A 1 669 ? -17.068 4.359 19.308 1.00 97.56 669 GLY A C 1
ATOM 5170 O O . GLY A 1 669 ? -16.419 4.607 20.326 1.00 97.56 669 GLY A O 1
ATOM 5171 N N . ALA A 1 670 ? -18.028 3.429 19.292 1.00 97.69 670 ALA A N 1
ATOM 5172 C CA . ALA A 1 670 ? -18.433 2.687 20.484 1.00 97.69 670 ALA A CA 1
ATOM 5173 C C . ALA A 1 670 ? -17.277 1.870 21.088 1.00 97.69 670 ALA A C 1
ATOM 5175 O O . ALA A 1 670 ? -17.048 1.954 22.294 1.00 97.69 670 ALA A O 1
ATOM 5176 N N . VAL A 1 671 ? -16.502 1.129 20.287 1.00 97.62 671 VAL A N 1
ATOM 5177 C CA . VAL A 1 671 ? -15.368 0.349 20.818 1.00 97.62 671 VAL A CA 1
ATOM 5178 C C . VAL A 1 671 ? -14.224 1.245 21.296 1.00 97.62 671 VAL A C 1
ATOM 5180 O O . VAL A 1 671 ? -13.678 0.995 22.371 1.00 97.62 671 VAL A O 1
ATOM 5183 N N . GLY A 1 672 ? -13.930 2.340 20.584 1.00 97.31 672 GLY A N 1
ATOM 5184 C CA . GLY A 1 672 ? -12.944 3.332 21.020 1.00 97.31 672 GLY A CA 1
ATOM 5185 C C . GLY A 1 672 ? -13.292 3.957 22.377 1.00 97.31 672 GLY A C 1
ATOM 5186 O O . GLY A 1 672 ? -12.411 4.111 23.221 1.00 97.31 672 GLY A O 1
ATOM 5187 N N . LEU A 1 673 ? -14.576 4.250 22.616 1.00 97.56 673 LEU A N 1
ATOM 5188 C CA . LEU A 1 673 ? -15.063 4.825 23.874 1.00 97.56 673 LEU A CA 1
ATOM 5189 C C . LEU A 1 673 ? -15.198 3.782 24.998 1.00 97.56 673 LEU A C 1
ATOM 5191 O O . LEU A 1 673 ? -14.984 4.112 26.162 1.00 97.56 673 LEU A O 1
ATOM 5195 N N . LEU A 1 674 ? -15.531 2.526 24.681 1.00 97.00 674 LEU A N 1
ATOM 5196 C CA . LEU A 1 674 ? -15.711 1.463 25.677 1.00 97.00 674 LEU A CA 1
ATOM 5197 C C . LEU A 1 674 ? -14.389 0.855 26.163 1.00 97.00 674 LEU A C 1
ATOM 5199 O O . LEU A 1 674 ? -14.273 0.536 27.344 1.00 97.00 674 LEU A O 1
ATOM 5203 N N . PHE A 1 675 ? -13.410 0.687 25.270 1.00 95.56 675 PHE A N 1
ATOM 5204 C CA . PHE A 1 675 ? -12.164 -0.039 25.551 1.00 95.56 675 PHE A CA 1
ATOM 5205 C C . PHE A 1 675 ? -10.904 0.840 25.554 1.00 95.56 675 PHE A C 1
ATOM 5207 O O . PHE A 1 675 ? -9.815 0.320 25.793 1.00 95.56 675 PHE A O 1
ATOM 5214 N N . GLY A 1 676 ? -11.011 2.132 25.220 1.00 95.12 676 GLY A N 1
ATOM 5215 C CA . GLY A 1 676 ? -9.856 3.028 25.080 1.00 95.12 676 GLY A CA 1
ATOM 5216 C C . GLY A 1 676 ? -8.943 2.692 23.894 1.00 95.12 676 GLY A C 1
ATOM 5217 O O . GLY A 1 676 ? -7.856 3.252 23.772 1.00 95.12 676 GLY A O 1
ATOM 5218 N N . LYS A 1 677 ? -9.363 1.772 23.017 1.00 94.00 677 LYS A N 1
ATOM 5219 C CA . LYS A 1 677 ? -8.664 1.361 21.794 1.00 94.00 677 LYS A CA 1
ATOM 5220 C C . LYS A 1 677 ? -9.633 0.699 20.808 1.00 94.00 677 LYS A C 1
ATOM 5222 O O . LYS A 1 677 ? -10.725 0.281 21.186 1.00 94.00 677 LYS A O 1
ATOM 5227 N N . ALA A 1 678 ? -9.209 0.582 19.553 1.00 94.38 678 ALA A N 1
ATOM 5228 C CA . ALA A 1 678 ? -9.955 -0.091 18.493 1.00 94.38 678 ALA A CA 1
ATOM 5229 C C . ALA A 1 678 ? -8.988 -0.856 17.570 1.00 94.38 678 ALA A C 1
ATOM 5231 O O . ALA A 1 678 ? -8.715 -0.429 16.449 1.00 94.38 678 ALA A O 1
ATOM 5232 N N . THR A 1 679 ? -8.408 -1.949 18.069 1.00 92.19 679 THR A N 1
ATOM 5233 C CA . THR A 1 679 ? -7.503 -2.837 17.309 1.00 92.19 679 THR A CA 1
ATOM 5234 C C . THR A 1 679 ? -8.301 -4.006 16.698 1.00 92.19 679 THR A C 1
ATOM 5236 O O . THR A 1 679 ? -9.510 -4.065 16.928 1.00 92.19 679 THR A O 1
ATOM 5239 N N . PRO A 1 680 ? -7.715 -4.944 15.918 1.00 90.12 680 PRO A N 1
ATOM 5240 C CA . PRO A 1 680 ? -8.467 -6.052 15.310 1.00 90.12 680 PRO A CA 1
ATOM 5241 C C . PRO A 1 680 ? -9.314 -6.843 16.316 1.00 90.12 680 PRO A C 1
ATOM 5243 O O . PRO A 1 680 ? -10.468 -7.136 16.033 1.00 90.12 680 PRO A O 1
ATOM 5246 N N . ALA A 1 681 ? -8.825 -7.018 17.548 1.00 91.62 681 ALA A N 1
ATOM 5247 C CA . ALA A 1 681 ? -9.556 -7.638 18.657 1.00 91.62 681 ALA A CA 1
ATOM 5248 C C . ALA A 1 681 ? -10.828 -6.882 19.125 1.00 91.62 681 ALA A C 1
ATOM 5250 O O . ALA A 1 681 ? -11.513 -7.345 20.033 1.00 91.62 681 ALA A O 1
ATOM 5251 N N . GLN A 1 682 ? -11.131 -5.692 18.592 1.00 95.12 682 GLN A N 1
ATOM 5252 C CA . GLN A 1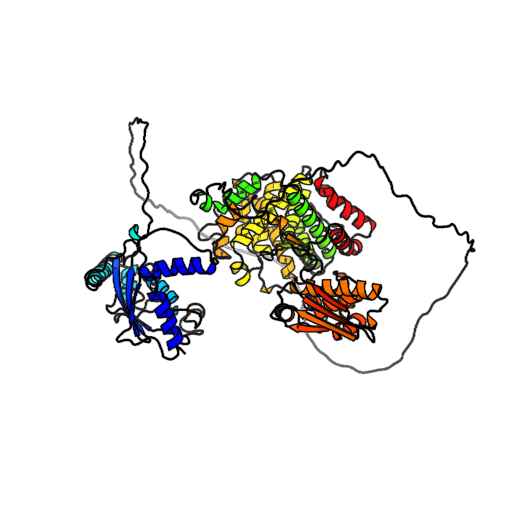 682 ? -12.400 -4.967 18.795 1.00 95.12 682 GLN A CA 1
ATOM 5253 C C . GLN A 1 682 ? -13.308 -5.007 17.551 1.00 95.12 682 GLN A C 1
ATOM 5255 O O . GLN A 1 682 ? -14.414 -4.467 17.573 1.00 95.12 682 GLN A O 1
ATOM 5260 N N . TYR A 1 683 ? -12.849 -5.651 16.479 1.00 93.50 683 TYR A N 1
ATOM 5261 C CA . TYR A 1 683 ? -13.589 -5.932 15.250 1.00 93.50 683 TYR A CA 1
ATOM 5262 C C . TYR A 1 683 ? -13.788 -7.446 15.042 1.00 93.50 683 TYR A C 1
ATOM 5264 O O . TYR A 1 683 ? -14.202 -7.841 13.964 1.00 93.50 683 TYR A O 1
ATOM 5272 N N . GLU A 1 684 ? -13.518 -8.296 16.036 1.00 91.75 684 GLU A N 1
ATOM 5273 C CA . GLU A 1 684 ? -13.904 -9.715 15.994 1.00 91.75 684 GLU A CA 1
ATOM 5274 C C . GLU A 1 684 ? -15.426 -9.866 16.175 1.00 91.75 684 GLU A C 1
ATOM 5276 O O . GLU A 1 684 ? -16.054 -9.088 16.904 1.00 91.75 684 GLU A O 1
ATOM 5281 N N . ASP A 1 685 ? -16.023 -10.867 15.520 1.00 93.44 685 ASP A N 1
ATOM 5282 C CA . ASP A 1 685 ? -17.482 -11.055 15.427 1.00 93.44 685 ASP A CA 1
ATOM 5283 C C . ASP A 1 685 ? -18.188 -11.062 16.796 1.00 93.44 685 ASP A C 1
ATOM 5285 O O . ASP A 1 685 ? -19.273 -10.496 16.944 1.00 93.44 685 ASP A O 1
ATOM 5289 N N . ASP A 1 686 ? -17.572 -11.668 17.816 1.00 96.06 686 ASP A N 1
ATOM 5290 C CA . ASP A 1 686 ? -18.137 -11.773 19.165 1.00 96.06 686 ASP A CA 1
ATOM 5291 C C . ASP A 1 686 ? -18.162 -10.430 19.917 1.00 96.06 686 ASP A C 1
ATOM 5293 O O . ASP A 1 686 ? -19.061 -10.197 20.727 1.00 96.06 686 ASP A O 1
ATOM 5297 N N . VAL A 1 687 ? -17.245 -9.512 19.595 1.00 96.50 687 VAL A N 1
ATOM 5298 C CA . VAL A 1 687 ? -17.238 -8.130 20.102 1.00 96.50 687 VAL A CA 1
ATOM 5299 C C . VAL A 1 687 ? -18.228 -7.247 19.336 1.00 96.50 687 VAL A C 1
ATOM 5301 O O . VAL A 1 687 ? -18.856 -6.376 19.940 1.00 96.50 687 VAL A O 1
ATOM 5304 N N . VAL A 1 688 ? -18.440 -7.486 18.036 1.00 96.56 688 VAL A N 1
ATOM 5305 C CA . VAL A 1 688 ? -19.445 -6.768 17.218 1.00 96.56 688 VAL A CA 1
ATOM 5306 C C . VAL A 1 688 ? -20.877 -7.010 17.711 1.00 96.56 688 VAL A C 1
ATOM 5308 O O . VAL A 1 688 ? -21.724 -6.110 17.619 1.00 96.56 688 VAL A O 1
ATOM 5311 N N . VAL A 1 689 ? -21.133 -8.188 18.293 1.00 97.06 689 VAL A N 1
ATOM 5312 C CA . VAL A 1 689 ? -22.425 -8.569 18.893 1.00 97.06 689 VAL A CA 1
ATOM 5313 C C . VAL A 1 689 ? -22.451 -8.526 20.430 1.00 97.06 689 VAL A C 1
ATOM 5315 O O . VAL A 1 689 ? -23.473 -8.881 21.025 1.00 97.06 689 VAL A O 1
ATOM 5318 N N . ASP A 1 690 ? -21.384 -8.071 21.103 1.00 97.56 690 ASP A N 1
ATOM 5319 C CA . ASP A 1 690 ? -21.387 -7.898 22.563 1.00 97.56 690 ASP A CA 1
ATOM 5320 C C . ASP A 1 690 ? -22.468 -6.882 22.951 1.00 97.56 690 ASP A C 1
ATOM 5322 O O . ASP A 1 690 ? -22.443 -5.718 22.543 1.00 97.56 690 ASP A O 1
ATOM 5326 N N . GLY A 1 691 ? -23.417 -7.308 23.787 1.00 97.00 691 GLY A N 1
ATOM 5327 C CA . GLY A 1 691 ? -24.558 -6.486 24.180 1.00 97.00 691 GLY A CA 1
ATOM 5328 C C . GLY A 1 691 ? -24.190 -5.146 24.830 1.00 97.00 691 GLY A C 1
ATOM 5329 O O . GLY A 1 691 ? -25.035 -4.257 24.848 1.00 97.00 691 GLY A O 1
ATOM 5330 N N . ARG A 1 692 ? -22.966 -4.968 25.349 1.00 95.81 692 ARG A N 1
ATOM 5331 C CA . ARG A 1 692 ? -22.433 -3.687 25.854 1.00 95.81 692 ARG A CA 1
ATOM 5332 C C . ARG A 1 692 ? -21.992 -2.766 24.719 1.00 95.81 692 ARG A C 1
ATOM 5334 O O . ARG A 1 692 ? -22.240 -1.567 24.793 1.00 95.81 692 ARG A O 1
ATOM 5341 N N . VAL A 1 693 ? -21.357 -3.325 23.687 1.00 97.31 693 VAL A N 1
ATOM 5342 C CA . VAL A 1 693 ? -20.949 -2.594 22.479 1.00 97.31 693 VAL A CA 1
ATOM 5343 C C . VAL A 1 693 ? -22.192 -2.150 21.720 1.00 97.31 693 VAL A C 1
ATOM 5345 O O . VAL A 1 693 ? -22.307 -0.969 21.416 1.00 97.31 693 VAL A O 1
ATOM 5348 N N . VAL A 1 694 ? -23.167 -3.046 21.522 1.00 97.31 694 VAL A N 1
ATOM 5349 C CA . VAL A 1 694 ? -24.466 -2.716 20.907 1.00 97.31 694 VAL A CA 1
ATOM 5350 C C . VAL A 1 694 ? -25.187 -1.620 21.705 1.00 97.31 694 VAL A C 1
ATOM 5352 O O . VAL A 1 694 ? -25.444 -0.552 21.165 1.00 97.31 694 VAL A O 1
ATOM 5355 N N . GLN A 1 695 ? -25.378 -1.793 23.021 1.00 96.19 695 GLN A N 1
ATOM 5356 C CA . GLN A 1 695 ? -26.025 -0.782 23.880 1.00 96.19 695 GLN A CA 1
ATOM 5357 C C . GLN A 1 695 ? -25.329 0.585 23.926 1.00 96.19 695 GLN A C 1
ATOM 5359 O O . GLN A 1 695 ? -25.948 1.541 24.399 1.00 96.19 695 GLN A O 1
ATOM 5364 N N . LEU A 1 696 ? -24.055 0.681 23.537 1.00 96.31 696 LEU A N 1
ATOM 5365 C CA . LEU A 1 696 ? -23.341 1.949 23.402 1.00 96.31 696 LEU A CA 1
ATOM 5366 C C . LEU A 1 696 ? -23.443 2.490 21.970 1.00 96.31 696 LEU A C 1
ATOM 5368 O O . LEU A 1 696 ? -23.692 3.678 21.802 1.00 96.31 696 LEU A O 1
ATOM 5372 N N . ARG A 1 697 ? -23.324 1.625 20.955 1.00 96.75 697 ARG A N 1
ATOM 5373 C CA . ARG A 1 697 ? -23.519 1.925 19.526 1.00 96.75 697 ARG A CA 1
ATOM 5374 C C . ARG A 1 697 ? -24.897 2.539 19.264 1.00 96.75 697 ARG A C 1
ATOM 5376 O O . ARG A 1 697 ? -24.986 3.551 18.577 1.00 96.75 697 ARG A O 1
ATOM 5383 N N . ASP A 1 698 ? -25.932 2.019 19.920 1.00 96.56 698 ASP A N 1
ATOM 5384 C CA . ASP A 1 698 ? -27.313 2.521 19.872 1.00 96.56 698 ASP A CA 1
ATOM 5385 C C . ASP A 1 698 ? -27.481 3.937 20.478 1.00 96.56 698 ASP A C 1
ATOM 5387 O O . ASP A 1 698 ? -28.540 4.548 20.347 1.00 96.56 698 ASP A O 1
ATOM 5391 N N . ARG A 1 699 ? -26.450 4.474 21.154 1.00 96.81 699 ARG A N 1
ATOM 5392 C CA . ARG A 1 699 ? -26.414 5.839 21.721 1.00 96.81 699 ARG A CA 1
ATOM 5393 C C . ARG A 1 699 ? -25.621 6.833 20.860 1.00 96.81 699 ARG A C 1
ATOM 5395 O O . ARG A 1 699 ? -25.496 7.991 21.263 1.00 96.81 699 ARG A O 1
ATOM 5402 N N . PHE A 1 700 ? -25.067 6.411 19.718 1.00 97.44 700 PHE A N 1
ATOM 5403 C CA . PHE A 1 700 ? -24.336 7.288 18.798 1.00 97.44 700 PHE A CA 1
ATOM 5404 C C . PHE A 1 700 ? -25.269 7.936 17.764 1.00 97.44 700 PHE A C 1
ATOM 5406 O O . PHE A 1 700 ? -25.913 7.254 16.970 1.00 97.44 700 PHE A O 1
ATOM 5413 N N . GLU A 1 701 ? -25.265 9.267 17.708 1.00 97.44 701 GLU A N 1
ATOM 5414 C CA . GLU A 1 701 ? -25.886 10.062 16.648 1.00 97.44 701 GLU A CA 1
ATOM 5415 C C . GLU A 1 701 ? -24.784 10.659 15.762 1.00 97.44 701 GLU A C 1
ATOM 5417 O O . GLU A 1 701 ? -23.979 11.470 16.219 1.00 97.44 701 GLU A O 1
ATOM 5422 N N . ALA A 1 702 ? -24.733 10.262 14.489 1.00 96.75 702 ALA A N 1
ATOM 5423 C CA . ALA A 1 702 ? -23.745 10.763 13.537 1.00 96.75 702 ALA A CA 1
ATOM 5424 C C . ALA A 1 702 ? -24.400 11.747 12.554 1.00 96.75 702 ALA A C 1
ATOM 5426 O O . ALA A 1 702 ? -25.297 11.385 11.793 1.00 96.75 702 ALA A O 1
ATOM 5427 N N . VAL A 1 703 ? -23.962 13.006 12.602 1.00 97.50 703 VAL A N 1
ATOM 5428 C CA . VAL A 1 703 ? -24.593 14.158 11.947 1.00 97.50 703 VAL A CA 1
ATOM 5429 C C . VAL A 1 703 ? -23.711 14.664 10.809 1.00 97.50 703 VAL A C 1
ATOM 5431 O O . VAL A 1 703 ? -22.556 15.036 11.018 1.00 97.50 703 VAL A O 1
ATOM 5434 N N . ALA A 1 704 ? -24.275 14.715 9.603 1.00 96.69 704 ALA A N 1
ATOM 5435 C CA . ALA A 1 704 ? -23.591 15.205 8.412 1.00 96.69 704 ALA A CA 1
ATOM 5436 C C . ALA A 1 704 ? -23.371 16.728 8.458 1.00 96.69 704 ALA A C 1
ATOM 5438 O O . ALA A 1 704 ? -24.331 17.495 8.548 1.00 96.69 704 ALA A O 1
ATOM 5439 N N . ASP A 1 705 ? -22.125 17.170 8.307 1.00 95.81 705 ASP A N 1
ATOM 5440 C CA . ASP A 1 705 ? -21.738 18.579 8.275 1.00 95.81 705 ASP A CA 1
ATOM 5441 C C . ASP A 1 705 ? -20.816 18.868 7.082 1.00 95.81 705 ASP A C 1
ATOM 5443 O O . ASP A 1 705 ? -19.728 18.315 6.966 1.00 95.81 705 ASP A O 1
ATOM 5447 N N . LYS A 1 706 ? -21.260 19.745 6.175 1.00 93.44 706 LYS A N 1
ATOM 5448 C CA . LYS A 1 706 ? -20.529 20.100 4.944 1.00 93.44 706 LYS A CA 1
ATOM 5449 C C . LYS A 1 706 ? -19.445 21.164 5.150 1.00 93.44 706 LYS A C 1
ATOM 5451 O O . LYS A 1 706 ? -18.790 21.534 4.181 1.00 93.44 706 LYS A O 1
ATOM 5456 N N . ILE A 1 707 ? -19.297 21.691 6.367 1.00 95.38 707 ILE A N 1
ATOM 5457 C CA . ILE A 1 707 ? -18.226 22.632 6.723 1.00 95.38 707 ILE A CA 1
ATOM 5458 C C . ILE A 1 707 ? -16.945 21.870 7.096 1.00 95.38 707 ILE A C 1
ATOM 5460 O O . ILE A 1 707 ? -15.852 22.384 6.881 1.00 95.38 707 ILE A O 1
ATOM 5464 N N . LEU A 1 708 ? -17.085 20.649 7.622 1.00 93.31 708 LEU A N 1
ATOM 5465 C CA . LEU A 1 708 ? -15.971 19.798 8.035 1.00 93.31 708 LEU A CA 1
ATOM 5466 C C . LEU A 1 708 ? -15.327 19.092 6.839 1.00 93.31 708 LEU A C 1
ATOM 5468 O O . LEU A 1 708 ? -16.014 18.666 5.908 1.00 93.31 708 LEU A O 1
ATOM 5472 N N . ARG A 1 709 ? -14.007 18.918 6.895 1.00 93.62 709 ARG A N 1
ATOM 5473 C CA . ARG A 1 709 ? -13.240 18.077 5.970 1.00 93.62 709 ARG A CA 1
ATOM 5474 C C . ARG A 1 709 ? -13.521 16.573 6.187 1.00 93.62 709 ARG A C 1
ATOM 5476 O O . ARG A 1 709 ? -13.989 16.184 7.259 1.00 93.62 709 ARG A O 1
ATOM 5483 N N . PRO A 1 710 ? -13.207 15.692 5.214 1.00 88.06 710 PRO A N 1
ATOM 5484 C CA . PRO A 1 710 ? -13.339 14.235 5.364 1.00 88.06 710 PRO A CA 1
ATOM 5485 C C . PRO A 1 710 ? -12.488 13.590 6.473 1.00 88.06 710 PRO A C 1
ATOM 5487 O O . PRO A 1 710 ? -12.731 12.435 6.817 1.00 88.06 710 PRO A O 1
ATOM 5490 N N . ASP A 1 711 ? -11.487 14.305 6.989 1.00 89.94 711 ASP A N 1
ATOM 5491 C CA . ASP A 1 711 ? -10.466 13.860 7.944 1.00 89.94 711 ASP A CA 1
ATOM 5492 C C . ASP A 1 711 ? -10.582 14.513 9.338 1.00 89.94 711 ASP A C 1
ATOM 5494 O O . ASP A 1 711 ? -9.722 14.285 10.188 1.00 89.94 711 ASP A O 1
ATOM 5498 N N . GLU A 1 712 ? -11.656 15.264 9.613 1.00 94.88 712 GLU A N 1
ATOM 5499 C CA . GLU A 1 712 ? -11.914 15.881 10.923 1.00 94.88 712 GLU A CA 1
ATOM 5500 C C . GLU A 1 712 ? -13.296 15.518 11.499 1.00 94.88 712 GLU A C 1
ATOM 5502 O O . GLU A 1 712 ? -14.219 15.124 10.780 1.00 94.88 712 GLU A O 1
ATOM 5507 N N . CYS A 1 713 ? -13.476 15.677 12.815 1.00 97.12 713 CYS A N 1
ATOM 5508 C CA . CYS A 1 713 ? -14.799 15.576 13.443 1.00 97.12 713 CYS A CA 1
ATOM 5509 C C . CYS A 1 713 ? -14.940 16.435 14.709 1.00 97.12 713 CYS A C 1
ATOM 5511 O O . CYS A 1 713 ? -13.958 16.762 15.375 1.00 97.12 713 CYS A O 1
ATOM 5513 N N . HIS A 1 714 ? -16.179 16.748 15.097 1.00 97.81 714 HIS A N 1
ATOM 5514 C CA . HIS A 1 714 ? -16.489 17.148 16.476 1.00 97.81 714 HIS A CA 1
ATOM 5515 C C . HIS A 1 714 ? -17.224 16.015 17.184 1.00 97.81 714 HIS A C 1
ATOM 5517 O O . HIS A 1 714 ? -18.188 15.483 16.636 1.00 97.81 714 HIS A O 1
ATOM 5523 N N . ILE A 1 715 ? -16.823 15.702 18.413 1.00 97.50 715 ILE A N 1
ATOM 5524 C CA . ILE A 1 715 ? -17.487 14.736 19.291 1.00 97.50 715 ILE A CA 1
ATOM 5525 C C . ILE A 1 715 ? -18.006 15.428 20.557 1.00 97.50 715 ILE A C 1
ATOM 5527 O O . ILE A 1 715 ? -17.295 16.224 21.170 1.00 97.50 715 ILE A O 1
ATOM 5531 N N . VAL A 1 716 ? -19.240 15.097 20.944 1.00 97.94 716 VAL A N 1
ATOM 5532 C CA . VAL A 1 716 ? -19.922 15.543 22.168 1.00 97.94 716 VAL A CA 1
ATOM 5533 C C . VAL A 1 716 ? -20.439 14.308 22.906 1.00 97.94 716 VAL A C 1
ATOM 5535 O O . VAL A 1 716 ? -21.374 13.653 22.444 1.00 97.94 716 VAL A O 1
ATOM 5538 N N . ILE A 1 717 ? -19.835 13.976 24.046 1.00 97.38 717 ILE A N 1
ATOM 5539 C CA . ILE A 1 717 ? -20.223 12.850 24.907 1.00 97.38 717 ILE A CA 1
ATOM 5540 C C . ILE A 1 717 ? -21.073 13.402 26.053 1.00 97.38 717 ILE A C 1
ATOM 5542 O O . ILE A 1 717 ? -20.567 14.125 26.913 1.00 97.38 717 ILE A O 1
ATOM 5546 N N . LYS A 1 718 ? -22.360 13.053 26.084 1.00 96.38 718 LYS A N 1
ATOM 5547 C CA . LYS A 1 718 ? -23.302 13.520 27.110 1.00 96.38 718 LYS A CA 1
ATOM 5548 C C . LYS A 1 718 ? -23.329 12.560 28.284 1.00 96.38 718 LYS A C 1
ATOM 5550 O O . LYS A 1 718 ? -23.534 11.360 28.097 1.00 96.38 718 LYS A O 1
ATOM 5555 N N . VAL A 1 719 ? -23.129 13.076 29.493 1.00 93.50 719 VAL A N 1
ATOM 5556 C CA . VAL A 1 719 ? -22.950 12.263 30.704 1.00 93.50 719 VAL A CA 1
ATOM 5557 C C . VAL A 1 719 ? -24.043 12.558 31.721 1.00 93.50 719 VAL A C 1
ATOM 5559 O O . VAL A 1 719 ? -24.275 13.708 32.101 1.00 93.50 719 VAL A O 1
ATOM 5562 N N . LYS A 1 720 ? -24.676 11.496 32.222 1.00 87.69 720 LYS A N 1
ATOM 5563 C CA . LYS A 1 720 ? -25.837 11.574 33.107 1.00 87.69 720 LYS A CA 1
ATOM 5564 C C . LYS A 1 720 ? -25.606 12.452 34.337 1.00 87.69 720 LYS A C 1
ATOM 5566 O O . LYS A 1 720 ? -24.804 12.136 35.215 1.00 87.69 720 LYS A O 1
ATOM 5571 N N . GLY A 1 721 ? -26.359 13.548 34.424 1.00 83.69 721 GLY A N 1
ATOM 5572 C CA . GLY A 1 721 ? -26.304 14.478 35.557 1.00 83.69 721 GLY A CA 1
ATOM 5573 C C . GLY A 1 721 ? -24.977 15.236 35.702 1.00 83.69 721 GLY A C 1
ATOM 5574 O O . GLY A 1 721 ? -24.686 15.738 36.790 1.00 83.69 721 GLY A O 1
ATOM 5575 N N . ARG A 1 722 ? -24.169 15.316 34.639 1.00 85.38 722 ARG A N 1
ATOM 5576 C CA . ARG A 1 722 ? -22.924 16.098 34.570 1.00 85.38 722 ARG A CA 1
ATOM 5577 C C . ARG A 1 722 ? -22.969 17.057 33.370 1.00 85.38 722 ARG A C 1
ATOM 5579 O O . ARG A 1 722 ? -24.000 17.188 32.720 1.00 85.38 722 ARG A O 1
ATOM 5586 N N . GLY A 1 723 ? -21.878 17.785 33.135 1.00 87.06 723 GLY A N 1
ATOM 5587 C CA . GLY A 1 723 ? -21.684 18.525 31.886 1.00 87.06 723 GLY A CA 1
ATOM 5588 C C . GLY A 1 723 ? -21.155 17.610 30.780 1.00 87.06 723 GLY A C 1
ATOM 5589 O O . GLY A 1 723 ? -20.503 16.606 31.078 1.00 87.06 723 GLY A O 1
ATOM 5590 N N . ASP A 1 724 ? -21.428 17.979 29.531 1.00 92.50 724 ASP A N 1
ATOM 5591 C CA . ASP A 1 724 ? -20.966 17.260 28.343 1.00 92.50 724 ASP A CA 1
ATOM 5592 C C . ASP A 1 724 ? -19.431 17.345 28.197 1.00 92.50 724 ASP A C 1
ATOM 5594 O O . ASP A 1 724 ? -18.792 18.311 28.625 1.00 92.50 724 ASP A O 1
ATOM 5598 N N . VAL A 1 725 ? -18.832 16.311 27.600 1.00 93.75 725 VAL A N 1
ATOM 5599 C CA . VAL A 1 725 ? -17.393 16.217 27.311 1.00 93.75 725 VAL A CA 1
ATOM 5600 C C . VAL A 1 725 ? -17.191 16.349 25.803 1.00 93.75 725 VAL A C 1
ATOM 5602 O O . VAL A 1 725 ? -17.635 15.494 25.037 1.00 93.75 725 VAL A O 1
ATOM 5605 N N . GLU A 1 726 ? -16.531 17.426 25.372 1.00 96.06 726 GLU A N 1
ATOM 5606 C CA . GLU A 1 726 ? -16.429 17.813 23.958 1.00 96.06 726 GLU A CA 1
ATOM 5607 C C . GLU A 1 726 ? -14.982 17.863 23.449 1.00 96.06 726 GLU A C 1
ATOM 5609 O O . GLU A 1 726 ? -14.082 18.327 24.154 1.00 96.06 726 GLU A O 1
ATOM 5614 N N . LYS A 1 727 ? -14.764 17.454 22.192 1.00 96.12 727 LYS A N 1
ATOM 5615 C CA . LYS A 1 727 ? -13.488 17.617 21.471 1.00 96.12 727 LYS A CA 1
ATOM 5616 C C . LYS A 1 727 ? -13.721 17.878 19.984 1.00 96.12 727 LYS A C 1
ATOM 5618 O O . LYS A 1 727 ? -14.559 17.243 19.350 1.00 96.12 727 LYS A O 1
ATOM 5623 N N . HIS A 1 728 ? -12.920 18.778 19.418 1.00 97.69 728 HIS A N 1
ATOM 5624 C CA . HIS A 1 728 ? -12.657 18.841 17.979 1.00 97.69 728 HIS A CA 1
ATOM 5625 C C . HIS A 1 728 ? -11.414 17.998 17.679 1.00 97.69 728 HIS A C 1
ATOM 5627 O O . HIS A 1 728 ? -10.391 18.127 18.354 1.00 97.69 728 HIS A O 1
ATOM 5633 N N . VAL A 1 729 ? -11.520 17.096 16.710 1.00 97.06 729 VAL A N 1
ATOM 5634 C CA . VAL A 1 729 ? -10.423 16.274 16.197 1.00 97.06 729 VAL A CA 1
ATOM 5635 C C . VAL A 1 729 ? -10.044 16.855 14.841 1.00 97.06 729 VAL A C 1
ATOM 5637 O O . VAL A 1 729 ? -10.554 16.408 13.821 1.00 97.06 729 VAL A O 1
ATOM 5640 N N . ASP A 1 730 ? -9.190 17.878 14.854 1.00 95.25 730 ASP A N 1
ATOM 5641 C CA . ASP A 1 730 ? -8.683 18.533 13.638 1.00 95.25 730 ASP A CA 1
ATOM 5642 C C . ASP A 1 730 ? -7.758 17.592 12.845 1.00 95.25 730 ASP A C 1
ATOM 5644 O O . ASP A 1 730 ? -7.848 17.508 11.629 1.00 95.25 730 ASP A O 1
ATOM 5648 N N . TYR A 1 731 ? -6.926 16.811 13.548 1.00 94.00 731 TYR A N 1
ATOM 5649 C CA . TYR A 1 731 ? -6.096 15.757 12.957 1.00 94.00 731 TYR A CA 1
ATOM 5650 C C . TYR A 1 731 ? -6.139 14.491 13.821 1.00 94.00 731 TYR A C 1
ATOM 5652 O O . TYR A 1 731 ? -5.799 14.503 15.017 1.00 94.00 731 TYR A O 1
ATOM 5660 N N . ALA A 1 732 ? -6.570 13.382 13.219 1.00 93.88 732 ALA A N 1
ATOM 5661 C CA . ALA A 1 732 ? -6.517 12.061 13.837 1.00 93.88 732 ALA A CA 1
ATOM 5662 C C . ALA A 1 732 ? -5.061 11.600 14.027 1.00 93.88 732 ALA A C 1
ATOM 5664 O O . ALA A 1 732 ? -4.167 11.992 13.280 1.00 93.88 732 ALA A O 1
ATOM 5665 N N . VAL A 1 733 ? -4.811 10.737 15.017 1.00 94.25 733 VAL A N 1
ATOM 5666 C CA . VAL A 1 733 ? -3.516 10.044 15.103 1.00 94.25 733 VAL A CA 1
ATOM 5667 C C . VAL A 1 733 ? -3.298 9.193 13.844 1.00 94.25 733 VAL A C 1
ATOM 5669 O O . VAL A 1 733 ? -4.235 8.588 13.338 1.00 94.25 733 VAL A O 1
ATOM 5672 N N . GLY A 1 734 ? -2.073 9.163 13.324 1.00 91.12 734 GLY A N 1
ATOM 5673 C CA . GLY A 1 734 ? -1.738 8.499 12.063 1.00 91.12 734 GLY A CA 1
ATOM 5674 C C . GLY A 1 734 ? -1.895 9.365 10.808 1.00 91.12 734 GLY A C 1
ATOM 5675 O O . GLY A 1 734 ? -1.548 8.880 9.737 1.00 91.12 734 GLY A O 1
ATOM 5676 N N . SER A 1 735 ? -2.348 10.623 10.909 1.00 91.56 735 SER A N 1
ATOM 5677 C CA . SER A 1 735 ? -2.249 11.591 9.801 1.00 91.56 735 SER A CA 1
ATOM 5678 C C . SER A 1 735 ? -0.796 12.058 9.584 1.00 91.56 735 SER A C 1
ATOM 5680 O O . SER A 1 735 ? 0.096 11.692 10.352 1.00 91.56 735 SER A O 1
ATOM 5682 N N . LEU A 1 736 ? -0.527 12.882 8.564 1.00 89.62 736 LEU A N 1
ATOM 5683 C CA . LEU A 1 736 ? 0.816 13.451 8.342 1.00 89.62 736 LEU A CA 1
ATOM 5684 C C . LEU A 1 736 ? 1.163 14.546 9.365 1.00 89.62 736 LEU A C 1
ATOM 5686 O O . LEU A 1 736 ? 2.323 14.738 9.718 1.00 89.62 736 LEU A O 1
ATOM 5690 N N . GLU A 1 737 ? 0.148 15.242 9.864 1.00 93.00 737 GLU A N 1
ATOM 5691 C CA . GLU A 1 737 ? 0.221 16.330 10.841 1.00 93.00 737 GLU A CA 1
ATOM 5692 C C . GLU A 1 737 ? 0.315 15.795 12.277 1.00 93.00 737 GLU A C 1
ATOM 5694 O O . GLU A 1 737 ? 0.846 16.460 13.168 1.00 93.00 737 GLU A O 1
ATOM 5699 N N . ARG A 1 738 ? -0.186 14.574 12.504 1.00 94.44 738 ARG A N 1
ATOM 5700 C CA . ARG A 1 738 ? -0.130 13.862 13.783 1.00 94.44 738 ARG A CA 1
ATOM 5701 C C . ARG A 1 738 ? 0.165 12.368 13.560 1.00 94.44 738 ARG A C 1
ATOM 5703 O O . ARG A 1 738 ? -0.686 11.523 13.850 1.00 94.44 738 ARG A O 1
ATOM 5710 N N . PRO A 1 739 ? 1.364 12.013 13.066 1.00 94.19 739 PRO A N 1
ATOM 5711 C CA . PRO A 1 739 ? 1.729 10.623 12.809 1.00 94.19 739 PRO A CA 1
ATOM 5712 C C . PRO A 1 739 ? 1.751 9.802 14.103 1.00 94.19 739 PRO A C 1
ATOM 5714 O O . PRO A 1 739 ? 1.918 10.340 15.199 1.00 94.19 739 PRO A O 1
ATOM 5717 N N . MET A 1 740 ? 1.606 8.479 13.978 1.00 95.56 740 MET A N 1
ATOM 5718 C CA . MET A 1 740 ? 1.859 7.573 15.104 1.00 95.56 740 MET A CA 1
ATOM 5719 C C . MET A 1 740 ? 3.310 7.730 15.580 1.00 95.56 740 MET A C 1
ATOM 5721 O O . MET A 1 740 ? 4.212 7.832 14.745 1.00 95.56 740 MET A O 1
ATOM 5725 N N . THR A 1 741 ? 3.550 7.707 16.892 1.00 96.69 741 THR A N 1
ATOM 5726 C CA . THR A 1 741 ? 4.911 7.598 17.454 1.00 96.69 741 THR A CA 1
ATOM 5727 C C . THR A 1 741 ? 5.418 6.154 17.404 1.00 96.69 741 THR A C 1
ATOM 5729 O O . THR A 1 741 ? 4.646 5.221 17.168 1.00 96.69 741 THR A O 1
ATOM 5732 N N . ASP A 1 742 ? 6.707 5.935 17.655 1.00 97.25 742 ASP A N 1
ATOM 5733 C CA . ASP A 1 742 ? 7.293 4.588 17.619 1.00 97.25 742 ASP A CA 1
ATOM 5734 C C . ASP A 1 742 ? 6.855 3.727 18.807 1.00 97.25 742 ASP A C 1
ATOM 5736 O O . ASP A 1 742 ? 6.702 2.513 18.671 1.00 97.25 742 ASP A O 1
ATOM 5740 N N . GLU A 1 743 ? 6.519 4.338 19.945 1.00 96.94 743 GLU A N 1
ATOM 5741 C CA . GLU A 1 743 ? 5.844 3.654 21.048 1.00 96.94 743 GLU A CA 1
ATOM 5742 C C . GLU A 1 743 ? 4.422 3.232 20.649 1.00 96.94 743 GLU A C 1
ATOM 5744 O O . GLU A 1 743 ? 3.995 2.128 20.980 1.00 96.94 743 GLU A O 1
ATOM 5749 N N . GLN A 1 744 ? 3.693 4.062 19.894 1.00 95.81 744 GLN A N 1
ATOM 5750 C CA . GLN A 1 744 ? 2.359 3.714 19.388 1.00 95.81 744 GLN A CA 1
ATOM 5751 C C . GLN A 1 744 ? 2.416 2.613 18.320 1.00 95.81 744 GLN A C 1
ATOM 5753 O O . GLN A 1 744 ? 1.589 1.699 18.350 1.00 95.81 744 GLN A O 1
ATOM 5758 N N . LEU A 1 745 ? 3.404 2.648 17.418 1.00 96.94 745 LEU A N 1
ATOM 5759 C CA . LEU A 1 745 ? 3.675 1.549 16.486 1.00 96.94 745 LEU A CA 1
ATOM 5760 C C . LEU A 1 745 ? 4.056 0.272 17.238 1.00 96.94 745 LEU A C 1
ATOM 5762 O O . LEU A 1 745 ? 3.545 -0.795 16.908 1.00 96.94 745 LEU A O 1
ATOM 5766 N N . SER A 1 746 ? 4.872 0.373 18.290 1.00 97.69 746 SER A N 1
ATOM 5767 C CA . SER A 1 746 ? 5.252 -0.775 19.121 1.00 97.69 746 SER A CA 1
ATOM 5768 C C . SER A 1 746 ? 4.050 -1.391 19.836 1.00 97.69 746 SER A C 1
ATOM 5770 O O . SER A 1 746 ? 3.876 -2.607 19.823 1.00 97.69 746 SER A O 1
ATOM 5772 N N . LEU A 1 747 ? 3.157 -0.572 20.398 1.00 95.62 747 LEU A N 1
ATOM 5773 C CA . LEU A 1 747 ? 1.901 -1.050 20.984 1.00 95.62 747 LEU A CA 1
ATOM 5774 C C . LEU A 1 747 ? 1.012 -1.742 19.933 1.00 95.62 747 LEU A C 1
ATOM 5776 O O . LEU A 1 747 ? 0.493 -2.825 20.203 1.00 95.62 747 LEU A O 1
ATOM 5780 N N . LYS A 1 748 ? 0.898 -1.179 18.721 1.00 95.69 748 LYS A N 1
ATOM 5781 C CA . LYS A 1 748 ? 0.172 -1.784 17.587 1.00 95.69 748 LYS A CA 1
ATOM 5782 C C . LYS A 1 748 ? 0.790 -3.111 17.121 1.00 95.69 748 LYS A C 1
ATOM 5784 O O . LYS A 1 748 ? 0.059 -4.041 16.778 1.00 95.69 748 LYS A O 1
ATOM 5789 N N . PHE A 1 749 ? 2.116 -3.224 17.094 1.00 97.12 749 PHE A N 1
ATOM 5790 C CA . PHE A 1 749 ? 2.818 -4.467 16.759 1.00 97.12 749 PHE A CA 1
ATOM 5791 C C . PHE A 1 749 ? 2.532 -5.547 17.801 1.00 97.12 749 PHE A C 1
ATOM 5793 O O . PHE A 1 749 ? 2.186 -6.673 17.444 1.00 97.12 749 PHE A O 1
ATOM 5800 N N . MET A 1 750 ? 2.632 -5.203 19.087 1.00 97.00 750 MET A N 1
ATOM 5801 C CA . MET A 1 750 ? 2.445 -6.154 20.182 1.00 97.00 750 MET A CA 1
ATOM 5802 C C . MET A 1 750 ? 0.994 -6.634 20.296 1.00 97.00 750 MET A C 1
ATOM 5804 O O . MET A 1 750 ? 0.778 -7.831 20.468 1.00 97.00 750 MET A O 1
ATOM 5808 N N . ASP A 1 751 ? 0.005 -5.752 20.127 1.00 94.12 751 ASP A N 1
ATOM 5809 C CA . ASP A 1 751 ? -1.417 -6.128 20.153 1.00 94.12 751 ASP A CA 1
ATOM 5810 C C . ASP A 1 751 ? -1.761 -7.177 19.075 1.00 94.12 751 ASP A C 1
ATOM 5812 O O . ASP A 1 751 ? -2.431 -8.166 19.363 1.00 94.12 751 ASP A O 1
ATOM 5816 N N . GLN A 1 752 ? -1.203 -7.023 17.868 1.00 93.88 752 GLN A N 1
ATOM 5817 C CA . GLN A 1 752 ? -1.357 -7.983 16.767 1.00 93.88 752 GLN A CA 1
ATOM 5818 C C . GLN A 1 752 ? -0.517 -9.261 16.945 1.00 93.88 752 GLN A C 1
ATOM 5820 O O . GLN A 1 752 ? -0.951 -10.349 16.569 1.00 93.88 752 GLN A O 1
ATOM 5825 N N . SER A 1 753 ? 0.692 -9.148 17.502 1.00 96.31 753 SER A N 1
ATOM 5826 C CA . SER A 1 753 ? 1.678 -10.239 17.494 1.00 96.31 753 SER A CA 1
ATOM 5827 C C . SER A 1 753 ? 1.593 -11.169 18.703 1.00 96.31 753 SER A C 1
ATOM 5829 O O . SER A 1 753 ? 1.882 -12.360 18.577 1.00 96.31 753 SER A O 1
ATOM 5831 N N . VAL A 1 754 ? 1.192 -10.677 19.882 1.00 96.44 754 VAL A N 1
ATOM 5832 C CA . VAL A 1 754 ? 1.184 -11.476 21.125 1.00 96.44 754 VAL A CA 1
ATOM 5833 C C . VAL A 1 754 ? 0.186 -12.635 21.058 1.00 96.44 754 VAL A C 1
ATOM 5835 O O . VAL A 1 754 ? 0.496 -13.718 21.554 1.00 96.44 754 VAL A O 1
ATOM 5838 N N . GLY A 1 755 ? -0.966 -12.452 20.403 1.00 93.81 755 GLY A N 1
ATOM 5839 C CA . GLY A 1 755 ? -1.964 -13.514 20.210 1.00 93.81 755 GLY A CA 1
ATOM 5840 C C . GLY A 1 755 ? -1.519 -14.649 19.275 1.00 93.81 755 GLY A C 1
ATOM 5841 O O . GLY A 1 755 ? -2.096 -15.732 19.319 1.00 93.81 755 GLY A O 1
ATOM 5842 N N . ILE A 1 756 ? -0.486 -14.414 18.459 1.00 95.75 756 ILE A N 1
ATOM 5843 C CA . ILE A 1 756 ? 0.010 -15.340 17.430 1.00 95.75 756 ILE A CA 1
ATOM 5844 C C . ILE A 1 756 ? 1.327 -15.997 17.867 1.00 95.75 756 ILE A C 1
ATOM 5846 O O . ILE A 1 756 ? 1.474 -17.216 17.815 1.00 95.75 756 ILE A O 1
ATOM 5850 N N . LEU A 1 757 ? 2.284 -15.187 18.327 1.00 95.81 757 LEU A N 1
ATOM 5851 C CA . LEU A 1 757 ? 3.640 -15.612 18.685 1.00 95.81 757 LEU A CA 1
ATOM 5852 C C . LEU A 1 757 ? 3.791 -15.973 20.172 1.00 95.81 757 LEU A C 1
ATOM 5854 O O . LEU A 1 757 ? 4.735 -16.671 20.549 1.00 95.81 757 LEU A O 1
ATOM 5858 N N . GLY A 1 758 ? 2.899 -15.467 21.028 1.00 96.44 758 GLY A N 1
ATOM 5859 C CA . GLY A 1 758 ? 3.102 -15.405 22.474 1.00 96.44 758 GLY A CA 1
ATOM 5860 C C . GLY A 1 758 ? 4.075 -14.291 22.886 1.00 96.44 758 GLY A C 1
ATOM 5861 O O . GLY A 1 758 ? 4.983 -13.920 22.140 1.00 96.44 758 GLY A O 1
ATOM 5862 N N . GLN A 1 759 ? 3.894 -13.771 24.106 1.00 96.88 759 GLN A N 1
ATOM 5863 C CA . GLN A 1 759 ? 4.567 -12.566 24.620 1.00 96.88 759 GLN A CA 1
ATOM 5864 C C . GLN A 1 759 ? 6.076 -12.520 24.325 1.00 96.88 759 GLN A C 1
ATOM 5866 O O . GLN A 1 759 ? 6.522 -11.653 23.586 1.00 96.88 759 GLN A O 1
ATOM 5871 N N . ALA A 1 760 ? 6.849 -13.498 24.809 1.00 96.69 760 ALA A N 1
ATOM 5872 C CA . ALA A 1 760 ? 8.312 -13.462 24.721 1.00 96.69 760 ALA A CA 1
ATOM 5873 C C . ALA A 1 760 ? 8.873 -13.552 23.285 1.00 96.69 760 ALA A C 1
ATOM 5875 O O . ALA A 1 760 ? 9.977 -13.068 23.029 1.00 96.69 760 ALA A O 1
ATOM 5876 N N . LYS A 1 761 ? 8.138 -14.164 22.342 1.00 96.31 761 LYS A N 1
ATOM 5877 C CA . LYS A 1 761 ? 8.534 -14.192 20.923 1.00 96.31 761 LYS A CA 1
ATOM 5878 C C . LYS A 1 761 ? 8.147 -12.879 20.235 1.00 96.31 761 LYS A C 1
ATOM 5880 O O . LYS A 1 761 ? 8.957 -12.352 19.482 1.00 96.31 761 LYS A O 1
ATOM 5885 N N . ALA A 1 762 ? 6.987 -12.304 20.564 1.00 97.56 762 ALA A N 1
ATOM 5886 C CA . ALA A 1 762 ? 6.600 -10.966 20.114 1.00 97.56 762 ALA A CA 1
ATOM 5887 C C . ALA A 1 762 ? 7.556 -9.870 20.633 1.00 97.56 762 ALA A C 1
ATOM 5889 O O . ALA A 1 762 ? 7.980 -9.031 19.844 1.00 97.56 762 ALA A O 1
ATOM 5890 N N . ASP A 1 763 ? 7.979 -9.924 21.903 1.00 97.88 763 ASP A N 1
ATOM 5891 C CA . ASP A 1 763 ? 8.969 -8.999 22.484 1.00 97.88 763 ASP A CA 1
ATOM 5892 C C . ASP A 1 763 ? 10.297 -9.053 21.704 1.00 97.88 763 ASP A C 1
ATOM 5894 O O . ASP A 1 763 ? 10.838 -8.023 21.296 1.00 97.88 763 ASP A O 1
ATOM 5898 N N . ARG A 1 764 ? 10.807 -10.270 21.447 1.00 97.25 764 ARG A N 1
ATOM 5899 C CA . ARG A 1 764 ? 12.043 -10.497 20.679 1.00 97.25 764 ARG A CA 1
ATOM 5900 C C . ARG A 1 764 ? 11.910 -10.036 19.227 1.00 97.25 764 ARG A C 1
ATOM 5902 O O . ARG A 1 764 ? 12.852 -9.454 18.699 1.00 97.25 764 ARG A O 1
ATOM 5909 N N . ALA A 1 765 ? 10.765 -10.287 18.595 1.00 97.31 765 ALA A N 1
ATOM 5910 C CA . ALA A 1 765 ? 10.494 -9.870 17.225 1.00 97.31 765 ALA A CA 1
ATOM 5911 C C . ALA A 1 765 ? 10.398 -8.349 17.090 1.00 97.31 765 ALA A C 1
ATOM 5913 O O . ALA A 1 765 ? 11.004 -7.790 16.181 1.00 97.31 765 ALA A O 1
ATOM 5914 N N . SER A 1 766 ? 9.713 -7.684 18.023 1.00 98.25 766 SER A N 1
ATOM 5915 C CA . SER A 1 766 ? 9.654 -6.224 18.111 1.00 98.25 766 SER A CA 1
ATOM 5916 C C . SER A 1 766 ? 11.060 -5.626 18.220 1.00 98.25 766 SER A C 1
ATOM 5918 O O . SER A 1 766 ? 11.448 -4.805 17.391 1.00 98.25 766 SER A O 1
ATOM 5920 N N . GLN A 1 767 ? 11.865 -6.093 19.181 1.00 97.81 767 GLN A N 1
ATOM 5921 C CA . GLN A 1 767 ? 13.230 -5.596 19.367 1.00 97.81 767 GLN A CA 1
ATOM 5922 C C . GLN A 1 767 ? 14.089 -5.811 18.109 1.00 97.81 767 GLN A C 1
ATOM 5924 O O . GLN A 1 767 ? 14.705 -4.868 17.625 1.00 97.81 767 GLN A O 1
ATOM 5929 N N . TRP A 1 768 ? 14.067 -7.015 17.526 1.00 97.81 768 TRP A N 1
ATOM 5930 C CA . TRP A 1 768 ? 14.835 -7.326 16.315 1.00 97.81 768 TRP A CA 1
ATOM 5931 C C . TRP A 1 768 ? 14.404 -6.494 15.097 1.00 97.81 768 TRP A C 1
ATOM 5933 O O . TRP A 1 768 ? 15.250 -6.082 14.309 1.00 97.81 768 TRP A O 1
ATOM 5943 N N . CYS A 1 769 ? 13.105 -6.206 14.947 1.00 97.94 769 CYS A N 1
ATOM 5944 C CA . CYS A 1 769 ? 12.607 -5.375 13.849 1.00 97.94 769 CYS A CA 1
ATOM 5945 C C . CYS A 1 769 ? 12.975 -3.893 14.016 1.00 97.94 769 CYS A C 1
ATOM 5947 O O . CYS A 1 769 ? 13.198 -3.232 13.007 1.00 97.94 769 CYS A O 1
ATOM 5949 N N . TRP A 1 770 ? 13.078 -3.367 15.243 1.00 97.88 770 TRP A N 1
ATOM 5950 C CA . TRP A 1 770 ? 13.621 -2.021 15.482 1.00 97.88 770 TRP A CA 1
ATOM 5951 C C . TRP A 1 770 ? 15.142 -1.966 15.297 1.00 97.88 770 TRP A C 1
ATOM 5953 O O . TRP A 1 770 ? 15.653 -1.040 14.670 1.00 97.88 770 TRP A O 1
ATOM 5963 N N . ASP A 1 771 ? 15.860 -2.992 15.755 1.00 97.50 771 ASP A N 1
ATOM 5964 C CA . ASP A 1 771 ? 17.308 -3.130 15.564 1.00 97.50 771 ASP A CA 1
ATOM 5965 C C . ASP A 1 771 ? 17.693 -3.501 14.116 1.00 97.50 771 ASP A C 1
ATOM 5967 O O . ASP A 1 771 ? 18.878 -3.680 13.833 1.00 97.50 771 ASP A O 1
ATOM 5971 N N . LEU A 1 772 ? 16.730 -3.626 13.187 1.00 97.62 772 LEU A N 1
ATOM 5972 C CA . LEU A 1 772 ? 16.946 -4.134 11.826 1.00 97.62 772 LEU A CA 1
ATOM 5973 C C . LEU A 1 772 ? 18.112 -3.435 11.122 1.00 97.62 772 LEU A C 1
ATOM 5975 O O . LEU A 1 772 ? 18.965 -4.109 10.555 1.00 97.62 772 LEU A O 1
ATOM 5979 N N . VAL A 1 773 ? 18.191 -2.102 11.195 1.00 96.00 773 VAL A N 1
ATOM 5980 C CA . VAL A 1 773 ? 19.229 -1.301 10.516 1.00 96.00 773 VAL A CA 1
ATOM 5981 C C . VAL A 1 773 ? 20.665 -1.661 10.942 1.00 96.00 773 VAL A C 1
ATOM 5983 O O . VAL A 1 773 ? 21.594 -1.441 10.166 1.00 96.00 773 VAL A O 1
ATOM 5986 N N . THR A 1 774 ? 20.856 -2.259 12.126 1.00 96.12 774 THR A N 1
ATOM 5987 C CA . THR A 1 774 ? 22.161 -2.728 12.631 1.00 96.12 774 THR A CA 1
ATOM 5988 C C . THR A 1 774 ? 22.373 -4.242 12.502 1.00 96.12 774 THR A C 1
ATOM 5990 O O . THR A 1 774 ? 23.428 -4.734 12.898 1.00 96.12 774 THR A O 1
ATOM 5993 N N . GLN A 1 775 ? 21.425 -4.996 11.929 1.00 96.94 775 GLN A N 1
ATOM 5994 C CA . GLN A 1 775 ? 21.586 -6.437 11.702 1.00 96.94 775 GLN A CA 1
ATOM 5995 C C . GLN A 1 775 ? 22.523 -6.716 10.519 1.00 96.94 775 GLN A C 1
ATOM 5997 O O . GLN A 1 775 ? 22.301 -6.234 9.405 1.00 96.94 775 GLN A O 1
ATOM 6002 N N . ASP A 1 776 ? 23.519 -7.578 10.735 1.00 97.06 776 ASP A N 1
ATOM 6003 C CA . ASP A 1 776 ? 24.435 -8.044 9.683 1.00 97.06 776 ASP A CA 1
ATOM 6004 C C . ASP A 1 776 ? 23.753 -8.957 8.645 1.00 97.06 776 ASP A C 1
ATOM 6006 O O . ASP A 1 776 ? 24.221 -9.054 7.509 1.00 97.06 776 ASP A O 1
ATOM 6010 N N . ASP A 1 777 ? 22.663 -9.641 9.019 1.00 98.00 777 ASP A N 1
ATOM 6011 C CA . ASP A 1 777 ? 21.958 -10.580 8.140 1.00 98.00 777 ASP A CA 1
ATOM 6012 C C . ASP A 1 777 ? 20.445 -10.661 8.426 1.00 98.00 777 ASP A C 1
ATOM 6014 O O . ASP A 1 777 ? 20.005 -11.295 9.387 1.00 98.00 777 ASP A O 1
ATOM 6018 N N . VAL A 1 778 ? 19.630 -10.067 7.551 1.00 97.94 778 VAL A N 1
ATOM 6019 C CA . VAL A 1 778 ? 18.155 -10.076 7.621 1.00 97.94 778 VAL A CA 1
ATOM 6020 C C . VAL A 1 778 ? 17.580 -11.495 7.535 1.00 97.94 778 VAL A C 1
ATOM 6022 O O . VAL A 1 778 ? 16.517 -11.762 8.092 1.00 97.94 778 VAL A O 1
ATOM 6025 N N . ARG A 1 779 ? 18.307 -12.451 6.933 1.00 96.44 779 ARG A N 1
ATOM 6026 C CA . ARG A 1 779 ? 17.893 -13.865 6.823 1.00 96.44 779 ARG A CA 1
ATOM 6027 C C . ARG A 1 779 ? 17.763 -14.580 8.177 1.00 96.44 779 ARG A C 1
ATOM 6029 O O . ARG A 1 779 ? 17.272 -15.706 8.213 1.00 96.44 779 ARG A O 1
ATOM 6036 N N . GLN A 1 780 ? 18.192 -13.952 9.277 1.00 95.56 780 GLN A N 1
ATOM 6037 C CA . GLN A 1 780 ? 17.972 -14.431 10.648 1.00 95.56 780 GLN A CA 1
ATOM 6038 C C . GLN A 1 780 ? 16.505 -14.329 11.097 1.00 95.56 780 GLN A C 1
ATOM 6040 O O . GLN A 1 780 ? 16.127 -14.981 12.063 1.00 95.56 780 GLN A O 1
ATOM 6045 N N . ILE A 1 781 ? 15.655 -13.556 10.409 1.00 93.56 781 ILE A N 1
ATOM 6046 C CA . ILE A 1 781 ? 14.244 -13.335 10.780 1.00 93.56 781 ILE A CA 1
ATOM 6047 C C . ILE A 1 781 ? 13.419 -14.630 10.920 1.00 93.56 781 ILE A C 1
ATOM 6049 O O . ILE A 1 781 ? 12.540 -14.709 11.778 1.00 93.56 781 ILE A O 1
ATOM 6053 N N . LYS A 1 782 ? 13.755 -15.681 10.163 1.00 89.94 782 LYS A N 1
ATOM 6054 C CA . LYS A 1 782 ? 13.182 -17.038 10.284 1.00 89.94 782 LYS A CA 1
ATOM 6055 C C . LYS A 1 782 ? 13.413 -17.701 11.649 1.00 89.94 782 LYS A C 1
ATOM 6057 O O . LYS A 1 782 ? 12.645 -18.560 12.064 1.00 89.94 782 LYS A O 1
ATOM 6062 N N . ASP A 1 783 ? 14.465 -17.288 12.356 1.00 89.25 783 ASP A N 1
ATOM 6063 C CA . ASP A 1 783 ? 14.810 -17.739 13.705 1.00 89.25 783 ASP A CA 1
ATOM 6064 C C . ASP A 1 783 ? 14.173 -16.832 14.787 1.00 89.25 783 ASP A C 1
ATOM 6066 O O . ASP A 1 783 ? 14.408 -17.023 15.989 1.00 89.25 783 ASP A O 1
ATOM 6070 N N . ILE A 1 784 ? 13.383 -15.827 14.370 1.00 90.12 784 ILE A N 1
ATOM 6071 C CA . ILE A 1 784 ? 12.710 -14.814 15.200 1.00 90.12 784 ILE A CA 1
ATOM 6072 C C . ILE A 1 784 ? 11.177 -14.940 15.149 1.00 90.12 784 ILE A C 1
ATOM 6074 O O . ILE A 1 784 ? 10.548 -14.870 16.209 1.00 90.12 784 ILE A O 1
ATOM 6078 N N . LEU A 1 785 ? 10.586 -15.097 13.954 1.00 86.31 785 LEU A N 1
ATOM 6079 C CA . LEU A 1 785 ? 9.140 -14.970 13.672 1.00 86.31 785 LEU A CA 1
ATOM 6080 C C . LEU A 1 785 ? 8.391 -16.282 13.428 1.00 86.31 785 LEU A C 1
ATOM 6082 O O . LEU A 1 785 ? 9.035 -17.350 13.437 1.00 86.31 785 LEU A O 1
#

Sequence (785 aa):
MAERILMNEYKSLQKEKWVRVAVSQPPIVNGVNRFRHILHLVINDLTELQLHNDDIFQWDIALIVVNPDSMYYGGYFKAVMRFPSNYPYVPPKFQFLKPLHHPNIYHDGKLCISILHAPGDDEMSGELASERWSPAQRVESVLISILSLLDDAECSSPANVDAAVLLRNEPEVYRRLVKADVEKSRLDIPEGFEMPTHTAMAPEPVEKEDHDFWADSDVDSDVFGGSDSDDNLDMEESSGEDMEDESDDDSSDTEETPRKPRANEHIFILAKHNAVQPYLPSRSAPKPKIHRRAKKWTPYPRPNLRTRISLNLDRRHTPTLDPTIDHHTIHTNTPCNPQSTMATKNLATWATSLTNPPEEVTHAALRSFYNWVGCTVGGSNHAATSIARKALSPFAGPPTSTLLGTSLSTDAQHAALFNGIASHVHDYDDTHLDTIIHPTGPVASALLSITETLDRPVSGAEFLTALVAGIEAECKVGLAVWPAHYDVGWHITSTTGSIGAAVAVGKILKLDVDRMAHAIALACTQVTGLREMFGSHAKSFHPGRAAQNGLLAALLAAQGFTGSLEALEAKRGWGNVVGGGHRLGEEIVGLGGRWETLRNAFKPFPCGIVVHPVIDGCVWGHVELERVGVEVGDVESVVVRVHPLVLELTGKTEPKDGLEAKFSVYHGGAVGLLFGKATPAQYEDDVVVDGRVVQLRDRFEAVADKILRPDECHIVIKVKGRGDVEKHVDYAVGSLERPMTDEQLSLKFMDQSVGILGQAKADRASQWCWDLVTQDDVRQIKDIL

Foldseek 3Di:
DQLVQLVVQVCLLQPPQDDDDDDDDDDDDDDVVVVVVVLSVVVSLQKDWDADVPDSQKIWMWGAQQPPLFLLHGFTWIKMWGHDPPPPQAAIWIFTPQFALAQQAANRRTGDFQCNDHADDDPPPPDDSVRHHDSVDDPSVVSVVVNVCSRPPDLPRGNDVPSSCCCVPPVVVNSVRSVVNSVVRVVVDDDPDDRDHPCNPDDDDDDDDDDDDDDDDDDDDDDDDDDDDDDDDDDDDDDDDDDDDDYDDDDDDDDDDDDDDDDDDDDDDDDDDDDDDDDDDDDDDDDDDDDDDDDDDDDDDDDDDDDDDDDDDDDDDDDDDDDDDDDPPDDDDDPDDPLLQQLLLLLLVCLLPQADAPPLLLVLLLLQVLQLLLQLLLQLPPPLLVVLCVVCVVVWDPFQADRRLDLDGTALLVQLLSSLLSSPVLLQHKALVVQRARALSQAVSLLRSVQSNDPDFDALSLLSSLLLSLSLQLVLLRVQFPPQLVVVWFPSNQLSSLLSNLSSLLNSVSHDSQLSSQLNQQLNVQGDGTNVCPLHSVVSSRSSVSNSSSSVSSVCSSVPNGGDSSQCPDCCHRSCVRGNRRCSSVSSVCPSVDRSSLSIWGHQASADLLLQQLLLVQLVLQVVCVVVVHALVQFQAKEKEAAVVLCVQQVDLQDQALSNLSSHSLLSSLCCNNPSGHYSVCSGRCNSPPPSSNVHSVRYHYHHDNVDDSAWMKMWTHGHPDHIDIDTRNHGERHSVHGQDLVSSLVSSCVSNCVSLNDVLSVQLSVCSSCRNVGRGPSCVSVRD

Organism: NCBI:txid1612424

=== Feature glossary ===
Legend for the data blocks above and below:

— What the protein is —

The amino-acid sequence is the protein's primary structure: the linear order of residues from the N-terminus to the C-terminus, written in one-letter code. Everything else here — the 3D coordinates, the secondary structure, the domain annotations — is ultimately a consequence of this string.

Functional annotations link the protein to curated databases. InterPro entries identify conserved domains and families by matching the sequence against member-database signatures (Pfam, PROSITE, CDD, …). Gene Ontology (GO) terms describe molecular function, biological process, and cellular component in a controlled vocabulary. CATH places the structure in a hierarchical fold classification (Class/Architecture/Topology/Homologous-superfamily). The organism is the source species.

— Where its atoms are —

Atomic coordinates in PDBx/mmCIF format — the same representation the Protein Data Bank distributes. Each line of the _atom_site loop places one backbone atom in Cartesian space (units: ångströms, origin: arbitrary).

The six renders are orthographic views along the three Cartesian axes in both directions. Representation (cartoon, sticks, or surface) and color scheme (sequence-rainbow or by-chain) vary across proteins so the training set covers all the common visualization conventions.

— Local backbone conformation —

Eight-state secondary structure (DSSP): H is the canonical α-helix, G the tighter 3₁₀-helix, I the wider π-helix; E/B are β-structure, T and S are turns and bends, and '-' is everything else. DSSP derives these from the pattern of main-chain N–H···O=C hydrogen bonds, not from the sequence.

Three-state secondary structure (P-SEA) collapses the eight DSSP classes into helix (a), strand (b), and coil (c). P-SEA assigns these from Cα geometry alone — distances and angles — without requiring backbone oxygens, so it works on any Cα trace.

φ (phi) and ψ (psi) are the two rotatable backbone dihedrals per residue: φ is the C(i-1)–N–Cα–C torsion, ψ is the N–Cα–C–N(i+1) torsion, both in degrees on (−180°, 180°]. α-helical residues cluster near (−60°, −45°); β-strand residues near (−120°, +130°). A Ramachandran plot is simply a scatter of (φ, ψ) for every residue.

— Global shape and packing —

The geometric summary reports three shape descriptors. Rg (radius of gyration) measures how spread out the Cα atoms are about their centre of mass; compact globular proteins have small Rg, elongated or unfolded ones large. Cα contacts (<8 Å, |i−j|>4) count long-range residue pairs in spatial proximity — high for tightly packed folds, near zero for rods or random coil. The bounding-box extents give the protein's footprint along x, y, z in Å.

SASA measures how much of the protein is reachable by solvent. It is computed by rolling a water-sized probe over the atomic surface and summing the exposed area (Å²). Per-residue SASA distinguishes core (buried, low SASA) from surface (exposed, high SASA) residues; total SASA is a whole-molecule size measure.

Plot images: a contact map (which residues are close in 3D, as an N×N binary image), a Ramachandran scatter (backbone torsion angles, revealing secondary-structure composition at a glance), and — for AlphaFold structures — a PAE heatmap (pairwise prediction confidence).

— Structural neighborhood —

A 3Di character summarizes, for each residue, the relative orientation of the Cα frame of its nearest spatial neighbor. Because it encodes fold topology rather than chemistry, 3Di alignments detect remote structural similarity that sequence alignment misses.

The Foldseek neighbor list gives the closest experimentally determined structures in the PDB, ranked by structural alignment. TM-score near 1 means near-identical fold; near 0.3 means only rough topology match. This is how one finds what a novel AlphaFold prediction most resembles in the solved-structure universe.

— Confidence and disorder —

For AlphaFold models, the B-factor field carries pLDDT — the model's own estimate of local accuracy on a 0–100 scale. Regions with pLDDT<50 should be treated as essentially unmodeled; they often correspond to intrinsically disordered segments.

Crystallographic B-factors measure how much each atom's electron density is smeared out, in Å². They rise in mobile loops and surface residues and fall in the buried interior. In AlphaFold models this column is repurposed to hold pLDDT instead.

Predicted Aligned Error (PAE) is an AlphaFold confidence matrix: entry (i, j) is the expected error in the position of residue j, in ångströms, when the prediction is superimposed on the true structure at residue i. Low PAE within a block of residues means that block is internally rigid and well-predicted; high PAE between two blocks means their relative placement is uncertain even if each block individually is confident.